Protein AF-0000000083252536 (afdb_homodimer)

Structure (mmCIF, N/CA/C/O backbone):
data_AF-0000000083252536-model_v1
#
loop_
_entity.id
_entity.type
_entity.pdbx_description
1 polymer 'Sigma-B regulation protein RsbU (Phosphoserine phosphatase)'
#
loop_
_atom_site.group_PDB
_atom_site.id
_atom_site.type_symbol
_atom_site.label_atom_id
_atom_site.label_alt_id
_atom_site.label_comp_id
_atom_site.label_asym_id
_atom_site.label_entity_id
_atom_site.label_seq_id
_atom_site.pdbx_PDB_ins_code
_atom_site.Cartn_x
_atom_site.Cartn_y
_atom_site.Cartn_z
_atom_site.occupancy
_atom_site.B_iso_or_equiv
_atom_site.auth_seq_id
_atom_site.auth_comp_id
_atom_site.auth_asym_id
_atom_site.auth_atom_id
_atom_site.pdbx_PDB_model_num
ATOM 1 N N . MET A 1 1 ? 3.584 30.172 -5.121 1 88.38 1 MET A N 1
ATOM 2 C CA . MET A 1 1 ? 2.586 30.203 -4.055 1 88.38 1 MET A CA 1
ATOM 3 C C . MET A 1 1 ? 1.544 31.281 -4.324 1 88.38 1 MET A C 1
ATOM 5 O O . MET A 1 1 ? 1.894 32.438 -4.602 1 88.38 1 MET A O 1
ATOM 9 N N . ARG A 1 2 ? 0.317 31.016 -4.352 1 92.56 2 ARG A N 1
ATOM 10 C CA . ARG A 1 2 ? -0.767 31.938 -4.652 1 92.56 2 ARG A CA 1
ATOM 11 C C . ARG A 1 2 ? -1.501 32.344 -3.379 1 92.56 2 ARG A C 1
ATOM 13 O O . ARG A 1 2 ? -2.043 31.516 -2.666 1 92.56 2 ARG A O 1
ATOM 20 N N . ILE A 1 3 ? -1.555 33.656 -3.156 1 97.25 3 ILE A N 1
ATOM 21 C CA . ILE A 1 3 ? -2.209 34.188 -1.968 1 97.25 3 ILE A CA 1
ATOM 22 C C . ILE A 1 3 ? -3.398 35.062 -2.379 1 97.25 3 ILE A C 1
ATOM 24 O O . ILE A 1 3 ? -3.279 35.906 -3.268 1 97.25 3 ILE A O 1
ATOM 28 N N . VAL A 1 4 ? -4.492 34.812 -1.782 1 97.56 4 VAL A N 1
ATOM 29 C CA . VAL A 1 4 ? -5.676 35.625 -2.074 1 97.56 4 VAL A CA 1
ATOM 30 C C . VAL A 1 4 ? -5.953 36.594 -0.918 1 97.56 4 VAL A C 1
ATOM 32 O O . VAL A 1 4 ? -6.031 36.156 0.239 1 97.56 4 VAL A O 1
ATOM 35 N N . VAL A 1 5 ? -6.043 37.844 -1.257 1 97.44 5 VAL A N 1
ATOM 36 C CA . VAL A 1 5 ? -6.375 38.875 -0.274 1 97.44 5 VAL A CA 1
ATOM 37 C C . VAL A 1 5 ? -7.82 39.312 -0.465 1 97.44 5 VAL A C 1
ATOM 39 O O . VAL A 1 5 ? -8.18 39.844 -1.524 1 97.44 5 VAL A O 1
ATOM 42 N N . VAL A 1 6 ? -8.586 39.125 0.565 1 96.94 6 VAL A N 1
ATOM 43 C CA . VAL A 1 6 ? -10.008 39.438 0.483 1 96.94 6 VAL A CA 1
ATOM 44 C C . VAL A 1 6 ? -10.328 40.594 1.454 1 96.94 6 VAL A C 1
ATOM 46 O O . VAL A 1 6 ? -10.289 40.406 2.672 1 96.94 6 VAL A O 1
ATOM 49 N N . ASP A 1 7 ? -10.648 41.688 0.951 1 95.06 7 ASP A N 1
ATOM 50 C CA . ASP A 1 7 ? -10.945 42.875 1.723 1 95.06 7 ASP A CA 1
ATOM 51 C C . ASP A 1 7 ? -11.766 43.875 0.902 1 95.06 7 ASP A C 1
ATOM 53 O O . ASP A 1 7 ? -11.5 44.094 -0.283 1 95.06 7 ASP A O 1
ATOM 57 N N . ASP A 1 8 ? -12.75 44.438 1.549 1 92.94 8 ASP A N 1
ATOM 58 C CA . ASP A 1 8 ? -13.602 45.375 0.808 1 92.94 8 ASP A CA 1
ATOM 59 C C . ASP A 1 8 ? -12.961 46.75 0.72 1 92.94 8 ASP A C 1
ATOM 61 O O . ASP A 1 8 ? -13.367 47.562 -0.098 1 92.94 8 ASP A O 1
ATOM 65 N N . ASN A 1 9 ? -11.984 47.062 1.563 1 93.38 9 ASN A N 1
ATOM 66 C CA . ASN A 1 9 ? -11.266 48.344 1.556 1 93.38 9 ASN A CA 1
ATOM 67 C C . ASN A 1 9 ? -10.031 48.281 0.662 1 93.38 9 ASN A C 1
ATOM 69 O O . ASN A 1 9 ? -9.039 47.625 1.008 1 93.38 9 ASN A O 1
ATOM 73 N N . PRO A 1 10 ? -10.062 48.969 -0.452 1 94.06 10 PRO A N 1
ATOM 74 C CA . PRO A 1 10 ? -8.953 48.906 -1.408 1 94.06 10 PRO A CA 1
ATOM 75 C C . PRO A 1 10 ? -7.617 49.312 -0.799 1 94.06 10 PRO A C 1
ATOM 77 O O . PRO A 1 10 ? -6.566 48.812 -1.201 1 94.06 10 PRO A O 1
ATOM 80 N N . MET A 1 11 ? -7.68 50.219 0.093 1 93.94 11 MET A N 1
ATOM 81 C CA . MET A 1 11 ? -6.445 50.656 0.736 1 93.94 11 MET A CA 1
ATOM 82 C C . MET A 1 11 ? -5.801 49.531 1.516 1 93.94 11 MET A C 1
ATOM 84 O O . MET A 1 11 ? -4.582 49.344 1.468 1 93.94 11 MET A O 1
ATOM 88 N N . ASN A 1 12 ? -6.609 48.844 2.229 1 93.19 12 ASN A N 1
ATOM 89 C CA . ASN A 1 12 ? -6.105 47.688 2.977 1 93.19 12 ASN A CA 1
ATOM 90 C C . ASN A 1 12 ? -5.496 46.656 2.051 1 93.19 12 ASN A C 1
ATOM 92 O O . ASN A 1 12 ? -4.449 46.062 2.359 1 93.19 12 ASN A O 1
ATOM 96 N N . VAL A 1 13 ? -6.137 46.406 0.947 1 94.75 13 VAL A N 1
ATOM 97 C CA . VAL A 1 13 ? -5.656 45.438 -0.033 1 94.75 13 VAL A CA 1
ATOM 98 C C . VAL A 1 13 ? -4.277 45.844 -0.538 1 94.75 13 VAL A C 1
ATOM 100 O O . VAL A 1 13 ? -3.359 45.031 -0.607 1 94.75 13 VAL A O 1
ATOM 103 N N . THR A 1 14 ? -4.18 47.094 -0.801 1 95.25 14 THR A N 1
ATOM 104 C CA . THR A 1 14 ? -2.93 47.625 -1.331 1 95.25 14 THR A CA 1
ATOM 105 C C . THR A 1 14 ? -1.801 47.469 -0.318 1 95.25 14 THR A C 1
ATOM 107 O O . THR A 1 14 ? -0.691 47.062 -0.673 1 95.25 14 THR A O 1
ATOM 110 N N . VAL A 1 15 ? -2.119 47.781 0.931 1 94.94 15 VAL A N 1
ATOM 111 C CA . VAL A 1 15 ? -1.122 47.688 1.992 1 94.94 15 VAL A CA 1
ATOM 112 C C . VAL A 1 15 ? -0.624 46.25 2.104 1 94.94 15 VAL A C 1
ATOM 114 O O . VAL A 1 15 ? 0.584 46 2.125 1 94.94 15 VAL A O 1
ATOM 117 N N . VAL A 1 16 ? -1.512 45.344 2.143 1 95.44 16 VAL A N 1
ATOM 118 C CA . VAL A 1 16 ? -1.164 43.906 2.293 1 95.44 16 VAL A CA 1
ATOM 119 C C . VAL A 1 16 ? -0.368 43.438 1.076 1 95.44 16 VAL A C 1
ATOM 121 O O . VAL A 1 16 ? 0.643 42.75 1.217 1 95.44 16 VAL A O 1
ATOM 124 N N . GLN A 1 17 ? -0.815 43.844 -0.063 1 95.81 17 GLN A N 1
ATOM 125 C CA . GLN A 1 17 ? -0.131 43.469 -1.298 1 95.81 17 GLN A CA 1
ATOM 126 C C . GLN A 1 17 ? 1.312 43.938 -1.295 1 95.81 17 GLN A C 1
ATOM 128 O O . GLN A 1 17 ? 2.223 43.219 -1.694 1 95.81 17 GLN A O 1
ATOM 133 N N . GLU A 1 18 ? 1.46 45.125 -0.86 1 95.62 18 GLU A N 1
ATOM 134 C CA . GLU A 1 18 ? 2.803 45.688 -0.828 1 95.62 18 GLU A CA 1
ATOM 135 C C . GLU A 1 18 ? 3.701 44.938 0.149 1 95.62 18 GLU A C 1
ATOM 137 O O . GLU A 1 18 ? 4.863 44.656 -0.156 1 95.62 18 GLU A O 1
ATOM 142 N N . ILE A 1 19 ? 3.141 44.688 1.289 1 96.06 19 ILE A N 1
ATOM 143 C CA . ILE A 1 19 ? 3.885 43.938 2.281 1 96.06 19 ILE A CA 1
ATOM 144 C C . ILE A 1 19 ? 4.309 42.594 1.687 1 96.06 19 ILE A C 1
ATOM 146 O O . ILE A 1 19 ? 5.469 42.188 1.806 1 96.06 19 ILE A O 1
ATOM 150 N N . LEU A 1 20 ? 3.41 41.906 0.987 1 96.69 20 LEU A N 1
ATOM 151 C CA . LEU A 1 20 ? 3.656 40.594 0.422 1 96.69 20 LEU A CA 1
ATOM 152 C C . LEU A 1 20 ? 4.66 40.656 -0.722 1 96.69 20 LEU A C 1
ATOM 154 O O . LEU A 1 20 ? 5.582 39.844 -0.801 1 96.69 20 LEU A O 1
ATOM 158 N N . LYS A 1 21 ? 4.516 41.625 -1.554 1 95.88 21 LYS A N 1
ATOM 159 C CA . LYS A 1 21 ? 5.422 41.812 -2.684 1 95.88 21 LYS A CA 1
ATOM 160 C C . LYS A 1 21 ? 6.855 42.031 -2.205 1 95.88 21 LYS A C 1
ATOM 162 O O . LYS A 1 21 ? 7.789 41.438 -2.738 1 95.88 21 LYS A O 1
ATOM 167 N N . ARG A 1 22 ? 6.961 42.781 -1.255 1 95.5 22 ARG A N 1
ATOM 168 C CA . ARG A 1 22 ? 8.281 43.094 -0.709 1 95.5 22 ARG A CA 1
ATOM 169 C C . ARG A 1 22 ? 8.906 41.844 -0.075 1 95.5 22 ARG A C 1
ATOM 171 O O . ARG A 1 22 ? 10.125 41.719 -0.012 1 95.5 22 ARG A O 1
ATOM 178 N N . ALA A 1 23 ? 8.094 41.062 0.418 1 95.06 23 ALA A N 1
ATOM 179 C CA . ALA A 1 23 ? 8.57 39.844 1.052 1 95.06 23 ALA A CA 1
ATOM 180 C C . ALA A 1 23 ? 8.859 38.75 0.013 1 95.06 23 ALA A C 1
ATOM 182 O O . ALA A 1 23 ? 9.312 37.656 0.354 1 95.06 23 ALA A O 1
ATOM 183 N N . GLY A 1 24 ? 8.523 39 -1.288 1 94.44 24 GLY A N 1
ATOM 184 C CA . GLY A 1 24 ? 8.898 38.094 -2.352 1 94.44 24 GLY A CA 1
ATOM 185 C C . GLY A 1 24 ? 7.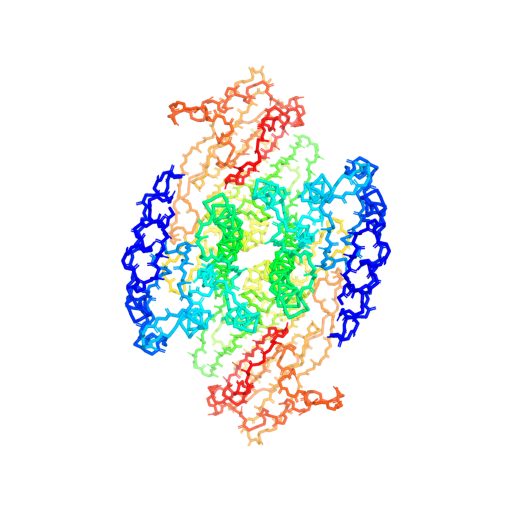727 37.281 -2.898 1 94.44 24 GLY A C 1
ATOM 186 O O . GLY A 1 24 ? 7.902 36.406 -3.748 1 94.44 24 GLY A O 1
ATOM 187 N N . TYR A 1 25 ? 6.531 37.562 -2.4 1 94.81 25 TYR A N 1
ATOM 188 C CA . TYR A 1 25 ? 5.359 36.906 -2.963 1 94.81 25 TYR A CA 1
ATOM 189 C C . TYR A 1 25 ? 4.875 37.625 -4.215 1 94.81 25 TYR A C 1
ATOM 191 O O . TYR A 1 25 ? 4.605 38.844 -4.18 1 94.81 25 TYR A O 1
ATOM 199 N N . THR A 1 26 ? 4.738 36.844 -5.277 1 92.19 26 THR A N 1
ATOM 200 C CA . THR A 1 26 ? 4.461 37.5 -6.543 1 92.19 26 THR A CA 1
ATOM 201 C C . THR A 1 26 ? 3.064 37.125 -7.047 1 92.19 26 THR A C 1
ATOM 203 O O . THR A 1 26 ? 2.473 37.875 -7.832 1 92.19 26 THR A O 1
ATOM 206 N N . ASP A 1 27 ? 2.605 36.062 -6.734 1 95.62 27 ASP A N 1
ATOM 207 C CA . ASP A 1 27 ? 1.292 35.656 -7.207 1 95.62 27 ASP A CA 1
ATOM 208 C C . ASP A 1 27 ? 0.207 35.969 -6.184 1 95.62 27 ASP A C 1
ATOM 210 O O . ASP A 1 27 ? -0.161 35.125 -5.367 1 95.62 27 ASP A O 1
ATOM 214 N N . ILE A 1 28 ? -0.292 37.219 -6.293 1 96.38 28 ILE A N 1
ATOM 215 C CA . ILE A 1 28 ? -1.276 37.719 -5.336 1 96.38 28 ILE A CA 1
ATOM 216 C C . ILE A 1 28 ? -2.568 38.094 -6.066 1 96.38 28 ILE A C 1
ATOM 218 O O . ILE A 1 28 ? -2.549 38.844 -7.043 1 96.38 28 ILE A O 1
ATOM 222 N N . LEU A 1 29 ? -3.639 37.5 -5.605 1 96.12 29 LEU A N 1
ATOM 223 C CA . LEU A 1 29 ? -4.961 37.844 -6.125 1 96.12 29 LEU A CA 1
ATOM 224 C C . LEU A 1 29 ? -5.766 38.625 -5.094 1 96.12 29 LEU A C 1
ATOM 226 O O . LEU A 1 29 ? -5.547 38.5 -3.889 1 96.12 29 LEU A O 1
ATOM 230 N N . ALA A 1 30 ? -6.621 39.438 -5.609 1 95.81 30 ALA A N 1
ATOM 231 C CA . ALA A 1 30 ? -7.441 40.25 -4.703 1 95.81 30 ALA A CA 1
ATOM 232 C C . ALA A 1 30 ? -8.93 40.031 -4.973 1 95.81 30 ALA A C 1
ATOM 234 O O . ALA A 1 30 ? -9.336 39.812 -6.117 1 95.81 30 ALA A O 1
ATOM 235 N N . ALA A 1 31 ? -9.633 39.969 -3.947 1 94.81 31 ALA A N 1
ATOM 236 C CA . ALA A 1 31 ? -11.094 39.938 -3.99 1 94.81 31 ALA A CA 1
ATOM 237 C C . ALA A 1 31 ? -11.68 41 -3.07 1 94.81 31 ALA A C 1
ATOM 239 O O . ALA A 1 31 ? -11.188 41.219 -1.962 1 94.81 31 ALA A O 1
ATOM 240 N N . SER A 1 32 ? -12.797 41.625 -3.488 1 93.56 32 SER A N 1
ATOM 241 C CA . SER A 1 32 ? -13.344 42.75 -2.725 1 93.56 32 SER A CA 1
ATOM 242 C C . SER A 1 32 ? -14.539 42.312 -1.89 1 93.56 32 SER A C 1
ATOM 244 O O . SER A 1 32 ? -15.141 43.125 -1.187 1 93.56 32 SER A O 1
ATOM 246 N N . SER A 1 33 ? -14.898 41.094 -2.074 1 92.5 33 SER A N 1
ATOM 247 C CA . SER A 1 33 ? -16.031 40.562 -1.32 1 92.5 33 SER A CA 1
ATOM 248 C C . SER A 1 33 ? -15.938 39.031 -1.202 1 92.5 33 SER A C 1
ATOM 250 O O . SER A 1 33 ? -15.156 38.406 -1.909 1 92.5 33 SER A O 1
ATOM 252 N N . GLY A 1 34 ? -16.75 38.5 -0.237 1 92.69 34 GLY A N 1
ATOM 253 C CA . GLY A 1 34 ? -16.844 37.062 -0.124 1 92.69 34 GLY A CA 1
ATOM 254 C C . GLY A 1 34 ? -17.328 36.375 -1.395 1 92.69 34 GLY A C 1
ATOM 255 O O . GLY A 1 34 ? -16.859 35.312 -1.758 1 92.69 34 GLY A O 1
ATOM 256 N N . MET A 1 35 ? -18.219 37.062 -2.055 1 92 35 MET A N 1
ATOM 257 C CA . MET A 1 35 ? -18.797 36.531 -3.291 1 92 35 MET A CA 1
ATOM 258 C C . MET A 1 35 ? -17.734 36.438 -4.383 1 92 35 MET A C 1
ATOM 260 O O . MET A 1 35 ? -17.703 35.469 -5.145 1 92 35 MET A O 1
ATOM 264 N N . GLU A 1 36 ? -16.938 37.438 -4.438 1 93.38 36 GLU A N 1
ATOM 265 C CA . GLU A 1 36 ? -15.859 37.406 -5.414 1 93.38 36 GLU A CA 1
ATOM 266 C C . GLU A 1 36 ? -14.875 36.281 -5.109 1 93.38 36 GLU A C 1
ATOM 268 O O . GLU A 1 36 ? -14.336 35.656 -6.023 1 93.38 36 GLU A O 1
ATOM 273 N N . LEU A 1 37 ? -14.648 36.062 -3.826 1 94.56 37 LEU A N 1
ATOM 274 C CA . LEU A 1 37 ? -13.805 34.938 -3.43 1 94.56 37 LEU A CA 1
ATOM 275 C C . LEU A 1 37 ? -14.398 33.625 -3.896 1 94.56 37 LEU A C 1
ATOM 277 O O . LEU A 1 37 ? -13.688 32.781 -4.441 1 94.56 37 LEU A O 1
ATOM 281 N N . PHE A 1 38 ? -15.688 33.438 -3.693 1 93.25 38 PHE A N 1
ATOM 282 C CA . PHE A 1 38 ? -16.375 32.25 -4.113 1 93.25 38 PHE A CA 1
ATOM 283 C C . PHE A 1 38 ? -16.203 32 -5.609 1 93.25 38 PHE A C 1
ATOM 285 O O . PHE A 1 38 ? -15.914 30.875 -6.035 1 93.25 38 PHE A O 1
ATOM 292 N N . LYS A 1 39 ? -16.344 33.062 -6.328 1 90.94 39 LYS A N 1
ATOM 293 C CA . LYS A 1 39 ? -16.172 32.969 -7.773 1 90.94 39 LYS A CA 1
ATOM 294 C C . LYS A 1 39 ? -14.758 32.531 -8.125 1 90.94 39 LYS A C 1
ATOM 296 O O . LYS A 1 39 ? -14.57 31.641 -8.977 1 90.94 39 LYS A O 1
ATOM 301 N N . LEU A 1 40 ? -13.852 33.125 -7.438 1 91.56 40 LEU A N 1
ATOM 302 C CA . LEU A 1 40 ? -12.445 32.781 -7.68 1 91.56 40 LEU A CA 1
ATOM 303 C C . LEU A 1 40 ? -12.172 31.328 -7.379 1 91.56 40 LEU A C 1
ATOM 305 O O . LEU A 1 40 ? -11.359 30.688 -8.055 1 91.56 40 LEU A O 1
ATOM 309 N N . LEU A 1 41 ? -12.836 30.75 -6.387 1 92.44 41 LEU A N 1
ATOM 310 C CA . LEU A 1 41 ? -12.586 29.391 -5.922 1 92.44 41 LEU A CA 1
ATOM 311 C C . LEU A 1 41 ? -13.5 28.391 -6.625 1 92.44 41 LEU A C 1
ATOM 313 O O . LEU A 1 41 ? -13.414 27.188 -6.391 1 92.44 41 LEU A O 1
ATOM 317 N N . GLY A 1 42 ? -14.367 28.859 -7.434 1 89 42 GLY A N 1
ATOM 318 C CA . GLY A 1 42 ? -15.281 28 -8.164 1 89 42 GLY A CA 1
ATOM 319 C C . GLY A 1 42 ? -1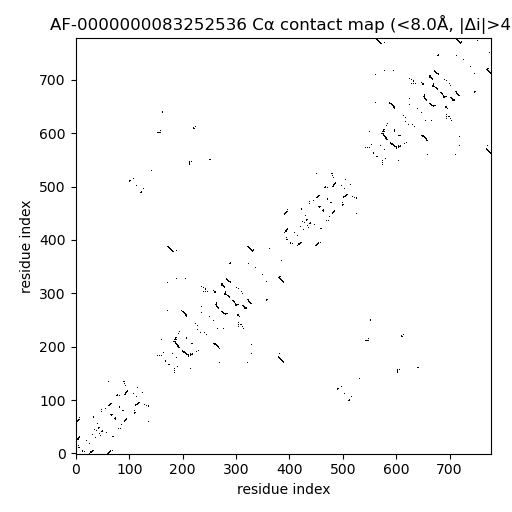6.453 27.5 -7.324 1 89 42 GLY A C 1
ATOM 320 O O . GLY A 1 42 ? -16.922 26.391 -7.512 1 89 42 GLY A O 1
ATOM 321 N N . LEU A 1 43 ? -16.766 28.266 -6.301 1 90.25 43 LEU A N 1
ATOM 322 C CA . LEU A 1 43 ? -17.938 27.969 -5.484 1 90.25 43 LEU A CA 1
ATOM 323 C C . LEU A 1 43 ? -19.172 28.734 -5.98 1 90.25 43 LEU A C 1
ATOM 325 O O . LEU A 1 43 ? -19.031 29.703 -6.738 1 90.25 43 LEU A O 1
ATOM 329 N N . GLU A 1 44 ? -20.297 28.281 -5.57 1 89.31 44 GLU A N 1
ATOM 330 C CA . GLU A 1 44 ? -21.516 29 -5.863 1 89.31 44 GLU A CA 1
ATOM 331 C C . GLU A 1 44 ? -21.625 30.266 -5.012 1 89.31 44 GLU A C 1
ATOM 333 O O . GLU A 1 44 ? -20.844 30.453 -4.074 1 89.31 44 GLU A O 1
ATOM 338 N N . ASN A 1 45 ? -22.672 31.094 -5.25 1 87.19 45 ASN A N 1
ATOM 339 C CA . ASN A 1 45 ? -22.828 32.375 -4.59 1 87.19 45 ASN A CA 1
ATOM 340 C C . ASN A 1 45 ? -23.1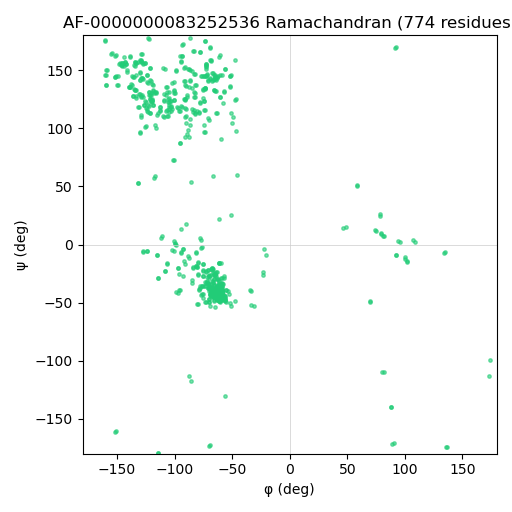09 32.219 -3.1 1 87.19 45 ASN A C 1
ATOM 342 O O . ASN A 1 45 ? -22.844 33.125 -2.312 1 87.19 45 ASN A O 1
ATOM 346 N N . ASP A 1 46 ? -23.562 30.984 -2.854 1 86.69 46 ASP A N 1
ATOM 347 C CA . ASP A 1 46 ? -23.875 30.75 -1.448 1 86.69 46 ASP A CA 1
ATOM 348 C C . ASP A 1 46 ? -22.75 30 -0.75 1 86.69 46 ASP A C 1
ATOM 350 O O . ASP A 1 46 ? -22.875 29.625 0.42 1 86.69 46 ASP A O 1
ATOM 354 N N . GLY A 1 47 ? -21.734 29.719 -1.443 1 87.94 47 GLY A N 1
ATOM 355 C CA . GLY A 1 47 ? -20.578 29.062 -0.853 1 87.94 47 GLY A CA 1
ATOM 356 C C . GLY A 1 47 ? -20.578 27.562 -1.021 1 87.94 47 GLY A C 1
ATOM 357 O O . GLY A 1 47 ? -19.656 26.875 -0.585 1 87.94 47 GLY A O 1
ATOM 358 N N . ARG A 1 48 ? -21.578 26.922 -1.711 1 87.06 48 ARG A N 1
ATOM 359 C CA . ARG A 1 48 ? -21.688 25.484 -1.886 1 87.06 48 ARG A CA 1
ATOM 360 C C . ARG A 1 48 ? -20.906 25.016 -3.117 1 87.06 48 ARG A C 1
ATOM 362 O O . ARG A 1 48 ? -20.672 25.812 -4.035 1 87.06 48 ARG A O 1
ATOM 369 N N . GLU A 1 49 ? -20.469 23.812 -3.016 1 85.75 49 GLU A N 1
ATOM 370 C CA . GLU A 1 49 ? -19.797 23.219 -4.168 1 85.75 49 GLU A CA 1
ATOM 371 C C . GLU A 1 49 ? -20.766 23.047 -5.332 1 85.75 49 GLU A C 1
ATOM 373 O O . GLU A 1 49 ? -21.922 22.641 -5.133 1 85.75 49 GLU A O 1
ATOM 378 N N . PRO A 1 50 ? -20.203 23.281 -6.496 1 81.12 50 PRO A N 1
ATOM 379 C CA . PRO A 1 50 ? -21.078 23.031 -7.641 1 81.12 50 PRO A CA 1
ATOM 380 C C . PRO A 1 50 ? -21.312 21.547 -7.898 1 81.12 50 PRO A C 1
ATOM 382 O O . PRO A 1 50 ? -20.531 20.703 -7.426 1 81.12 50 PRO A O 1
ATOM 385 N N . THR A 1 51 ? -22.391 21.141 -8.523 1 71.06 51 THR A N 1
ATOM 386 C CA . THR A 1 51 ? -22.766 19.766 -8.836 1 71.06 51 THR A CA 1
ATOM 387 C C . THR A 1 51 ? -21.703 19.094 -9.711 1 71.06 51 THR A C 1
ATOM 389 O O . THR A 1 51 ? -21.484 17.891 -9.617 1 71.06 51 THR A O 1
ATOM 392 N N . VAL A 1 52 ? -21.234 19.891 -10.609 1 62.78 52 VAL A N 1
ATOM 393 C CA . VAL A 1 52 ? -20.156 19.328 -11.43 1 62.78 52 VAL A CA 1
ATOM 394 C C . VAL A 1 52 ? -18.812 19.547 -10.742 1 62.78 52 VAL A C 1
ATOM 396 O O . VAL A 1 52 ? -18.438 20.688 -10.445 1 62.78 52 VAL A O 1
ATOM 399 N N . PRO A 1 53 ? -18.328 18.516 -10.273 1 58.03 53 PRO A N 1
ATOM 400 C CA . PRO A 1 53 ? -17.125 18.641 -9.445 1 58.03 53 PRO A CA 1
ATOM 401 C C . PRO A 1 53 ? -16.062 19.547 -10.078 1 58.03 53 PRO A C 1
ATOM 403 O O . PRO A 1 53 ? -15.797 19.438 -11.273 1 58.03 53 PRO A O 1
ATOM 406 N N . GLY A 1 54 ? -16.031 20.734 -9.68 1 58.62 54 GLY A N 1
ATOM 407 C CA . GLY A 1 54 ? -14.922 21.578 -10.109 1 58.62 54 GLY A CA 1
ATOM 408 C C . GLY A 1 54 ? -13.57 20.906 -9.953 1 58.62 54 GLY A C 1
ATOM 409 O O . GLY A 1 54 ? -13.477 19.797 -9.438 1 58.62 54 GLY A O 1
ATOM 410 N N . THR A 1 55 ? -12.617 21.453 -10.742 1 62.38 55 THR A N 1
ATOM 411 C CA . THR A 1 55 ? -11.258 20.922 -10.797 1 62.38 55 THR A CA 1
ATOM 412 C C . THR A 1 55 ? -10.633 20.891 -9.406 1 62.38 55 THR A C 1
ATOM 414 O O . THR A 1 55 ? -11.297 21.172 -8.414 1 62.38 55 THR A O 1
ATOM 417 N N . ASP A 1 56 ? -9.352 21.453 -9.242 1 70.5 56 ASP A N 1
ATOM 418 C CA . ASP A 1 56 ? -8.32 21.438 -8.211 1 70.5 56 ASP A CA 1
ATOM 419 C C . ASP A 1 56 ? -8.445 22.672 -7.309 1 70.5 56 ASP A C 1
ATOM 421 O O . ASP A 1 56 ? -9.352 23.484 -7.48 1 70.5 56 ASP A O 1
ATOM 425 N N . ASP A 1 57 ? -7.992 22.844 -6.246 1 71.44 57 ASP A N 1
ATOM 426 C CA . ASP A 1 57 ? -7.938 23.938 -5.285 1 71.44 57 ASP A CA 1
ATOM 427 C C . ASP A 1 57 ? -7.438 25.219 -5.945 1 71.44 57 ASP A C 1
ATOM 429 O O . ASP A 1 57 ? -7.074 26.172 -5.258 1 71.44 57 ASP A O 1
ATOM 433 N N . HIS A 1 58 ? -7.621 25.375 -7.375 1 75.62 58 HIS A N 1
ATOM 434 C CA . HIS A 1 58 ? -7.277 26.531 -8.188 1 75.62 58 HIS A CA 1
ATOM 435 C C . HIS A 1 58 ? -5.883 27.047 -7.852 1 75.62 58 HIS A C 1
ATOM 437 O O . HIS A 1 58 ? -5.605 28.234 -7.996 1 75.62 58 HIS A O 1
ATOM 443 N N . GLY A 1 59 ? -5.156 26.234 -7.156 1 85.88 59 GLY A N 1
ATOM 444 C CA . GLY A 1 59 ? -3.758 26.516 -6.863 1 85.88 59 GLY A CA 1
ATOM 445 C C . GLY A 1 59 ? -3.572 27.5 -5.723 1 85.88 59 GLY A C 1
ATOM 446 O O . GLY A 1 59 ? -2.48 28.031 -5.527 1 85.88 59 GLY A O 1
ATOM 447 N N . VAL A 1 60 ? -4.668 27.844 -4.996 1 93.56 60 VAL A N 1
ATOM 448 C CA . VAL A 1 60 ? -4.582 28.797 -3.896 1 93.56 60 VAL A CA 1
ATOM 449 C C . VAL A 1 60 ? -3.893 28.141 -2.699 1 93.56 60 VAL A C 1
ATOM 451 O O . VAL A 1 60 ? -4.266 27.047 -2.285 1 93.56 60 VAL A O 1
ATOM 454 N N . ASP A 1 61 ? -2.934 28.969 -2.127 1 94.81 61 ASP A N 1
ATOM 455 C CA . ASP A 1 61 ? -2.156 28.391 -1.031 1 94.81 61 ASP A CA 1
ATOM 456 C C . ASP A 1 61 ? -2.555 29.016 0.305 1 94.81 61 ASP A C 1
ATOM 458 O O . ASP A 1 61 ? -2.346 28.422 1.362 1 94.81 61 ASP A O 1
ATOM 462 N N . LEU A 1 62 ? -3.088 30.172 0.198 1 97.12 62 LEU A N 1
ATOM 463 C CA . LEU A 1 62 ? -3.414 30.906 1.414 1 97.12 62 LEU A CA 1
ATOM 464 C C . LEU A 1 62 ? -4.449 31.984 1.131 1 97.12 62 LEU A C 1
ATOM 466 O O . LEU A 1 62 ? -4.434 32.594 0.06 1 97.12 62 LEU A O 1
ATOM 470 N N . ILE A 1 63 ? -5.289 32.219 2.08 1 97.44 63 ILE A N 1
ATOM 471 C CA . ILE A 1 63 ? -6.281 33.281 1.96 1 97.44 63 ILE A CA 1
ATOM 472 C C . ILE A 1 63 ? -6.168 34.219 3.152 1 97.44 63 ILE A C 1
ATOM 474 O O . ILE A 1 63 ? -6.18 33.781 4.305 1 97.44 63 ILE A O 1
ATOM 478 N N . LEU A 1 64 ? -5.957 35.5 2.904 1 97.44 64 LEU A N 1
ATOM 479 C CA . LEU A 1 64 ? -6.094 36.562 3.891 1 97.44 64 LEU A CA 1
ATOM 480 C C . LEU A 1 64 ? -7.469 37.219 3.803 1 97.44 64 LEU A C 1
ATOM 482 O O . LEU A 1 64 ? -7.785 37.875 2.811 1 97.44 64 LEU A O 1
ATOM 486 N N . MET A 1 65 ? -8.195 37.031 4.871 1 95.75 65 MET A N 1
ATOM 487 C CA . MET A 1 65 ? -9.617 37.344 4.777 1 95.75 65 MET A CA 1
ATOM 488 C C . MET A 1 65 ? -10.016 38.406 5.812 1 95.75 65 MET A C 1
ATOM 490 O O . MET A 1 65 ? -9.812 38.188 7.012 1 95.75 65 MET A O 1
ATOM 494 N N . ASP A 1 66 ? -10.594 39.438 5.348 1 94.06 66 ASP A N 1
ATOM 495 C CA . ASP A 1 66 ? -11.195 40.406 6.27 1 94.06 66 ASP A CA 1
ATOM 496 C C . ASP A 1 66 ? -12.43 39.812 6.949 1 94.06 66 ASP A C 1
ATOM 498 O O . ASP A 1 66 ? -13.211 39.125 6.316 1 94.06 66 ASP A O 1
ATOM 502 N N . MET A 1 67 ? -12.586 40.156 8.164 1 89.31 67 MET A N 1
ATOM 503 C CA . MET A 1 67 ? -13.68 39.594 8.945 1 89.31 67 MET A CA 1
ATOM 504 C C . MET A 1 67 ? -15.008 40.25 8.578 1 89.31 67 MET A C 1
ATOM 506 O O . MET A 1 67 ? -16.031 39.562 8.453 1 89.31 67 MET A O 1
ATOM 510 N N . MET A 1 68 ? -14.961 41.531 8.445 1 87 68 MET A N 1
ATOM 511 C CA . MET A 1 68 ? -16.188 42.281 8.203 1 87 68 MET A CA 1
ATOM 512 C C . MET A 1 68 ? -16.234 42.781 6.758 1 87 68 MET A C 1
ATOM 514 O O . MET A 1 68 ? -15.43 43.625 6.355 1 87 68 MET A O 1
ATOM 518 N N . MET A 1 69 ? -17.141 42.312 5.992 1 87.94 69 MET A N 1
ATOM 519 C CA . MET A 1 69 ? -17.375 42.719 4.613 1 87.94 69 MET A CA 1
ATOM 520 C C . MET A 1 69 ? -18.859 42.781 4.309 1 87.94 69 MET A C 1
ATOM 522 O O . MET A 1 69 ? -19.672 42.125 4.957 1 87.94 69 MET A O 1
ATOM 526 N N . PRO A 1 70 ? -19.156 43.688 3.373 1 86.31 70 PRO A N 1
ATOM 527 C CA . PRO A 1 70 ? -20.578 43.781 2.984 1 86.31 70 PRO A CA 1
ATOM 528 C C . PRO A 1 70 ? -21.078 42.5 2.332 1 86.31 70 PRO A C 1
ATOM 530 O O . PRO A 1 70 ? -20.328 41.844 1.592 1 86.31 70 PRO A O 1
ATOM 533 N N . GLY A 1 71 ? -22.344 42.188 2.703 1 86 71 GLY A N 1
ATOM 534 C CA . GLY A 1 71 ? -22.906 40.969 2.148 1 86 71 GLY A CA 1
ATOM 535 C C . GLY A 1 71 ? -22.484 39.719 2.898 1 86 71 GLY A C 1
ATOM 536 O O . GLY A 1 71 ? -22.844 39.531 4.059 1 86 71 GLY A O 1
ATOM 537 N N . VAL A 1 72 ? -21.656 38.969 2.201 1 86.56 72 VAL A N 1
ATOM 538 C CA . VAL A 1 72 ? -21.078 37.781 2.816 1 86.56 72 VAL A CA 1
ATOM 539 C C . VAL A 1 72 ? -19.875 38.156 3.664 1 86.56 72 VAL A C 1
ATOM 541 O O . VAL A 1 72 ? -18.859 38.594 3.139 1 86.56 72 VAL A O 1
ATOM 544 N N . ASP A 1 73 ? -20.047 37.969 4.957 1 88.88 73 ASP A N 1
ATOM 545 C CA . ASP A 1 73 ? -18.938 38.375 5.82 1 88.88 73 ASP A CA 1
ATOM 546 C C . ASP A 1 73 ? -17.812 37.344 5.797 1 88.88 73 ASP A C 1
ATOM 548 O O . ASP A 1 73 ? -18 36.25 5.277 1 88.88 73 ASP A O 1
ATOM 552 N N . GLY A 1 74 ? -16.734 37.75 6.285 1 92.44 74 GLY A N 1
ATOM 553 C CA . GLY A 1 74 ? -15.531 36.938 6.234 1 92.44 74 GLY A CA 1
ATOM 554 C C . GLY A 1 74 ? -15.68 35.625 6.961 1 92.44 74 GLY A C 1
ATOM 555 O O . GLY A 1 74 ? -15.133 34.594 6.535 1 92.44 74 GLY A O 1
ATOM 556 N N . ILE A 1 75 ? -16.422 35.594 8.062 1 92.88 75 ILE A N 1
ATOM 557 C CA . ILE A 1 75 ? -16.594 34.375 8.844 1 92.88 75 ILE A CA 1
ATOM 558 C C . ILE A 1 75 ? -17.438 33.375 8.062 1 92.88 75 ILE A C 1
ATOM 560 O O . ILE A 1 75 ? -17.125 32.156 8.031 1 92.88 75 ILE A O 1
ATOM 564 N N . TYR A 1 76 ? -18.469 33.875 7.449 1 93.31 76 TYR A N 1
ATOM 565 C CA . TYR A 1 76 ? -19.297 33 6.602 1 93.31 76 TYR A CA 1
ATOM 566 C C . TYR A 1 76 ? -18.469 32.438 5.457 1 93.31 76 TYR A C 1
ATOM 568 O O . TYR A 1 76 ? -18.578 31.234 5.16 1 93.31 76 TYR A O 1
ATOM 576 N N . ALA A 1 77 ? -17.734 33.25 4.844 1 94.44 77 ALA A N 1
ATOM 577 C CA . ALA A 1 77 ? -16.875 32.812 3.744 1 94.44 77 ALA A CA 1
ATOM 578 C C . ALA A 1 77 ? -15.898 31.75 4.219 1 94.44 77 ALA A C 1
ATOM 580 O O . ALA A 1 77 ? -15.656 30.75 3.521 1 94.44 77 ALA A O 1
ATOM 581 N N . CYS A 1 78 ? -15.305 31.953 5.352 1 94.69 78 CYS A N 1
ATOM 582 C CA . CYS A 1 78 ? -14.367 31 5.945 1 94.69 78 CYS A CA 1
ATOM 583 C C . CYS A 1 78 ? -15.031 29.641 6.141 1 94.69 78 CYS A C 1
ATOM 585 O O . CYS A 1 78 ? -14.453 28.609 5.777 1 94.69 78 CYS A O 1
ATOM 587 N N . ARG A 1 79 ? -16.172 29.656 6.66 1 94.31 79 ARG A N 1
ATOM 588 C CA . ARG A 1 79 ? -16.922 28.422 6.898 1 94.31 79 ARG A CA 1
ATOM 589 C C . ARG A 1 79 ? -17.203 27.688 5.594 1 94.31 79 ARG A C 1
ATOM 591 O O . ARG A 1 79 ? -17.062 26.469 5.52 1 94.31 79 ARG A O 1
ATOM 598 N N . ALA A 1 80 ? -17.625 28.406 4.633 1 94 80 ALA A N 1
ATOM 599 C CA . ALA A 1 80 ? -17.938 27.828 3.326 1 94 80 ALA A CA 1
ATOM 600 C C . ALA A 1 80 ? -16.703 27.125 2.74 1 94 80 ALA A C 1
ATOM 602 O O . ALA A 1 80 ? -16.812 26 2.236 1 94 80 ALA A O 1
ATOM 603 N N . VAL A 1 81 ? -15.578 27.781 2.842 1 93.44 81 VAL A N 1
ATOM 604 C CA . VAL A 1 81 ? -14.336 27.219 2.309 1 93.44 81 VAL A CA 1
ATOM 605 C C . VAL A 1 81 ? -13.969 25.953 3.082 1 93.44 81 VAL A C 1
ATOM 607 O O . VAL A 1 81 ? -13.617 24.938 2.484 1 93.44 81 VAL A O 1
ATOM 610 N N . TYR A 1 82 ? -14.109 26.031 4.363 1 92.12 82 TYR A N 1
ATOM 611 C CA . TYR A 1 82 ? -13.727 24.922 5.234 1 92.12 82 TYR A CA 1
ATOM 612 C C . TYR A 1 82 ? -14.625 23.703 4.996 1 92.12 82 TYR A C 1
ATOM 614 O O . TYR A 1 82 ? -14.188 22.562 5.133 1 92.12 82 TYR A O 1
ATOM 622 N N . GLU A 1 83 ? -15.812 23.906 4.613 1 90.88 83 GLU A N 1
ATOM 623 C CA . GLU A 1 83 ? -16.781 22.828 4.418 1 90.88 83 GLU A CA 1
ATOM 624 C C . GLU A 1 83 ? -16.562 22.141 3.074 1 90.88 83 GLU A C 1
ATOM 626 O O . GLU A 1 83 ? -17.062 21.031 2.855 1 90.88 83 GLU A O 1
ATOM 631 N N . SER A 1 84 ? -15.891 22.844 2.268 1 89.38 84 SER A N 1
ATOM 632 C CA . SER A 1 84 ? -15.562 22.25 0.981 1 89.38 84 SER A CA 1
ATOM 633 C C . SER A 1 84 ? -14.406 21.266 1.111 1 89.38 84 SER A C 1
ATOM 635 O O . SER A 1 84 ? -13.312 21.625 1.528 1 89.38 84 SER A O 1
ATOM 637 N N . GLU A 1 85 ? -14.617 20.047 0.738 1 83.62 85 GLU A N 1
ATOM 638 C CA . GLU A 1 85 ? -13.57 19.031 0.814 1 83.62 85 GLU A CA 1
ATOM 639 C C . GLU A 1 85 ? -12.359 19.406 -0.031 1 83.62 85 GLU A C 1
ATOM 641 O O . GLU A 1 85 ? -11.219 19.141 0.352 1 83.62 85 GLU A O 1
ATOM 646 N N . ARG A 1 86 ? -12.672 20.062 -1.073 1 85.69 86 ARG A N 1
ATOM 647 C CA . ARG A 1 86 ? -11.617 20.438 -2.016 1 85.69 86 ARG A CA 1
ATOM 648 C C . ARG A 1 86 ? -10.789 21.594 -1.473 1 85.69 86 ARG A C 1
ATOM 650 O O . ARG A 1 86 ? -9.578 21.672 -1.724 1 85.69 86 ARG A O 1
ATOM 657 N N . LEU A 1 87 ? -11.406 22.406 -0.63 1 91.69 87 LEU A N 1
ATOM 658 C CA . LEU A 1 87 ? -10.789 23.688 -0.297 1 91.69 87 LEU A CA 1
ATOM 659 C C . LEU A 1 87 ? -10.406 23.734 1.177 1 91.69 87 LEU A C 1
ATOM 661 O O . LEU A 1 87 ? -9.664 24.625 1.601 1 91.69 87 LEU A O 1
ATOM 665 N N . ARG A 1 88 ? -10.82 22.797 1.903 1 89.06 88 ARG A N 1
ATOM 666 C CA . ARG A 1 88 ? -10.734 22.828 3.359 1 89.06 88 ARG A CA 1
ATOM 667 C C . ARG A 1 88 ? -9.289 22.906 3.826 1 89.06 88 ARG A C 1
ATOM 669 O O . ARG A 1 88 ? -9.016 23.312 4.957 1 89.06 88 ARG A O 1
ATOM 676 N N . ASP A 1 89 ? -8.391 22.625 2.979 1 89.5 89 ASP A N 1
ATOM 677 C CA . ASP A 1 89 ? -6.992 22.562 3.396 1 89.5 89 ASP A CA 1
ATOM 678 C C . ASP A 1 89 ? -6.289 23.891 3.141 1 89.5 89 ASP A C 1
ATOM 680 O O . ASP A 1 89 ? -5.133 24.078 3.527 1 89.5 89 ASP A O 1
ATOM 684 N N . ILE A 1 90 ? -6.938 24.781 2.508 1 93.88 90 ILE A N 1
ATOM 685 C CA . ILE A 1 90 ? -6.379 26.125 2.324 1 93.88 90 ILE A CA 1
ATOM 686 C C . ILE A 1 90 ? -6.445 26.891 3.641 1 93.88 90 ILE A C 1
ATOM 688 O O . ILE A 1 90 ? -7.535 27.156 4.156 1 93.88 90 ILE A O 1
ATOM 692 N N . PRO A 1 91 ? -5.281 27.203 4.129 1 96.19 91 PRO A N 1
ATOM 693 C CA . PRO A 1 91 ? -5.32 27.969 5.379 1 96.19 91 PRO A CA 1
ATOM 694 C C . PRO A 1 91 ? -5.895 29.375 5.191 1 96.19 91 PRO A C 1
ATOM 696 O O . PRO A 1 91 ? -5.621 30.031 4.176 1 96.19 91 PRO A O 1
ATOM 699 N N . ILE A 1 92 ? -6.672 29.812 6.141 1 96.69 92 ILE A N 1
ATOM 700 C CA . ILE A 1 92 ? -7.262 31.141 6.133 1 96.69 92 ILE A CA 1
ATOM 701 C C . ILE A 1 92 ? -6.789 31.922 7.355 1 96.69 92 ILE A C 1
ATOM 703 O O . ILE A 1 92 ? -6.938 31.453 8.492 1 96.69 92 ILE A O 1
ATOM 707 N N . ILE A 1 93 ? -6.207 33.062 7.129 1 96.12 93 ILE A N 1
ATOM 708 C CA . ILE A 1 93 ? -5.855 34 8.188 1 96.12 93 ILE A CA 1
ATOM 709 C C . ILE A 1 93 ? -6.82 35.188 8.164 1 96.12 93 ILE A C 1
ATOM 711 O O . ILE A 1 93 ? -6.902 35.906 7.168 1 96.12 93 ILE A O 1
ATOM 715 N N . MET A 1 94 ? -7.457 35.406 9.25 1 94.94 94 MET A N 1
ATOM 716 C CA . MET A 1 94 ? -8.406 36.5 9.336 1 94.94 94 MET A CA 1
ATOM 717 C C . MET A 1 94 ? -7.695 37.812 9.625 1 94.94 94 MET A C 1
ATOM 719 O O . MET A 1 94 ? -6.766 37.844 10.438 1 94.94 94 MET A O 1
ATOM 723 N N . VAL A 1 95 ? -8 38.781 8.883 1 91.19 95 VAL A N 1
ATOM 724 C CA . VAL A 1 95 ? -7.539 40.125 9.164 1 91.19 95 VAL A CA 1
ATOM 725 C C . VAL A 1 95 ? -8.672 40.969 9.781 1 91.19 95 VAL A C 1
ATOM 727 O O . VAL A 1 95 ? -9.711 41.156 9.148 1 91.19 95 VAL A O 1
ATOM 730 N N . THR A 1 96 ? -8.438 41.344 11.016 1 84.56 96 THR A N 1
ATOM 731 C CA . THR A 1 96 ? -9.578 41.938 11.719 1 84.56 96 THR A CA 1
ATOM 732 C C . THR A 1 96 ? -9.164 43.188 12.445 1 84.56 96 THR A C 1
ATOM 734 O O . THR A 1 96 ? -7.98 43.438 12.703 1 84.56 96 THR A O 1
ATOM 737 N N . ALA A 1 97 ? -10.148 44.031 12.688 1 78.69 97 ALA A N 1
ATOM 738 C CA . ALA A 1 97 ? -9.93 45.156 13.57 1 78.69 97 ALA A CA 1
ATOM 739 C C . ALA A 1 97 ? -9.828 44.719 15.023 1 78.69 97 ALA A C 1
ATOM 741 O O . ALA A 1 97 ? -10.242 43.625 15.375 1 78.69 97 ALA A O 1
ATOM 742 N N . ILE A 1 98 ? -8.906 45.469 15.836 1 64.25 98 ILE A N 1
ATOM 743 C CA . ILE A 1 98 ? -8.766 45.188 17.266 1 64.25 98 ILE A CA 1
ATOM 744 C C . ILE A 1 98 ? -10.141 45.094 17.906 1 64.25 98 ILE A C 1
ATOM 746 O O . ILE A 1 98 ? -11.023 45.906 17.641 1 64.25 98 ILE A O 1
ATOM 750 N N . GLY A 1 99 ? -10.477 43.906 18.625 1 68.56 99 GLY A N 1
ATOM 751 C CA . GLY A 1 99 ? -11.711 44.125 19.375 1 68.56 99 GLY A CA 1
ATOM 752 C C . GLY A 1 99 ? -12.211 42.875 20.047 1 68.56 99 GLY A C 1
ATOM 753 O O . GLY A 1 99 ? -11.5 42.281 20.859 1 68.56 99 GLY A O 1
ATOM 754 N N . ASP A 1 100 ? -13.234 42.219 19.359 1 78.44 100 ASP A N 1
ATOM 755 C CA . ASP A 1 100 ? -14.195 41.281 19.938 1 78.44 100 ASP A CA 1
ATOM 756 C C . ASP A 1 100 ? -13.625 39.844 19.938 1 78.44 100 ASP A C 1
ATOM 758 O O . ASP A 1 100 ? -13.594 39.188 18.906 1 78.44 100 ASP A O 1
ATOM 762 N N . SER A 1 101 ? -13.195 39.469 21.156 1 84.12 101 SER A N 1
ATOM 763 C CA . SER A 1 101 ? -12.648 38.125 21.344 1 84.12 101 SER A CA 1
ATOM 764 C C . SER A 1 101 ? -13.656 37.062 20.922 1 84.12 101 SER A C 1
ATOM 766 O O . SER A 1 101 ? -13.266 36 20.453 1 84.12 101 SER A O 1
ATOM 768 N N . LYS A 1 102 ? -14.859 37.375 21.031 1 87.38 102 LYS A N 1
ATOM 769 C CA . LYS A 1 102 ? -15.891 36.438 20.641 1 87.38 102 LYS A CA 1
ATOM 770 C C . LYS A 1 102 ? -15.914 36.219 19.125 1 87.38 102 LYS A C 1
ATOM 772 O O . LYS A 1 102 ? -16.047 35.094 18.656 1 87.38 102 LYS A O 1
ATOM 777 N N . LYS A 1 103 ? -15.742 37.312 18.453 1 87.38 103 LYS A N 1
ATOM 778 C CA . LYS A 1 103 ? -15.727 37.219 17 1 87.38 103 LYS A CA 1
ATOM 779 C C . LYS A 1 103 ? -14.484 36.469 16.5 1 87.38 103 LYS A C 1
ATOM 781 O O . LYS A 1 103 ? -14.547 35.719 15.539 1 87.38 103 LYS A O 1
ATOM 786 N N . LEU A 1 104 ? -13.406 36.781 17.172 1 87.19 104 LEU A N 1
ATOM 787 C CA . LEU A 1 104 ? -12.172 36.062 16.844 1 87.19 104 LEU A CA 1
ATOM 788 C C . LEU A 1 104 ? -12.32 34.562 17.031 1 87.19 104 LEU A C 1
ATOM 790 O O . LEU A 1 104 ? -11.945 33.781 16.156 1 87.19 104 LEU A O 1
ATOM 794 N N . ALA A 1 105 ? -12.906 34.219 18.141 1 90 105 ALA A N 1
ATOM 795 C CA . ALA A 1 105 ? -13.133 32.812 18.438 1 90 105 ALA A CA 1
ATOM 796 C C . ALA A 1 105 ? -14.062 32.156 17.406 1 90 105 ALA A C 1
ATOM 798 O O . ALA A 1 105 ? -13.852 31.016 17 1 90 105 ALA A O 1
ATOM 799 N N . GLU A 1 106 ? -15.047 32.906 17.062 1 91.06 106 GLU A N 1
ATOM 800 C CA . GLU A 1 106 ? -15.984 32.406 16.047 1 91.06 106 GLU A CA 1
ATOM 801 C C . GLU A 1 106 ? -15.281 32.125 14.727 1 91.06 106 GLU A C 1
ATOM 803 O O . GLU A 1 106 ? -15.562 31.141 14.055 1 91.06 106 GLU A O 1
ATOM 808 N N . ALA A 1 107 ? -14.414 33.031 14.328 1 91.69 107 ALA A N 1
ATOM 809 C CA . ALA A 1 107 ? -13.672 32.875 13.086 1 91.69 107 ALA A CA 1
ATOM 810 C C . ALA A 1 107 ? -12.797 31.625 13.117 1 91.69 107 ALA A C 1
ATOM 812 O O . ALA A 1 107 ? -12.75 30.875 12.141 1 91.69 107 ALA A O 1
ATOM 813 N N . LEU A 1 108 ? -12.125 31.422 14.211 1 92.5 108 LEU A N 1
ATOM 814 C CA . LEU A 1 108 ? -11.266 30.25 14.367 1 92.5 108 LEU A CA 1
ATOM 815 C C . LEU A 1 108 ? -12.078 28.969 14.336 1 92.5 108 LEU A C 1
ATOM 817 O O . LEU A 1 108 ? -11.672 27.984 13.719 1 92.5 108 LEU A O 1
ATOM 821 N N . ASP A 1 109 ? -13.227 29 14.922 1 90.75 109 ASP A N 1
ATOM 822 C CA . ASP A 1 109 ? -14.117 27.844 14.922 1 90.75 109 ASP A CA 1
ATOM 823 C C . ASP A 1 109 ? -14.695 27.594 13.523 1 90.75 109 ASP A C 1
ATOM 825 O O . ASP A 1 109 ? -15.039 26.469 13.188 1 90.75 109 ASP A O 1
ATOM 829 N N . ALA A 1 110 ? -14.773 28.656 12.773 1 91.88 110 ALA A N 1
ATOM 830 C CA . ALA A 1 110 ? -15.328 28.562 11.422 1 91.88 110 ALA A CA 1
ATOM 831 C C . ALA A 1 110 ? -14.328 27.922 10.469 1 91.88 110 ALA A C 1
ATOM 833 O O . ALA A 1 110 ? -14.688 27.5 9.367 1 91.88 110 ALA A O 1
ATOM 834 N N . GLY A 1 111 ? -13.086 27.891 10.875 1 92.62 111 GLY A N 1
ATOM 835 C CA . GLY A 1 111 ? -12.109 27.203 10.039 1 92.62 111 GLY A CA 1
ATOM 836 C C . GLY A 1 111 ? -10.828 28 9.859 1 92.62 111 GLY A C 1
ATOM 837 O O . GLY A 1 111 ? -9.867 27.5 9.266 1 92.62 111 GLY A O 1
ATOM 838 N N . ALA A 1 112 ? -10.812 29.25 10.352 1 94.62 112 ALA A N 1
ATOM 839 C CA . ALA A 1 112 ? -9.586 30.047 10.266 1 94.62 112 ALA A CA 1
ATOM 840 C C . ALA A 1 112 ? -8.477 29.422 11.117 1 94.62 112 ALA A C 1
ATOM 842 O O . ALA A 1 112 ? -8.734 28.922 12.211 1 94.62 112 ALA A O 1
ATOM 843 N N . ILE A 1 113 ? -7.27 29.531 10.625 1 93.19 113 ILE A N 1
ATOM 844 C CA . ILE A 1 113 ? -6.176 28.922 11.375 1 93.19 113 ILE A CA 1
ATOM 845 C C . ILE A 1 113 ? -5.484 29.969 12.234 1 93.19 113 ILE A C 1
ATOM 847 O O . ILE A 1 113 ? -4.711 29.641 13.133 1 93.19 113 ILE A O 1
ATOM 851 N N . ASP A 1 114 ? -5.711 31.219 11.82 1 92.31 114 ASP A N 1
ATOM 852 C CA . ASP A 1 114 ? -5.062 32.312 12.531 1 92.31 114 ASP A CA 1
ATOM 853 C C . ASP A 1 114 ? -5.773 33.656 12.258 1 92.31 114 ASP A C 1
ATOM 855 O O . ASP A 1 114 ? -6.746 33.688 11.508 1 92.31 114 ASP A O 1
ATOM 859 N N . TYR A 1 115 ? -5.262 34.656 12.969 1 90.38 115 TYR A N 1
ATOM 860 C CA . TYR A 1 115 ? -5.766 36 12.695 1 90.38 115 TYR A CA 1
ATOM 861 C C . TYR A 1 115 ? -4.684 37.062 12.914 1 90.38 115 TYR A C 1
ATOM 863 O O . TYR A 1 115 ? -3.709 36.812 13.633 1 90.38 115 TYR A O 1
ATOM 871 N N . VAL A 1 116 ? -4.824 38.188 12.258 1 89.19 116 VAL A N 1
ATOM 872 C CA . VAL A 1 116 ? -3.994 39.375 12.453 1 89.19 116 VAL A CA 1
ATOM 873 C C . VAL A 1 116 ? -4.879 40.594 12.641 1 89.19 116 VAL A C 1
ATOM 875 O O . VAL A 1 116 ? -5.969 40.688 12.07 1 89.19 116 VAL A O 1
ATOM 878 N N . THR A 1 117 ? -4.344 41.5 13.43 1 87.19 117 THR A N 1
ATOM 879 C CA . THR A 1 117 ? -5.148 42.688 13.734 1 87.19 117 THR A CA 1
ATOM 880 C C . THR A 1 117 ? -4.738 43.844 12.844 1 87.19 117 THR A C 1
ATOM 882 O O . THR A 1 117 ? -3.588 43.938 12.414 1 87.19 117 THR A O 1
ATOM 885 N N . LYS A 1 118 ? -5.699 44.688 12.57 1 86.81 118 LYS A N 1
ATOM 886 C CA . LYS A 1 118 ? -5.449 45.969 11.922 1 86.81 118 LYS A CA 1
ATOM 887 C C . LYS A 1 118 ? -5.109 47.062 12.945 1 86.81 118 LYS A C 1
ATOM 889 O O . LYS A 1 118 ? -5.742 47.125 14 1 86.81 118 LYS A O 1
ATOM 894 N N . PRO A 1 119 ? -4.125 47.969 12.859 1 88.5 119 PRO A N 1
ATOM 895 C CA . PRO A 1 119 ? -3.258 48.031 11.68 1 88.5 119 PRO A CA 1
ATOM 896 C C . PRO A 1 119 ? -2.293 46.875 11.594 1 88.5 119 PRO A C 1
ATOM 898 O O . PRO A 1 119 ? -1.748 46.438 12.609 1 88.5 119 PRO A O 1
ATOM 901 N N . ILE A 1 120 ? -2.02 46.469 10.406 1 90.19 120 ILE A N 1
ATOM 902 C CA . ILE A 1 120 ? -1.295 45.219 10.156 1 90.19 120 ILE A CA 1
ATOM 903 C C . ILE A 1 120 ? 0.183 45.406 10.492 1 90.19 120 ILE A C 1
ATOM 905 O O . ILE A 1 120 ? 0.808 46.375 10.047 1 90.19 120 ILE A O 1
ATOM 909 N N . ASN A 1 121 ? 0.689 44.625 11.328 1 90.12 121 ASN A N 1
ATOM 910 C CA . ASN A 1 121 ? 2.123 44.531 11.586 1 90.12 121 ASN A CA 1
ATOM 911 C C . ASN A 1 121 ? 2.814 43.625 10.586 1 90.12 121 ASN A C 1
ATOM 913 O O . ASN A 1 121 ? 2.562 42.406 10.57 1 90.12 121 ASN A O 1
ATOM 917 N N . ARG A 1 122 ? 3.639 44.219 9.859 1 93.62 122 ARG A N 1
ATOM 918 C CA . ARG A 1 122 ? 4.305 43.5 8.781 1 93.62 122 ARG A CA 1
ATOM 919 C C . ARG A 1 122 ? 5.016 42.25 9.305 1 93.62 122 ARG A C 1
ATOM 921 O O . ARG A 1 122 ? 4.871 41.188 8.742 1 93.62 122 ARG A O 1
ATOM 928 N N . ILE A 1 123 ? 5.789 42.375 10.344 1 92.81 123 ILE A N 1
ATOM 929 C CA . ILE A 1 123 ? 6.594 41.281 10.891 1 92.81 123 ILE A CA 1
ATOM 930 C C . ILE A 1 123 ? 5.684 40.156 11.359 1 92.81 123 ILE A C 1
ATOM 932 O O . ILE A 1 123 ? 5.926 38.969 11.047 1 92.81 123 ILE A O 1
ATOM 936 N N . GLU A 1 124 ? 4.652 40.531 12.016 1 89.06 124 GLU A N 1
ATOM 937 C CA . GLU A 1 124 ? 3.697 39.531 12.523 1 89.06 124 GLU A CA 1
ATOM 938 C C . GLU A 1 124 ? 2.982 38.812 11.383 1 89.06 124 GLU A C 1
ATOM 940 O O . GLU A 1 124 ? 2.869 37.594 11.391 1 89.06 124 GLU A O 1
ATOM 945 N N . LEU A 1 125 ? 2.492 39.594 10.438 1 94.06 125 LEU A N 1
ATOM 946 C CA . LEU A 1 125 ? 1.761 39.031 9.305 1 94.06 125 LEU A CA 1
ATOM 947 C C . LEU A 1 125 ? 2.613 38 8.57 1 94.06 125 LEU A C 1
ATOM 949 O O . LEU A 1 125 ? 2.168 36.875 8.328 1 94.06 125 LEU A O 1
ATOM 953 N N . LEU A 1 126 ? 3.85 38.375 8.305 1 95.62 126 LEU A N 1
ATOM 954 C CA . LEU A 1 126 ? 4.723 37.5 7.527 1 95.62 126 LEU A CA 1
ATOM 955 C C . LEU A 1 126 ? 5.055 36.219 8.305 1 95.62 126 LEU A C 1
ATOM 957 O O . LEU A 1 126 ? 5.156 35.125 7.727 1 95.62 126 LEU A O 1
ATOM 961 N N . ALA A 1 127 ? 5.258 36.312 9.586 1 93.44 127 ALA A N 1
ATOM 962 C CA . ALA A 1 127 ? 5.535 35.156 10.422 1 93.44 127 ALA A CA 1
ATOM 963 C C . ALA A 1 127 ? 4.359 34.188 10.406 1 93.44 127 ALA A C 1
ATOM 965 O O . ALA A 1 127 ? 4.551 32.969 10.305 1 93.44 127 ALA A O 1
ATOM 966 N N . ARG A 1 128 ? 3.164 34.688 10.508 1 93.5 128 ARG A N 1
ATOM 967 C CA . ARG A 1 128 ? 1.967 33.844 10.516 1 93.5 128 ARG A CA 1
ATOM 968 C C . ARG A 1 128 ? 1.748 33.188 9.164 1 93.5 128 ARG A C 1
ATOM 970 O O . ARG A 1 128 ? 1.302 32.031 9.094 1 93.5 128 ARG A O 1
ATOM 977 N N . ILE A 1 129 ? 2.064 33.938 8.133 1 95.5 129 ILE A N 1
ATOM 978 C CA . ILE A 1 129 ? 1.964 33.375 6.789 1 95.5 129 ILE A CA 1
ATOM 979 C C . ILE A 1 129 ? 2.924 32.188 6.645 1 95.5 129 ILE A C 1
ATOM 981 O O . ILE A 1 129 ? 2.557 31.141 6.102 1 95.5 129 ILE A O 1
ATOM 985 N N . ARG A 1 130 ? 4.102 32.375 7.152 1 94.38 130 ARG A N 1
ATOM 986 C CA . ARG A 1 130 ? 5.082 31.281 7.07 1 94.38 130 ARG A CA 1
ATOM 987 C C . ARG A 1 130 ? 4.582 30.031 7.801 1 94.38 130 ARG A C 1
ATOM 989 O O . ARG A 1 130 ? 4.723 28.922 7.301 1 94.38 130 ARG A O 1
ATOM 996 N N . VAL A 1 131 ? 4.023 30.219 8.977 1 93.31 131 VAL A N 1
ATOM 997 C CA . VAL A 1 131 ? 3.488 29.109 9.75 1 93.31 131 VAL A CA 1
ATOM 998 C C . VAL A 1 131 ? 2.363 28.422 8.969 1 93.31 131 VAL A C 1
ATOM 1000 O O . VAL A 1 131 ? 2.34 27.203 8.836 1 93.31 131 VAL A O 1
ATOM 1003 N N . ALA A 1 132 ? 1.459 29.219 8.477 1 94.5 132 ALA A N 1
ATOM 1004 C CA . ALA A 1 132 ? 0.317 28.703 7.727 1 94.5 132 ALA A CA 1
ATOM 1005 C C . ALA A 1 132 ? 0.774 27.906 6.508 1 94.5 132 ALA A C 1
ATOM 1007 O O . ALA A 1 132 ? 0.252 26.828 6.227 1 94.5 132 ALA A O 1
ATOM 1008 N N . LEU A 1 133 ? 1.726 28.453 5.848 1 93.75 133 LEU A N 1
ATOM 1009 C CA . LEU A 1 133 ? 2.207 27.812 4.629 1 93.75 133 LEU A CA 1
ATOM 1010 C C . LEU A 1 133 ? 2.969 26.531 4.957 1 93.75 133 LEU A C 1
ATOM 1012 O O . LEU A 1 133 ? 2.896 25.562 4.211 1 93.75 133 LEU A O 1
ATOM 1016 N N . ARG A 1 134 ? 3.705 26.562 6.016 1 90 134 ARG A N 1
ATOM 1017 C CA . ARG A 1 134 ? 4.387 25.359 6.469 1 90 134 ARG A CA 1
ATOM 1018 C C . ARG A 1 134 ? 3.387 24.25 6.781 1 90 134 ARG A C 1
ATOM 1020 O O . ARG A 1 134 ? 3.588 23.094 6.395 1 90 134 ARG A O 1
ATOM 1027 N N . LEU A 1 135 ? 2.398 24.641 7.445 1 89.12 135 LEU A N 1
ATOM 1028 C CA . LEU A 1 135 ? 1.359 23.672 7.789 1 89.12 135 LEU A CA 1
ATOM 1029 C C . LEU A 1 135 ? 0.661 23.156 6.535 1 89.12 135 LEU A C 1
ATOM 1031 O O . LEU A 1 135 ? 0.373 21.953 6.43 1 89.12 135 LEU A O 1
ATOM 1035 N N . LYS A 1 136 ? 0.426 24.016 5.621 1 91.69 136 LYS A N 1
ATOM 1036 C CA . LYS A 1 136 ? -0.19 23.641 4.355 1 91.69 136 LYS A CA 1
ATOM 1037 C C . LYS A 1 136 ? 0.699 22.672 3.582 1 91.69 136 LYS A C 1
ATOM 1039 O O . LYS A 1 136 ? 0.212 21.672 3.025 1 91.69 136 LYS A O 1
ATOM 1044 N N . GLU A 1 137 ? 1.916 22.984 3.555 1 90.44 137 GLU A N 1
ATOM 1045 C CA . GLU A 1 137 ? 2.867 22.125 2.85 1 90.44 137 GLU A CA 1
ATOM 1046 C C . GLU A 1 137 ? 2.891 20.719 3.441 1 90.44 137 GLU A C 1
ATOM 1048 O O . GLU A 1 137 ? 2.93 19.734 2.707 1 90.44 137 GLU A O 1
ATOM 1053 N N . GLN A 1 138 ? 2.941 20.641 4.715 1 87.12 138 GLN A N 1
ATOM 1054 C CA . GLN A 1 138 ? 2.916 19.344 5.379 1 87.12 138 GLN A CA 1
ATOM 1055 C C . GLN A 1 138 ? 1.636 18.578 5.047 1 87.12 138 GLN A C 1
ATOM 1057 O O . GLN A 1 138 ? 1.675 17.375 4.777 1 87.12 138 GLN A O 1
ATOM 1062 N N . LYS A 1 139 ? 0.587 19.297 5.098 1 87.75 139 LYS A N 1
ATOM 1063 C CA . LYS A 1 139 ? -0.695 18.672 4.777 1 87.75 139 LYS A CA 1
ATOM 1064 C C . LYS A 1 139 ? -0.729 18.203 3.328 1 87.75 139 LYS A C 1
ATOM 1066 O O . LYS A 1 139 ? -1.212 17.109 3.041 1 87.75 139 LYS A O 1
ATOM 1071 N N . ASP A 1 140 ? -0.279 19.078 2.451 1 88.94 140 ASP A N 1
ATOM 1072 C CA . ASP A 1 140 ? -0.237 18.719 1.035 1 88.94 140 ASP A CA 1
ATOM 1073 C C . ASP A 1 140 ? 0.63 17.484 0.802 1 88.94 140 ASP A C 1
ATOM 1075 O O . ASP A 1 140 ? 0.279 16.625 0.002 1 88.94 140 ASP A O 1
ATOM 1079 N N . TRP A 1 141 ? 1.689 17.453 1.465 1 88 141 TRP A N 1
ATOM 1080 C CA . TRP A 1 141 ? 2.594 16.328 1.34 1 88 141 TRP A CA 1
ATOM 1081 C C . TRP A 1 141 ? 1.899 15.031 1.752 1 88 141 TRP A C 1
ATOM 1083 O O . TRP A 1 141 ? 1.994 14.016 1.053 1 88 141 TRP A O 1
ATOM 1093 N N . HIS A 1 142 ? 1.251 15.023 2.82 1 87.56 142 HIS A N 1
ATOM 1094 C CA . HIS A 1 142 ? 0.548 13.836 3.301 1 87.56 142 HIS A CA 1
ATOM 1095 C C . HIS A 1 142 ? -0.562 13.43 2.34 1 87.56 142 HIS A C 1
ATOM 1097 O O . HIS A 1 142 ? -0.753 12.242 2.074 1 87.56 142 HIS A O 1
ATOM 1103 N N . LYS A 1 143 ? -1.19 14.398 1.847 1 87.31 143 LYS A N 1
ATOM 1104 C CA . LYS A 1 143 ? -2.277 14.109 0.916 1 87.31 143 LYS A CA 1
ATOM 1105 C C . LYS A 1 143 ? -1.746 13.477 -0.368 1 87.31 143 LYS A C 1
ATOM 1107 O O . LYS A 1 143 ? -2.348 12.539 -0.901 1 87.31 143 LYS A O 1
ATOM 1112 N N . GLU A 1 144 ? -0.719 14.07 -0.798 1 89.12 144 GLU A N 1
ATOM 1113 C CA . GLU A 1 144 ? -0.115 13.523 -2.01 1 89.12 144 GLU A CA 1
ATOM 1114 C C . GLU A 1 144 ? 0.376 12.094 -1.786 1 89.12 144 GLU A C 1
ATOM 1116 O O . GLU A 1 144 ? 0.201 11.227 -2.646 1 89.12 144 GLU A O 1
ATOM 1121 N N . ARG A 1 145 ? 0.977 11.867 -0.746 1 87.31 145 ARG A N 1
ATOM 1122 C CA . ARG A 1 145 ? 1.431 10.523 -0.404 1 87.31 145 ARG A CA 1
ATOM 1123 C C . ARG A 1 145 ? 0.258 9.555 -0.332 1 87.31 145 ARG A C 1
ATOM 1125 O O . ARG A 1 145 ? 0.324 8.453 -0.88 1 87.31 145 ARG A O 1
ATOM 1132 N N . ASP A 1 146 ? -0.753 9.938 0.326 1 88.06 146 ASP A N 1
ATOM 1133 C CA . ASP A 1 146 ? -1.949 9.109 0.43 1 88.06 146 ASP A CA 1
ATOM 1134 C C . ASP A 1 146 ? -2.533 8.812 -0.949 1 88.06 146 ASP A C 1
ATOM 1136 O O . ASP A 1 146 ? -2.961 7.688 -1.217 1 88.06 146 ASP A O 1
ATOM 1140 N N . ARG A 1 147 ? -2.555 9.852 -1.68 1 88.81 147 ARG A N 1
ATOM 1141 C CA . ARG A 1 147 ? -3.076 9.68 -3.033 1 88.81 147 ARG A CA 1
ATOM 1142 C C . ARG A 1 147 ? -2.242 8.68 -3.822 1 88.81 147 ARG A C 1
ATOM 1144 O O . ARG A 1 147 ? -2.787 7.816 -4.512 1 88.81 147 ARG A O 1
ATOM 1151 N N . ARG A 1 148 ? -0.967 8.773 -3.75 1 87.56 148 ARG A N 1
ATOM 1152 C CA . ARG A 1 148 ? -0.077 7.852 -4.453 1 87.56 148 ARG A CA 1
ATOM 1153 C C . ARG A 1 148 ? -0.309 6.414 -4.004 1 87.56 148 ARG A C 1
ATOM 1155 O O . ARG A 1 148 ? -0.381 5.504 -4.832 1 87.56 148 ARG A O 1
ATOM 1162 N N . VAL A 1 149 ? -0.39 6.242 -2.809 1 88.25 149 VAL A N 1
ATOM 1163 C CA . VAL A 1 149 ? -0.623 4.91 -2.262 1 88.25 149 VAL A CA 1
ATOM 1164 C C . VAL A 1 149 ? -1.966 4.375 -2.754 1 88.25 149 VAL A C 1
ATOM 1166 O O . VAL A 1 149 ? -2.072 3.213 -3.152 1 88.25 149 VAL A O 1
ATOM 1169 N N . ARG A 1 150 ? -2.943 5.191 -2.74 1 88.38 150 ARG A N 1
ATOM 1170 C CA . ARG A 1 150 ? -4.27 4.781 -3.195 1 88.38 150 ARG A CA 1
ATOM 1171 C C . ARG A 1 150 ? -4.242 4.387 -4.668 1 88.38 150 ARG A C 1
ATOM 1173 O O . ARG A 1 150 ? -4.879 3.41 -5.066 1 88.38 150 ARG A O 1
ATOM 1180 N N . GLU A 1 151 ? -3.609 5.156 -5.426 1 89 151 GLU A N 1
ATOM 1181 C CA . GLU A 1 151 ? -3.482 4.859 -6.848 1 89 151 GLU A CA 1
ATOM 1182 C C . GLU A 1 151 ? -2.764 3.533 -7.074 1 89 151 GLU A C 1
ATOM 1184 O O . GLU A 1 151 ? -3.18 2.73 -7.914 1 89 151 GLU A O 1
ATOM 1189 N N . GLU A 1 152 ? -1.729 3.365 -6.34 1 88.31 152 GLU A N 1
ATOM 1190 C CA . GLU A 1 152 ? -1.003 2.104 -6.43 1 88.31 152 GLU A CA 1
ATOM 1191 C C . GLU A 1 152 ? -1.894 0.925 -6.043 1 88.31 152 GLU A C 1
ATOM 1193 O O . GLU A 1 152 ? -1.854 -0.126 -6.688 1 88.31 152 GLU A O 1
ATOM 1198 N N . LEU A 1 153 ? -2.645 1.105 -5.09 1 90.38 153 LEU A N 1
ATOM 1199 C CA . LEU A 1 153 ? -3.527 0.049 -4.609 1 90.38 153 LEU A CA 1
ATOM 1200 C C . LEU A 1 153 ? -4.645 -0.226 -5.609 1 90.38 153 LEU A C 1
ATOM 1202 O O . LEU A 1 153 ? -5.059 -1.374 -5.785 1 90.38 153 LEU A O 1
ATOM 1206 N N . GLN A 1 154 ? -5.133 0.798 -6.23 1 88.75 154 GLN A N 1
ATOM 1207 C CA . GLN A 1 154 ? -6.152 0.621 -7.262 1 88.75 154 GLN A CA 1
ATOM 1208 C C . GLN A 1 154 ? -5.613 -0.19 -8.438 1 88.75 154 GLN A C 1
ATOM 1210 O O . GLN A 1 154 ? -6.305 -1.069 -8.953 1 88.75 154 GLN A O 1
ATOM 1215 N N . LEU A 1 155 ? -4.41 0.132 -8.812 1 86.31 155 LEU A N 1
ATOM 1216 C CA . LEU A 1 155 ? -3.77 -0.646 -9.867 1 86.31 155 LEU A CA 1
ATOM 1217 C C . LEU A 1 155 ? -3.578 -2.096 -9.438 1 86.31 155 LEU A C 1
ATOM 1219 O O . LEU A 1 155 ? -3.836 -3.02 -10.211 1 86.31 155 LEU A O 1
ATOM 1223 N N . ALA A 1 156 ? -3.125 -2.234 -8.266 1 89.31 156 ALA A N 1
ATOM 1224 C CA . ALA A 1 156 ? -2.92 -3.57 -7.715 1 89.31 156 ALA A CA 1
ATOM 1225 C C . ALA A 1 156 ? -4.227 -4.359 -7.691 1 89.31 156 ALA A C 1
ATOM 1227 O O . ALA A 1 156 ? -4.23 -5.566 -7.949 1 89.31 156 ALA A O 1
ATOM 1228 N N . ARG A 1 157 ? -5.262 -3.682 -7.363 1 89.62 157 ARG A N 1
ATOM 1229 C CA . ARG A 1 157 ? -6.574 -4.32 -7.355 1 89.62 157 ARG A CA 1
ATOM 1230 C C . ARG A 1 157 ? -6.945 -4.836 -8.742 1 89.62 157 ARG A C 1
ATOM 1232 O O . ARG A 1 157 ? -7.52 -5.918 -8.875 1 89.62 157 ARG A O 1
ATOM 1239 N N . GLU A 1 158 ? -6.66 -4.133 -9.688 1 86 158 GLU A N 1
ATOM 1240 C CA . GLU A 1 158 ? -6.922 -4.547 -11.062 1 86 158 GLU A CA 1
ATOM 1241 C C . GLU A 1 158 ? -6.121 -5.797 -11.422 1 86 158 GLU A C 1
ATOM 1243 O O . GLU A 1 158 ? -6.641 -6.703 -12.078 1 86 158 GLU A O 1
ATOM 1248 N N . VAL A 1 159 ? -4.918 -5.859 -11 1 85.25 159 VAL A N 1
ATOM 1249 C CA . VAL A 1 159 ? -4.066 -7.02 -11.25 1 85.25 159 VAL A CA 1
ATOM 1250 C C . VAL A 1 159 ? -4.664 -8.25 -10.578 1 85.25 159 VAL A C 1
ATOM 1252 O O . VAL A 1 159 ? -4.773 -9.312 -11.195 1 85.25 159 VAL A O 1
ATOM 1255 N N . GLN A 1 160 ? -4.992 -8.047 -9.406 1 88.56 160 GLN A N 1
ATOM 1256 C CA . GLN A 1 160 ? -5.539 -9.172 -8.656 1 88.56 160 GLN A CA 1
ATOM 1257 C C . GLN A 1 160 ? -6.855 -9.656 -9.258 1 88.56 160 GLN A C 1
ATOM 1259 O O . GLN A 1 160 ? -7.121 -10.852 -9.312 1 88.56 160 GLN A O 1
ATOM 1264 N N . SER A 1 161 ? -7.691 -8.742 -9.703 1 87.06 161 SER A N 1
ATOM 1265 C CA . SER A 1 161 ? -8.984 -9.086 -10.281 1 87.06 161 SER A CA 1
ATOM 1266 C C . SER A 1 161 ? -8.82 -9.828 -11.602 1 87.06 161 SER A C 1
ATOM 1268 O O . SER A 1 161 ? -9.719 -10.57 -12.023 1 87.06 161 SER A O 1
ATOM 1270 N N . ALA A 1 162 ? -7.684 -9.664 -12.188 1 84.12 162 ALA A N 1
ATOM 1271 C CA . ALA A 1 162 ? -7.426 -10.25 -13.5 1 84.12 162 ALA A CA 1
ATOM 1272 C C . ALA A 1 162 ? -7.289 -11.773 -13.398 1 84.12 162 ALA A C 1
ATOM 1274 O O . ALA A 1 162 ? -7.465 -12.484 -14.391 1 84.12 162 ALA A O 1
ATOM 1275 N N . VAL A 1 163 ? -6.977 -12.266 -12.266 1 86 163 VAL A N 1
ATOM 1276 C CA . VAL A 1 163 ? -6.766 -13.703 -12.133 1 86 163 VAL A CA 1
ATOM 1277 C C . VAL A 1 163 ? -8.094 -14.398 -11.844 1 86 163 VAL A C 1
ATOM 1279 O O . VAL A 1 163 ? -8.188 -15.625 -11.914 1 86 163 VAL A O 1
ATOM 1282 N N . LEU A 1 164 ? -9.125 -13.633 -11.531 1 89.06 164 LEU A N 1
ATOM 1283 C CA . LEU A 1 164 ? -10.438 -14.188 -11.203 1 89.06 164 LEU A CA 1
ATOM 1284 C C . LEU A 1 164 ? -11.219 -14.523 -12.469 1 89.06 164 LEU A C 1
ATOM 1286 O O . LEU A 1 164 ? -11.203 -13.758 -13.438 1 89.06 164 LEU A O 1
ATOM 1290 N N . PRO A 1 165 ? -11.852 -15.617 -12.492 1 89.12 165 PRO A N 1
ATOM 1291 C CA . PRO A 1 165 ? -12.57 -16.031 -13.695 1 89.12 165 PRO A CA 1
ATOM 1292 C C . PRO A 1 165 ? -13.844 -15.234 -13.938 1 89.12 165 PRO A C 1
ATOM 1294 O O . PRO A 1 165 ? -14.438 -14.711 -12.984 1 89.12 165 PRO A O 1
ATOM 1297 N N . HIS A 1 166 ? -14.172 -15.195 -15.148 1 87.19 166 HIS A N 1
ATOM 1298 C CA . HIS A 1 166 ? -15.445 -14.594 -15.523 1 87.19 166 HIS A CA 1
ATOM 1299 C C . HIS A 1 166 ? -16.594 -15.586 -15.383 1 87.19 166 HIS A C 1
ATOM 1301 O O . HIS A 1 166 ? -16.359 -16.797 -15.289 1 87.19 166 HIS A O 1
ATOM 1307 N N . HIS A 1 167 ? -17.781 -15 -15.43 1 89.81 167 HIS A N 1
ATOM 1308 C CA . HIS A 1 167 ? -19 -15.82 -15.344 1 89.81 167 HIS A CA 1
ATOM 1309 C C . HIS A 1 167 ? -18.953 -16.953 -16.375 1 89.81 167 HIS A C 1
ATOM 1311 O O . HIS A 1 167 ? -18.5 -16.766 -17.5 1 89.81 167 HIS A O 1
ATOM 1317 N N . LEU A 1 168 ? -19.328 -18.109 -15.961 1 91.19 168 LEU A N 1
ATOM 1318 C CA . LEU A 1 168 ? -19.406 -19.281 -16.828 1 91.19 168 LEU A CA 1
ATOM 1319 C C . LEU A 1 168 ? -20.859 -19.734 -17.016 1 91.19 168 LEU A C 1
ATOM 1321 O O . LEU A 1 168 ? -21.562 -19.969 -16.031 1 91.19 168 LEU A O 1
ATOM 1325 N N . GLY A 1 169 ? -21.359 -19.719 -18.25 1 91 169 GLY A N 1
ATOM 1326 C CA . GLY A 1 169 ? -22.672 -20.219 -18.609 1 91 169 GLY A CA 1
ATOM 1327 C C . GLY A 1 169 ? -22.641 -21.25 -19.719 1 91 169 GLY A C 1
ATOM 1328 O O . GLY A 1 169 ? -22.328 -20.922 -20.875 1 91 169 GLY A O 1
ATOM 1329 N N . GLU A 1 170 ? -22.734 -22.438 -19.422 1 90.5 170 GLU A N 1
ATOM 1330 C CA . GLU A 1 170 ? -22.75 -23.531 -20.375 1 90.5 170 GLU A CA 1
ATOM 1331 C C . GLU A 1 170 ? -24.016 -24.375 -20.234 1 90.5 170 GLU A C 1
ATOM 1333 O O . GLU A 1 170 ? -24.875 -24.078 -19.406 1 90.5 170 GLU A O 1
ATOM 1338 N N . ASP A 1 171 ? -24.047 -25.344 -21.172 1 88.69 171 ASP A N 1
ATOM 1339 C CA . ASP A 1 171 ? -25.219 -26.219 -21.094 1 88.69 171 ASP A CA 1
ATOM 1340 C C . ASP A 1 171 ? -25.234 -26.984 -19.766 1 88.69 171 ASP A C 1
ATOM 1342 O O . ASP A 1 171 ? -24.297 -27.719 -19.453 1 88.69 171 ASP A O 1
ATOM 1346 N N . GLY A 1 172 ? -26.219 -26.656 -18.938 1 91.5 172 GLY A N 1
ATOM 1347 C CA . GLY A 1 172 ? -26.453 -27.438 -17.734 1 91.5 172 GLY A CA 1
ATOM 1348 C C . GLY A 1 172 ? -25.891 -26.812 -16.484 1 91.5 172 GLY A C 1
ATOM 1349 O O . GLY A 1 172 ? -26.172 -27.266 -15.375 1 91.5 172 GLY A O 1
ATOM 1350 N N . ILE A 1 173 ? -25.078 -25.766 -16.719 1 94.56 173 ILE A N 1
ATOM 1351 C CA . ILE A 1 173 ? -24.469 -25.234 -15.5 1 94.56 173 ILE A CA 1
ATOM 1352 C C . ILE A 1 173 ? -24.203 -23.734 -15.68 1 94.56 173 ILE A C 1
ATOM 1354 O O . ILE A 1 173 ? -23.906 -23.281 -16.781 1 94.56 173 ILE A O 1
ATOM 1358 N N . ARG A 1 174 ? -24.344 -22.984 -14.641 1 94.88 174 ARG A N 1
ATOM 1359 C CA . ARG A 1 174 ? -23.969 -21.578 -14.57 1 94.88 174 ARG A CA 1
ATOM 1360 C C . ARG A 1 174 ? -23.188 -21.281 -13.297 1 94.88 174 ARG A C 1
ATOM 1362 O O . ARG A 1 174 ? -23.594 -21.688 -12.203 1 94.88 174 ARG A O 1
ATOM 1369 N N . ILE A 1 175 ? -22.031 -20.672 -13.414 1 95.25 175 ILE A N 1
ATOM 1370 C CA . ILE A 1 175 ? -21.203 -20.312 -12.266 1 95.25 175 ILE A CA 1
ATOM 1371 C C . ILE A 1 175 ? -20.953 -18.812 -12.258 1 95.25 175 ILE A C 1
ATOM 1373 O O . ILE A 1 175 ? -20.578 -18.234 -13.273 1 95.25 175 ILE A O 1
ATOM 1377 N N . GLU A 1 176 ? -21.203 -18.188 -11.156 1 93.88 176 GLU A N 1
ATOM 1378 C CA . GLU A 1 176 ? -20.984 -16.75 -10.969 1 93.88 176 GLU A CA 1
ATOM 1379 C C . GLU A 1 176 ? -20.484 -16.453 -9.562 1 93.88 176 GLU A C 1
ATOM 1381 O O . GLU A 1 176 ? -20.641 -17.266 -8.648 1 93.88 176 GLU A O 1
ATOM 1386 N N . ALA A 1 177 ? -19.844 -15.336 -9.484 1 93.75 177 ALA A N 1
ATOM 1387 C CA . ALA A 1 177 ? -19.328 -14.961 -8.172 1 93.75 177 ALA A CA 1
ATOM 1388 C C . ALA A 1 177 ? -19.641 -13.5 -7.852 1 93.75 177 ALA A C 1
ATOM 1390 O O . ALA A 1 177 ? -19.734 -12.672 -8.758 1 93.75 177 ALA A O 1
ATOM 1391 N N . ILE A 1 178 ? -19.891 -13.203 -6.609 1 90.62 178 ILE A N 1
ATOM 1392 C CA . ILE A 1 178 ? -19.938 -11.859 -6.043 1 90.62 178 ILE A CA 1
ATOM 1393 C C . ILE A 1 178 ? -18.703 -11.617 -5.184 1 90.62 178 ILE A C 1
ATOM 1395 O O . ILE A 1 178 ? -18.484 -12.32 -4.191 1 90.62 178 ILE A O 1
ATOM 1399 N N . TYR A 1 179 ? -17.953 -10.703 -5.621 1 88.12 179 TYR A N 1
ATOM 1400 C CA . TYR A 1 179 ? -16.672 -10.438 -4.969 1 88.12 179 TYR A CA 1
ATOM 1401 C C . TYR A 1 179 ? -16.578 -8.984 -4.52 1 88.12 179 TYR A C 1
ATOM 1403 O O . TYR A 1 179 ? -16.578 -8.07 -5.348 1 88.12 179 TYR A O 1
ATOM 1411 N N . ARG A 1 180 ? -16.516 -8.758 -3.127 1 85.88 180 ARG A N 1
ATOM 1412 C CA . ARG A 1 180 ? -16.453 -7.434 -2.525 1 85.88 180 ARG A CA 1
ATOM 1413 C C . ARG A 1 180 ? -15.32 -7.355 -1.497 1 85.88 180 ARG A C 1
ATOM 1415 O O . ARG A 1 180 ? -15.539 -7.637 -0.315 1 85.88 180 ARG A O 1
ATOM 1422 N N . PRO A 1 181 ? -14.195 -6.879 -1.893 1 84 181 PRO A N 1
ATOM 1423 C CA . PRO A 1 181 ? -13.086 -6.773 -0.947 1 84 181 PRO A CA 1
ATOM 1424 C C . PRO A 1 181 ? -13.305 -5.68 0.099 1 84 181 PRO A C 1
ATOM 1426 O O . PRO A 1 181 ? -13.898 -4.641 -0.202 1 84 181 PRO A O 1
ATOM 1429 N N . SER A 1 182 ? -12.891 -5.945 1.396 1 76.56 182 SER A N 1
ATOM 1430 C CA . SER A 1 182 ? -12.961 -4.957 2.469 1 76.56 182 SER A CA 1
ATOM 1431 C C . SER A 1 182 ? -11.945 -3.842 2.256 1 76.56 182 SER A C 1
ATOM 1433 O O . SER A 1 182 ? -12.172 -2.699 2.658 1 76.56 182 SER A O 1
ATOM 1435 N N . GLU A 1 183 ? -10.805 -4.242 1.749 1 78.12 183 GLU A N 1
ATOM 1436 C CA . GLU A 1 183 ? -9.742 -3.312 1.375 1 78.12 183 GLU A CA 1
ATOM 1437 C C . GLU A 1 183 ? -9.508 -3.314 -0.134 1 78.12 183 GLU A C 1
ATOM 1439 O O . GLU A 1 183 ? -10.242 -3.979 -0.876 1 78.12 183 GLU A O 1
ATOM 1444 N N . GLU A 1 184 ? -8.594 -2.525 -0.474 1 80.75 184 GLU A N 1
ATOM 1445 C CA . GLU A 1 184 ? -8.305 -2.463 -1.903 1 80.75 184 GLU A CA 1
ATOM 1446 C C . GLU A 1 184 ? -7.82 -3.812 -2.43 1 80.75 184 GLU A C 1
ATOM 1448 O O . GLU A 1 184 ? -8.125 -4.188 -3.562 1 80.75 184 GLU A O 1
ATOM 1453 N N . LEU A 1 185 ? -7.18 -4.492 -1.553 1 90.12 185 LEU A N 1
ATOM 1454 C CA . LEU A 1 185 ? -6.703 -5.824 -1.906 1 90.12 185 LEU A CA 1
ATOM 1455 C C . LEU A 1 185 ? -7.281 -6.875 -0.963 1 90.12 185 LEU A C 1
ATOM 1457 O O . LEU A 1 185 ? -7.656 -6.559 0.168 1 90.12 185 LEU A O 1
ATOM 1461 N N . SER A 1 186 ? -7.418 -8.062 -1.467 1 88.94 186 SER A N 1
ATOM 1462 C CA . SER A 1 186 ? -8.125 -9.102 -0.72 1 88.94 186 SER A CA 1
ATOM 1463 C C . SER A 1 186 ? -7.285 -10.367 -0.604 1 88.94 186 SER A C 1
ATOM 1465 O O . SER A 1 186 ? -6.387 -10.602 -1.415 1 88.94 186 SER A O 1
ATOM 1467 N N . GLY A 1 187 ? -7.637 -11.102 0.428 1 90.44 187 GLY A N 1
ATOM 1468 C CA . GLY A 1 187 ? -7.07 -12.43 0.588 1 90.44 187 GLY A CA 1
ATOM 1469 C C . GLY A 1 187 ? -7.996 -13.539 0.113 1 90.44 187 GLY A C 1
ATOM 1470 O O . GLY A 1 187 ? -7.645 -14.719 0.169 1 90.44 187 GLY A O 1
ATOM 1471 N N . ASP A 1 188 ? -9.133 -13.164 -0.363 1 92 188 ASP A N 1
ATOM 1472 C CA . ASP A 1 188 ? -10.078 -14.141 -0.894 1 92 188 ASP A CA 1
ATOM 1473 C C . ASP A 1 188 ? -9.797 -14.445 -2.363 1 92 188 ASP A C 1
ATOM 1475 O O . ASP A 1 188 ? -9.414 -13.555 -3.123 1 92 188 ASP A O 1
ATOM 1479 N N . LEU A 1 189 ? -9.953 -15.648 -2.695 1 93.5 189 LEU A N 1
ATOM 1480 C CA . LEU A 1 189 ? -9.734 -16.109 -4.066 1 93.5 189 LEU A CA 1
ATOM 1481 C C . LEU A 1 189 ? -10.789 -17.125 -4.473 1 93.5 189 LEU A C 1
ATOM 1483 O O . LEU A 1 189 ? -11.18 -17.984 -3.666 1 93.5 189 LEU A O 1
ATOM 1487 N N . TYR A 1 190 ? -11.328 -17.031 -5.625 1 95.19 190 TYR A N 1
ATOM 1488 C CA . TYR A 1 190 ? -12.18 -18.062 -6.199 1 95.19 190 TYR A CA 1
ATOM 1489 C C . TYR A 1 190 ? -11.727 -18.422 -7.609 1 95.19 190 TYR A C 1
ATOM 1491 O O . TYR A 1 190 ? -11.039 -17.641 -8.266 1 95.19 190 TYR A O 1
ATOM 1499 N N . ALA A 1 191 ? -12.094 -19.562 -8.008 1 94.56 191 ALA A N 1
ATOM 1500 C CA . ALA A 1 191 ? -11.711 -20.031 -9.336 1 94.56 191 ALA A CA 1
ATOM 1501 C C . ALA A 1 191 ? -12.625 -21.141 -9.82 1 94.56 191 ALA A C 1
ATOM 1503 O O . ALA A 1 191 ? -13.195 -21.891 -9.008 1 94.56 191 ALA A O 1
ATOM 1504 N N . TRP A 1 192 ? -12.805 -21.234 -11.031 1 95.5 192 TRP A N 1
ATOM 1505 C CA . TRP A 1 192 ? -13.438 -22.406 -11.641 1 95.5 192 TRP A CA 1
ATOM 1506 C C . TRP A 1 192 ? -12.844 -22.688 -13.016 1 95.5 192 TRP A C 1
ATOM 1508 O O . TRP A 1 192 ? -12.266 -21.797 -13.648 1 95.5 192 TRP A O 1
ATOM 1518 N N . HIS A 1 193 ? -12.922 -23.891 -13.391 1 92.44 193 HIS A N 1
ATOM 1519 C CA . HIS A 1 193 ? -12.32 -24.375 -14.625 1 92.44 193 HIS A CA 1
ATOM 1520 C C . HIS A 1 193 ? -13.125 -25.531 -15.219 1 92.44 193 HIS A C 1
ATOM 1522 O O . HIS A 1 193 ? -13.555 -26.438 -14.492 1 92.44 193 HIS A O 1
ATOM 1528 N N . ARG A 1 194 ? -13.25 -25.422 -16.516 1 93.94 194 ARG A N 1
ATOM 1529 C CA . ARG A 1 194 ? -13.852 -26.562 -17.219 1 93.94 194 ARG A CA 1
ATOM 1530 C C . ARG A 1 194 ? -12.852 -27.688 -17.406 1 93.94 194 ARG A C 1
ATOM 1532 O O . ARG A 1 194 ? -11.875 -27.547 -18.156 1 93.94 194 ARG A O 1
ATOM 1539 N N . ILE A 1 195 ? -13.094 -28.766 -16.766 1 93.25 195 ILE A N 1
ATOM 1540 C CA . ILE A 1 195 ? -12.18 -29.906 -16.828 1 93.25 195 ILE A CA 1
ATOM 1541 C C . ILE A 1 195 ? -12.43 -30.688 -18.125 1 93.25 195 ILE A C 1
ATOM 1543 O O . ILE A 1 195 ? -11.492 -31.031 -18.844 1 93.25 195 ILE A O 1
ATOM 1547 N N . ASP A 1 196 ? -13.594 -31 -18.359 1 92.5 196 ASP A N 1
ATOM 1548 C CA . ASP A 1 196 ? -14.016 -31.625 -19.609 1 92.5 196 ASP A CA 1
ATOM 1549 C C . ASP A 1 196 ? -15.469 -31.281 -19.938 1 92.5 196 ASP A C 1
ATOM 1551 O O . ASP A 1 196 ? -15.992 -30.281 -19.453 1 92.5 196 ASP A O 1
ATOM 1555 N N . ARG A 1 197 ? -16.109 -32.031 -20.797 1 90.69 197 ARG A N 1
ATOM 1556 C CA . ARG A 1 197 ? -17.438 -31.688 -21.297 1 90.69 197 ARG A CA 1
ATOM 1557 C C . ARG A 1 197 ? -18.469 -31.719 -20.188 1 90.69 197 ARG A C 1
ATOM 1559 O O . ARG A 1 197 ? -19.453 -30.969 -20.219 1 90.69 197 ARG A O 1
ATOM 1566 N N . ASN A 1 198 ? -18.25 -32.5 -19.141 1 93.81 198 ASN A N 1
ATOM 1567 C CA . ASN A 1 198 ? -19.297 -32.688 -18.141 1 93.81 198 ASN A CA 1
ATOM 1568 C C . ASN A 1 198 ? -18.812 -32.312 -16.734 1 93.81 198 ASN A C 1
ATOM 1570 O O . ASN A 1 198 ? -19.594 -32.312 -15.789 1 93.81 198 ASN A O 1
ATOM 1574 N N . ARG A 1 199 ? -17.578 -32 -16.594 1 95.56 199 ARG A N 1
ATOM 1575 C CA . ARG A 1 199 ? -17.031 -31.766 -15.25 1 95.56 199 ARG A CA 1
ATOM 1576 C C . ARG A 1 199 ? -16.469 -30.359 -15.125 1 95.56 199 ARG A C 1
ATOM 1578 O O . ARG A 1 199 ? -15.82 -29.859 -16.047 1 95.56 199 ARG A O 1
ATOM 1585 N N . TYR A 1 200 ? -16.719 -29.781 -13.953 1 96.44 200 TYR A N 1
ATOM 1586 C CA . TYR A 1 200 ? -16.266 -28.422 -13.656 1 96.44 200 TYR A CA 1
ATOM 1587 C C . TYR A 1 200 ? -15.672 -28.344 -12.25 1 96.44 200 TYR A C 1
ATOM 1589 O O . TYR A 1 200 ? -16.266 -28.859 -11.297 1 96.44 200 TYR A O 1
ATOM 1597 N N . GLY A 1 201 ? -14.516 -27.828 -12.219 1 96.81 201 GLY A N 1
ATOM 1598 C CA . GLY A 1 201 ? -13.922 -27.562 -10.914 1 96.81 201 GLY A CA 1
ATOM 1599 C C . GLY A 1 201 ? -14.242 -26.188 -10.383 1 96.81 201 GLY A C 1
ATOM 1600 O O . GLY A 1 201 ? -14.266 -25.203 -11.148 1 96.81 201 GLY A O 1
ATOM 1601 N N . VAL A 1 202 ? -14.586 -26.062 -9.102 1 97.44 202 VAL A N 1
ATOM 1602 C CA . VAL A 1 202 ? -14.883 -24.797 -8.453 1 97.44 202 VAL A CA 1
ATOM 1603 C C . VAL A 1 202 ? -14.164 -24.719 -7.109 1 97.44 202 VAL A C 1
ATOM 1605 O O . VAL A 1 202 ? -14.18 -25.688 -6.336 1 97.44 202 VAL A O 1
ATOM 1608 N N . ALA A 1 203 ? -13.555 -23.625 -6.887 1 97 203 ALA A N 1
ATOM 1609 C CA . ALA A 1 203 ? -12.812 -23.469 -5.641 1 97 203 ALA A CA 1
ATOM 1610 C C . ALA A 1 203 ? -13.055 -22.094 -5.023 1 97 203 ALA A C 1
ATOM 1612 O O . ALA A 1 203 ? -13.25 -21.109 -5.738 1 97 203 ALA A O 1
ATOM 1613 N N . VAL A 1 204 ? -13.086 -22.062 -3.723 1 96.31 204 VAL A N 1
ATOM 1614 C CA . VAL A 1 204 ? -13.047 -20.828 -2.941 1 96.31 204 VAL A CA 1
ATOM 1615 C C . VAL A 1 204 ? -11.961 -20.922 -1.875 1 96.31 204 VAL A C 1
ATOM 1617 O O . VAL A 1 204 ? -11.867 -21.922 -1.161 1 96.31 204 VAL A O 1
ATOM 1620 N N . ILE A 1 205 ? -11.133 -19.938 -1.868 1 94.81 205 ILE A N 1
ATOM 1621 C CA . ILE A 1 205 ? -9.992 -19.938 -0.958 1 94.81 205 ILE A CA 1
ATOM 1622 C C . ILE A 1 205 ? -9.969 -18.641 -0.157 1 94.81 205 ILE A C 1
ATOM 1624 O O . ILE A 1 205 ? -10.32 -17.578 -0.675 1 94.81 205 ILE A O 1
ATOM 1628 N N . ASP A 1 206 ? -9.602 -18.719 1.086 1 92.25 206 ASP A N 1
ATOM 1629 C CA . ASP A 1 206 ? -9.445 -17.578 1.994 1 92.25 206 ASP A CA 1
ATOM 1630 C C . ASP A 1 206 ? -8.086 -17.609 2.682 1 92.25 206 ASP A C 1
ATOM 1632 O O . ASP A 1 206 ? -7.82 -18.484 3.516 1 92.25 206 ASP A O 1
ATOM 1636 N N . ALA A 1 207 ? -7.273 -16.656 2.312 1 89.81 207 ALA A N 1
ATOM 1637 C CA . ALA A 1 207 ? -5.941 -16.594 2.906 1 89.81 207 ALA A CA 1
ATOM 1638 C C . ALA A 1 207 ? -5.98 -15.875 4.254 1 89.81 207 ALA A C 1
ATOM 1640 O O . ALA A 1 207 ? -6.762 -14.945 4.445 1 89.81 207 ALA A O 1
ATOM 1641 N N . MET A 1 208 ? -5.133 -16.297 5.148 1 82.38 208 MET A N 1
ATOM 1642 C CA . MET A 1 208 ? -5.02 -15.641 6.449 1 82.38 208 MET A CA 1
ATOM 1643 C C . MET A 1 208 ? -4.551 -14.203 6.301 1 82.38 208 MET A C 1
ATOM 1645 O O . MET A 1 208 ? -3.699 -13.906 5.457 1 82.38 208 MET A O 1
ATOM 1649 N N . GLY A 1 209 ? -5.082 -13.469 7.137 1 76.12 209 GLY A N 1
ATOM 1650 C CA . GLY A 1 209 ? -4.648 -12.078 7.16 1 76.12 209 GLY A CA 1
ATOM 1651 C C . GLY A 1 209 ? -5.469 -11.18 6.254 1 76.12 209 GLY A C 1
ATOM 1652 O O . GLY A 1 209 ? -6.59 -11.531 5.871 1 76.12 209 GLY A O 1
ATOM 1653 N N . HIS A 1 210 ? -5.074 -10.039 6.07 1 77.38 210 HIS A N 1
ATOM 1654 C CA . HIS A 1 210 ? -5.777 -9.109 5.195 1 77.38 210 HIS A CA 1
ATOM 1655 C C . HIS A 1 210 ? -4.816 -8.094 4.59 1 77.38 210 HIS A C 1
ATOM 1657 O O . HIS A 1 210 ? -3.664 -7.988 5.02 1 77.38 210 HIS A O 1
ATOM 1663 N N . GLY A 1 211 ? -5.289 -7.484 3.555 1 85.19 211 GLY A N 1
ATOM 1664 C CA . GLY A 1 211 ? -4.523 -6.406 2.951 1 85.19 211 GLY A CA 1
ATOM 1665 C C . GLY A 1 211 ? -3.533 -6.887 1.906 1 85.19 211 GLY A C 1
ATOM 1666 O O . GLY A 1 211 ? -3.82 -7.828 1.16 1 85.19 211 GLY A O 1
ATOM 1667 N N . ILE A 1 212 ? -2.363 -6.289 1.907 1 89.81 212 ILE A N 1
ATOM 1668 C CA . ILE A 1 212 ? -1.399 -6.457 0.826 1 89.81 212 ILE A CA 1
ATOM 1669 C C . ILE A 1 212 ? -0.726 -7.824 0.945 1 89.81 212 ILE A C 1
ATOM 1671 O O . ILE A 1 212 ? -0.614 -8.555 -0.041 1 89.81 212 ILE A O 1
ATOM 1675 N N . SER A 1 213 ? -0.372 -8.203 2.154 1 89.06 213 SER A N 1
ATOM 1676 C CA . SER A 1 213 ? 0.345 -9.461 2.371 1 89.06 213 SER A CA 1
ATOM 1677 C C . SER A 1 213 ? -0.487 -10.656 1.926 1 89.06 213 SER A C 1
ATOM 1679 O O . SER A 1 213 ? 0.014 -11.547 1.232 1 89.06 213 SER A O 1
ATOM 1681 N N . SER A 1 214 ? -1.742 -10.672 2.307 1 90.19 214 SER A N 1
ATOM 1682 C CA . SER A 1 214 ? -2.607 -11.789 1.948 1 90.19 214 SER A CA 1
ATOM 1683 C C . SER A 1 214 ? -2.846 -11.844 0.443 1 90.19 214 SER A C 1
ATOM 1685 O O . SER A 1 214 ? -2.986 -12.93 -0.13 1 90.19 214 SER A O 1
ATOM 1687 N N . SER A 1 215 ? -2.885 -10.688 -0.168 1 92.62 215 SER A N 1
ATOM 1688 C CA . SER A 1 215 ? -3.078 -10.641 -1.613 1 92.62 215 SER A CA 1
ATOM 1689 C C . SER A 1 215 ? -1.891 -11.25 -2.352 1 92.62 215 SER A C 1
ATOM 1691 O O . SER A 1 215 ? -2.055 -11.844 -3.418 1 92.62 215 SER A O 1
ATOM 1693 N N . LEU A 1 216 ? -0.697 -11.07 -1.81 1 91.31 216 LEU A N 1
ATOM 1694 C CA . LEU A 1 216 ? 0.493 -11.68 -2.393 1 91.31 216 LEU A CA 1
ATOM 1695 C C . LEU A 1 216 ? 0.392 -13.203 -2.361 1 91.31 216 LEU A C 1
ATOM 1697 O O . LEU A 1 216 ? 0.69 -13.867 -3.355 1 91.31 216 LEU A O 1
ATOM 1701 N N . VAL A 1 217 ? -0.07 -13.703 -1.305 1 90.31 217 VAL A N 1
ATOM 1702 C CA . VAL A 1 217 ? -0.222 -15.148 -1.147 1 90.31 217 VAL A CA 1
ATOM 1703 C C . VAL A 1 217 ? -1.308 -15.664 -2.092 1 90.31 217 VAL A C 1
ATOM 1705 O O . VAL A 1 217 ? -1.149 -16.703 -2.719 1 90.31 217 VAL A O 1
ATOM 1708 N N . CYS A 1 218 ? -2.324 -14.914 -2.184 1 91.62 218 CYS A N 1
ATOM 1709 C CA . CYS A 1 218 ? -3.42 -15.273 -3.076 1 91.62 218 CYS A CA 1
ATOM 1710 C C . CYS A 1 218 ? -2.939 -15.367 -4.52 1 91.62 218 CYS A C 1
ATOM 1712 O O . CYS A 1 218 ? -3.326 -16.281 -5.246 1 91.62 218 CYS A O 1
ATOM 1714 N N . MET A 1 219 ? -2.15 -14.414 -4.867 1 90.69 219 MET A N 1
ATOM 1715 C CA . MET A 1 219 ? -1.622 -14.422 -6.23 1 90.69 219 MET A CA 1
ATOM 1716 C C . MET A 1 219 ? -0.757 -15.648 -6.473 1 90.69 219 MET A C 1
ATOM 1718 O O . MET A 1 219 ? -0.826 -16.266 -7.543 1 90.69 219 MET A O 1
ATOM 1722 N N . PHE A 1 220 ? -0.015 -16.016 -5.484 1 89.94 220 PHE A N 1
ATOM 1723 C CA . PHE A 1 220 ? 0.83 -17.203 -5.562 1 89.94 220 PHE A CA 1
ATOM 1724 C C . PHE A 1 220 ? -0.014 -18.453 -5.746 1 89.94 220 PHE A C 1
ATOM 1726 O O . PHE A 1 220 ? 0.287 -19.297 -6.602 1 89.94 220 PHE A O 1
ATOM 1733 N N . ILE A 1 221 ? -1.05 -18.562 -5.047 1 90.5 221 ILE A N 1
ATOM 1734 C CA . ILE A 1 221 ? -1.896 -19.75 -5.031 1 90.5 221 ILE A CA 1
ATOM 1735 C C . ILE A 1 221 ? -2.746 -19.797 -6.301 1 90.5 221 ILE A C 1
ATOM 1737 O O . ILE A 1 221 ? -3.016 -20.875 -6.84 1 90.5 221 ILE A O 1
ATOM 1741 N N . ALA A 1 222 ? -3.158 -18.625 -6.762 1 90.5 222 ALA A N 1
ATOM 1742 C CA . ALA A 1 222 ? -4.008 -18.531 -7.949 1 90.5 222 ALA A CA 1
ATOM 1743 C C . ALA A 1 222 ? -3.361 -19.234 -9.141 1 90.5 222 ALA A C 1
ATOM 1745 O O . ALA A 1 222 ? -4.035 -19.953 -9.891 1 90.5 222 ALA A O 1
ATOM 1746 N N . SER A 1 223 ? -2.119 -19.094 -9.258 1 84.94 223 SER A N 1
ATOM 1747 C CA . SER A 1 223 ? -1.396 -19.688 -10.375 1 84.94 223 SER A CA 1
ATOM 1748 C C . SER A 1 223 ? -1.332 -21.219 -10.25 1 84.94 223 SER A C 1
ATOM 1750 O O . SER A 1 223 ? -1.422 -21.922 -11.25 1 84.94 223 SER A O 1
ATOM 1752 N N . VAL A 1 224 ? -1.257 -21.672 -9.086 1 87.62 224 VAL A N 1
ATOM 1753 C CA . VAL A 1 224 ? -1.131 -23.094 -8.812 1 87.62 224 VAL A CA 1
ATOM 1754 C C . VAL A 1 224 ? -2.496 -23.766 -8.938 1 87.62 224 VAL A C 1
ATOM 1756 O O . VAL A 1 224 ? -2.596 -24.891 -9.438 1 87.62 224 VAL A O 1
ATOM 1759 N N . LEU A 1 225 ? -3.441 -23.109 -8.508 1 91.56 225 LEU A N 1
ATOM 1760 C CA . LEU A 1 225 ? -4.797 -23.641 -8.43 1 91.56 225 LEU A CA 1
ATOM 1761 C C . LEU A 1 225 ? -5.312 -24.016 -9.812 1 91.56 225 L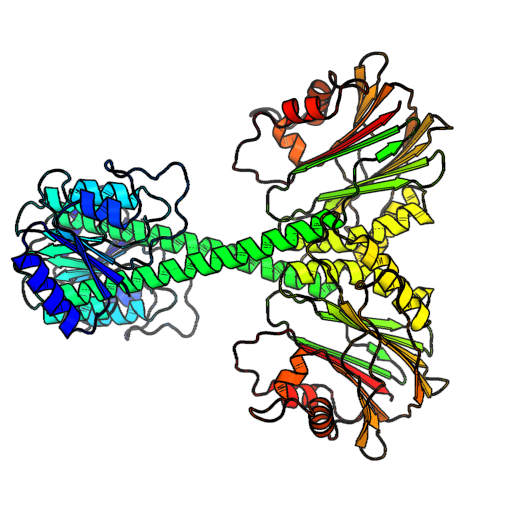EU A C 1
ATOM 1763 O O . LEU A 1 225 ? -5.809 -25.125 -10.023 1 91.56 225 LEU A O 1
ATOM 1767 N N . LYS A 1 226 ? -5.129 -23.125 -10.734 1 84 226 LYS A N 1
ATOM 1768 C CA . LYS A 1 226 ? -5.629 -23.375 -12.086 1 84 226 LYS A CA 1
ATOM 1769 C C . LYS A 1 226 ? -4.984 -24.609 -12.695 1 84 226 LYS A C 1
ATOM 1771 O O . LYS A 1 226 ? -5.672 -25.438 -13.289 1 84 226 LYS A O 1
ATOM 1776 N N . ASP A 1 227 ? -3.758 -24.766 -12.508 1 84.56 227 ASP A N 1
ATOM 1777 C CA . ASP A 1 227 ? -3.021 -25.906 -13.031 1 84.56 227 ASP A CA 1
ATOM 1778 C C . ASP A 1 227 ? -3.434 -27.203 -12.32 1 84.56 227 ASP A C 1
ATOM 1780 O O . ASP A 1 227 ? -3.59 -28.234 -12.953 1 84.56 227 ASP A O 1
ATOM 1784 N N . ALA A 1 228 ? -3.557 -27.094 -11.055 1 90.62 228 ALA A N 1
ATOM 1785 C CA . ALA A 1 228 ? -3.943 -28.25 -10.266 1 90.62 228 ALA A CA 1
ATOM 1786 C C . ALA A 1 228 ? -5.336 -28.75 -10.648 1 90.62 228 ALA A C 1
ATOM 1788 O O . ALA A 1 228 ? -5.559 -29.953 -10.781 1 90.62 228 ALA A O 1
ATOM 1789 N N . MET A 1 229 ? -6.246 -27.891 -10.914 1 92.19 229 MET A N 1
ATOM 1790 C CA . MET A 1 229 ? -7.613 -28.234 -11.297 1 92.19 229 MET A CA 1
ATOM 1791 C C . MET A 1 229 ? -7.633 -28.969 -12.641 1 92.19 229 MET A C 1
ATOM 1793 O O . MET A 1 229 ? -8.391 -29.922 -12.828 1 92.19 229 MET A O 1
ATOM 1797 N N . ALA A 1 230 ? -6.781 -28.516 -13.5 1 87.88 230 ALA A N 1
ATOM 1798 C CA . ALA A 1 230 ? -6.762 -29.047 -14.859 1 87.88 230 ALA A CA 1
ATOM 1799 C C . ALA A 1 230 ? -6.062 -30.391 -14.914 1 87.88 230 ALA A C 1
ATOM 1801 O O . ALA A 1 230 ? -6.516 -31.312 -15.602 1 87.88 230 ALA A O 1
ATOM 1802 N N . LYS A 1 231 ? -5.043 -30.578 -14.133 1 88.69 231 LYS A N 1
ATOM 1803 C CA . LYS A 1 231 ? -4.176 -31.734 -14.266 1 88.69 231 LYS A CA 1
ATOM 1804 C C . LYS A 1 231 ? -4.582 -32.844 -13.289 1 88.69 231 LYS A C 1
ATOM 1806 O O . LYS A 1 231 ? -4.562 -34.031 -13.633 1 88.69 231 LYS A O 1
ATOM 1811 N N . LEU A 1 232 ? -4.961 -32.469 -12.102 1 93.62 232 LEU A N 1
ATOM 1812 C CA . LEU A 1 232 ? -5.219 -33.469 -11.07 1 93.62 232 LEU A CA 1
ATOM 1813 C C . LEU A 1 232 ? -6.707 -33.75 -10.969 1 93.62 232 LEU A C 1
ATOM 1815 O O . LEU A 1 232 ? -7.098 -34.906 -10.766 1 93.62 232 LEU A O 1
ATOM 1819 N N . VAL A 1 233 ? -7.566 -32.781 -11.039 1 92.69 233 VAL A N 1
ATOM 1820 C CA . VAL A 1 233 ? -9.023 -32.844 -11.102 1 92.69 233 VAL A CA 1
ATOM 1821 C C . VAL A 1 233 ? -9.578 -33.312 -9.758 1 92.69 233 VAL A C 1
ATOM 1823 O O . VAL A 1 233 ? -10.445 -32.656 -9.18 1 92.69 233 VAL A O 1
ATOM 1826 N N . ASP A 1 234 ? -8.969 -34.469 -9.211 1 95.56 234 ASP A N 1
ATOM 1827 C CA . ASP A 1 234 ? -9.445 -35.031 -7.957 1 95.56 234 ASP A CA 1
ATOM 1828 C C . ASP A 1 234 ? -9.312 -34.031 -6.812 1 95.56 234 ASP A C 1
ATOM 1830 O O . ASP A 1 234 ? -8.227 -33.5 -6.562 1 95.56 234 ASP A O 1
ATOM 1834 N N . PRO A 1 235 ? -10.422 -33.781 -6.082 1 95.88 235 PRO A N 1
ATOM 1835 C CA . PRO A 1 235 ? -10.391 -32.75 -5.039 1 95.88 235 PRO A CA 1
ATOM 1836 C C . PRO A 1 235 ? -9.328 -33.031 -3.977 1 95.88 235 PRO A C 1
ATOM 1838 O O . PRO A 1 235 ? -8.68 -32.094 -3.494 1 95.88 235 PRO A O 1
ATOM 1841 N N . GLN A 1 236 ? -9.195 -34.219 -3.598 1 94.88 236 GLN A N 1
ATOM 1842 C CA . GLN A 1 236 ? -8.188 -34.562 -2.598 1 94.88 236 GLN A CA 1
ATOM 1843 C C . GLN A 1 236 ? -6.781 -34.25 -3.104 1 94.88 236 GLN A C 1
ATOM 1845 O O . GLN A 1 236 ? -5.973 -33.656 -2.383 1 94.88 236 GLN A O 1
ATOM 1850 N N . LEU A 1 237 ? -6.523 -34.625 -4.301 1 95.25 237 LEU A N 1
ATOM 1851 C CA . LEU A 1 237 ? -5.203 -34.406 -4.887 1 95.25 237 LEU A CA 1
ATOM 1852 C C . LEU A 1 237 ? -4.918 -32.938 -5.074 1 95.25 237 LEU A C 1
ATOM 1854 O O . LEU A 1 237 ? -3.789 -32.469 -4.879 1 95.25 237 LEU A O 1
ATOM 1858 N N . VAL A 1 238 ? -5.906 -32.219 -5.461 1 95.25 238 VAL A N 1
ATOM 1859 C CA . VAL A 1 238 ? -5.742 -30.797 -5.68 1 95.25 238 VAL A CA 1
ATOM 1860 C C . VAL A 1 238 ? -5.383 -30.109 -4.367 1 95.25 238 VAL A C 1
ATOM 1862 O O . VAL A 1 238 ? -4.43 -29.328 -4.305 1 95.25 238 VAL A O 1
ATOM 1865 N N . VAL A 1 239 ? -6.09 -30.422 -3.316 1 94.44 239 VAL A N 1
ATOM 1866 C CA . VAL A 1 239 ? -5.871 -29.797 -2.02 1 94.44 239 VAL A CA 1
ATOM 1867 C C . VAL A 1 239 ? -4.488 -30.172 -1.487 1 94.44 239 VAL A C 1
ATOM 1869 O O . VAL A 1 239 ? -3.785 -29.328 -0.918 1 94.44 239 VAL A O 1
ATOM 1872 N N . LEU A 1 240 ? -4.105 -31.375 -1.688 1 92.75 240 LEU A N 1
ATOM 1873 C CA . LEU A 1 240 ? -2.787 -31.828 -1.257 1 92.75 240 LEU A CA 1
ATOM 1874 C C . LEU A 1 240 ? -1.688 -31.094 -2.023 1 92.75 240 LEU A C 1
ATOM 1876 O O . LEU A 1 240 ? -0.651 -30.75 -1.451 1 92.75 240 LEU A O 1
ATOM 1880 N N . GLU A 1 241 ? -1.964 -30.906 -3.25 1 91.06 241 GLU A N 1
ATOM 1881 C CA . GLU A 1 241 ? -1.005 -30.156 -4.062 1 91.06 241 GLU A CA 1
ATOM 1882 C C . GLU A 1 241 ? -0.883 -28.719 -3.594 1 91.06 241 GLU A C 1
ATOM 1884 O O . GLU A 1 241 ? 0.22 -28.172 -3.527 1 91.06 241 GLU A O 1
ATOM 1889 N N . LEU A 1 242 ? -1.998 -28.125 -3.336 1 91.38 242 LEU A N 1
ATOM 1890 C CA . LEU A 1 242 ? -1.982 -26.766 -2.818 1 91.38 242 LEU A CA 1
ATOM 1891 C C . LEU A 1 242 ? -1.207 -26.688 -1.507 1 91.38 242 LEU A C 1
ATOM 1893 O O . LEU A 1 242 ? -0.454 -25.75 -1.279 1 91.38 242 LEU A O 1
ATOM 1897 N N . ASN A 1 243 ? -1.385 -27.641 -0.704 1 91.25 243 ASN A N 1
ATOM 1898 C CA . ASN A 1 243 ? -0.669 -27.688 0.566 1 91.25 243 ASN A CA 1
ATOM 1899 C C . ASN A 1 243 ? 0.838 -27.812 0.356 1 91.25 243 ASN A C 1
ATOM 1901 O O . ASN A 1 243 ? 1.619 -27.141 1.029 1 91.25 243 ASN A O 1
ATOM 1905 N N . ARG A 1 244 ? 1.16 -28.641 -0.499 1 86.88 244 ARG A N 1
ATOM 1906 C CA . ARG A 1 244 ? 2.572 -28.828 -0.818 1 86.88 244 ARG A CA 1
ATOM 1907 C C . ARG A 1 244 ? 3.205 -27.516 -1.29 1 86.88 244 ARG A C 1
ATOM 1909 O O . ARG A 1 244 ? 4.289 -27.141 -0.837 1 86.88 244 ARG A O 1
ATOM 1916 N N . ARG A 1 245 ? 2.574 -26.844 -2.143 1 84 245 ARG A N 1
ATOM 1917 C CA . ARG A 1 245 ? 3.086 -25.609 -2.717 1 84 245 ARG A CA 1
ATOM 1918 C C . ARG A 1 245 ? 3.148 -24.5 -1.669 1 84 245 ARG A C 1
ATOM 1920 O O . ARG A 1 245 ? 4.059 -23.672 -1.688 1 84 245 ARG A O 1
ATOM 1927 N N . SER A 1 246 ? 2.176 -24.516 -0.846 1 84 246 SER A N 1
ATOM 1928 C CA . SER A 1 246 ? 2.131 -23.516 0.209 1 84 246 SER A CA 1
ATOM 1929 C C . SER A 1 246 ? 3.32 -23.641 1.152 1 84 246 SER A C 1
ATOM 1931 O O . SER A 1 246 ? 3.77 -22.656 1.738 1 84 246 SER A O 1
ATOM 1933 N N . GLN A 1 247 ? 3.799 -24.797 1.299 1 78.5 247 GLN A N 1
ATOM 1934 C CA . GLN A 1 247 ? 4.938 -25.031 2.18 1 78.5 247 GLN A CA 1
ATOM 1935 C C . GLN A 1 247 ? 6.203 -24.391 1.629 1 78.5 247 GLN A C 1
ATOM 1937 O O . GLN A 1 247 ? 7.168 -24.172 2.367 1 78.5 247 GLN A O 1
ATOM 1942 N N . GLN A 1 248 ? 6.129 -24.172 0.403 1 70.62 248 GLN A N 1
ATOM 1943 C CA . GLN A 1 248 ? 7.27 -23.5 -0.214 1 70.62 248 GLN A CA 1
ATOM 1944 C C . GLN A 1 248 ? 7.359 -22.047 0.231 1 70.62 248 GLN A C 1
ATOM 1946 O O . GLN A 1 248 ? 8.414 -21.422 0.128 1 70.62 248 GLN A O 1
ATOM 1951 N N . LEU A 1 249 ? 6.18 -21.484 0.603 1 67.5 249 LEU A N 1
ATOM 1952 C CA . LEU A 1 249 ? 6.152 -20.109 1.095 1 67.5 249 LEU A CA 1
ATOM 1953 C C . LEU A 1 249 ? 6.645 -20.031 2.537 1 67.5 249 LEU A C 1
ATOM 1955 O O . LEU A 1 249 ? 6.578 -18.984 3.168 1 67.5 249 LEU A O 1
ATOM 1959 N N . GLN A 1 250 ? 7.09 -21.125 3.105 1 57.84 250 GLN A N 1
ATOM 1960 C CA . GLN A 1 250 ? 7.461 -21.156 4.516 1 57.84 250 GLN A CA 1
ATOM 1961 C C . GLN A 1 250 ? 8.75 -20.375 4.762 1 57.84 250 GLN A C 1
ATOM 1963 O O . GLN A 1 250 ? 9.703 -20.469 3.982 1 57.84 250 GLN A O 1
ATOM 1968 N N . PHE A 1 251 ? 8.477 -19.219 5.438 1 51.69 251 PHE A N 1
ATOM 1969 C CA . PHE A 1 251 ? 9.406 -18.203 5.891 1 51.69 251 PHE A CA 1
ATOM 1970 C C . PHE A 1 251 ? 10.555 -18.828 6.684 1 51.69 251 PHE A C 1
ATOM 1972 O O . PHE A 1 251 ? 10.352 -19.797 7.418 1 51.69 251 PHE A O 1
ATOM 1979 N N . ALA A 1 252 ? 11.766 -18.766 6.137 1 45.47 252 ALA A N 1
ATOM 1980 C CA . ALA A 1 252 ? 12.859 -19.188 7.008 1 45.47 252 ALA A CA 1
ATOM 1981 C C . ALA A 1 252 ? 12.578 -18.828 8.461 1 45.47 252 ALA A C 1
ATOM 1983 O O . ALA A 1 252 ? 12.883 -19.609 9.367 1 45.47 252 ALA A O 1
ATOM 1984 N N . ASP A 1 253 ? 12.227 -17.453 8.617 1 47.19 253 ASP A N 1
ATOM 1985 C CA . ASP A 1 253 ? 12.023 -17.062 10.008 1 47.19 253 ASP A CA 1
ATOM 1986 C C . ASP A 1 253 ? 10.57 -17.281 10.43 1 47.19 253 ASP A C 1
ATOM 1988 O O . ASP A 1 253 ? 9.648 -16.875 9.719 1 47.19 253 ASP A O 1
ATOM 1992 N N . GLN A 1 254 ? 10.234 -18.375 11.023 1 49.16 254 GLN A N 1
ATOM 1993 C CA . GLN A 1 254 ? 9.141 -19.125 11.625 1 49.16 254 GLN A CA 1
ATOM 1994 C C . GLN A 1 254 ? 8.008 -18.188 12.055 1 49.16 254 GLN A C 1
ATOM 1996 O O . GLN A 1 254 ? 6.965 -18.641 12.531 1 49.16 254 GLN A O 1
ATOM 2001 N N . LEU A 1 255 ? 8.148 -16.875 11.922 1 50.09 255 LEU A N 1
ATOM 2002 C CA . LEU A 1 255 ? 7.199 -16.219 12.805 1 50.09 255 LEU A CA 1
ATOM 2003 C C . LEU A 1 255 ? 5.832 -16.078 12.141 1 50.09 255 LEU A C 1
ATOM 2005 O O . LEU A 1 255 ? 4.805 -16.031 12.82 1 50.09 255 LEU A O 1
ATOM 2009 N N . ILE A 1 256 ? 5.824 -15.945 10.852 1 57.78 256 ILE A N 1
ATOM 2010 C CA . ILE A 1 256 ? 4.461 -15.773 10.367 1 57.78 256 ILE A CA 1
ATOM 2011 C C . ILE A 1 256 ? 4.09 -16.938 9.445 1 57.78 256 ILE A C 1
ATOM 2013 O O . ILE A 1 256 ? 4.754 -17.156 8.438 1 57.78 256 ILE A O 1
ATOM 2017 N N . GLN A 1 257 ? 3.324 -17.828 9.977 1 66.81 257 GLN A N 1
ATOM 2018 C CA . GLN A 1 257 ? 2.805 -18.922 9.164 1 66.81 257 GLN A CA 1
ATOM 2019 C C . GLN A 1 257 ? 1.549 -18.5 8.406 1 66.81 257 GLN A C 1
ATOM 2021 O O . GLN A 1 257 ? 0.566 -18.062 9.016 1 66.81 257 GLN A O 1
ATOM 2026 N N . TYR A 1 258 ? 1.735 -18.484 7.086 1 75.38 258 TYR A N 1
ATOM 2027 C CA . TYR A 1 258 ? 0.567 -18.141 6.281 1 75.38 258 TYR A CA 1
ATOM 2028 C C . TYR A 1 258 ? -0.205 -19.406 5.891 1 75.38 258 TYR A C 1
ATOM 2030 O O . TYR A 1 258 ? 0.392 -20.422 5.523 1 75.38 258 TYR A O 1
ATOM 2038 N N . TYR A 1 259 ? -1.469 -19.422 6.199 1 85 259 TYR A N 1
ATOM 2039 C CA . TYR A 1 259 ? -2.332 -20.531 5.809 1 85 259 TYR A CA 1
ATOM 2040 C C . TYR A 1 259 ? -3.594 -20.016 5.117 1 85 259 TYR A C 1
ATOM 2042 O O . TYR A 1 259 ? -3.908 -18.828 5.184 1 85 259 TYR A O 1
ATOM 2050 N N . PHE A 1 260 ? -4.238 -20.969 4.449 1 89.94 260 PHE A N 1
ATOM 2051 C CA . PHE A 1 260 ? -5.461 -20.641 3.732 1 89.94 260 PHE A CA 1
ATOM 2052 C C . PHE A 1 260 ? -6.523 -21.719 3.943 1 89.94 260 PHE A C 1
ATOM 2054 O O . PHE A 1 260 ? -6.207 -22.906 4.012 1 89.94 260 PHE A O 1
ATOM 2061 N N . THR A 1 261 ? -7.723 -21.281 4.152 1 92.75 261 THR A N 1
ATOM 2062 C CA . THR A 1 261 ? -8.836 -22.219 4.078 1 92.75 261 THR A CA 1
ATOM 2063 C C . THR A 1 261 ? -9.336 -22.359 2.641 1 92.75 261 THR A C 1
ATOM 2065 O O . THR A 1 261 ? -9.164 -21.438 1.828 1 92.75 261 THR A O 1
ATOM 2068 N N . ALA A 1 262 ? -9.828 -23.5 2.361 1 94.94 262 ALA A N 1
ATOM 2069 C CA . ALA A 1 262 ? -10.234 -23.719 0.976 1 94.94 262 ALA A CA 1
ATOM 2070 C C . ALA A 1 262 ? -11.367 -24.734 0.887 1 94.94 262 ALA A C 1
ATOM 2072 O O . ALA A 1 262 ? -11.453 -25.641 1.715 1 94.94 262 ALA A O 1
ATOM 2073 N N . LEU A 1 263 ? -12.211 -24.531 0.026 1 96.56 263 LEU A N 1
ATOM 2074 C CA . LEU A 1 263 ? -13.188 -25.531 -0.413 1 96.56 263 LEU A CA 1
ATOM 2075 C C . LEU A 1 263 ? -13.109 -25.734 -1.921 1 96.56 263 LEU A C 1
ATOM 2077 O O . LEU A 1 263 ? -13.25 -24.781 -2.695 1 96.56 263 LEU A O 1
ATOM 2081 N N . TYR A 1 264 ? -12.773 -26.938 -2.291 1 97 264 TYR A N 1
ATOM 2082 C CA . TYR A 1 264 ? -12.695 -27.281 -3.701 1 97 264 TYR A CA 1
ATOM 2083 C C . TYR A 1 264 ? -13.68 -28.406 -4.035 1 97 264 TYR A C 1
ATOM 2085 O O . TYR A 1 264 ? -13.781 -29.391 -3.303 1 97 264 TYR A O 1
ATOM 2093 N N . MET A 1 265 ? -14.328 -28.25 -5.145 1 97.62 265 MET A N 1
ATOM 2094 C CA . MET A 1 265 ? -15.289 -29.266 -5.527 1 97.62 265 MET A CA 1
ATOM 2095 C C . MET A 1 265 ? -15.266 -29.516 -7.035 1 97.62 265 MET A C 1
ATOM 2097 O O . MET A 1 265 ? -14.859 -28.641 -7.801 1 97.62 265 MET A O 1
ATOM 2101 N N . VAL A 1 266 ? -15.664 -30.656 -7.41 1 98.06 266 VAL A N 1
ATOM 2102 C CA . VAL A 1 266 ? -15.844 -31.031 -8.812 1 98.06 266 VAL A CA 1
ATOM 2103 C C . VAL A 1 266 ? -17.297 -31.391 -9.07 1 98.06 266 VAL A C 1
ATOM 2105 O O . VAL A 1 266 ? -17.844 -32.312 -8.445 1 98.06 266 VAL A O 1
ATOM 2108 N N . VAL A 1 267 ? -17.891 -30.656 -9.961 1 97.69 267 VAL A N 1
ATOM 2109 C CA . VAL A 1 267 ? -19.281 -30.891 -10.344 1 97.69 267 VAL A CA 1
ATOM 2110 C C . VAL A 1 267 ? -19.328 -31.797 -11.562 1 97.69 267 VAL A C 1
ATOM 2112 O O . VAL A 1 267 ? -18.781 -31.469 -12.617 1 97.69 267 VAL A O 1
ATOM 2115 N N . ASP A 1 268 ? -19.906 -32.906 -11.43 1 97.5 268 ASP A N 1
ATOM 2116 C CA . ASP A 1 268 ? -20.094 -33.844 -12.531 1 97.5 268 ASP A CA 1
ATOM 2117 C C . ASP A 1 268 ? -21.562 -33.844 -12.992 1 97.5 268 ASP A C 1
ATOM 2119 O O . ASP A 1 268 ? -22.422 -34.438 -12.328 1 97.5 268 ASP A O 1
ATOM 2123 N N . LEU A 1 269 ? -21.797 -33.344 -14.141 1 96 269 LEU A N 1
ATOM 2124 C CA . LEU A 1 269 ? -23.172 -33.219 -14.625 1 96 269 LEU A CA 1
ATOM 2125 C C . LEU A 1 269 ? -23.703 -34.531 -15.156 1 96 269 LEU A C 1
ATOM 2127 O O . LEU A 1 269 ? -24.906 -34.75 -15.242 1 96 269 LEU A O 1
ATOM 2131 N N . GLU A 1 270 ? -22.812 -35.344 -15.578 1 95.62 270 GLU A N 1
ATOM 2132 C CA . GLU A 1 270 ? -23.219 -36.656 -16.062 1 95.62 270 GLU A CA 1
ATOM 2133 C C . GLU A 1 270 ? -23.641 -37.562 -14.914 1 95.62 270 GLU A C 1
ATOM 2135 O O . GLU A 1 270 ? -24.719 -38.156 -14.945 1 95.62 270 GLU A O 1
ATOM 2140 N N . LYS A 1 271 ? -22.828 -37.625 -13.938 1 95.88 271 LYS A N 1
ATOM 2141 C CA . LYS A 1 271 ? -23.094 -38.469 -12.773 1 95.88 271 LYS A CA 1
ATOM 2142 C C . LYS A 1 271 ? -24.078 -37.781 -11.812 1 95.88 271 LYS A C 1
ATOM 2144 O O . LYS A 1 271 ? -24.609 -38.438 -10.906 1 95.88 271 LYS A O 1
ATOM 2149 N N . LYS A 1 272 ? -24.25 -36.5 -12.008 1 96.56 272 LYS A N 1
ATOM 2150 C CA . LYS A 1 272 ? -25.109 -35.688 -11.156 1 96.56 272 LYS A CA 1
ATOM 2151 C C . LYS A 1 272 ? -24.656 -35.75 -9.703 1 96.56 272 LYS A C 1
ATOM 2153 O O . LYS A 1 272 ? -25.469 -36 -8.805 1 96.56 272 LYS A O 1
ATOM 2158 N N . GLN A 1 273 ? -23.438 -35.5 -9.539 1 97.25 273 GLN A N 1
ATOM 2159 C CA . GLN A 1 273 ? -22.828 -35.531 -8.219 1 97.25 273 GLN A CA 1
ATOM 2160 C C . GLN A 1 273 ? -21.734 -34.469 -8.102 1 97.25 273 GLN A C 1
ATOM 2162 O O . GLN A 1 273 ? -21.156 -34.062 -9.109 1 97.25 273 GLN A O 1
ATOM 2167 N N . VAL A 1 274 ? -21.531 -34.062 -6.855 1 97.19 274 VAL A N 1
ATOM 2168 C CA . VAL A 1 274 ? -20.422 -33.156 -6.531 1 97.19 274 VAL A CA 1
ATOM 2169 C C . VAL A 1 274 ? -19.484 -33.844 -5.531 1 97.19 274 VAL A C 1
ATOM 2171 O O . VAL A 1 274 ? -19.922 -34.344 -4.496 1 97.19 274 VAL A O 1
ATOM 2174 N N . GLU A 1 275 ? -18.297 -33.938 -5.895 1 97.62 275 GLU A N 1
ATOM 2175 C CA . GLU A 1 275 ? -17.25 -34.344 -4.961 1 97.62 275 GLU A CA 1
ATOM 2176 C C . GLU A 1 275 ? -16.453 -33.156 -4.449 1 97.62 275 GLU A C 1
ATOM 2178 O O . GLU A 1 275 ? -16.078 -32.281 -5.227 1 97.62 275 GLU A O 1
ATOM 2183 N N . TYR A 1 276 ? -16.297 -33.094 -3.137 1 97.12 276 TYR A N 1
ATOM 2184 C CA . TYR A 1 276 ? -15.633 -31.906 -2.646 1 97.12 276 TYR A CA 1
ATOM 2185 C C . TYR A 1 276 ? -14.773 -32.219 -1.428 1 97.12 276 TYR A C 1
ATOM 2187 O O . TYR A 1 276 ? -14.938 -33.25 -0.797 1 97.12 276 TYR A O 1
ATOM 2195 N N . VAL A 1 277 ? -13.812 -31.391 -1.219 1 96.5 277 VAL A N 1
ATOM 2196 C CA . VAL A 1 277 ? -12.977 -31.375 -0.025 1 96.5 277 VAL A CA 1
ATOM 2197 C C . VAL A 1 277 ? -13.062 -30.016 0.646 1 96.5 277 VAL A C 1
ATOM 2199 O O . VAL A 1 277 ? -13 -28.984 -0.026 1 96.5 277 VAL A O 1
ATOM 2202 N N . ASN A 1 278 ? -13.281 -30 1.918 1 95.69 278 ASN A N 1
ATOM 2203 C CA . ASN A 1 278 ? -13.289 -28.781 2.721 1 95.69 278 ASN A CA 1
ATOM 2204 C C . ASN A 1 278 ? -12.086 -28.719 3.654 1 95.69 278 ASN A C 1
ATOM 2206 O O . ASN A 1 278 ? -11.984 -29.5 4.594 1 95.69 278 ASN A O 1
ATOM 2210 N N . ALA A 1 279 ? -11.234 -27.828 3.344 1 93.62 279 ALA A N 1
ATOM 2211 C CA . ALA A 1 279 ? -10.023 -27.656 4.148 1 93.62 279 ALA A CA 1
ATOM 2212 C C . ALA A 1 279 ? -10.156 -26.453 5.082 1 93.62 279 ALA A C 1
ATOM 2214 O O . ALA A 1 279 ? -9.461 -25.453 4.914 1 93.62 279 ALA A O 1
ATOM 2215 N N . GLY A 1 280 ? -10.961 -26.594 6.113 1 91.38 280 GLY A N 1
ATOM 2216 C CA . GLY A 1 280 ? -11.109 -25.562 7.129 1 91.38 280 GLY A CA 1
ATOM 2217 C C . GLY A 1 280 ? -11.922 -24.375 6.66 1 91.38 280 GLY A C 1
ATOM 2218 O O . GLY A 1 280 ? -11.875 -23.297 7.27 1 91.38 280 GLY A O 1
ATOM 2219 N N . HIS A 1 281 ? -12.578 -24.438 5.598 1 93.12 281 HIS A N 1
ATOM 2220 C CA . HIS A 1 281 ? -13.367 -23.359 5.023 1 93.12 281 HIS A CA 1
ATOM 2221 C C . HIS A 1 281 ? -14.812 -23.422 5.5 1 93.12 281 HIS A C 1
ATOM 2223 O O . HIS A 1 281 ? -15.289 -24.484 5.906 1 93.12 281 HIS A O 1
ATOM 2229 N N . PRO A 1 282 ? -15.5 -22.297 5.562 1 90.88 282 PRO A N 1
ATOM 2230 C CA . PRO A 1 282 ? -16.938 -22.344 5.871 1 90.88 282 PRO A CA 1
ATOM 2231 C C . PRO A 1 282 ? -17.688 -23.328 4.973 1 90.88 282 PRO A C 1
ATOM 2233 O O . PRO A 1 282 ? -17.375 -23.453 3.787 1 90.88 282 PRO A O 1
ATOM 2236 N N . ALA A 1 283 ? -18.672 -23.922 5.555 1 92.31 283 ALA A N 1
ATOM 2237 C CA . ALA A 1 283 ? -19.422 -24.938 4.816 1 92.31 283 ALA A CA 1
ATOM 2238 C C . ALA A 1 283 ? -20.156 -24.328 3.631 1 92.31 283 ALA A C 1
ATOM 2240 O O . ALA A 1 283 ? -20.797 -23.266 3.764 1 92.31 283 ALA A O 1
ATOM 2241 N N . GLY A 1 284 ? -20.031 -24.922 2.518 1 93.38 284 GLY A N 1
ATOM 2242 C CA . GLY A 1 284 ? -20.906 -24.578 1.415 1 93.38 284 GLY A CA 1
ATOM 2243 C C . GLY A 1 284 ? -22.344 -25.016 1.639 1 93.38 284 GLY A C 1
ATOM 2244 O O . GLY A 1 284 ? -22.625 -25.781 2.566 1 93.38 284 GLY A O 1
ATOM 2245 N N . MET A 1 285 ? -23.25 -24.547 0.765 1 94.62 285 MET A N 1
ATOM 2246 C CA . MET A 1 285 ? -24.656 -24.891 0.925 1 94.62 285 MET A CA 1
ATOM 2247 C C . MET A 1 285 ? -25.281 -25.281 -0.411 1 94.62 285 MET A C 1
ATOM 2249 O O . MET A 1 285 ? -25.031 -24.625 -1.43 1 94.62 285 MET A O 1
ATOM 2253 N N . LEU A 1 286 ? -25.984 -26.328 -0.356 1 96.19 286 LEU A N 1
ATOM 2254 C CA . LEU A 1 286 ? -26.781 -26.766 -1.508 1 96.19 286 LEU A CA 1
ATOM 2255 C C . LEU A 1 286 ? -28.25 -26.438 -1.311 1 96.19 286 LEU A C 1
ATOM 2257 O O . LEU A 1 286 ? -28.859 -26.875 -0.334 1 96.19 286 LEU A O 1
ATOM 2261 N N . ILE A 1 287 ? -28.75 -25.641 -2.154 1 95.12 287 ILE A N 1
ATOM 2262 C CA . ILE A 1 287 ? -30.172 -25.312 -2.146 1 95.12 287 ILE A CA 1
ATOM 2263 C C . ILE A 1 287 ? -30.906 -26.188 -3.17 1 95.12 287 ILE A C 1
ATOM 2265 O O . ILE A 1 287 ? -30.688 -26.062 -4.375 1 95.12 287 ILE A O 1
ATOM 2269 N N . ARG A 1 288 ? -31.797 -26.984 -2.697 1 94.5 288 ARG A N 1
ATOM 2270 C CA . ARG A 1 288 ? -32.531 -27.891 -3.572 1 94.5 288 ARG A CA 1
ATOM 2271 C C . ARG A 1 288 ? -33.594 -27.141 -4.375 1 94.5 288 ARG A C 1
ATOM 2273 O O . ARG A 1 288 ? -34.312 -26.328 -3.82 1 94.5 288 ARG A O 1
ATOM 2280 N N . GLY A 1 289 ? -33.625 -27.406 -5.598 1 89.5 289 GLY A N 1
ATOM 2281 C CA . GLY A 1 289 ? -34.625 -26.781 -6.453 1 89.5 289 GLY A CA 1
ATOM 2282 C C . GLY A 1 289 ? -36.031 -27.281 -6.195 1 89.5 289 GLY A C 1
ATOM 2283 O O . GLY A 1 289 ? -37 -26.562 -6.445 1 89.5 289 GLY A O 1
ATOM 2284 N N . THR A 1 290 ? -36.219 -28.484 -5.746 1 83.81 290 THR A N 1
ATOM 2285 C CA . THR A 1 290 ? -37.5 -29.141 -5.586 1 83.81 290 THR A CA 1
ATOM 2286 C C . THR A 1 290 ? -38.312 -28.516 -4.445 1 83.81 290 THR A C 1
ATOM 2288 O O . THR A 1 290 ? -39.469 -28.156 -4.613 1 83.81 290 THR A O 1
ATOM 2291 N N . ASP A 1 291 ? -37.656 -28.359 -3.283 1 84.94 291 ASP A N 1
ATOM 2292 C CA . ASP A 1 291 ? -38.406 -27.906 -2.109 1 84.94 291 ASP A CA 1
ATOM 2293 C C . ASP A 1 291 ? -37.75 -26.703 -1.465 1 84.94 291 ASP A C 1
ATOM 2295 O O . ASP A 1 291 ? -38.25 -26.156 -0.471 1 84.94 291 ASP A O 1
ATOM 2299 N N . GLY A 1 292 ? -36.594 -26.297 -1.939 1 87.5 292 GLY A N 1
ATOM 2300 C CA . GLY A 1 292 ? -35.906 -25.141 -1.386 1 87.5 292 GLY A CA 1
ATOM 2301 C C . GLY A 1 292 ? -35.125 -25.453 -0.116 1 87.5 292 GLY A C 1
ATOM 2302 O O . GLY A 1 292 ? -34.656 -24.547 0.565 1 87.5 292 GLY A O 1
ATOM 2303 N N . SER A 1 293 ? -35.062 -26.734 0.21 1 91.81 293 SER A N 1
ATOM 2304 C CA . SER A 1 293 ? -34.312 -27.125 1.395 1 91.81 293 SER A CA 1
ATOM 2305 C C . SER A 1 293 ? -32.812 -26.844 1.215 1 91.81 293 SER A C 1
ATOM 2307 O O . SER A 1 293 ? -32.281 -26.953 0.106 1 91.81 293 SER A O 1
ATOM 2309 N N . VAL A 1 294 ? -32.188 -26.484 2.32 1 93.88 294 VAL A N 1
ATOM 2310 C CA . VAL A 1 294 ? -30.766 -26.156 2.289 1 93.88 294 VAL A CA 1
ATOM 2311 C C . VAL A 1 294 ? -29.969 -27.25 2.998 1 93.88 294 VAL A C 1
ATOM 2313 O O . VAL A 1 294 ? -30.234 -27.562 4.16 1 93.88 294 VAL A O 1
ATOM 2316 N N . VAL A 1 295 ? -29.031 -27.812 2.305 1 93.19 295 VAL A N 1
ATOM 2317 C CA . VAL A 1 295 ? -28.156 -28.859 2.842 1 93.19 295 VAL A CA 1
ATOM 2318 C C . VAL A 1 295 ? -26.734 -28.328 2.945 1 93.19 295 VAL A C 1
ATOM 2320 O O . VAL A 1 295 ? -26.094 -28.031 1.929 1 93.19 295 VAL A O 1
ATOM 2323 N N . PRO A 1 296 ? -26.25 -28.234 4.137 1 93.56 296 PRO A N 1
ATOM 2324 C CA . PRO A 1 296 ? -24.859 -27.781 4.27 1 93.56 296 PRO A CA 1
ATOM 2325 C C . PRO A 1 296 ? -23.859 -28.859 3.873 1 93.56 296 PRO A C 1
ATOM 2327 O O . PRO A 1 296 ? -24.109 -30.047 4.082 1 93.56 296 PRO A O 1
ATOM 2330 N N . PHE A 1 297 ? -22.75 -28.406 3.277 1 93.88 297 PHE A N 1
ATOM 2331 C CA . PHE A 1 297 ? -21.609 -29.297 3.029 1 93.88 297 PHE A CA 1
ATOM 2332 C C . PHE A 1 297 ? -20.953 -29.703 4.34 1 93.88 297 PHE A C 1
ATOM 2334 O O . PHE A 1 297 ? -21.125 -29.047 5.363 1 93.88 297 PHE A O 1
ATOM 2341 N N . ALA A 1 298 ? -20.281 -30.766 4.238 1 88.19 298 ALA A N 1
ATOM 2342 C CA . ALA A 1 298 ? -19.531 -31.203 5.41 1 88.19 298 ALA A CA 1
ATOM 2343 C C . ALA A 1 298 ? -18.406 -30.203 5.73 1 88.19 298 ALA A C 1
ATOM 2345 O O . ALA A 1 298 ? -17.781 -29.656 4.82 1 88.19 298 ALA A O 1
ATOM 2346 N N . GLN A 1 299 ? -18.422 -29.922 7.035 1 78.19 299 GLN A N 1
ATOM 2347 C CA . GLN A 1 299 ? -17.344 -29.062 7.516 1 78.19 299 GLN A CA 1
ATOM 2348 C C . GLN A 1 299 ? -16.172 -29.891 8.062 1 78.19 299 GLN A C 1
ATOM 2350 O O . GLN A 1 299 ? -16.344 -31.078 8.352 1 78.19 299 GLN A O 1
ATOM 2355 N N . GLY A 1 300 ? -15.039 -29.219 8.055 1 73.88 300 GLY A N 1
ATOM 2356 C CA . GLY A 1 300 ? -13.883 -29.859 8.664 1 73.88 300 GLY A CA 1
ATOM 2357 C C . GLY A 1 300 ? -12.617 -29.703 7.844 1 73.88 300 GLY A C 1
ATOM 2358 O O . GLY A 1 300 ? -12.531 -28.844 6.973 1 73.88 300 GLY A O 1
ATOM 2359 N N . GLY A 1 301 ? -11.609 -30.359 8.289 1 78.25 301 GLY A N 1
ATOM 2360 C CA . GLY A 1 301 ? -10.289 -30.375 7.688 1 78.25 301 GLY A CA 1
ATOM 2361 C C . GLY A 1 301 ? -9.367 -29.312 8.25 1 78.25 301 GLY A C 1
ATOM 2362 O O . GLY A 1 301 ? -9.766 -28.531 9.125 1 78.25 301 GLY A O 1
ATOM 2363 N N . ILE A 1 302 ? -8.227 -29.453 7.918 1 85.12 302 ILE A N 1
ATOM 2364 C CA . ILE A 1 302 ? -7.191 -28.516 8.352 1 85.12 302 ILE A CA 1
ATOM 2365 C C . ILE A 1 302 ? -6.871 -27.531 7.219 1 85.12 302 ILE A C 1
ATOM 2367 O O . ILE A 1 302 ? -6.859 -27.922 6.047 1 85.12 302 ILE A O 1
ATOM 2371 N N . ALA A 1 303 ? -6.695 -26.328 7.637 1 88.19 303 ALA A N 1
ATOM 2372 C CA . ALA A 1 303 ? -6.34 -25.297 6.66 1 88.19 303 ALA A CA 1
ATOM 2373 C C . ALA A 1 303 ? -5.07 -25.688 5.902 1 88.19 303 ALA A C 1
ATOM 2375 O O . ALA A 1 303 ? -4.219 -26.406 6.43 1 88.19 303 ALA A O 1
ATOM 2376 N N . ILE A 1 304 ? -5 -25.234 4.746 1 88.38 304 ILE A N 1
ATOM 2377 C CA . ILE A 1 304 ? -3.875 -25.516 3.859 1 88.38 304 ILE A CA 1
ATOM 2378 C C . ILE A 1 304 ? -2.652 -24.719 4.316 1 88.38 304 ILE A C 1
ATOM 2380 O O . ILE A 1 304 ? -2.76 -23.531 4.637 1 88.38 304 ILE A O 1
ATOM 2384 N N . GLY A 1 305 ? -1.512 -25.328 4.391 1 82.38 305 GLY A N 1
ATOM 2385 C CA . GLY A 1 305 ? -0.262 -24.656 4.699 1 82.38 305 GLY A CA 1
ATOM 2386 C C . GLY A 1 305 ? 0.066 -24.656 6.184 1 82.38 305 GLY A C 1
ATOM 2387 O O . GLY A 1 305 ? 1.151 -24.234 6.582 1 82.38 305 GLY A O 1
ATOM 2388 N N . MET A 1 306 ? -0.846 -25.062 7.004 1 79.25 306 MET A N 1
ATOM 2389 C CA . MET A 1 306 ? -0.646 -25.031 8.453 1 79.25 306 MET A CA 1
ATOM 2390 C C . MET A 1 306 ? 0.314 -26.141 8.891 1 79.25 306 MET A C 1
ATOM 2392 O O . MET A 1 306 ? 1.073 -25.969 9.844 1 79.25 306 MET A O 1
ATOM 2396 N N . PHE A 1 307 ? 0.141 -27.266 8.133 1 78.31 307 PHE A N 1
ATOM 2397 C CA . PHE A 1 307 ? 0.998 -28.406 8.43 1 78.31 307 PHE A CA 1
ATOM 2398 C C . PHE A 1 307 ? 1.581 -29 7.148 1 78.31 307 PHE A C 1
ATOM 2400 O O . PHE A 1 307 ? 0.998 -28.844 6.074 1 78.31 307 PHE A O 1
ATOM 2407 N N . ASP A 1 308 ? 2.693 -29.672 7.297 1 80 308 ASP A N 1
ATOM 2408 C CA . ASP A 1 308 ? 3.34 -30.297 6.145 1 80 308 ASP A CA 1
ATOM 2409 C C . ASP A 1 308 ? 2.443 -31.359 5.52 1 80 308 ASP A C 1
ATOM 2411 O O . ASP A 1 308 ? 2.328 -31.453 4.297 1 80 308 ASP A O 1
ATOM 2415 N N . GLN A 1 309 ? 1.896 -32.062 6.48 1 82.69 309 GLN A N 1
ATOM 2416 C CA . GLN A 1 309 ? 0.963 -33.062 6.031 1 82.69 309 GLN A CA 1
ATOM 2417 C C . GLN A 1 309 ? -0.432 -32.844 6.605 1 82.69 309 GLN A C 1
ATOM 2419 O O . GLN A 1 309 ? -0.578 -32.531 7.789 1 82.69 309 GLN A O 1
ATOM 2424 N N . ILE A 1 310 ? -1.365 -32.875 5.648 1 83.69 310 ILE A N 1
ATOM 2425 C CA . ILE A 1 310 ? -2.734 -32.688 6.117 1 83.69 310 ILE A CA 1
ATOM 2426 C C . ILE A 1 310 ? -3.6 -33.875 5.668 1 83.69 310 ILE A C 1
ATOM 2428 O O . ILE A 1 310 ? -3.348 -34.469 4.621 1 83.69 310 ILE A O 1
ATOM 2432 N N . GLN A 1 311 ? -4.535 -34.219 6.516 1 85.56 311 GLN A N 1
ATOM 2433 C CA . GLN A 1 311 ? -5.531 -35.219 6.145 1 85.56 311 GLN A CA 1
ATOM 2434 C C . GLN A 1 311 ? -6.758 -34.562 5.52 1 85.56 311 GLN A C 1
ATOM 2436 O O . GLN A 1 311 ? -7.305 -33.594 6.07 1 85.56 311 GLN A O 1
ATOM 2441 N N . VAL A 1 312 ? -7 -35.062 4.363 1 88.75 312 VAL A N 1
ATOM 2442 C CA . VAL A 1 312 ? -8.141 -34.469 3.648 1 88.75 312 VAL A CA 1
ATOM 2443 C C . VAL A 1 312 ? -9.195 -35.562 3.412 1 88.75 312 VAL A C 1
ATOM 2445 O O . VAL A 1 312 ? -8.867 -36.719 3.096 1 88.75 312 VAL A O 1
ATOM 2448 N N . GLU A 1 313 ? -10.375 -35.25 3.693 1 91.69 313 GLU A N 1
ATOM 2449 C CA . GLU A 1 313 ? -11.5 -36.156 3.463 1 91.69 313 GLU A CA 1
ATOM 2450 C C . GLU A 1 313 ? -12.367 -35.656 2.307 1 91.69 313 GLU A C 1
ATOM 2452 O O . GLU A 1 313 ? -12.75 -34.5 2.26 1 91.69 313 GLU A O 1
ATOM 2457 N N . LYS A 1 314 ? -12.594 -36.531 1.463 1 94.88 314 LYS A N 1
ATOM 2458 C CA . LYS A 1 314 ? -13.453 -36.219 0.328 1 94.88 314 LYS A CA 1
ATOM 2459 C C . LYS A 1 314 ? -14.914 -36.562 0.636 1 94.88 314 LYS A C 1
ATOM 2461 O O . LYS A 1 314 ? -15.203 -37.594 1.239 1 94.88 314 LYS A O 1
ATOM 2466 N N . HIS A 1 315 ? -15.781 -35.781 0.223 1 95.94 315 HIS A N 1
ATOM 2467 C CA . HIS A 1 315 ? -17.219 -35.969 0.405 1 95.94 315 HIS A CA 1
ATOM 2468 C C . HIS A 1 315 ? -17.953 -35.906 -0.929 1 95.94 315 HIS A C 1
ATOM 2470 O O . HIS A 1 315 ? -17.438 -35.375 -1.907 1 95.94 315 HIS A O 1
ATOM 2476 N N . THR A 1 316 ? -19.109 -36.531 -0.945 1 96.38 316 THR A N 1
ATOM 2477 C CA . THR A 1 316 ? -19.922 -36.531 -2.152 1 96.38 316 THR A CA 1
ATOM 2478 C C . THR A 1 316 ? -21.359 -36.125 -1.839 1 96.38 316 THR A C 1
ATOM 2480 O O . THR A 1 316 ? -21.906 -36.5 -0.801 1 96.38 316 THR A O 1
ATOM 2483 N N . ILE A 1 317 ? -21.922 -35.375 -2.74 1 95.81 317 ILE A N 1
ATOM 2484 C CA . ILE A 1 317 ? -23.328 -34.969 -2.615 1 95.81 317 ILE A CA 1
ATOM 2485 C C . ILE A 1 317 ? -24.016 -35.062 -3.977 1 95.81 317 ILE A C 1
ATOM 2487 O O . ILE A 1 317 ? -23.422 -34.719 -5 1 95.81 317 ILE A O 1
ATOM 2491 N N . ASP A 1 318 ? -25.172 -35.594 -3.957 1 96.88 318 ASP A N 1
ATOM 2492 C CA . ASP A 1 318 ? -25.938 -35.688 -5.191 1 96.88 318 ASP A CA 1
ATOM 2493 C C . ASP A 1 318 ? -26.562 -34.344 -5.551 1 96.88 318 ASP A C 1
ATOM 2495 O O . ASP A 1 318 ? -26.953 -33.562 -4.668 1 96.88 318 ASP A O 1
ATOM 2499 N N . ILE A 1 319 ? -26.609 -34.125 -6.84 1 95.81 319 ILE A N 1
ATOM 2500 C CA . ILE A 1 319 ? -27.203 -32.875 -7.293 1 95.81 319 ILE A CA 1
ATOM 2501 C C . ILE A 1 319 ? -28.25 -33.156 -8.367 1 95.81 319 ILE A C 1
ATOM 2503 O O . ILE A 1 319 ? -28.25 -34.219 -8.984 1 95.81 319 ILE A O 1
ATOM 2507 N N . ALA A 1 320 ? -29.172 -32.219 -8.562 1 94.5 320 ALA A N 1
ATOM 2508 C CA . ALA A 1 320 ? -30.234 -32.312 -9.562 1 94.5 320 ALA A CA 1
ATOM 2509 C C . ALA A 1 320 ? -30.453 -30.969 -10.266 1 94.5 320 ALA A C 1
ATOM 2511 O O . ALA A 1 320 ? -30 -29.922 -9.781 1 94.5 320 ALA A O 1
ATOM 2512 N N . ALA A 1 321 ? -31.125 -31.125 -11.422 1 93.5 321 ALA A N 1
ATOM 2513 C CA . ALA A 1 321 ? -31.469 -29.906 -12.141 1 93.5 321 ALA A CA 1
ATOM 2514 C C . ALA A 1 321 ? -32.281 -28.969 -11.273 1 93.5 321 ALA A C 1
ATOM 2516 O O . ALA A 1 321 ? -33.219 -29.406 -10.602 1 93.5 321 ALA A O 1
ATOM 2517 N N . GLY A 1 322 ? -31.859 -27.688 -11.25 1 93.06 322 GLY A N 1
ATOM 2518 C CA . GLY A 1 322 ? -32.562 -26.703 -10.438 1 93.06 322 GLY A CA 1
ATOM 2519 C C . GLY A 1 322 ? -31.859 -26.391 -9.133 1 93.06 322 GLY A C 1
ATOM 2520 O O . GLY A 1 322 ? -32.188 -25.406 -8.461 1 93.06 322 GLY A O 1
ATOM 2521 N N . ASP A 1 323 ? -30.906 -27.234 -8.781 1 95.56 323 ASP A N 1
ATOM 2522 C CA . ASP A 1 323 ? -30.156 -27.031 -7.543 1 95.56 323 ASP A CA 1
ATOM 2523 C C . ASP A 1 323 ? -29.188 -25.859 -7.68 1 95.56 323 ASP A C 1
ATOM 2525 O O . ASP A 1 323 ? -28.734 -25.547 -8.781 1 95.56 323 ASP A O 1
ATOM 2529 N N . ARG A 1 324 ? -28.906 -25.188 -6.551 1 95.94 324 ARG A N 1
ATOM 2530 C CA . ARG A 1 324 ? -27.906 -24.125 -6.473 1 95.94 324 ARG A CA 1
ATOM 2531 C C . ARG A 1 324 ? -26.906 -24.391 -5.344 1 95.94 324 ARG A C 1
ATOM 2533 O O . ARG A 1 324 ? -27.312 -24.656 -4.207 1 95.94 324 ARG A O 1
ATOM 2540 N N . ILE A 1 325 ? -25.719 -24.359 -5.684 1 96.75 325 ILE A N 1
ATOM 2541 C CA . ILE A 1 325 ? -24.672 -24.453 -4.668 1 96.75 325 ILE A CA 1
ATOM 2542 C C . ILE A 1 325 ? -24.109 -23.062 -4.371 1 96.75 325 ILE A C 1
ATOM 2544 O O . ILE A 1 325 ? -23.844 -22.281 -5.289 1 96.75 325 ILE A O 1
ATOM 2548 N N . VAL A 1 326 ? -24 -22.75 -3.104 1 95.31 326 VAL A N 1
ATOM 2549 C CA . VAL A 1 326 ? -23.469 -21.453 -2.682 1 95.31 326 VAL A CA 1
ATOM 2550 C C . VAL A 1 326 ? -22.25 -21.656 -1.782 1 95.31 326 VAL A C 1
ATOM 2552 O O . VAL A 1 326 ? -22.328 -22.359 -0.766 1 95.31 326 VAL A O 1
ATOM 2555 N N . LEU A 1 327 ? -21.141 -21.156 -2.213 1 95.81 327 LEU A N 1
ATOM 2556 C CA . LEU A 1 327 ? -19.922 -21.125 -1.404 1 95.81 327 LEU A CA 1
ATOM 2557 C C . LEU A 1 327 ? -19.625 -19.703 -0.917 1 95.81 327 LEU A C 1
ATOM 2559 O O . LEU A 1 327 ? -19.734 -18.75 -1.684 1 95.81 327 LEU A O 1
ATOM 2563 N N . VAL A 1 328 ? -19.266 -19.562 0.345 1 92.06 328 VAL A N 1
ATOM 2564 C CA . VAL A 1 328 ? -19.078 -18.234 0.896 1 92.06 328 VAL A CA 1
ATOM 2565 C C . VAL A 1 328 ? -17.781 -18.188 1.712 1 92.06 328 VAL A C 1
ATOM 2567 O O . VAL A 1 328 ? -17.312 -19.219 2.191 1 92.06 328 VAL A O 1
ATOM 2570 N N . THR A 1 329 ? -17.234 -17.031 1.799 1 90.25 329 THR A N 1
ATOM 2571 C CA . THR A 1 329 ? -16.141 -16.797 2.742 1 90.25 329 THR A CA 1
ATOM 2572 C C . THR A 1 329 ? -16.688 -16.266 4.062 1 90.25 329 THR A C 1
ATOM 2574 O O . THR A 1 329 ? -17.859 -15.914 4.164 1 90.25 329 THR A O 1
ATOM 2577 N N . ASP A 1 330 ? -15.82 -16.156 5.059 1 85 330 ASP A N 1
ATOM 2578 C CA . ASP A 1 330 ? -16.234 -15.883 6.43 1 85 330 ASP A CA 1
ATOM 2579 C C . ASP A 1 330 ? -16.844 -14.484 6.547 1 85 330 ASP A C 1
ATOM 2581 O O . ASP A 1 330 ? -17.688 -14.234 7.406 1 85 330 ASP A O 1
ATOM 2585 N N . GLY A 1 331 ? -16.5 -13.586 5.727 1 83.06 331 GLY A N 1
ATOM 2586 C CA . GLY A 1 331 ? -17.031 -12.234 5.793 1 83.06 331 GLY A CA 1
ATOM 2587 C C . GLY A 1 331 ? -18.531 -12.172 5.559 1 83.06 331 GLY A C 1
ATOM 2588 O O . GLY A 1 331 ? -19.188 -11.227 5.996 1 83.06 331 GLY A O 1
ATOM 2589 N N . ILE A 1 332 ? -19.078 -13.102 4.914 1 83.31 332 ILE A N 1
ATOM 2590 C CA . ILE A 1 332 ? -20.5 -13.133 4.594 1 83.31 332 ILE A CA 1
ATOM 2591 C C . ILE A 1 332 ? -21.297 -13.414 5.859 1 83.31 332 ILE A C 1
ATOM 2593 O O . ILE A 1 332 ? -22.453 -12.977 5.984 1 83.31 332 ILE A O 1
ATOM 2597 N N . PHE A 1 333 ? -20.719 -14.156 6.711 1 81.75 333 PHE A N 1
ATOM 2598 C CA . PHE A 1 333 ? -21.422 -14.516 7.938 1 81.75 333 PHE A CA 1
ATOM 2599 C C . PHE A 1 333 ? -21.688 -13.273 8.789 1 81.75 333 PHE A C 1
ATOM 2601 O O . PHE A 1 333 ? -22.641 -13.234 9.555 1 81.75 333 PHE A O 1
ATOM 2608 N N . ASP A 1 334 ? -20.828 -12.305 8.617 1 76.5 334 ASP A N 1
ATOM 2609 C CA . ASP A 1 334 ? -21.016 -11.047 9.336 1 76.5 334 ASP A CA 1
ATOM 2610 C C . ASP A 1 334 ? -22.297 -10.344 8.891 1 76.5 334 ASP A C 1
ATOM 2612 O O . ASP A 1 334 ? -22.844 -9.516 9.617 1 76.5 334 ASP A O 1
ATOM 2616 N N . LEU A 1 335 ? -22.703 -10.617 7.734 1 75.88 335 LEU A N 1
ATOM 2617 C CA . LEU A 1 335 ? -23.891 -9.969 7.18 1 75.88 335 LEU A CA 1
ATOM 2618 C C . LEU A 1 335 ? -25.156 -10.547 7.797 1 75.88 335 LEU A C 1
ATOM 2620 O O . LEU A 1 335 ? -26.234 -9.938 7.715 1 75.88 335 LEU A O 1
ATOM 2624 N N . VAL A 1 336 ? -25 -11.781 8.312 1 73.38 336 VAL A N 1
ATOM 2625 C CA . VAL A 1 336 ? -26.203 -12.453 8.789 1 73.38 336 VAL A CA 1
ATOM 2626 C C . VAL A 1 336 ? -26.203 -12.477 10.32 1 73.38 336 VAL A C 1
ATOM 2628 O O . VAL A 1 336 ? -27.203 -12.867 10.938 1 73.38 336 VAL A O 1
ATOM 2631 N N . THR A 1 337 ? -24.969 -12.211 10.961 1 65.69 337 THR A N 1
ATOM 2632 C CA . THR A 1 337 ? -24.875 -12.281 12.414 1 65.69 337 THR A CA 1
ATOM 2633 C C . THR A 1 337 ? -25.547 -11.07 13.055 1 65.69 337 THR A C 1
ATOM 2635 O O . THR A 1 337 ? -25.281 -9.93 12.672 1 65.69 337 THR A O 1
ATOM 2638 N N . GLY A 1 338 ? -26.766 -11.133 13.484 1 55.59 338 GLY A N 1
ATOM 2639 C CA . GLY A 1 338 ? -27.297 -10.133 14.398 1 55.59 338 GLY A CA 1
ATOM 2640 C C . GLY A 1 338 ? -26.547 -10.055 15.711 1 55.59 338 GLY A C 1
ATOM 2641 O O . GLY A 1 338 ? -25.625 -10.844 15.945 1 55.59 338 GLY A O 1
ATOM 2642 N N . ALA A 1 339 ? -26.672 -8.922 16.578 1 50.31 339 ALA A N 1
ATOM 2643 C CA . ALA A 1 339 ? -26.094 -8.602 17.875 1 50.31 339 ALA A CA 1
ATOM 2644 C C . ALA A 1 339 ? -25.922 -9.859 18.734 1 50.31 339 ALA A C 1
ATOM 2646 O O . ALA A 1 339 ? -25.062 -9.914 19.609 1 50.31 339 ALA A O 1
ATOM 2647 N N . GLU A 1 340 ? -26.828 -10.82 18.75 1 52.06 340 GLU A N 1
ATOM 2648 C CA . GLU A 1 340 ? -26.906 -11.773 19.859 1 52.06 340 GLU A CA 1
ATOM 2649 C C . GLU A 1 340 ? -25.984 -12.961 19.625 1 52.06 340 GLU A C 1
ATOM 2651 O O . GLU A 1 340 ? -25.031 -13.164 20.375 1 52.06 340 GLU A O 1
ATOM 2656 N N . GLU A 1 341 ? -26.453 -14.453 19.375 1 52.44 341 GLU A N 1
ATOM 2657 C CA . GLU A 1 341 ? -25.844 -15.758 19.625 1 52.44 341 GLU A CA 1
ATOM 2658 C C . GLU A 1 341 ? -25.047 -16.234 18.422 1 52.44 341 GLU A C 1
ATOM 2660 O O . GLU A 1 341 ? -25.578 -16.391 17.328 1 52.44 341 GLU A O 1
ATOM 2665 N N . GLU A 1 342 ? -23.688 -15.992 18.25 1 55.34 342 GLU A N 1
ATOM 2666 C CA . GLU A 1 342 ? -22.625 -16.562 17.438 1 55.34 342 GLU A CA 1
ATOM 2667 C C . GLU A 1 342 ? -22.953 -18 17.016 1 55.34 342 GLU A C 1
ATOM 2669 O O . GLU A 1 342 ? -22.5 -18.469 15.977 1 55.34 342 GLU A O 1
ATOM 2674 N N . GLU A 1 343 ? -23.812 -18.781 17.797 1 58.72 343 GLU A N 1
ATOM 2675 C CA . GLU A 1 343 ? -23.828 -20.234 17.797 1 58.72 343 GLU A CA 1
ATOM 2676 C C . GLU A 1 343 ? -24.438 -20.766 16.5 1 58.72 343 GLU A C 1
ATOM 2678 O O . GLU A 1 343 ? -24.031 -21.828 16.016 1 58.72 343 GLU A O 1
ATOM 2683 N N . ASP A 1 344 ? -25.344 -19.984 15.688 1 75.5 344 ASP A N 1
ATOM 2684 C CA . ASP A 1 344 ? -25.875 -20.719 14.555 1 75.5 344 ASP A CA 1
ATOM 2685 C C . ASP A 1 344 ? -25.766 -19.906 13.266 1 75.5 344 ASP A C 1
ATOM 2687 O O . ASP A 1 344 ? -26.75 -19.656 12.586 1 75.5 344 ASP A O 1
ATOM 2691 N N . GLN A 1 345 ? -24.594 -19.422 12.969 1 80.5 345 GLN A N 1
ATOM 2692 C CA . GLN A 1 345 ? -24.375 -18.609 11.773 1 80.5 345 GLN A CA 1
ATOM 2693 C C . GLN A 1 345 ? -24.734 -19.375 10.508 1 80.5 345 GLN A C 1
ATOM 2695 O O . GLN A 1 345 ? -25.328 -18.828 9.578 1 80.5 345 GLN A O 1
ATOM 2700 N N . LEU A 1 346 ? -24.453 -20.578 10.492 1 84.19 346 LEU A N 1
ATOM 2701 C CA . LEU A 1 346 ? -24.75 -21.422 9.328 1 84.19 346 LEU A CA 1
ATOM 2702 C C . LEU A 1 346 ? -26.25 -21.547 9.125 1 84.19 346 LEU A C 1
ATOM 2704 O O . LEU A 1 346 ? -26.734 -21.5 7.988 1 84.19 346 LEU A O 1
ATOM 2708 N N . GLY A 1 347 ? -26.938 -21.781 10.219 1 85.75 347 GLY A N 1
ATOM 2709 C CA . GLY A 1 347 ? -28.391 -21.891 10.141 1 85.75 347 GLY A CA 1
ATOM 2710 C C . GLY A 1 347 ? -29.047 -20.625 9.641 1 85.75 347 GLY A C 1
ATOM 2711 O O . GLY A 1 347 ? -29.969 -20.672 8.812 1 85.75 347 GLY A O 1
ATOM 2712 N N . ARG A 1 348 ? -28.578 -19.562 10.07 1 87.19 348 ARG A N 1
ATOM 2713 C CA . ARG A 1 348 ? -29.125 -18.281 9.648 1 87.19 348 ARG A CA 1
ATOM 2714 C C . ARG A 1 348 ? -28.859 -18.031 8.164 1 87.19 348 ARG A C 1
ATOM 2716 O O . ARG A 1 348 ? -29.734 -17.531 7.449 1 87.19 348 ARG A O 1
ATOM 2723 N N . LEU A 1 349 ? -27.656 -18.312 7.812 1 87.94 349 LEU A N 1
ATOM 2724 C CA . LEU A 1 349 ? -27.328 -18.172 6.398 1 87.94 349 LEU A CA 1
ATOM 2725 C C . LEU A 1 349 ? -28.219 -19.062 5.543 1 87.94 349 LEU A C 1
ATOM 2727 O O . LEU A 1 349 ? -28.688 -18.656 4.484 1 87.94 349 LEU A O 1
ATOM 2731 N N . ALA A 1 350 ? -28.438 -20.25 6.023 1 89.38 350 ALA A N 1
ATOM 2732 C CA . ALA A 1 350 ? -29.328 -21.188 5.324 1 89.38 350 ALA A CA 1
ATOM 2733 C C . ALA A 1 350 ? -30.734 -20.594 5.18 1 89.38 350 ALA A C 1
ATOM 2735 O O . ALA A 1 350 ? -31.359 -20.719 4.121 1 89.38 350 ALA A O 1
ATOM 2736 N N . ASP A 1 351 ? -31.188 -19.984 6.207 1 88.31 351 ASP A N 1
ATOM 2737 C CA . ASP A 1 351 ? -32.5 -19.375 6.191 1 88.31 351 ASP A CA 1
ATOM 2738 C C . ASP A 1 351 ? -32.594 -18.25 5.164 1 88.31 351 ASP A C 1
ATOM 2740 O O . ASP A 1 351 ? -33.625 -18.109 4.48 1 88.31 351 ASP A O 1
ATOM 2744 N N . VAL A 1 352 ? -31.531 -17.547 5.098 1 87.5 352 VAL A N 1
ATOM 2745 C CA . VAL A 1 352 ? -31.5 -16.422 4.164 1 87.5 352 VAL A CA 1
ATOM 2746 C C . VAL A 1 352 ? -31.453 -16.938 2.73 1 87.5 352 VAL A C 1
ATOM 2748 O O . VAL A 1 352 ? -32.031 -16.328 1.825 1 87.5 352 VAL A O 1
ATOM 2751 N N . LEU A 1 353 ? -30.781 -18.094 2.533 1 88.56 353 LEU A N 1
ATOM 2752 C CA . LEU A 1 353 ? -30.531 -18.609 1.191 1 88.56 353 LEU A CA 1
ATOM 2753 C C . LEU A 1 353 ? -31.734 -19.391 0.683 1 88.56 353 LEU A C 1
ATOM 2755 O O . LEU A 1 353 ? -31.906 -19.562 -0.527 1 88.56 353 LEU A O 1
ATOM 2759 N N . ARG A 1 354 ? -32.562 -19.828 1.516 1 88.31 354 ARG A N 1
ATOM 2760 C CA . ARG A 1 354 ? -33.656 -20.75 1.216 1 88.31 354 ARG A CA 1
ATOM 2761 C C . ARG A 1 354 ? -34.5 -20.234 0.073 1 88.31 354 ARG A C 1
ATOM 2763 O O . ARG A 1 354 ? -34.844 -20.984 -0.852 1 88.31 354 ARG A O 1
ATOM 2770 N N . PRO A 1 355 ? -34.781 -18.906 0.112 1 87.06 355 PRO A N 1
ATOM 2771 C CA . PRO A 1 355 ? -35.656 -18.422 -0.948 1 87.06 355 PRO A CA 1
ATOM 2772 C C . PRO A 1 355 ? -34.938 -18.281 -2.293 1 87.06 355 PRO A C 1
ATOM 2774 O O . PRO A 1 355 ? -35.594 -17.984 -3.307 1 87.06 355 PRO A O 1
ATOM 2777 N N . PHE A 1 356 ? -33.719 -18.547 -2.322 1 85.31 356 PHE A N 1
ATOM 2778 C CA . PHE A 1 356 ? -32.938 -18.203 -3.514 1 85.31 356 PHE A CA 1
ATOM 2779 C C . PHE A 1 356 ? -32.375 -19.453 -4.176 1 85.31 356 PHE A C 1
ATOM 2781 O O . PHE A 1 356 ? -31.156 -19.562 -4.363 1 85.31 356 PHE A O 1
ATOM 2788 N N . GLY A 1 357 ? -33.156 -20.328 -4.562 1 80.31 357 GLY A N 1
ATOM 2789 C CA . GLY A 1 357 ? -32.75 -21.531 -5.281 1 80.31 357 GLY A CA 1
ATOM 2790 C C . GLY A 1 357 ? -32.281 -21.25 -6.695 1 80.31 357 GLY A C 1
ATOM 2791 O O . GLY A 1 357 ? -32.031 -20.094 -7.055 1 80.31 357 GLY A O 1
ATOM 2792 N N . GLY A 1 358 ? -32 -22.25 -7.516 1 74.19 358 GLY A N 1
ATOM 2793 C CA . GLY A 1 358 ? -31.359 -22.188 -8.828 1 74.19 358 GLY A CA 1
ATOM 2794 C C . GLY A 1 358 ? -32.156 -21.359 -9.828 1 74.19 358 GLY A C 1
ATOM 2795 O O . GLY A 1 358 ? -31.609 -20.906 -10.836 1 74.19 358 GLY A O 1
ATOM 2796 N N . SER A 1 359 ? -33.344 -21.078 -9.578 1 78.94 359 SER A N 1
ATOM 2797 C CA . SER A 1 359 ? -34.188 -20.359 -10.523 1 78.94 359 SER A CA 1
ATOM 2798 C C . SER A 1 359 ? -34.094 -18.859 -10.281 1 78.94 359 SER A C 1
ATOM 2800 O O . SER A 1 359 ? -34.5 -18.062 -11.141 1 78.94 359 SER A O 1
ATOM 2802 N N . VAL A 1 360 ? -33.625 -18.5 -9.211 1 84 360 VAL A N 1
ATOM 2803 C CA . VAL A 1 360 ? -33.562 -17.094 -8.859 1 84 360 VAL A CA 1
ATOM 2804 C C . VAL A 1 360 ? -32.219 -16.5 -9.359 1 84 360 VAL A C 1
ATOM 2806 O O . VAL A 1 360 ? -31.156 -17.047 -9.086 1 84 360 VAL A O 1
ATOM 2809 N N . PRO A 1 361 ? -32.344 -15.492 -10.047 1 85.94 361 PRO A N 1
ATOM 2810 C CA . PRO A 1 361 ? -31.109 -14.875 -10.555 1 85.94 361 PRO A CA 1
ATOM 2811 C C . PRO A 1 361 ? -30.156 -14.453 -9.438 1 85.94 361 PRO A C 1
ATOM 2813 O O . PRO A 1 361 ? -30.594 -14.008 -8.375 1 85.94 361 PRO A O 1
ATOM 2816 N N . PRO A 1 362 ? -28.891 -14.555 -9.695 1 84.38 362 PRO A N 1
ATOM 2817 C CA . PRO A 1 362 ? -27.875 -14.211 -8.695 1 84.38 362 PRO A CA 1
ATOM 2818 C C . PRO A 1 362 ? -27.984 -12.758 -8.227 1 84.38 362 PRO A C 1
ATOM 2820 O O . PRO A 1 362 ? -27.656 -12.453 -7.074 1 84.38 362 PRO A O 1
ATOM 2823 N N . GLU A 1 363 ? -28.453 -11.906 -9.039 1 86.25 363 GLU A N 1
ATOM 2824 C CA . GLU A 1 363 ? -28.562 -10.492 -8.719 1 86.25 363 GLU A CA 1
ATOM 2825 C C . GLU A 1 363 ? -29.516 -10.266 -7.547 1 86.25 363 GLU A C 1
ATOM 2827 O O . GLU A 1 363 ? -29.312 -9.352 -6.742 1 86.25 363 GLU A O 1
ATOM 2832 N N . GLU A 1 364 ? -30.484 -11.016 -7.508 1 87.38 364 GLU A N 1
ATOM 2833 C CA . GLU A 1 364 ? -31.453 -10.891 -6.426 1 87.38 364 GLU A CA 1
ATOM 2834 C C . GLU A 1 364 ? -30.828 -11.266 -5.082 1 87.38 364 GLU A C 1
ATOM 2836 O O . GLU A 1 364 ? -31.078 -10.602 -4.07 1 87.38 364 GLU A O 1
ATOM 2841 N N . LEU A 1 365 ? -30.109 -12.32 -5.184 1 85.44 365 LEU A N 1
ATOM 2842 C CA . LEU A 1 365 ? -29.406 -12.719 -3.971 1 85.44 365 LEU A CA 1
ATOM 2843 C C . LEU A 1 365 ? -28.422 -11.648 -3.537 1 85.44 365 LEU A C 1
ATOM 2845 O O . LEU A 1 365 ? -28.312 -11.344 -2.35 1 85.44 365 LEU A O 1
ATOM 2849 N N . GLU A 1 366 ? -27.703 -11.125 -4.469 1 85.88 366 GLU A N 1
ATOM 2850 C CA . GLU A 1 366 ? -26.75 -10.062 -4.18 1 85.88 366 GLU A CA 1
ATOM 2851 C C . GLU A 1 366 ? -27.422 -8.875 -3.512 1 85.88 366 GLU A C 1
ATOM 2853 O O . GLU A 1 366 ? -26.922 -8.344 -2.514 1 85.88 366 GLU A O 1
ATOM 2858 N N . ARG A 1 367 ? -28.5 -8.43 -4.027 1 85.75 367 ARG A N 1
ATOM 2859 C CA . ARG A 1 367 ? -29.234 -7.293 -3.49 1 85.75 367 ARG A CA 1
ATOM 2860 C C . ARG A 1 367 ? -29.703 -7.57 -2.068 1 85.75 367 ARG A C 1
ATOM 2862 O O . ARG A 1 367 ? -29.672 -6.684 -1.213 1 85.75 367 ARG A O 1
ATOM 2869 N N . HIS A 1 368 ? -30.125 -8.734 -1.916 1 84.62 368 HIS A N 1
ATOM 2870 C CA . HIS A 1 368 ? -30.656 -9.102 -0.607 1 84.62 368 HIS A CA 1
ATOM 2871 C C . HIS A 1 368 ? -29.547 -9.18 0.435 1 84.62 368 HIS A C 1
ATOM 2873 O O . HIS A 1 368 ? -29.688 -8.672 1.549 1 84.62 368 HIS A O 1
ATOM 2879 N N . LEU A 1 369 ? -28.484 -9.844 0.074 1 82.5 369 LEU A N 1
ATOM 2880 C CA . LEU A 1 369 ? -27.391 -10.07 1.021 1 82.5 369 LEU A CA 1
ATOM 2881 C C . LEU A 1 369 ? -26.609 -8.781 1.256 1 82.5 369 LEU A C 1
ATOM 2883 O O . LEU A 1 369 ? -26.125 -8.539 2.363 1 82.5 369 LEU A O 1
ATOM 2887 N N . PHE A 1 370 ? -26.5 -7.938 0.254 1 78.81 370 PHE A N 1
ATOM 2888 C CA . PHE A 1 370 ? -25.578 -6.805 0.365 1 78.81 370 PHE A CA 1
ATOM 2889 C C . PHE A 1 370 ? -26.359 -5.492 0.438 1 78.81 370 PHE A C 1
ATOM 2891 O O . PHE A 1 370 ? -25.781 -4.418 0.241 1 78.81 370 PHE A O 1
ATOM 2898 N N . HIS A 1 371 ? -27.672 -5.359 0.507 1 67.88 371 HIS A N 1
ATOM 2899 C CA . HIS A 1 371 ? -28.5 -4.164 0.518 1 67.88 371 HIS A CA 1
ATOM 2900 C C . HIS A 1 371 ? -28.031 -3.168 1.567 1 67.88 371 HIS A C 1
ATOM 2902 O O . HIS A 1 371 ? -28.047 -1.957 1.333 1 67.88 371 HIS A O 1
ATOM 2908 N N . GLN A 1 372 ? -27.891 -3.566 2.75 1 59.56 372 GLN A N 1
ATOM 2909 C CA . GLN A 1 372 ? -27.562 -2.619 3.811 1 59.56 372 GLN A CA 1
ATOM 2910 C C . GLN A 1 372 ? -26.047 -2.482 3.988 1 59.56 372 GLN A C 1
ATOM 2912 O O . GLN A 1 372 ? -25.578 -2.053 5.043 1 59.56 372 GLN A O 1
ATOM 2917 N N . ASP A 1 373 ? -25.406 -2.9 3.004 1 58.09 373 ASP A N 1
ATOM 2918 C CA . ASP A 1 373 ? -23.969 -2.949 3.195 1 58.09 373 ASP A CA 1
ATOM 2919 C C . ASP A 1 373 ? -23.375 -1.546 3.332 1 58.09 373 ASP A C 1
ATOM 2921 O O . ASP A 1 373 ? -23.203 -0.843 2.336 1 58.09 373 ASP A O 1
ATOM 2925 N N . ASP A 1 374 ? -23.75 -0.779 4.242 1 54.12 374 ASP A N 1
ATOM 2926 C CA . ASP A 1 374 ? -23.297 0.576 4.539 1 54.12 374 ASP A CA 1
ATOM 2927 C C . ASP A 1 374 ? -21.828 0.583 4.973 1 54.12 374 ASP A C 1
ATOM 2929 O O . ASP A 1 374 ? -21.188 1.63 4.961 1 54.12 374 ASP A O 1
ATOM 2933 N N . SER A 1 375 ? -21.312 -0.285 6.117 1 52.94 375 SER A N 1
ATOM 2934 C CA . SER A 1 375 ? -20.422 -0.01 7.242 1 52.94 375 SER A CA 1
ATOM 2935 C C . SER A 1 375 ? -18.953 -0.21 6.855 1 52.94 375 SER A C 1
ATOM 2937 O O . SER A 1 375 ? -18.656 -0.762 5.793 1 52.94 375 SER A O 1
ATOM 2939 N N . ASN A 1 376 ? -18.094 0.104 7.91 1 55.72 376 ASN A N 1
ATOM 2940 C CA . ASN A 1 376 ? -16.719 -0.094 8.32 1 55.72 376 ASN A CA 1
ATOM 2941 C C . ASN A 1 376 ? -16.266 -1.539 8.117 1 55.72 376 ASN A C 1
ATOM 2943 O O . ASN A 1 376 ? -16.266 -2.332 9.062 1 55.72 376 ASN A O 1
ATOM 2947 N N . ARG A 1 377 ? -16.297 -1.991 7.027 1 59.84 377 ARG A N 1
ATOM 2948 C CA . ARG A 1 377 ? -16.078 -3.383 6.641 1 59.84 377 ARG A CA 1
ATOM 2949 C C . ARG A 1 377 ? -14.703 -3.867 7.098 1 59.84 377 ARG A C 1
ATOM 2951 O O . ARG A 1 377 ? -13.688 -3.25 6.781 1 59.84 377 ARG A O 1
ATOM 2958 N N . GLN A 1 378 ? -14.711 -4.891 7.875 1 63.19 378 GLN A N 1
ATOM 2959 C CA . GLN A 1 378 ? -13.453 -5.387 8.414 1 63.19 378 GLN A CA 1
ATOM 2960 C C . GLN A 1 378 ? -12.898 -6.531 7.57 1 63.19 378 GLN A C 1
ATOM 2962 O O . GLN A 1 378 ? -11.688 -6.727 7.492 1 63.19 378 GLN A O 1
ATOM 2967 N N . ASP A 1 379 ? -13.977 -7.328 6.762 1 75.31 379 ASP A N 1
ATOM 2968 C CA . ASP A 1 379 ? -13.438 -8.516 6.098 1 75.31 379 ASP A CA 1
ATOM 2969 C C . ASP A 1 379 ? -13.875 -8.57 4.637 1 75.31 379 ASP A C 1
ATOM 2971 O O . ASP A 1 379 ? -14.898 -7.988 4.266 1 75.31 379 ASP A O 1
ATOM 2975 N N . ASP A 1 380 ? -13.188 -9.234 3.854 1 79.31 380 ASP A N 1
ATOM 2976 C CA . ASP A 1 380 ? -13.523 -9.484 2.455 1 79.31 380 ASP A CA 1
ATOM 2977 C C . ASP A 1 380 ? -14.766 -10.359 2.338 1 79.31 380 ASP A C 1
ATOM 2979 O O . ASP A 1 380 ? -15.023 -11.195 3.205 1 79.31 380 ASP A O 1
ATOM 2983 N N . ARG A 1 381 ? -15.555 -10.195 1.336 1 85.31 381 ARG A N 1
ATOM 2984 C CA . ARG A 1 381 ? -16.75 -10.992 1.115 1 85.31 381 ARG A CA 1
ATOM 2985 C C . ARG A 1 381 ? -16.766 -11.602 -0.282 1 85.31 381 ARG A C 1
ATOM 2987 O O . ARG A 1 381 ? -16.703 -10.875 -1.28 1 85.31 381 ARG A O 1
ATOM 2994 N N . CYS A 1 382 ? -16.797 -12.859 -0.302 1 91 382 CYS A N 1
ATOM 2995 C CA . CYS A 1 382 ? -16.844 -13.594 -1.56 1 91 382 CYS A CA 1
ATOM 2996 C C . CYS A 1 382 ? -17.969 -14.641 -1.535 1 91 382 CYS A C 1
ATOM 2998 O O . CYS A 1 382 ? -18.125 -15.352 -0.545 1 91 382 CYS A O 1
ATOM 3000 N N . LEU A 1 383 ? -18.797 -14.68 -2.52 1 93.31 383 LEU A N 1
ATOM 3001 C CA . LEU A 1 383 ? -19.891 -15.633 -2.688 1 93.31 383 LEU A CA 1
ATOM 3002 C C . LEU A 1 383 ? -19.875 -16.219 -4.094 1 93.31 383 LEU A C 1
ATOM 3004 O O . LEU A 1 383 ? -19.938 -15.492 -5.082 1 93.31 383 LEU A O 1
ATOM 3008 N N . VAL A 1 384 ? -19.703 -17.484 -4.168 1 95.94 384 VAL A N 1
ATOM 3009 C CA . VAL A 1 384 ? -19.719 -18.188 -5.445 1 95.94 384 VAL A CA 1
ATOM 3010 C C . VAL A 1 384 ? -21.031 -18.984 -5.586 1 95.94 384 VAL A C 1
ATOM 3012 O O . VAL A 1 384 ? -21.422 -19.703 -4.668 1 95.94 384 VAL A O 1
ATOM 3015 N N . MET A 1 385 ? -21.656 -18.828 -6.695 1 95.75 385 MET A N 1
ATOM 3016 C CA . MET A 1 385 ? -22.906 -19.531 -6.973 1 95.75 385 MET A CA 1
ATOM 3017 C C . MET A 1 385 ? -22.75 -20.484 -8.156 1 95.75 385 MET A C 1
ATOM 3019 O O . MET A 1 385 ? -22.234 -20.094 -9.211 1 95.75 385 MET A O 1
ATOM 3023 N N . VAL A 1 386 ? -23.188 -21.688 -7.961 1 96.81 386 VAL A N 1
ATOM 3024 C CA . VAL A 1 386 ? -23.203 -22.703 -9.016 1 96.81 386 VAL A CA 1
ATOM 3025 C C . VAL A 1 386 ? -24.625 -23.188 -9.234 1 96.81 386 VAL A C 1
ATOM 3027 O O . VAL A 1 386 ? -25.188 -23.891 -8.391 1 96.81 386 VAL A O 1
ATOM 3030 N N . ASP A 1 387 ? -25.172 -22.891 -10.383 1 95.44 387 ASP A N 1
ATOM 3031 C CA . ASP A 1 387 ? -26.531 -23.312 -10.727 1 95.44 387 ASP A CA 1
ATOM 3032 C C . ASP A 1 387 ? -26.5 -24.547 -11.641 1 95.44 387 ASP A C 1
ATOM 3034 O O . ASP A 1 387 ? -25.891 -24.516 -12.703 1 95.44 387 ASP A O 1
ATOM 3038 N N . ILE A 1 388 ? -27.156 -25.5 -11.172 1 95.06 388 ILE A N 1
ATOM 3039 C CA . ILE A 1 388 ? -27.359 -26.688 -12.008 1 95.06 388 ILE A CA 1
ATOM 3040 C C . ILE A 1 388 ? -28.641 -26.531 -12.82 1 95.06 388 ILE A C 1
ATOM 3042 O O . ILE A 1 388 ? -29.719 -26.422 -12.258 1 95.06 388 ILE A O 1
ATOM 3046 N N . LEU A 1 389 ? -28.469 -26.5 -14.094 1 91.12 389 LEU A N 1
ATOM 3047 C CA . LEU A 1 389 ? -29.594 -26.203 -14.953 1 91.12 389 LEU A CA 1
ATOM 3048 C C . LEU A 1 389 ? -30.234 -27.484 -15.492 1 91.12 389 LEU A C 1
ATOM 3050 O O . LEU A 1 389 ? -29.547 -28.5 -15.656 1 91.12 389 LEU A O 1
ATOM 3054 N N . MET B 1 1 ? -6.711 14.094 26.734 1 88.5 1 MET B N 1
ATOM 3055 C CA . MET B 1 1 ? -5.789 15.07 26.156 1 88.5 1 MET B CA 1
ATOM 3056 C C . MET B 1 1 ? -4.879 15.664 27.234 1 88.5 1 MET B C 1
ATOM 3058 O O . MET B 1 1 ? -5.355 16.109 28.266 1 88.5 1 MET B O 1
ATOM 3062 N N . ARG B 1 2 ? -3.625 15.617 27.109 1 92.56 2 ARG B N 1
ATOM 3063 C CA . ARG B 1 2 ? -2.652 16.109 28.078 1 92.56 2 ARG B CA 1
ATOM 3064 C C . ARG B 1 2 ? -2.061 17.438 27.641 1 92.56 2 ARG B C 1
ATOM 3066 O O . ARG B 1 2 ? -1.46 17.531 26.578 1 92.56 2 ARG B O 1
ATOM 3073 N N . ILE B 1 3 ? -2.195 18.422 28.5 1 97.25 3 ILE B N 1
ATOM 3074 C CA . ILE B 1 3 ? -1.69 19.75 28.219 1 97.25 3 ILE B CA 1
ATOM 3075 C C . ILE B 1 3 ? -0.598 20.125 29.219 1 97.25 3 ILE B C 1
ATOM 3077 O O . ILE B 1 3 ? -0.77 19.938 30.422 1 97.25 3 ILE B O 1
ATOM 3081 N N . VAL B 1 4 ? 0.474 20.578 28.734 1 97.56 4 VAL B N 1
ATOM 3082 C CA . VAL B 1 4 ? 1.565 21 29.609 1 97.56 4 VAL B CA 1
ATOM 3083 C C . VAL B 1 4 ? 1.647 22.531 29.641 1 97.56 4 VAL B C 1
ATOM 3085 O O . VAL B 1 4 ? 1.712 23.172 28.594 1 97.56 4 VAL B O 1
ATOM 3088 N N . VAL B 1 5 ? 1.593 23.062 30.844 1 97.44 5 VAL B N 1
ATOM 3089 C CA . VAL B 1 5 ? 1.731 24.5 31.047 1 97.44 5 VAL B CA 1
ATOM 3090 C C . VAL B 1 5 ? 3.117 24.812 31.609 1 97.44 5 VAL B C 1
ATOM 3092 O O . VAL B 1 5 ? 3.477 24.344 32.688 1 97.44 5 VAL B O 1
ATOM 3095 N N . VAL B 1 6 ? 3.838 25.578 30.828 1 97 6 VAL B N 1
ATOM 3096 C CA . VAL B 1 6 ? 5.207 25.906 31.234 1 97 6 VAL B CA 1
ATOM 3097 C C . VAL B 1 6 ? 5.32 27.406 31.516 1 97 6 VAL B C 1
ATOM 3099 O O . VAL B 1 6 ? 5.234 28.219 30.609 1 97 6 VAL B O 1
ATOM 3102 N N . ASP B 1 7 ? 5.535 27.734 32.719 1 95.12 7 ASP B N 1
ATOM 3103 C CA . ASP B 1 7 ? 5.621 29.109 33.188 1 95.12 7 ASP B CA 1
ATOM 3104 C C . ASP B 1 7 ? 6.363 29.188 34.5 1 95.12 7 ASP B C 1
ATOM 3106 O O . ASP B 1 7 ? 6.145 28.359 35.406 1 95.12 7 ASP B O 1
ATOM 3110 N N . ASP B 1 8 ? 7.23 30.172 34.594 1 93 8 ASP B N 1
ATOM 3111 C CA . ASP B 1 8 ? 8 30.281 35.844 1 93 8 ASP B CA 1
ATOM 3112 C C . ASP B 1 8 ? 7.199 30.984 36.938 1 93 8 ASP B C 1
ATOM 3114 O O . ASP B 1 8 ? 7.551 30.922 38.094 1 93 8 ASP B O 1
ATOM 3118 N N . ASN B 1 9 ? 6.133 31.719 36.594 1 93.44 9 ASN B N 1
ATOM 3119 C CA . ASN B 1 9 ? 5.262 32.406 37.531 1 93.44 9 ASN B CA 1
ATOM 3120 C C . ASN B 1 9 ? 4.098 31.516 37.969 1 93.44 9 ASN B C 1
ATOM 3122 O O . ASN B 1 9 ? 3.182 31.266 37.188 1 93.44 9 ASN B O 1
ATOM 3126 N N . PRO B 1 10 ? 4.105 31.094 39.219 1 94.06 10 PRO B N 1
ATOM 3127 C CA . PRO B 1 10 ? 3.078 30.156 39.688 1 94.06 10 PRO B CA 1
ATOM 3128 C C . PRO B 1 10 ? 1.665 30.719 39.531 1 94.06 10 PRO B C 1
ATOM 3130 O O . PRO B 1 10 ? 0.714 29.969 39.344 1 94.06 10 PRO B O 1
ATOM 3133 N N . MET B 1 11 ? 1.559 31.984 39.688 1 93.94 11 MET B N 1
ATOM 3134 C CA . MET B 1 11 ? 0.241 32.594 39.562 1 93.94 11 MET B CA 1
ATOM 3135 C C . MET B 1 11 ? -0.298 32.406 38.125 1 93.94 11 MET B C 1
ATOM 3137 O O . MET B 1 11 ? -1.479 32.094 37.938 1 93.94 11 MET B O 1
ATOM 3141 N N . ASN B 1 12 ? 0.54 32.625 37.219 1 93.19 12 ASN B N 1
ATOM 3142 C CA . ASN B 1 12 ? 0.143 32.438 35.812 1 93.19 12 ASN B CA 1
ATOM 3143 C C . ASN B 1 12 ? -0.272 31 35.562 1 93.19 12 ASN B C 1
ATOM 3145 O O . ASN B 1 12 ? -1.253 30.75 34.844 1 93.19 12 ASN B O 1
ATOM 3149 N N . VAL B 1 13 ? 0.472 30.078 36.094 1 94.81 13 VAL B N 1
ATOM 3150 C CA . VAL B 1 13 ? 0.178 28.656 35.938 1 94.81 13 VAL B CA 1
ATOM 3151 C C . VAL B 1 13 ? -1.21 28.344 36.5 1 94.81 13 VAL B C 1
ATOM 3153 O O . VAL B 1 13 ? -2.01 27.672 35.844 1 94.81 13 VAL B O 1
ATOM 3156 N N . THR B 1 14 ? -1.449 28.906 37.625 1 95.25 14 THR B N 1
ATOM 3157 C CA . THR B 1 14 ? -2.723 28.672 38.281 1 95.25 14 THR B CA 1
ATOM 3158 C C . THR B 1 14 ? -3.881 29.219 37.469 1 95.25 14 THR B C 1
ATOM 3160 O O . THR B 1 14 ? -4.906 28.547 37.312 1 95.25 14 THR B O 1
ATOM 3163 N N . VAL B 1 15 ? -3.682 30.406 36.938 1 94.94 15 VAL B N 1
ATOM 3164 C CA . VAL B 1 15 ? -4.719 31.047 36.125 1 94.94 15 VAL B CA 1
ATOM 3165 C C . VAL B 1 15 ? -5.035 30.188 34.938 1 94.94 15 VAL B C 1
ATOM 3167 O O . VAL B 1 15 ? -6.203 29.891 34.656 1 94.94 15 VAL B O 1
ATOM 3170 N N . VAL B 1 16 ? -4.043 29.766 34.25 1 95.5 16 VAL B N 1
ATOM 3171 C CA . VAL B 1 16 ? -4.219 28.953 33.031 1 95.5 16 VAL B CA 1
ATOM 3172 C C . VAL B 1 16 ? -4.871 27.625 33.375 1 95.5 16 VAL B C 1
ATOM 3174 O O . VAL B 1 16 ? -5.793 27.172 32.688 1 95.5 16 VAL B O 1
ATOM 3177 N N . GLN B 1 17 ? -4.406 27.031 34.438 1 95.81 17 GLN B N 1
ATOM 3178 C CA . GLN B 1 17 ? -4.965 25.766 34.875 1 95.81 17 GLN B CA 1
ATOM 3179 C C . GLN B 1 17 ? -6.457 25.891 35.156 1 95.81 17 GLN B C 1
ATOM 3181 O O . GLN B 1 17 ? -7.242 25.016 34.781 1 95.81 17 GLN B O 1
ATOM 3186 N N . GLU B 1 18 ? -6.773 26.938 35.781 1 95.69 18 GLU B N 1
ATOM 3187 C CA . GLU B 1 18 ? -8.18 27.141 36.125 1 95.69 18 GLU B CA 1
ATOM 3188 C C . GLU B 1 18 ? -9.023 27.312 34.875 1 95.69 18 GLU B C 1
ATOM 3190 O O . GLU B 1 18 ? -10.125 26.766 34.781 1 95.69 18 GLU B O 1
ATOM 3195 N N . ILE B 1 19 ? -8.508 28.109 34 1 96.06 19 ILE B N 1
ATOM 3196 C CA . ILE B 1 19 ? -9.211 28.312 32.719 1 96.06 19 ILE B CA 1
ATOM 3197 C C . ILE B 1 19 ? -9.422 26.969 32.031 1 96.06 19 ILE B C 1
ATOM 3199 O O . ILE B 1 19 ? -10.531 26.656 31.578 1 96.06 19 ILE B O 1
ATOM 3203 N N . LEU B 1 20 ? -8.398 26.125 32 1 96.69 20 LEU B N 1
ATOM 3204 C CA . LEU B 1 20 ? -8.445 24.828 31.328 1 96.69 20 LEU B CA 1
ATOM 3205 C C . LEU B 1 20 ? -9.383 23.875 32.031 1 96.69 20 LEU B C 1
ATOM 3207 O O . LEU B 1 20 ? -10.188 23.188 31.406 1 96.69 20 LEU B O 1
ATOM 3211 N N . LYS B 1 21 ? -9.305 23.844 33.344 1 95.94 21 LYS B N 1
ATOM 3212 C CA . LYS B 1 21 ? -10.164 22.969 34.125 1 95.94 21 LYS B CA 1
ATOM 3213 C C . LYS B 1 21 ? -11.641 23.297 33.906 1 95.94 21 LYS B C 1
ATOM 3215 O O . LYS B 1 21 ? -12.453 22.391 33.719 1 95.94 21 LYS B O 1
ATOM 3220 N N . ARG B 1 22 ? -11.898 24.484 33.875 1 95.56 22 ARG B N 1
ATOM 3221 C CA . ARG B 1 22 ? -13.273 24.922 33.688 1 95.56 22 ARG B CA 1
ATOM 3222 C C . ARG B 1 22 ? -13.773 24.562 32.281 1 95.56 22 ARG B C 1
ATOM 3224 O O . ARG B 1 22 ? -14.969 24.391 32.094 1 95.56 22 ARG B O 1
ATOM 3231 N N . ALA B 1 23 ? -12.906 24.562 31.438 1 95.06 23 ALA B N 1
ATOM 3232 C CA . ALA B 1 23 ? -13.258 24.234 30.062 1 95.06 23 ALA B CA 1
ATOM 3233 C C . ALA B 1 23 ? -13.344 22.734 29.859 1 95.06 23 ALA B C 1
ATOM 3235 O O . ALA B 1 23 ? -13.68 22.25 28.766 1 95.06 23 ALA B O 1
ATOM 3236 N N . GLY B 1 24 ? -12.961 21.906 30.875 1 94.38 24 GLY B N 1
ATOM 3237 C CA . GLY B 1 24 ? -13.156 20.469 30.812 1 94.38 24 GLY B CA 1
ATOM 3238 C C . GLY B 1 24 ? -11.867 19.703 30.625 1 94.38 24 GLY B C 1
ATOM 3239 O O . GLY B 1 24 ? -11.883 18.484 30.484 1 94.38 24 GLY B O 1
ATOM 3240 N N . TYR B 1 25 ? -10.75 20.406 30.594 1 94.81 25 TYR B N 1
ATOM 3241 C CA . TYR B 1 25 ? -9.469 19.719 30.5 1 94.81 25 TYR B CA 1
ATOM 3242 C C . TYR B 1 25 ? -9.008 19.25 31.875 1 94.81 25 TYR B C 1
ATOM 3244 O O . TYR B 1 25 ? -8.906 20.062 32.812 1 94.81 25 TYR B O 1
ATOM 3252 N N . THR B 1 26 ? -8.703 17.953 31.938 1 92.19 26 THR B N 1
ATOM 3253 C CA . THR B 1 26 ? -8.43 17.422 33.281 1 92.19 26 THR B CA 1
ATOM 3254 C C . THR B 1 26 ? -6.969 16.984 33.375 1 92.19 26 THR B C 1
ATOM 3256 O O . THR B 1 26 ? -6.426 16.906 34.5 1 92.19 26 THR B O 1
ATOM 3259 N N . ASP B 1 27 ? -6.398 16.609 32.375 1 95.69 27 ASP B N 1
ATOM 3260 C CA . ASP B 1 27 ? -5.016 16.141 32.438 1 95.69 27 ASP B CA 1
ATOM 3261 C C . ASP B 1 27 ? -4.047 17.281 32.094 1 95.69 27 ASP B C 1
ATOM 3263 O O . ASP B 1 27 ? -3.627 17.453 30.953 1 95.69 27 ASP B O 1
ATOM 3267 N N . ILE B 1 28 ? -3.711 18.031 33.188 1 96.38 28 ILE B N 1
ATOM 3268 C CA . ILE B 1 28 ? -2.859 19.219 33.031 1 96.38 28 ILE B CA 1
ATOM 3269 C C . ILE B 1 28 ? -1.58 19.031 33.844 1 96.38 28 ILE B C 1
ATOM 3271 O O . ILE B 1 28 ? -1.634 18.734 35.031 1 96.38 28 ILE B O 1
ATOM 3275 N N . LEU B 1 29 ? -0.476 19.172 33.156 1 96.12 29 LEU B N 1
ATOM 3276 C CA . LEU B 1 29 ? 0.823 19.141 33.844 1 96.12 29 LEU B CA 1
ATOM 3277 C C . LEU B 1 29 ? 1.458 20.531 33.844 1 96.12 29 LEU B C 1
ATOM 3279 O O . LEU B 1 29 ? 1.186 21.344 32.969 1 96.12 29 LEU B O 1
ATOM 3283 N N . ALA B 1 30 ? 2.227 20.734 34.844 1 95.81 30 ALA B N 1
ATOM 3284 C CA . ALA B 1 30 ? 2.881 22.047 34.969 1 95.81 30 ALA B CA 1
ATOM 3285 C C . ALA B 1 30 ? 4.398 21.891 35.031 1 95.81 30 ALA B C 1
ATOM 3287 O O . ALA B 1 30 ? 4.898 20.922 35.625 1 95.81 30 ALA B O 1
ATOM 3288 N N . ALA B 1 31 ? 5.035 22.734 34.375 1 94.88 31 ALA B N 1
ATOM 3289 C CA . ALA B 1 31 ? 6.484 22.875 34.5 1 94.88 31 ALA B CA 1
ATOM 3290 C C . ALA B 1 31 ? 6.879 24.312 34.75 1 94.88 31 ALA B C 1
ATOM 3292 O O . ALA B 1 31 ? 6.285 25.25 34.219 1 94.88 31 ALA B O 1
ATOM 3293 N N . SER B 1 32 ? 7.93 24.531 35.594 1 93.56 32 SER B N 1
ATOM 3294 C CA . SER B 1 32 ? 8.281 25.891 36 1 93.56 32 SER B CA 1
ATOM 3295 C C . SER B 1 32 ? 9.469 26.422 35.188 1 93.56 32 SER B C 1
ATOM 3297 O O . SER B 1 32 ? 9.922 27.531 35.438 1 93.56 32 SER B O 1
ATOM 3299 N N . SER B 1 33 ? 9.992 25.578 34.406 1 92.5 33 SER B N 1
ATOM 3300 C CA . SER B 1 33 ? 11.125 25.969 33.562 1 92.5 33 SER B CA 1
ATOM 3301 C C . SER B 1 33 ? 11.227 25.109 32.312 1 92.5 33 SER B C 1
ATOM 3303 O O . SER B 1 33 ? 10.578 24.062 32.219 1 92.5 33 SER B O 1
ATOM 3305 N N . GLY B 1 34 ? 12.031 25.625 31.359 1 92.75 34 GLY B N 1
ATOM 3306 C CA . GLY B 1 34 ? 12.305 24.828 30.172 1 92.75 34 GLY B CA 1
ATOM 3307 C C . GLY B 1 34 ? 12.953 23.484 30.484 1 92.75 34 GLY B C 1
ATOM 3308 O O . GLY B 1 34 ? 12.648 22.484 29.844 1 92.75 34 GLY B O 1
ATOM 3309 N N . MET B 1 35 ? 13.789 23.516 31.469 1 92.12 35 MET B N 1
ATOM 3310 C CA . MET B 1 35 ? 14.492 22.297 31.875 1 92.12 35 MET B CA 1
ATOM 3311 C C . MET B 1 35 ? 13.516 21.266 32.438 1 92.12 35 MET B C 1
ATOM 3313 O O . MET B 1 35 ? 13.656 20.078 32.156 1 92.12 35 MET B O 1
ATOM 3317 N N . GLU B 1 36 ? 12.625 21.734 33.188 1 93.44 36 GLU B N 1
ATOM 3318 C CA . GLU B 1 36 ? 11.617 20.812 33.688 1 93.44 36 GLU B CA 1
ATOM 3319 C C . GLU B 1 36 ? 10.766 20.234 32.562 1 93.44 36 GLU B C 1
ATOM 3321 O O . GLU B 1 36 ? 10.367 19.062 32.625 1 93.44 36 GLU B O 1
ATOM 3326 N N . LEU B 1 37 ? 10.484 21.062 31.594 1 94.62 37 LEU B N 1
ATOM 3327 C CA . LEU B 1 37 ? 9.766 20.562 30.422 1 94.62 37 LEU B CA 1
ATOM 3328 C C . LEU B 1 37 ? 10.555 19.453 29.734 1 94.62 37 LEU B C 1
ATOM 3330 O O . LEU B 1 37 ? 9.992 18.422 29.375 1 94.62 37 LEU B O 1
ATOM 3334 N N . PHE B 1 38 ? 11.844 19.688 29.547 1 93.25 38 PHE B N 1
ATOM 3335 C CA . PHE B 1 38 ? 12.703 18.688 28.906 1 93.25 38 PHE B CA 1
ATOM 3336 C C . PHE B 1 38 ? 12.648 17.375 29.656 1 93.25 38 PHE B C 1
ATOM 3338 O O . PHE B 1 38 ? 12.531 16.312 29.047 1 93.25 38 PHE B O 1
ATOM 3345 N N . LYS B 1 39 ? 12.703 17.5 30.953 1 90.94 39 LYS B N 1
ATOM 3346 C CA . LYS B 1 39 ? 12.633 16.297 31.766 1 90.94 39 LYS B CA 1
ATOM 3347 C C . LYS B 1 39 ? 11.312 15.562 31.562 1 90.94 39 LYS B C 1
ATOM 3349 O O . LYS B 1 39 ? 11.289 14.336 31.406 1 90.94 39 LYS B O 1
ATOM 3354 N N . LEU B 1 40 ? 10.297 16.344 31.531 1 91.62 40 LEU B N 1
ATOM 3355 C CA . LEU B 1 40 ? 8.961 15.773 31.344 1 91.62 40 LEU B CA 1
ATOM 3356 C C . LEU B 1 40 ? 8.852 15.062 30 1 91.62 40 LEU B C 1
ATOM 3358 O O . LEU B 1 40 ? 8.172 14.039 29.891 1 91.62 40 LEU B O 1
ATOM 3362 N N . LEU B 1 41 ? 9.523 15.555 28.969 1 92.44 41 LEU B N 1
ATOM 3363 C CA . LEU B 1 41 ? 9.422 15.039 27.609 1 92.44 41 LEU B CA 1
ATOM 3364 C C . LEU B 1 41 ? 10.5 14 27.344 1 92.44 41 LEU B C 1
ATOM 3366 O O . LEU B 1 41 ? 10.547 13.422 26.25 1 92.44 41 LEU B O 1
ATOM 3370 N N . GLY B 1 42 ? 11.352 13.773 28.25 1 89 42 GLY B N 1
ATOM 3371 C CA . GLY B 1 42 ? 12.414 12.789 28.109 1 89 42 GLY B CA 1
ATOM 3372 C C . GLY B 1 42 ? 13.57 13.289 27.266 1 89 42 GLY B C 1
ATOM 3373 O O . GLY B 1 42 ? 14.203 12.516 26.547 1 89 42 GLY B O 1
ATOM 3374 N N . LEU B 1 43 ? 13.734 14.594 27.234 1 90.25 43 LEU B N 1
ATOM 3375 C CA . LEU B 1 43 ? 14.875 15.195 26.562 1 90.25 43 LEU B CA 1
ATOM 3376 C C . LEU B 1 43 ? 16.016 15.438 27.531 1 90.25 43 LEU B C 1
ATOM 3378 O O . LEU B 1 43 ? 15.812 15.43 28.75 1 90.25 43 LEU B O 1
ATOM 3382 N N . GLU B 1 44 ? 17.172 15.617 26.984 1 89.38 44 GLU B N 1
ATOM 3383 C CA . GLU B 1 44 ? 18.312 16 27.812 1 89.38 44 GLU B CA 1
ATOM 3384 C C . GLU B 1 44 ? 18.203 17.453 28.25 1 89.38 44 GLU B C 1
ATOM 3386 O O . GLU B 1 44 ? 17.359 18.203 27.766 1 89.38 44 GLU B O 1
ATOM 3391 N N . ASN B 1 45 ? 19.156 17.922 29.109 1 87.25 45 ASN B N 1
ATOM 3392 C CA . ASN B 1 45 ? 19.109 19.25 29.703 1 87.25 45 ASN B CA 1
ATOM 3393 C C . ASN B 1 45 ? 19.312 20.328 28.656 1 87.25 45 ASN B C 1
ATOM 3395 O O . ASN B 1 45 ? 18.891 21.484 28.844 1 87.25 45 ASN B O 1
ATOM 3399 N N . ASP B 1 46 ? 19.906 19.812 27.578 1 86.56 46 ASP B N 1
ATOM 3400 C CA . ASP B 1 46 ? 20.172 20.797 26.531 1 86.56 46 ASP B CA 1
ATOM 3401 C C . ASP B 1 46 ? 19.109 20.719 25.422 1 86.56 46 ASP B C 1
ATOM 3403 O O . ASP B 1 46 ? 19.203 21.422 24.422 1 86.56 46 ASP B O 1
ATOM 3407 N N . GLY B 1 47 ? 18.172 19.891 25.594 1 88.06 47 GLY B N 1
ATOM 3408 C CA . GLY B 1 47 ? 17.062 19.797 24.656 1 88.06 47 GLY B CA 1
ATOM 3409 C C . GLY B 1 47 ? 17.266 18.734 23.578 1 88.06 47 GLY B C 1
ATOM 3410 O O . GLY B 1 47 ? 16.406 18.531 22.734 1 88.06 47 GLY B O 1
ATOM 3411 N N . ARG B 1 48 ? 18.375 17.938 23.594 1 87.12 48 ARG B N 1
ATOM 3412 C CA . ARG B 1 48 ? 18.672 16.906 22.578 1 87.12 48 ARG B CA 1
ATOM 3413 C C . ARG B 1 48 ? 18.031 15.578 22.969 1 87.12 48 ARG B C 1
ATOM 3415 O O . ARG B 1 48 ? 17.766 15.32 24.141 1 87.12 48 ARG B O 1
ATOM 3422 N N . GLU B 1 49 ? 17.734 14.859 21.938 1 85.81 49 GLU B N 1
ATOM 3423 C CA . GLU B 1 49 ? 17.219 13.508 22.156 1 85.81 49 GLU B CA 1
ATOM 3424 C C . GLU B 1 49 ? 18.281 12.625 22.812 1 85.81 49 GLU B C 1
ATOM 3426 O O . GLU B 1 49 ? 19.453 12.68 22.438 1 85.81 49 GLU B O 1
ATOM 3431 N N . PRO B 1 50 ? 17.766 11.805 23.688 1 81.19 50 PRO B N 1
ATOM 3432 C CA . PRO B 1 50 ? 18.75 10.875 24.266 1 81.19 50 PRO B CA 1
ATOM 3433 C C . PRO B 1 50 ? 19.188 9.797 23.281 1 81.19 50 PRO B C 1
ATOM 3435 O O . PRO B 1 50 ? 18.5 9.555 22.281 1 81.19 50 PRO B O 1
ATOM 3438 N N . THR B 1 51 ? 20.328 9.219 23.422 1 71 51 THR B N 1
ATOM 3439 C CA . THR B 1 51 ? 20.906 8.18 22.562 1 71 51 THR B CA 1
ATOM 3440 C C . THR B 1 51 ? 20 6.961 22.5 1 71 51 THR B C 1
ATOM 3442 O O . THR B 1 51 ? 19.938 6.281 21.469 1 71 51 THR B O 1
ATOM 3445 N N . VAL B 1 52 ? 19.438 6.695 23.656 1 62.41 52 VAL B N 1
ATOM 3446 C CA . VAL B 1 52 ? 18.484 5.59 23.641 1 62.41 52 VAL B CA 1
ATOM 3447 C C . VAL B 1 52 ? 17.078 6.117 23.328 1 62.41 52 VAL B C 1
ATOM 3449 O O . VAL B 1 52 ? 16.547 6.961 24.062 1 62.41 52 VAL B O 1
ATOM 3452 N N . PRO B 1 53 ? 16.688 5.883 22.188 1 57.91 53 PRO B N 1
ATOM 3453 C CA . PRO B 1 53 ? 15.445 6.512 21.719 1 57.91 53 PRO B CA 1
ATOM 3454 C C . PRO B 1 53 ? 14.289 6.332 22.688 1 57.91 53 PRO B C 1
ATOM 3456 O O . PRO B 1 53 ? 14.102 5.242 23.234 1 57.91 53 PRO B O 1
ATOM 3459 N N . GLY B 1 54 ? 13.961 7.289 23.359 1 58.84 54 GLY B N 1
ATOM 3460 C CA . GLY B 1 54 ? 12.727 7.223 24.125 1 58.84 54 GLY B CA 1
ATOM 3461 C C . GLY B 1 54 ? 11.531 6.797 23.281 1 58.84 54 GLY B C 1
ATOM 3462 O O . GLY B 1 54 ? 11.633 6.711 22.062 1 58.84 54 GLY B O 1
ATOM 3463 N N . THR B 1 55 ? 10.586 6.059 23.766 1 60.28 55 THR B N 1
ATOM 3464 C CA . THR B 1 55 ? 9.555 5.309 23.062 1 60.28 55 THR B CA 1
ATOM 3465 C C . THR B 1 55 ? 8.547 6.25 22.406 1 60.28 55 THR B C 1
ATOM 3467 O O . THR B 1 55 ? 8.023 5.961 21.328 1 60.28 55 THR B O 1
ATOM 3470 N N . ASP B 1 56 ? 7.863 7.348 23.312 1 70.44 56 ASP B N 1
ATOM 3471 C CA . ASP B 1 56 ? 6.656 7.957 22.766 1 70.44 56 ASP B CA 1
ATOM 3472 C C . ASP B 1 56 ? 6.574 9.438 23.141 1 70.44 56 ASP B C 1
ATOM 3474 O O . ASP B 1 56 ? 7.465 9.969 23.797 1 70.44 56 ASP B O 1
ATOM 3478 N N . ASP B 1 57 ? 5.848 10.195 22.531 1 71.69 57 ASP B N 1
ATOM 3479 C CA . ASP B 1 57 ? 5.59 11.609 22.766 1 71.69 57 ASP B CA 1
ATOM 3480 C C . ASP B 1 57 ? 4.965 11.82 24.156 1 71.69 57 ASP B C 1
ATOM 3482 O O . ASP B 1 57 ? 4.445 12.898 24.438 1 71.69 57 ASP B O 1
ATOM 3486 N N . HIS B 1 58 ? 5.145 10.828 25.156 1 75.81 58 HIS B N 1
ATOM 3487 C CA . HIS B 1 58 ? 4.695 10.867 26.531 1 75.81 58 HIS B CA 1
ATOM 3488 C C . HIS B 1 58 ? 3.227 11.266 26.625 1 75.81 58 HIS B C 1
ATOM 3490 O O . HIS B 1 58 ? 2.799 11.852 27.625 1 75.81 58 HIS B O 1
ATOM 3496 N N . GLY B 1 59 ? 2.572 11.203 25.516 1 85.75 59 GLY B N 1
ATOM 3497 C CA . GLY B 1 59 ? 1.137 11.422 25.453 1 85.75 59 GLY B CA 1
ATOM 3498 C C . GLY B 1 59 ? 0.755 12.891 25.484 1 85.75 5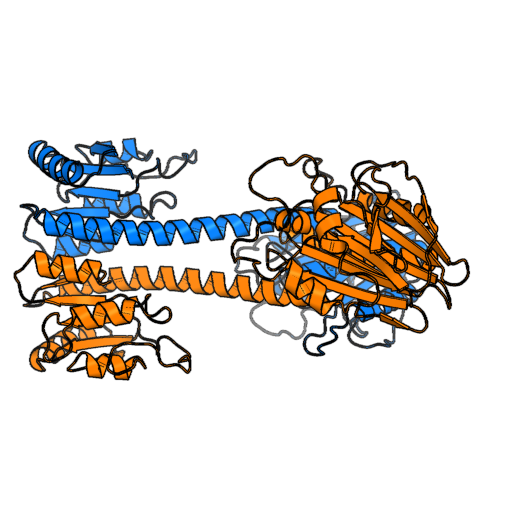9 GLY B C 1
ATOM 3499 O O . GLY B 1 59 ? -0.408 13.227 25.703 1 85.75 59 GLY B O 1
ATOM 3500 N N . VAL B 1 60 ? 1.743 13.805 25.359 1 93.5 60 VAL B N 1
ATOM 3501 C CA . VAL B 1 60 ? 1.472 15.234 25.406 1 93.5 60 VAL B CA 1
ATOM 3502 C C . VAL B 1 60 ? 0.802 15.672 24.109 1 93.5 60 VAL B C 1
ATOM 3504 O O . VAL B 1 60 ? 1.286 15.359 23.016 1 93.5 60 VAL B O 1
ATOM 3507 N N . ASP B 1 61 ? -0.285 16.5 24.312 1 94.81 61 ASP B N 1
ATOM 3508 C CA . ASP B 1 61 ? -1.051 16.891 23.141 1 94.81 61 ASP B CA 1
ATOM 3509 C C . ASP B 1 61 ? -0.82 18.375 22.812 1 94.81 61 ASP B C 1
ATOM 3511 O O . ASP B 1 61 ? -1.021 18.797 21.672 1 94.81 61 ASP B O 1
ATOM 3515 N N . LEU B 1 62 ? -0.435 19.062 23.781 1 97.19 62 LEU B N 1
ATOM 3516 C CA . LEU B 1 62 ? -0.282 20.5 23.625 1 97.19 62 LEU B CA 1
ATOM 3517 C C . LEU B 1 62 ? 0.621 21.078 24.703 1 97.19 62 LEU B C 1
ATOM 3519 O O . LEU B 1 62 ? 0.598 20.625 25.844 1 97.19 62 LEU B O 1
ATOM 3523 N N . ILE B 1 63 ? 1.355 22.062 24.328 1 97.5 63 ILE B N 1
ATOM 3524 C CA . ILE B 1 63 ? 2.209 22.766 25.297 1 97.5 63 ILE B CA 1
ATOM 3525 C C . ILE B 1 63 ? 1.907 24.25 25.281 1 97.5 63 ILE B C 1
ATOM 3527 O O . ILE B 1 63 ? 1.904 24.875 24.219 1 97.5 63 ILE B O 1
ATOM 3531 N N . LEU B 1 64 ? 1.549 24.812 26.391 1 97.5 64 LEU B N 1
ATOM 3532 C CA . LEU B 1 64 ? 1.485 26.25 26.609 1 97.5 64 LEU B CA 1
ATOM 3533 C C . LEU B 1 64 ? 2.77 26.766 27.25 1 97.5 64 LEU B C 1
ATOM 3535 O O . LEU B 1 64 ? 3.064 26.438 28.406 1 97.5 64 LEU B O 1
ATOM 3539 N N . MET B 1 65 ? 3.443 27.578 26.484 1 95.88 65 MET B N 1
ATOM 3540 C CA . MET B 1 65 ? 4.82 27.891 26.875 1 95.88 65 MET B CA 1
ATOM 3541 C C . MET B 1 65 ? 5.012 29.391 27.078 1 95.88 65 MET B C 1
ATOM 3543 O O . MET B 1 65 ? 4.762 30.172 26.156 1 95.88 65 MET B O 1
ATOM 3547 N N . ASP B 1 66 ? 5.48 29.75 28.219 1 94.25 66 ASP B N 1
ATOM 3548 C CA . ASP B 1 66 ? 5.898 31.141 28.422 1 94.25 66 ASP B CA 1
ATOM 3549 C C . ASP B 1 66 ? 7.152 31.469 27.609 1 94.25 66 ASP B C 1
ATOM 3551 O O . ASP B 1 66 ? 8.055 30.625 27.5 1 94.25 66 ASP B O 1
ATOM 3555 N N . MET B 1 67 ? 7.199 32.625 27.109 1 89.5 67 MET B N 1
ATOM 3556 C CA . MET B 1 67 ? 8.305 33.031 26.25 1 89.5 67 MET B CA 1
ATOM 3557 C C . MET B 1 67 ? 9.555 33.312 27.078 1 89.5 67 MET B C 1
ATOM 3559 O O . MET B 1 67 ? 10.664 32.938 26.688 1 89.5 67 MET B O 1
ATOM 3563 N N . MET B 1 68 ? 9.352 34.031 28.141 1 87.06 68 MET B N 1
ATOM 3564 C CA . MET B 1 68 ? 10.477 34.469 28.953 1 87.06 68 MET B CA 1
ATOM 3565 C C . MET B 1 68 ? 10.562 33.656 30.25 1 87.06 68 MET B C 1
ATOM 3567 O O . MET B 1 68 ? 9.688 33.781 31.109 1 87.06 68 MET B O 1
ATOM 3571 N N . MET B 1 69 ? 11.555 32.906 30.422 1 88.19 69 MET B N 1
ATOM 3572 C CA . MET B 1 69 ? 11.82 32.094 31.609 1 88.19 69 MET B CA 1
ATOM 3573 C C . MET B 1 69 ? 13.312 32.094 31.938 1 88.19 69 MET B C 1
ATOM 3575 O O . MET B 1 69 ? 14.148 32.281 31.047 1 88.19 69 MET B O 1
ATOM 3579 N N . PRO B 1 70 ? 13.555 31.984 33.25 1 86.38 70 PRO B N 1
ATOM 3580 C CA . PRO B 1 70 ? 14.969 31.906 33.625 1 86.38 70 PRO B CA 1
ATOM 3581 C C . PRO B 1 70 ? 15.664 30.672 33.062 1 86.38 70 PRO B C 1
ATOM 3583 O O . PRO B 1 70 ? 15.062 29.594 33 1 86.38 70 PRO B O 1
ATOM 3586 N N . GLY B 1 71 ? 16.953 30.938 32.688 1 85.75 71 GLY B N 1
ATOM 3587 C CA . GLY B 1 71 ? 17.703 29.812 32.125 1 85.75 71 GLY B CA 1
ATOM 3588 C C . GLY B 1 71 ? 17.375 29.562 30.656 1 85.75 71 GLY B C 1
ATOM 3589 O O . GLY B 1 71 ? 17.703 30.375 29.797 1 85.75 71 GLY B O 1
ATOM 3590 N N . VAL B 1 72 ? 16.688 28.438 30.484 1 86.75 72 VAL B N 1
ATOM 3591 C CA . VAL B 1 72 ? 16.234 28.094 29.141 1 86.75 72 VAL B CA 1
ATOM 3592 C C . VAL B 1 72 ? 14.938 28.828 28.828 1 86.75 72 VAL B C 1
ATOM 3594 O O . VAL B 1 72 ? 13.906 28.578 29.438 1 86.75 72 VAL B O 1
ATOM 3597 N N . ASP B 1 73 ? 15.062 29.75 27.875 1 88.88 73 ASP B N 1
ATOM 3598 C CA . ASP B 1 73 ? 13.859 30.531 27.578 1 88.88 73 ASP B CA 1
ATOM 3599 C C . ASP B 1 73 ? 12.883 29.719 26.719 1 88.88 73 ASP B C 1
ATOM 3601 O O . ASP B 1 73 ? 13.227 28.656 26.203 1 88.88 73 ASP B O 1
ATOM 3605 N N . GLY B 1 74 ? 11.727 30.219 26.672 1 92.44 74 GLY B N 1
ATOM 3606 C CA . GLY B 1 74 ? 10.641 29.516 26 1 92.44 74 GLY B CA 1
ATOM 3607 C C . GLY B 1 74 ? 10.914 29.297 24.531 1 92.44 74 GLY B C 1
ATOM 3608 O O . GLY B 1 74 ? 10.516 28.266 23.969 1 92.44 74 GLY B O 1
ATOM 3609 N N . ILE B 1 75 ? 11.578 30.219 23.859 1 93 75 ILE B N 1
ATOM 3610 C CA . ILE B 1 75 ? 11.859 30.094 22.422 1 93 75 ILE B CA 1
ATOM 3611 C C . ILE B 1 75 ? 12.859 28.969 22.188 1 93 75 ILE B C 1
ATOM 3613 O O . ILE B 1 75 ? 12.703 28.172 21.266 1 93 75 ILE B O 1
ATOM 3617 N N . TYR B 1 76 ? 13.867 28.938 23.031 1 93.31 76 TYR B N 1
ATOM 3618 C CA . TYR B 1 76 ? 14.836 27.859 22.953 1 93.31 76 TYR B CA 1
ATOM 3619 C C . TYR B 1 76 ? 14.172 26.5 23.172 1 93.31 76 TYR B C 1
ATOM 3621 O O . TYR B 1 76 ? 14.445 25.547 22.438 1 93.31 76 TYR B O 1
ATOM 3629 N N . ALA B 1 77 ? 13.359 26.453 24.156 1 94.5 77 ALA B N 1
ATOM 3630 C CA . ALA B 1 77 ? 12.648 25.203 24.438 1 94.5 77 ALA B CA 1
ATOM 3631 C C . ALA B 1 77 ? 11.781 24.797 23.266 1 94.5 77 ALA B C 1
ATOM 3633 O O . ALA B 1 77 ? 11.711 23.609 22.906 1 94.5 77 ALA B O 1
ATOM 3634 N N . CYS B 1 78 ? 11.102 25.734 22.688 1 94.75 78 CYS B N 1
ATOM 3635 C CA . CYS B 1 78 ? 10.258 25.484 21.516 1 94.75 78 CYS B CA 1
ATOM 3636 C C . CYS B 1 78 ? 11.07 24.875 20.375 1 94.75 78 CYS B C 1
ATOM 3638 O O . CYS B 1 78 ? 10.656 23.891 19.766 1 94.75 78 CYS B O 1
ATOM 3640 N N . ARG B 1 79 ? 12.156 25.422 20.125 1 94.44 79 ARG B N 1
ATOM 3641 C CA . ARG B 1 79 ? 13.039 24.953 19.062 1 94.44 79 ARG B CA 1
ATOM 3642 C C . ARG B 1 79 ? 13.5 23.516 19.328 1 94.44 79 ARG B C 1
ATOM 3644 O O . ARG B 1 79 ? 13.523 22.688 18.422 1 94.44 79 ARG B O 1
ATOM 3651 N N . ALA B 1 80 ? 13.883 23.266 20.516 1 94.06 80 ALA B N 1
ATOM 3652 C CA . ALA B 1 80 ? 14.336 21.938 20.906 1 94.06 80 ALA B CA 1
ATOM 3653 C C . ALA B 1 80 ? 13.258 20.891 20.656 1 94.06 80 ALA B C 1
ATOM 3655 O O . ALA B 1 80 ? 13.531 19.828 20.094 1 94.06 80 ALA B O 1
ATOM 3656 N N . VAL B 1 81 ? 12.055 21.219 21.031 1 93.5 81 VAL B N 1
ATOM 3657 C CA . VAL B 1 81 ? 10.93 20.297 20.859 1 93.5 81 VAL B CA 1
ATOM 3658 C C . VAL B 1 81 ? 10.672 20.078 19.359 1 93.5 81 VAL B C 1
ATOM 3660 O O . VAL B 1 81 ? 10.492 18.938 18.922 1 93.5 81 VAL B O 1
ATOM 3663 N N . TYR B 1 82 ? 10.719 21.141 18.641 1 92.31 82 TYR B N 1
ATOM 3664 C CA . TYR B 1 82 ? 10.43 21.078 17.203 1 92.31 82 TYR B CA 1
ATOM 3665 C C . TYR B 1 82 ? 11.484 20.266 16.469 1 92.31 82 TYR B C 1
ATOM 3667 O O . TYR B 1 82 ? 11.188 19.609 15.477 1 92.31 82 TYR B O 1
ATOM 3675 N N . GLU B 1 83 ? 12.664 20.234 16.922 1 90.94 83 GLU B N 1
ATOM 3676 C CA . GLU B 1 83 ? 13.766 19.547 16.266 1 90.94 83 GLU B CA 1
ATOM 3677 C C . GLU B 1 83 ? 13.734 18.047 16.562 1 90.94 83 GLU B C 1
ATOM 3679 O O . GLU B 1 83 ? 14.375 17.266 15.867 1 90.94 83 GLU B O 1
ATOM 3684 N N . SER B 1 84 ? 13.023 17.781 17.594 1 89.5 84 SER B N 1
ATOM 3685 C CA . SER B 1 84 ? 12.859 16.359 17.906 1 89.5 84 SER B CA 1
ATOM 3686 C C . SER B 1 84 ? 11.828 15.703 17 1 89.5 84 SER B C 1
ATOM 3688 O O . SER B 1 84 ? 10.672 16.109 16.969 1 89.5 84 SER B O 1
ATOM 3690 N N . GLU B 1 85 ? 12.211 14.695 16.297 1 83.69 85 GLU B N 1
ATOM 3691 C CA . GLU B 1 85 ? 11.297 13.992 15.406 1 83.69 85 GLU B CA 1
ATOM 3692 C C . GLU B 1 85 ? 10.102 13.422 16.172 1 83.69 85 GLU B C 1
ATOM 3694 O O . GLU B 1 85 ? 8.984 13.406 15.656 1 83.69 85 GLU B O 1
ATOM 3699 N N . ARG B 1 86 ? 10.398 13.055 17.344 1 85.88 86 ARG B N 1
ATOM 3700 C CA . ARG B 1 86 ? 9.375 12.422 18.156 1 85.88 86 ARG B CA 1
ATOM 3701 C C . ARG B 1 86 ? 8.367 13.445 18.672 1 85.88 86 ARG B C 1
ATOM 3703 O O . ARG B 1 86 ? 7.18 13.141 18.812 1 85.88 86 ARG B O 1
ATOM 3710 N N . LEU B 1 87 ? 8.828 14.688 18.812 1 91.75 87 LEU B N 1
ATOM 3711 C CA . LEU B 1 87 ? 8.031 15.656 19.547 1 91.75 87 LEU B CA 1
ATOM 3712 C C . LEU B 1 87 ? 7.555 16.781 18.641 1 91.75 87 LEU B C 1
ATOM 3714 O O . LEU B 1 87 ? 6.688 17.562 19.031 1 91.75 87 LEU B O 1
ATOM 3718 N N . ARG B 1 88 ? 8.047 16.812 17.469 1 89.19 88 ARG B N 1
ATOM 3719 C CA . ARG B 1 88 ? 7.875 17.938 16.578 1 89.19 88 ARG B CA 1
ATOM 3720 C C . ARG B 1 88 ? 6.402 18.172 16.25 1 89.19 88 ARG B C 1
ATOM 3722 O O . ARG B 1 88 ? 6.012 19.266 15.844 1 89.19 88 ARG B O 1
ATOM 3729 N N . ASP B 1 89 ? 5.59 17.219 16.516 1 89.5 89 ASP B N 1
ATOM 3730 C CA . ASP B 1 89 ? 4.188 17.328 16.125 1 89.5 89 ASP B CA 1
ATOM 3731 C C . ASP B 1 89 ? 3.344 17.875 17.281 1 89.5 89 ASP B C 1
ATOM 3733 O O . ASP B 1 89 ? 2.152 18.141 17.109 1 89.5 89 ASP B O 1
ATOM 3737 N N . ILE B 1 90 ? 3.912 18.016 18.406 1 93.88 90 ILE B N 1
ATOM 3738 C CA . ILE B 1 90 ? 3.201 18.625 19.516 1 93.88 90 ILE B CA 1
ATOM 3739 C C . ILE B 1 90 ? 3.088 20.141 19.297 1 93.88 90 ILE B C 1
ATOM 3741 O O . ILE B 1 90 ? 4.098 20.844 19.25 1 93.88 90 ILE B O 1
ATOM 3745 N N . PRO B 1 91 ? 1.868 20.562 19.156 1 96.25 91 PRO B N 1
ATOM 3746 C CA . PRO B 1 91 ? 1.733 22.016 18.969 1 96.25 91 PRO B CA 1
ATOM 3747 C C . PRO B 1 91 ? 2.133 22.797 20.219 1 96.25 91 PRO B C 1
ATOM 3749 O O . PRO B 1 91 ? 1.845 22.391 21.344 1 96.25 91 PRO B O 1
ATOM 3752 N N . ILE B 1 92 ? 2.779 23.906 20 1 96.75 92 ILE B N 1
ATOM 3753 C CA . ILE B 1 92 ? 3.195 24.797 21.078 1 96.75 92 ILE B CA 1
ATOM 3754 C C . ILE B 1 92 ? 2.555 26.172 20.875 1 96.75 92 ILE B C 1
ATOM 3756 O O . ILE B 1 92 ? 2.691 26.781 19.812 1 96.75 92 ILE B O 1
ATOM 3760 N N . ILE B 1 93 ? 1.844 26.625 21.859 1 96.19 93 ILE B N 1
ATOM 3761 C CA . ILE B 1 93 ? 1.312 27.969 21.906 1 96.19 93 ILE B CA 1
ATOM 3762 C C . ILE B 1 93 ? 2.117 28.812 22.891 1 96.19 93 ILE B C 1
ATOM 3764 O O . ILE B 1 93 ? 2.168 28.5 24.078 1 96.19 93 ILE B O 1
ATOM 3768 N N . MET B 1 94 ? 2.65 29.875 22.422 1 95.06 94 MET B N 1
ATOM 3769 C CA . MET B 1 94 ? 3.449 30.734 23.281 1 95.06 94 MET B CA 1
ATOM 3770 C C . MET B 1 94 ? 2.561 31.688 24.078 1 95.06 94 MET B C 1
ATOM 3772 O O . MET B 1 94 ? 1.586 32.219 23.547 1 95.06 94 MET B O 1
ATOM 3776 N N . VAL B 1 95 ? 2.799 31.75 25.312 1 91.25 95 VAL B N 1
ATOM 3777 C CA . VAL B 1 95 ? 2.156 32.75 26.156 1 91.25 95 VAL B CA 1
ATOM 3778 C C . VAL B 1 95 ? 3.141 33.875 26.453 1 91.25 95 VAL B C 1
ATOM 3780 O O . VAL B 1 95 ? 4.184 33.656 27.078 1 91.25 95 VAL B O 1
ATOM 3783 N N . THR B 1 96 ? 2.781 35.062 25.969 1 84.56 96 THR B N 1
ATOM 3784 C CA . THR B 1 96 ? 3.789 36.094 26.047 1 84.56 96 THR B CA 1
ATOM 3785 C C . THR B 1 96 ? 3.182 37.406 26.562 1 84.56 96 THR B C 1
ATOM 3787 O O . THR B 1 96 ? 1.964 37.594 26.516 1 84.56 96 THR B O 1
ATOM 3790 N N . ALA B 1 97 ? 4.035 38.219 27.109 1 78.75 97 ALA B N 1
ATOM 3791 C CA . ALA B 1 97 ? 3.621 39.562 27.438 1 78.75 97 ALA B CA 1
ATOM 3792 C C . ALA B 1 97 ? 3.467 40.406 26.172 1 78.75 97 ALA B C 1
ATOM 3794 O O . ALA B 1 97 ? 3.982 40.062 25.109 1 78.75 97 ALA B O 1
ATOM 3795 N N . ILE B 1 98 ? 2.398 41.375 26.203 1 64.56 98 ILE B N 1
ATOM 3796 C CA . ILE B 1 98 ? 2.199 42.281 25.094 1 64.56 98 ILE B CA 1
ATOM 3797 C C . ILE B 1 98 ? 3.535 42.906 24.672 1 64.56 98 ILE B C 1
ATOM 3799 O O . ILE B 1 98 ? 4.324 43.312 25.531 1 64.56 98 ILE B O 1
ATOM 3803 N N . GLY B 1 99 ? 3.926 42.781 23.312 1 68.94 99 GLY B N 1
ATOM 3804 C CA . GLY B 1 99 ? 5.109 43.594 23.047 1 68.94 99 GLY B CA 1
ATOM 3805 C C . GLY B 1 99 ? 5.672 43.375 21.656 1 68.94 99 GLY B C 1
ATOM 3806 O O . GLY B 1 99 ? 4.949 43.531 20.672 1 68.94 99 GLY B O 1
ATOM 3807 N N . ASP B 1 100 ? 6.938 42.75 21.688 1 78.38 100 ASP B N 1
ATOM 3808 C CA . ASP B 1 100 ? 7.953 42.719 20.625 1 78.38 100 ASP B CA 1
ATOM 3809 C C . ASP B 1 100 ? 7.566 41.781 19.5 1 78.38 100 ASP B C 1
ATOM 3811 O O . ASP B 1 100 ? 7.691 40.562 19.641 1 78.38 100 ASP B O 1
ATOM 3815 N N . SER B 1 101 ? 7.109 42.406 18.438 1 84.19 101 SER B N 1
ATOM 3816 C CA . SER B 1 101 ? 6.73 41.625 17.25 1 84.19 101 SER B CA 1
ATOM 3817 C C . SER B 1 101 ? 7.887 40.781 16.75 1 84.19 101 SER B C 1
ATOM 3819 O O . SER B 1 101 ? 7.668 39.688 16.188 1 84.19 101 SER B O 1
ATOM 3821 N N . LYS B 1 102 ? 9.039 41.188 17 1 87.44 102 LYS B N 1
ATOM 3822 C CA . LYS B 1 102 ? 10.211 40.438 16.562 1 87.44 102 LYS B CA 1
ATOM 3823 C C . LYS B 1 102 ? 10.344 39.125 17.359 1 87.44 102 LYS B C 1
ATOM 3825 O O . LYS B 1 102 ? 10.648 38.094 16.797 1 87.44 102 LYS B O 1
ATOM 3830 N N . LYS B 1 103 ? 10.062 39.25 18.625 1 87.5 103 LYS B N 1
ATOM 3831 C CA . LYS B 1 103 ? 10.141 38.062 19.469 1 87.5 103 LYS B CA 1
ATOM 3832 C C . LYS B 1 103 ? 9.039 37.094 19.125 1 87.5 103 LYS B C 1
ATOM 3834 O O . LYS B 1 103 ? 9.266 35.875 19.156 1 87.5 103 LYS B O 1
ATOM 3839 N N . LEU B 1 104 ? 7.91 37.656 18.859 1 87.31 104 LEU B N 1
ATOM 3840 C CA . LEU B 1 104 ? 6.789 36.812 18.453 1 87.31 104 LEU B CA 1
ATOM 3841 C C . LEU B 1 104 ? 7.125 36.031 17.172 1 87.31 104 LEU B C 1
ATOM 3843 O O . LEU B 1 104 ? 6.898 34.812 17.109 1 87.31 104 LEU B O 1
ATOM 3847 N N . ALA B 1 105 ? 7.68 36.75 16.234 1 90.06 105 ALA B N 1
ATOM 3848 C CA . ALA B 1 105 ? 8.062 36.125 14.969 1 90.06 105 ALA B CA 1
ATOM 3849 C C . ALA B 1 105 ? 9.133 35.062 15.18 1 90.06 105 ALA B C 1
ATOM 3851 O O . ALA B 1 105 ? 9.086 34 14.547 1 90.06 105 ALA B O 1
ATOM 3852 N N . GLU B 1 106 ? 10.031 35.344 16.031 1 91.12 106 GLU B N 1
ATOM 3853 C CA . GLU B 1 106 ? 11.078 34.406 16.344 1 91.12 106 GLU B CA 1
ATOM 3854 C C . GLU B 1 106 ? 10.492 33.125 16.938 1 91.12 106 GLU B C 1
ATOM 3856 O O . GLU B 1 106 ? 10.938 32 16.594 1 91.12 106 GLU B O 1
ATOM 3861 N N . ALA B 1 107 ? 9.547 33.25 17.812 1 91.81 107 ALA B N 1
ATOM 3862 C CA . ALA B 1 107 ? 8.906 32.094 18.438 1 91.81 107 ALA B CA 1
ATOM 3863 C C . ALA B 1 107 ? 8.195 31.219 17.391 1 91.81 107 ALA B C 1
ATOM 3865 O O . ALA B 1 107 ? 8.305 30 17.422 1 91.81 107 ALA B O 1
ATOM 3866 N N . LEU B 1 108 ? 7.492 31.859 16.5 1 92.5 108 LEU B N 1
ATOM 3867 C CA . LEU B 1 108 ? 6.777 31.156 15.445 1 92.5 108 LEU B CA 1
ATOM 3868 C C . LEU B 1 108 ? 7.746 30.438 14.516 1 92.5 108 LEU B C 1
ATOM 3870 O O . LEU B 1 108 ? 7.504 29.297 14.117 1 92.5 108 LEU B O 1
ATOM 3874 N N . ASP B 1 109 ? 8.852 31.062 14.25 1 90.81 109 ASP B N 1
ATOM 3875 C CA . ASP B 1 109 ? 9.875 30.453 13.406 1 90.81 109 ASP B CA 1
ATOM 3876 C C . ASP B 1 109 ? 10.555 29.281 14.125 1 90.81 109 ASP B C 1
ATOM 3878 O O . ASP B 1 109 ? 11.062 28.359 13.484 1 90.81 109 ASP B O 1
ATOM 3882 N N . ALA B 1 110 ? 10.547 29.375 15.422 1 92.12 110 ALA B N 1
ATOM 3883 C CA . ALA B 1 110 ? 11.188 28.328 16.234 1 92.12 110 ALA B CA 1
ATOM 3884 C C . ALA B 1 110 ? 10.328 27.078 16.266 1 92.12 110 ALA B C 1
ATOM 3886 O O . ALA B 1 110 ? 10.805 26 16.672 1 92.12 110 ALA B O 1
ATOM 3887 N N . GLY B 1 111 ? 9.086 27.203 15.906 1 92.75 111 GLY B N 1
ATOM 3888 C CA . GLY B 1 111 ? 8.258 26.016 15.844 1 92.75 111 GLY B CA 1
ATOM 3889 C C . GLY B 1 111 ? 6.898 26.203 16.484 1 92.75 111 GLY B C 1
ATOM 3890 O O . GLY B 1 111 ? 6.047 25.312 16.422 1 92.75 111 GLY B O 1
ATOM 3891 N N . ALA B 1 112 ? 6.691 27.359 17.156 1 94.69 112 ALA B N 1
ATOM 3892 C CA . ALA B 1 112 ? 5.387 27.625 17.75 1 94.69 112 ALA B CA 1
ATOM 3893 C C . ALA B 1 112 ? 4.309 27.766 16.672 1 94.69 112 ALA B C 1
ATOM 3895 O O . ALA B 1 112 ? 4.559 28.328 15.609 1 94.69 112 ALA B O 1
ATOM 3896 N N . ILE B 1 113 ? 3.135 27.297 16.984 1 93.31 113 ILE B N 1
ATOM 3897 C CA . ILE B 1 113 ? 2.082 27.359 15.977 1 93.31 113 ILE B CA 1
ATOM 3898 C C . ILE B 1 113 ? 1.211 28.578 16.219 1 93.31 113 ILE B C 1
ATOM 3900 O O . ILE B 1 113 ? 0.429 28.969 15.344 1 93.31 113 ILE B O 1
ATOM 3904 N N . ASP B 1 114 ? 1.293 29.062 17.469 1 92.38 114 ASP B N 1
ATOM 3905 C CA . ASP B 1 114 ? 0.467 30.219 17.828 1 92.38 114 ASP B CA 1
ATOM 3906 C C . ASP B 1 114 ? 1.019 30.906 19.062 1 92.38 114 ASP B C 1
ATOM 3908 O O . ASP B 1 114 ? 2.02 30.484 19.641 1 92.38 114 ASP B O 1
ATOM 3912 N N . TYR B 1 115 ? 0.337 32.031 19.391 1 90.5 115 TYR B N 1
ATOM 3913 C CA . TYR B 1 115 ? 0.688 32.719 20.641 1 90.5 115 TYR B CA 1
ATOM 3914 C C . TYR B 1 115 ? -0.53 33.375 21.25 1 90.5 115 TYR B C 1
ATOM 3916 O O . TYR B 1 115 ? -1.51 33.656 20.547 1 90.5 115 TYR B O 1
ATOM 3924 N N . VAL B 1 116 ? -0.483 33.594 22.562 1 89.31 116 VAL B N 1
ATOM 3925 C CA . VAL B 1 116 ? -1.466 34.375 23.312 1 89.31 116 VAL B CA 1
ATOM 3926 C C . VAL B 1 116 ? -0.753 35.406 24.188 1 89.31 116 VAL B C 1
ATOM 3928 O O . VAL B 1 116 ? 0.352 35.156 24.672 1 89.31 116 VAL B O 1
ATOM 3931 N N . THR B 1 117 ? -1.44 36.5 24.344 1 87.25 117 THR B N 1
ATOM 3932 C CA . THR B 1 117 ? -0.81 37.562 25.125 1 87.25 117 THR B CA 1
ATOM 3933 C C . THR B 1 117 ? -1.305 37.562 26.562 1 87.25 117 THR B C 1
ATOM 3935 O O . THR B 1 117 ? -2.428 37.125 26.844 1 87.25 117 THR B O 1
ATOM 3938 N N . LYS B 1 118 ? -0.447 37.969 27.438 1 87 118 LYS B N 1
ATOM 3939 C CA . LYS B 1 118 ? -0.814 38.25 28.828 1 87 118 LYS B CA 1
ATOM 3940 C C . LYS B 1 118 ? -1.351 39.656 29 1 87 118 LYS B C 1
ATOM 3942 O O . LYS B 1 118 ? -0.805 40.594 28.438 1 87 118 LYS B O 1
ATOM 3947 N N . PRO B 1 119 ? -2.441 40.031 29.703 1 88.62 119 PRO B N 1
ATOM 3948 C CA . PRO B 1 119 ? -3.236 39.031 30.438 1 88.62 119 PRO B CA 1
ATOM 3949 C C . PRO B 1 119 ? -4.035 38.125 29.531 1 88.62 119 PRO B C 1
ATOM 3951 O O . PRO B 1 119 ? -4.59 38.562 28.516 1 88.62 119 PRO B O 1
ATOM 3954 N N . ILE B 1 120 ? -4.184 36.938 29.938 1 90.31 120 ILE B N 1
ATOM 3955 C CA . ILE B 1 120 ? -4.73 35.875 29.094 1 90.31 120 ILE B CA 1
ATOM 3956 C C . ILE B 1 120 ? -6.238 36.062 28.938 1 90.31 120 ILE B C 1
ATOM 3958 O O . ILE B 1 120 ? -6.953 36.25 29.938 1 90.31 120 ILE B O 1
ATOM 3962 N N . ASN B 1 121 ? -6.68 36.156 27.766 1 90.19 121 ASN B N 1
ATOM 3963 C CA . ASN B 1 121 ? -8.102 36.125 27.453 1 90.19 121 ASN B CA 1
ATOM 3964 C C . ASN B 1 121 ? -8.609 34.688 27.328 1 90.19 121 ASN B C 1
ATOM 3966 O O . ASN B 1 121 ? -8.211 33.969 26.422 1 90.19 121 ASN B O 1
ATOM 3970 N N . ARG B 1 122 ? -9.469 34.406 28.203 1 93.62 122 ARG B N 1
ATOM 3971 C CA . ARG B 1 122 ? -9.969 33.031 28.281 1 93.62 122 ARG B CA 1
ATOM 3972 C C . ARG B 1 122 ? -10.547 32.594 26.953 1 93.62 122 ARG B C 1
ATOM 3974 O O . ARG B 1 122 ? -10.227 31.5 26.469 1 93.62 122 ARG B O 1
ATOM 3981 N N . ILE B 1 123 ? -11.383 33.344 26.328 1 92.75 123 ILE B N 1
ATOM 3982 C CA . ILE B 1 123 ? -12.078 33 25.094 1 92.75 123 ILE B CA 1
ATOM 3983 C C . ILE B 1 123 ? -11.062 32.781 23.969 1 92.75 123 ILE B C 1
ATOM 3985 O O . ILE B 1 123 ? -11.141 31.781 23.25 1 92.75 123 ILE B O 1
ATOM 3989 N N . GLU B 1 124 ? -10.133 33.656 23.922 1 89.06 124 GLU B N 1
ATOM 3990 C CA . GLU B 1 124 ? -9.094 33.562 22.891 1 89.06 124 GLU B CA 1
ATOM 3991 C C . GLU B 1 124 ? -8.227 32.312 23.094 1 89.06 124 GLU B C 1
ATOM 3993 O O . GLU B 1 124 ? -7.961 31.578 22.141 1 89.06 124 GLU B O 1
ATOM 3998 N N . LEU B 1 125 ? -7.781 32.125 24.328 1 94.06 125 LEU B N 1
ATOM 3999 C CA . LEU B 1 125 ? -6.918 31 24.641 1 94.06 125 LEU B CA 1
ATOM 4000 C C . LEU B 1 125 ? -7.586 29.688 24.25 1 94.06 125 LEU B C 1
ATOM 4002 O O . LEU B 1 125 ? -6.992 28.859 23.562 1 94.06 125 LEU B O 1
ATOM 4006 N N . LEU B 1 126 ? -8.836 29.547 24.625 1 95.62 126 LEU B N 1
ATOM 4007 C CA . LEU B 1 126 ? -9.547 28.297 24.391 1 95.62 126 LEU B CA 1
ATOM 4008 C C . LEU B 1 126 ? -9.766 28.078 22.891 1 95.62 126 LEU B C 1
ATOM 4010 O O . LEU B 1 126 ? -9.688 26.938 22.422 1 95.62 126 LEU B O 1
ATOM 4014 N N . ALA B 1 127 ? -10.055 29.109 22.156 1 93.44 127 ALA B N 1
ATOM 4015 C CA . ALA B 1 127 ? -10.234 28.984 20.703 1 93.44 127 ALA B CA 1
ATOM 4016 C C . ALA B 1 127 ? -8.945 28.531 20.031 1 93.44 127 ALA B C 1
ATOM 4018 O O . ALA B 1 127 ? -8.977 27.672 19.156 1 93.44 127 ALA B O 1
ATOM 4019 N N . ARG B 1 128 ? -7.828 29.062 20.438 1 93.56 128 ARG B N 1
ATOM 4020 C CA . ARG B 1 128 ? -6.539 28.703 19.859 1 93.56 128 ARG B CA 1
ATOM 4021 C C . ARG B 1 128 ? -6.16 27.266 20.203 1 93.56 128 ARG B C 1
ATOM 4023 O O . ARG B 1 128 ? -5.57 26.562 19.391 1 93.56 128 ARG B O 1
ATOM 4030 N N . ILE B 1 129 ? -6.512 26.891 21.406 1 95.56 129 ILE B N 1
ATOM 4031 C CA . ILE B 1 129 ? -6.262 25.516 21.828 1 95.56 129 ILE B CA 1
ATOM 4032 C C . ILE B 1 129 ? -7.055 24.547 20.938 1 95.56 129 ILE B C 1
ATOM 4034 O O . ILE B 1 129 ? -6.527 23.531 20.5 1 95.56 129 ILE B O 1
ATOM 4038 N N . ARG B 1 130 ? -8.266 24.906 20.672 1 94.44 130 ARG B N 1
ATOM 4039 C CA . ARG B 1 130 ? -9.094 24.047 19.828 1 94.44 130 ARG B CA 1
ATOM 4040 C C . ARG B 1 130 ? -8.484 23.906 18.438 1 94.44 130 ARG B C 1
ATOM 4042 O O . ARG B 1 130 ? -8.445 22.797 17.875 1 94.44 130 ARG B O 1
ATOM 4049 N N . VAL B 1 131 ? -8.031 25 17.875 1 93.25 131 VAL B N 1
ATOM 4050 C CA . VAL B 1 131 ? -7.398 24.969 16.562 1 93.25 131 VAL B CA 1
ATOM 4051 C C . VAL B 1 131 ? -6.152 24.094 16.594 1 93.25 131 VAL B C 1
ATOM 4053 O O . VAL B 1 131 ? -5.965 23.234 15.734 1 93.25 131 VAL B O 1
ATOM 4056 N N . ALA B 1 132 ? -5.324 24.312 17.578 1 94.5 132 ALA B N 1
ATOM 4057 C CA . ALA B 1 132 ? -4.082 23.547 17.719 1 94.5 132 ALA B CA 1
ATOM 4058 C C . ALA B 1 132 ? -4.367 22.062 17.859 1 94.5 132 ALA B C 1
ATOM 4060 O O . ALA B 1 132 ? -3.693 21.234 17.219 1 94.5 132 ALA B O 1
ATOM 4061 N N . LEU B 1 133 ? -5.336 21.766 18.625 1 93.69 133 LEU B N 1
ATOM 4062 C CA . LEU B 1 133 ? -5.66 20.375 18.875 1 93.69 133 LEU B CA 1
ATOM 4063 C C . LEU B 1 133 ? -6.27 19.734 17.625 1 93.69 133 LEU B C 1
ATOM 4065 O O . LEU B 1 133 ? -6.027 18.562 17.344 1 93.69 133 LEU B O 1
ATOM 4069 N N . ARG B 1 134 ? -7.059 20.484 16.938 1 90 134 ARG B N 1
ATOM 4070 C CA . ARG B 1 134 ? -7.602 20 15.672 1 90 134 ARG B CA 1
ATOM 4071 C C . ARG B 1 134 ? -6.488 19.672 14.688 1 90 134 ARG B C 1
ATOM 4073 O O . ARG B 1 134 ? -6.516 18.625 14.031 1 90 134 ARG B O 1
ATOM 4080 N N . LEU B 1 135 ? -5.598 20.547 14.617 1 89.12 135 LEU B N 1
ATOM 4081 C CA . LEU B 1 135 ? -4.461 20.344 13.727 1 89.12 135 LEU B CA 1
ATOM 4082 C C . LEU B 1 135 ? -3.637 19.141 14.164 1 89.12 135 LEU B C 1
ATOM 4084 O O . LEU B 1 135 ? -3.193 18.359 13.32 1 89.12 135 LEU B O 1
ATOM 4088 N N . LYS B 1 136 ? -3.465 19 15.422 1 91.69 136 LYS B N 1
ATOM 4089 C CA . LYS B 1 136 ? -2.736 17.859 15.969 1 91.69 136 LYS B CA 1
ATOM 4090 C C . LYS B 1 136 ? -3.449 16.547 15.648 1 91.69 136 LYS B C 1
ATOM 4092 O O . LYS B 1 136 ? -2.811 15.562 15.266 1 91.69 136 LYS B O 1
ATOM 4097 N N . GLU B 1 137 ? -4.688 16.578 15.836 1 90.44 137 GLU B N 1
ATOM 4098 C CA . GLU B 1 137 ? -5.48 15.383 15.562 1 90.44 137 GLU B CA 1
ATOM 4099 C C . GLU B 1 137 ? -5.355 14.961 14.094 1 90.44 137 GLU B C 1
ATOM 4101 O O . GLU B 1 137 ? -5.227 13.773 13.789 1 90.44 137 GLU B O 1
ATOM 4106 N N . GLN B 1 138 ? -5.473 15.906 13.234 1 87.19 138 GLN B N 1
ATOM 4107 C CA . GLN B 1 138 ? -5.316 15.617 11.812 1 87.19 138 GLN B CA 1
ATOM 4108 C C . GLN B 1 138 ? -3.934 15.039 11.516 1 87.19 138 GLN B C 1
ATOM 4110 O O . GLN B 1 138 ? -3.805 14.086 10.75 1 87.19 138 GLN B O 1
ATOM 4115 N N . LYS B 1 139 ? -2.986 15.656 12.094 1 87.81 139 LYS B N 1
ATOM 4116 C CA . LYS B 1 139 ? -1.619 15.18 11.898 1 87.81 139 LYS B CA 1
ATOM 4117 C C . LYS B 1 139 ? -1.442 13.766 12.445 1 87.81 139 LYS B C 1
ATOM 4119 O O . LYS B 1 139 ? -0.808 12.922 11.812 1 87.81 139 LYS B O 1
ATOM 4124 N N . ASP B 1 140 ? -1.955 13.57 13.648 1 89 140 ASP B N 1
ATOM 4125 C CA . ASP B 1 140 ? -1.871 12.25 14.266 1 89 140 ASP B CA 1
ATOM 4126 C C . ASP B 1 140 ? -2.559 11.195 13.406 1 89 140 ASP B C 1
ATOM 4128 O O . ASP B 1 140 ? -2.055 10.086 13.258 1 89 140 ASP B O 1
ATOM 4132 N N . TRP B 1 141 ? -3.641 11.555 12.891 1 88.06 141 TRP B N 1
ATOM 4133 C CA . TRP B 1 141 ? -4.383 10.641 12.031 1 88.06 141 TRP B CA 1
ATOM 4134 C C . TRP B 1 141 ? -3.557 10.242 10.812 1 88.06 141 TRP B C 1
ATOM 4136 O O . TRP B 1 141 ? -3.479 9.062 10.469 1 88.06 141 TRP B O 1
ATOM 4146 N N . HIS B 1 142 ? -2.98 11.148 10.18 1 87.69 142 HIS B N 1
ATOM 4147 C CA . HIS B 1 142 ? -2.16 10.875 9.008 1 87.69 142 HIS B CA 1
ATOM 4148 C C . HIS B 1 142 ? -0.951 10.016 9.367 1 87.69 142 HIS B C 1
ATOM 4150 O O . HIS B 1 142 ? -0.594 9.102 8.625 1 87.69 142 HIS B O 1
ATOM 4156 N N . LYS B 1 143 ? -0.415 10.312 10.469 1 87.31 143 LYS B N 1
ATOM 4157 C CA . LYS B 1 143 ? 0.751 9.547 10.898 1 87.31 143 LYS B CA 1
ATOM 4158 C C . LYS B 1 143 ? 0.382 8.094 11.18 1 87.31 143 LYS B C 1
ATOM 4160 O O . LYS B 1 143 ? 1.13 7.18 10.828 1 87.31 143 LYS B O 1
ATOM 4165 N N . GLU B 1 144 ? -0.693 7.992 11.836 1 89.19 144 GLU B N 1
ATOM 4166 C CA . GLU B 1 144 ? -1.149 6.637 12.133 1 89.19 144 GLU B CA 1
ATOM 4167 C C . GLU B 1 144 ? -1.464 5.867 10.859 1 89.19 144 GLU B C 1
ATOM 4169 O O . GLU B 1 144 ? -1.126 4.688 10.734 1 89.19 144 GLU B O 1
ATOM 4174 N N . ARG B 1 145 ? -2.082 6.465 9.992 1 87.25 145 ARG B N 1
ATOM 4175 C CA . ARG B 1 145 ? -2.377 5.844 8.711 1 87.25 145 ARG B CA 1
ATOM 4176 C C . ARG B 1 145 ? -1.096 5.445 7.984 1 87.25 145 ARG B C 1
ATOM 4178 O O . ARG B 1 145 ? -0.986 4.332 7.469 1 87.25 145 ARG B O 1
ATOM 4185 N N . ASP B 1 146 ? -0.188 6.316 7.934 1 88.06 146 ASP B N 1
ATOM 4186 C CA . ASP B 1 146 ? 1.099 6.039 7.301 1 88.06 146 ASP B CA 1
ATOM 4187 C C . ASP B 1 146 ? 1.797 4.859 7.977 1 88.06 146 ASP B C 1
ATOM 4189 O O . ASP B 1 146 ? 2.383 4.012 7.301 1 88.06 146 ASP B O 1
ATOM 4193 N N . ARG B 1 147 ? 1.731 4.934 9.234 1 88.88 147 ARG B N 1
ATOM 4194 C CA . ARG B 1 147 ? 2.35 3.85 9.992 1 88.88 147 ARG B CA 1
ATOM 4195 C C . ARG B 1 147 ? 1.702 2.51 9.656 1 88.88 147 ARG B C 1
ATOM 4197 O O . ARG B 1 147 ? 2.398 1.512 9.453 1 88.88 147 ARG B O 1
ATOM 4204 N N . ARG B 1 148 ? 0.425 2.455 9.609 1 87.56 148 ARG B N 1
ATOM 4205 C CA . ARG B 1 148 ? -0.293 1.227 9.281 1 87.56 148 ARG B CA 1
ATOM 4206 C C . ARG B 1 148 ? 0.099 0.716 7.895 1 87.56 148 ARG B C 1
ATOM 4208 O O . ARG B 1 148 ? 0.342 -0.479 7.715 1 87.56 148 ARG B O 1
ATOM 4215 N N . VAL B 1 149 ? 0.123 1.557 7.02 1 88.25 149 VAL B N 1
ATOM 4216 C CA . VAL B 1 149 ? 0.495 1.188 5.656 1 88.25 149 VAL B CA 1
ATOM 4217 C C . VAL B 1 149 ? 1.925 0.651 5.641 1 88.25 149 VAL B C 1
ATOM 4219 O O . VAL B 1 149 ? 2.205 -0.362 4.996 1 88.25 149 VAL B O 1
ATOM 4222 N N . ARG B 1 150 ? 2.785 1.297 6.328 1 88.38 150 ARG B N 1
ATOM 4223 C CA . ARG B 1 150 ? 4.176 0.862 6.379 1 88.38 150 ARG B CA 1
ATOM 4224 C C . ARG B 1 150 ? 4.297 -0.526 6.996 1 88.38 150 ARG B C 1
ATOM 4226 O O . ARG B 1 150 ? 5.078 -1.355 6.531 1 88.38 150 ARG B O 1
ATOM 4233 N N . GLU B 1 151 ? 3.611 -0.729 8.023 1 88.94 151 GLU B N 1
ATOM 4234 C CA . GLU B 1 151 ? 3.613 -2.033 8.68 1 88.94 151 GLU B CA 1
ATOM 4235 C C . GLU B 1 151 ? 3.092 -3.121 7.742 1 88.94 151 GLU B C 1
ATOM 4237 O O . GLU B 1 151 ? 3.664 -4.211 7.672 1 88.94 151 GLU B O 1
ATOM 4242 N N . GLU B 1 152 ? 2.049 -2.793 7.09 1 88.25 152 GLU B N 1
ATOM 4243 C CA . GLU B 1 152 ? 1.504 -3.736 6.117 1 88.25 152 GLU B CA 1
ATOM 4244 C C . GLU B 1 152 ? 2.518 -4.047 5.02 1 88.25 152 GLU B C 1
ATOM 4246 O O . GLU B 1 152 ? 2.658 -5.199 4.609 1 88.25 152 GLU B O 1
ATOM 4251 N N . LEU B 1 153 ? 3.178 -3.092 4.605 1 90.38 153 LEU B N 1
ATOM 4252 C CA . LEU B 1 153 ? 4.16 -3.256 3.541 1 90.38 153 LEU B CA 1
ATOM 4253 C C . LEU B 1 153 ? 5.363 -4.059 4.027 1 90.38 153 LEU B C 1
ATOM 4255 O O . LEU B 1 153 ? 5.934 -4.848 3.275 1 90.38 153 LEU B O 1
ATOM 4259 N N . GLN B 1 154 ? 5.746 -3.846 5.242 1 88.62 154 GLN B N 1
ATOM 4260 C CA . GLN B 1 154 ? 6.84 -4.617 5.816 1 88.62 154 GLN B CA 1
ATOM 4261 C C . GLN B 1 154 ? 6.488 -6.102 5.891 1 88.62 154 GLN B C 1
ATOM 4263 O O . GLN B 1 154 ? 7.316 -6.957 5.578 1 88.62 154 GLN B O 1
ATOM 4268 N N . LEU B 1 155 ? 5.277 -6.359 6.301 1 86.19 155 LEU B N 1
ATOM 4269 C CA . LEU B 1 155 ? 4.809 -7.742 6.32 1 86.19 155 LEU B CA 1
ATOM 4270 C C . LEU B 1 155 ? 4.781 -8.32 4.91 1 86.19 155 LEU B C 1
ATOM 4272 O O . LEU B 1 155 ? 5.207 -9.461 4.695 1 86.19 155 LEU B O 1
ATOM 4276 N N . ALA B 1 156 ? 4.277 -7.562 4.035 1 89.31 156 ALA B N 1
ATOM 4277 C CA . ALA B 1 156 ? 4.211 -7.984 2.641 1 89.31 156 ALA B CA 1
ATOM 4278 C C . ALA B 1 156 ? 5.605 -8.281 2.094 1 89.31 156 ALA B C 1
ATOM 4280 O O . ALA B 1 156 ? 5.785 -9.227 1.317 1 89.31 156 ALA B O 1
ATOM 4281 N N . ARG B 1 157 ? 6.527 -7.473 2.486 1 89.69 157 ARG B N 1
ATOM 4282 C CA . ARG B 1 157 ? 7.906 -7.688 2.068 1 89.69 157 ARG B CA 1
ATOM 4283 C C . ARG B 1 157 ? 8.43 -9.031 2.561 1 89.69 157 ARG B C 1
ATOM 4285 O O . ARG B 1 157 ? 9.148 -9.727 1.841 1 89.69 157 ARG B O 1
ATOM 4292 N N . GLU B 1 158 ? 8.109 -9.367 3.682 1 85.94 158 GLU B N 1
ATOM 4293 C CA . GLU B 1 158 ? 8.508 -10.656 4.238 1 85.94 158 GLU B CA 1
ATOM 4294 C C . GLU B 1 158 ? 7.902 -11.812 3.441 1 85.94 158 GLU B C 1
ATOM 4296 O O . GLU B 1 158 ? 8.578 -12.812 3.18 1 85.94 158 GLU B O 1
ATOM 4301 N N . VAL B 1 159 ? 6.695 -11.695 3.053 1 85.25 159 VAL B N 1
ATOM 4302 C CA . VAL B 1 159 ? 6.016 -12.711 2.256 1 85.25 159 VAL B CA 1
ATOM 4303 C C . VAL B 1 159 ? 6.727 -12.867 0.913 1 85.25 159 VAL B C 1
ATOM 4305 O O . VAL B 1 159 ? 7.008 -13.992 0.484 1 85.25 159 VAL B O 1
ATOM 4308 N N . GLN B 1 160 ? 6.957 -11.781 0.356 1 88.62 160 GLN B N 1
ATOM 4309 C CA . GLN B 1 160 ? 7.598 -11.82 -0.954 1 88.62 160 GLN B CA 1
ATOM 4310 C C . GLN B 1 160 ? 9 -12.414 -0.863 1 88.62 160 GLN B C 1
ATOM 4312 O O . GLN B 1 160 ? 9.414 -13.164 -1.749 1 88.62 160 GLN B O 1
ATOM 4317 N N . SER B 1 161 ? 9.727 -12.094 0.182 1 86.94 161 SER B N 1
ATOM 4318 C CA . SER B 1 161 ? 11.086 -12.586 0.359 1 86.94 161 SER B CA 1
ATOM 4319 C C . SER B 1 161 ? 11.102 -14.094 0.595 1 86.94 161 SER B C 1
ATOM 4321 O O . SER B 1 161 ? 12.109 -14.758 0.346 1 86.94 161 SER B O 1
ATOM 4323 N N . ALA B 1 162 ? 10 -14.602 1.011 1 84.06 162 ALA B N 1
ATOM 4324 C CA . ALA B 1 162 ? 9.898 -16.016 1.362 1 84.06 162 ALA B CA 1
ATOM 4325 C C . ALA B 1 162 ? 9.953 -16.891 0.117 1 84.06 162 ALA B C 1
ATOM 4327 O O . ALA B 1 162 ? 10.289 -18.078 0.2 1 84.06 162 ALA B O 1
ATOM 4328 N N . VAL B 1 163 ? 9.641 -16.359 -1 1 86 163 VAL B N 1
ATOM 4329 C CA . VAL B 1 163 ? 9.609 -17.188 -2.209 1 86 163 VAL B CA 1
ATOM 4330 C C . VAL B 1 163 ? 11 -17.203 -2.846 1 86 163 VAL B C 1
ATOM 4332 O O . VAL B 1 163 ? 11.258 -18.016 -3.746 1 86 163 VAL B O 1
ATOM 4335 N N . LEU B 1 164 ? 11.906 -16.359 -2.381 1 89.06 164 LEU B N 1
ATOM 4336 C CA . LEU B 1 164 ? 13.25 -16.281 -2.936 1 89.06 164 LEU B CA 1
ATOM 4337 C C . LEU B 1 164 ? 14.141 -17.359 -2.354 1 89.06 164 LEU B C 1
ATOM 4339 O O . LEU B 1 164 ? 14.094 -17.641 -1.152 1 89.06 164 LEU B O 1
ATOM 4343 N N . PRO B 1 165 ? 14.914 -17.984 -3.148 1 89.12 165 PRO B N 1
ATOM 4344 C CA . PRO B 1 165 ? 15.75 -19.094 -2.67 1 89.12 165 PRO B CA 1
ATOM 4345 C C . PRO B 1 165 ? 16.922 -18.609 -1.817 1 89.12 165 PRO B C 1
ATOM 4347 O O . PRO B 1 165 ? 17.375 -17.469 -1.975 1 89.12 165 PRO B O 1
ATOM 4350 N N . HIS B 1 166 ? 17.312 -19.484 -1.012 1 87.06 166 HIS B N 1
ATOM 4351 C CA . HIS B 1 166 ? 18.531 -19.234 -0.23 1 87.06 166 HIS B CA 1
ATOM 4352 C C . HIS B 1 166 ? 19.781 -19.594 -1.02 1 87.06 166 HIS B C 1
ATOM 4354 O O . HIS B 1 166 ? 19.703 -20.297 -2.029 1 87.06 166 HIS B O 1
ATOM 4360 N N . HIS B 1 167 ? 20.891 -19.109 -0.461 1 89.69 167 HIS B N 1
ATOM 4361 C CA . HIS B 1 167 ? 22.188 -19.391 -1.072 1 89.69 167 HIS B CA 1
ATOM 4362 C C . HIS B 1 167 ? 22.359 -20.891 -1.309 1 89.69 167 HIS B C 1
ATOM 4364 O O . HIS B 1 167 ? 21.938 -21.703 -0.482 1 89.69 167 HIS B O 1
ATOM 4370 N N . LEU B 1 168 ? 22.844 -21.25 -2.439 1 91.12 168 LEU B N 1
ATOM 4371 C CA . LEU B 1 168 ? 23.125 -22.641 -2.797 1 91.12 168 LEU B CA 1
ATOM 4372 C C . LEU B 1 168 ? 24.625 -22.875 -2.947 1 91.12 168 LEU B C 1
ATOM 4374 O O . LEU B 1 168 ? 25.297 -22.156 -3.703 1 91.12 168 LEU B O 1
ATOM 4378 N N . GLY B 1 169 ? 25.203 -23.75 -2.131 1 91.06 169 GLY B N 1
ATOM 4379 C CA . GLY B 1 169 ? 26.594 -24.172 -2.221 1 91.06 169 GLY B CA 1
ATOM 4380 C C . GLY B 1 169 ? 26.75 -25.672 -2.324 1 91.06 169 GLY B C 1
ATOM 4381 O O . GLY B 1 169 ? 26.484 -26.406 -1.366 1 91.06 169 GLY B O 1
ATOM 4382 N N . GLU B 1 170 ? 26.984 -26.156 -3.434 1 90.56 170 GLU B N 1
ATOM 4383 C CA . GLU B 1 170 ? 27.188 -27.578 -3.68 1 90.56 170 GLU B CA 1
ATOM 4384 C C . GLU B 1 170 ? 28.547 -27.828 -4.348 1 90.56 170 GLU B C 1
ATOM 4386 O O . GLU B 1 170 ? 29.297 -26.891 -4.594 1 90.56 170 GLU B O 1
ATOM 4391 N N . ASP B 1 171 ? 28.75 -29.141 -4.516 1 88.81 171 ASP B N 1
ATOM 4392 C CA . ASP B 1 171 ? 30.016 -29.469 -5.176 1 88.81 171 ASP B CA 1
ATOM 4393 C C . ASP B 1 171 ? 30.047 -28.922 -6.594 1 88.81 171 ASP B C 1
ATOM 4395 O O . ASP B 1 171 ? 29.203 -29.25 -7.422 1 88.81 171 ASP B O 1
ATOM 4399 N N . GLY B 1 172 ? 30.938 -27.953 -6.801 1 91.5 172 GLY B N 1
ATOM 4400 C CA . GLY B 1 172 ? 31.203 -27.469 -8.148 1 91.5 172 GLY B CA 1
ATOM 4401 C C . GLY B 1 172 ? 30.5 -26.172 -8.477 1 91.5 172 GLY B C 1
ATOM 4402 O O . GLY B 1 172 ? 30.75 -25.562 -9.516 1 91.5 172 GLY B O 1
ATOM 4403 N N . ILE B 1 173 ? 29.562 -25.828 -7.578 1 94.5 173 ILE B N 1
ATOM 4404 C CA . ILE B 1 173 ? 28.812 -24.625 -7.957 1 94.5 173 ILE B CA 1
ATOM 4405 C C . ILE B 1 173 ? 28.375 -23.875 -6.699 1 94.5 173 ILE B C 1
ATOM 4407 O O . ILE B 1 173 ? 28.094 -24.5 -5.672 1 94.5 173 ILE B O 1
ATOM 4411 N N . ARG B 1 174 ? 28.344 -22.594 -6.758 1 94.69 174 ARG B N 1
ATOM 4412 C CA . ARG B 1 174 ? 27.797 -21.703 -5.73 1 94.69 174 ARG B CA 1
ATOM 4413 C C . ARG B 1 174 ? 26.906 -20.641 -6.348 1 94.69 174 ARG B C 1
ATOM 4415 O O . ARG B 1 174 ? 27.297 -19.984 -7.324 1 94.69 174 ARG B O 1
ATOM 4422 N N . ILE B 1 175 ? 25.688 -20.516 -5.879 1 95.12 175 ILE B N 1
ATOM 4423 C CA . ILE B 1 175 ? 24.75 -19.516 -6.375 1 95.12 175 ILE B CA 1
ATOM 4424 C C . ILE B 1 175 ? 24.312 -18.609 -5.227 1 95.12 175 ILE B C 1
ATOM 4426 O O . ILE B 1 175 ? 23.906 -19.078 -4.164 1 95.12 175 ILE B O 1
ATOM 4430 N N . GLU B 1 176 ? 24.406 -17.328 -5.422 1 93.56 176 GLU B N 1
ATOM 4431 C CA . GLU B 1 176 ? 24 -16.328 -4.445 1 93.56 176 GLU B CA 1
ATOM 4432 C C . GLU B 1 176 ? 23.375 -15.117 -5.129 1 93.56 176 GLU B C 1
ATOM 4434 O O . GLU B 1 176 ? 23.594 -14.891 -6.32 1 93.56 176 GLU B O 1
ATOM 4439 N N . ALA B 1 177 ? 22.594 -14.453 -4.34 1 93.5 177 ALA B N 1
ATOM 4440 C CA . ALA B 1 177 ? 21.953 -13.273 -4.914 1 93.5 177 ALA B CA 1
ATOM 4441 C C . ALA B 1 177 ? 22.031 -12.086 -3.961 1 93.5 177 ALA B C 1
ATOM 4443 O O . ALA B 1 177 ? 22.062 -12.266 -2.74 1 93.5 177 ALA B O 1
ATOM 4444 N N . ILE B 1 178 ? 22.188 -10.906 -4.5 1 90.25 178 ILE B N 1
ATOM 4445 C CA . ILE B 1 178 ? 22.016 -9.633 -3.805 1 90.25 178 ILE B CA 1
ATOM 4446 C C . ILE B 1 178 ? 20.703 -8.984 -4.23 1 90.25 178 ILE B C 1
ATOM 4448 O O . ILE B 1 178 ? 20.5 -8.695 -5.414 1 90.25 178 ILE B O 1
ATOM 4452 N N . TYR B 1 179 ? 19.859 -8.852 -3.281 1 88.19 179 TYR B N 1
ATOM 4453 C CA . TYR B 1 179 ? 18.516 -8.344 -3.553 1 88.19 179 TYR B CA 1
ATOM 4454 C C . TYR B 1 179 ? 18.219 -7.109 -2.711 1 88.19 179 TYR B C 1
ATOM 4456 O O . TYR B 1 179 ? 18.156 -7.188 -1.482 1 88.19 179 TYR B O 1
ATOM 4464 N N . ARG B 1 180 ? 18.047 -5.902 -3.43 1 85.56 180 ARG B N 1
ATOM 4465 C CA . ARG B 1 180 ? 17.766 -4.625 -2.777 1 85.56 180 ARG B CA 1
ATOM 4466 C C . ARG B 1 180 ? 16.578 -3.926 -3.434 1 85.56 180 ARG B C 1
ATOM 4468 O O . ARG B 1 180 ? 16.75 -3.162 -4.387 1 85.56 180 ARG B O 1
ATOM 4475 N N . PRO B 1 181 ? 15.422 -4.082 -2.863 1 84 181 PRO B N 1
ATOM 4476 C CA . PRO B 1 181 ? 14.25 -3.416 -3.439 1 84 181 PRO B CA 1
ATOM 4477 C C . PRO B 1 181 ? 14.273 -1.903 -3.24 1 84 181 PRO B C 1
ATOM 4479 O O . PRO B 1 181 ? 14.773 -1.418 -2.221 1 84 181 PRO B O 1
ATOM 4482 N N . SER B 1 182 ? 13.828 -1.104 -4.289 1 76.5 182 SER B N 1
ATOM 4483 C CA . SER B 1 182 ? 13.703 0.347 -4.195 1 76.5 182 SER B CA 1
ATOM 4484 C C . SER B 1 182 ? 12.57 0.746 -3.256 1 76.5 182 SER B C 1
ATOM 4486 O O . SER B 1 182 ? 12.633 1.794 -2.609 1 76.5 182 SER B O 1
ATOM 4488 N N . GLU B 1 183 ? 11.516 -0.042 -3.311 1 78.12 183 GLU B N 1
ATOM 4489 C CA . GLU B 1 183 ? 10.367 0.109 -2.418 1 78.12 183 GLU B CA 1
ATOM 4490 C C . GLU B 1 183 ? 10.234 -1.093 -1.488 1 78.12 183 GLU B C 1
ATOM 4492 O O . GLU B 1 183 ? 11.078 -1.988 -1.493 1 78.12 183 GLU B O 1
ATOM 4497 N N . GLU B 1 184 ? 9.25 -0.974 -0.723 1 80.69 184 GLU B N 1
ATOM 4498 C CA . GLU B 1 184 ? 9.039 -2.082 0.204 1 80.69 184 GLU B CA 1
ATOM 4499 C C . GLU B 1 184 ? 8.773 -3.385 -0.544 1 80.69 184 GLU B C 1
ATOM 4501 O O . GLU B 1 184 ? 9.188 -4.457 -0.102 1 80.69 184 GLU B O 1
ATOM 4506 N N . LEU B 1 185 ? 8.172 -3.201 -1.666 1 90.12 185 LEU B N 1
ATOM 4507 C CA . LEU B 1 185 ? 7.895 -4.359 -2.508 1 90.12 185 LEU B CA 1
ATOM 4508 C C . LEU B 1 185 ? 8.547 -4.203 -3.877 1 90.12 185 LEU B C 1
ATOM 4510 O O . LEU B 1 185 ? 8.812 -3.084 -4.316 1 90.12 185 LEU B O 1
ATOM 4514 N N . SER B 1 186 ? 8.867 -5.32 -4.477 1 89.12 186 SER B N 1
ATOM 4515 C CA . SER B 1 186 ? 9.656 -5.293 -5.703 1 89.12 186 SER B CA 1
ATOM 4516 C C . SER B 1 186 ? 8.977 -6.094 -6.812 1 89.12 186 SER B C 1
ATOM 4518 O O . SER B 1 186 ? 8.164 -6.977 -6.539 1 89.12 186 SER B O 1
ATOM 4520 N N . GLY B 1 187 ? 9.352 -5.691 -8.008 1 90.5 187 GLY B N 1
ATOM 4521 C CA . GLY B 1 187 ? 8.953 -6.465 -9.18 1 90.5 187 GLY B CA 1
ATOM 4522 C C . GLY B 1 187 ? 10.039 -7.398 -9.672 1 90.5 187 GLY B C 1
ATOM 4523 O O . GLY B 1 187 ? 9.836 -8.141 -10.641 1 90.5 187 GLY B O 1
ATOM 4524 N N . ASP B 1 188 ? 11.148 -7.395 -9.023 1 92.12 188 ASP B N 1
ATOM 4525 C CA . ASP B 1 188 ? 12.25 -8.289 -9.391 1 92.12 188 ASP B CA 1
ATOM 4526 C C . ASP B 1 188 ? 12.102 -9.648 -8.711 1 92.12 188 ASP B C 1
ATOM 4528 O O . ASP B 1 188 ? 11.664 -9.734 -7.562 1 92.12 188 ASP B O 1
ATOM 4532 N N . LEU B 1 189 ? 12.414 -10.633 -9.438 1 93.5 189 LEU B N 1
ATOM 4533 C CA . LEU B 1 189 ? 12.344 -12.008 -8.945 1 93.5 189 LEU B CA 1
ATOM 4534 C C . LEU B 1 189 ? 13.539 -12.82 -9.422 1 93.5 189 LEU B C 1
ATOM 4536 O O . LEU B 1 189 ? 13.984 -12.664 -10.562 1 93.5 189 LEU B O 1
ATOM 4540 N N . TYR B 1 190 ? 14.141 -13.586 -8.586 1 95.19 190 TYR B N 1
ATOM 4541 C CA . TYR B 1 190 ? 15.156 -14.562 -8.977 1 95.19 190 TYR B CA 1
ATOM 4542 C C . TYR B 1 190 ? 14.844 -15.938 -8.398 1 95.19 190 TYR B C 1
ATOM 4544 O O . TYR B 1 190 ? 14.094 -16.047 -7.426 1 95.19 190 TYR B O 1
ATOM 4552 N N . ALA B 1 191 ? 15.375 -16.906 -9.016 1 94.56 191 ALA B N 1
ATOM 4553 C CA . ALA B 1 191 ? 15.141 -18.266 -8.562 1 94.56 191 ALA B CA 1
ATOM 4554 C C . ALA B 1 191 ? 16.234 -19.219 -9.07 1 94.56 191 ALA B C 1
ATOM 4556 O O . ALA B 1 191 ? 16.828 -18.969 -10.125 1 94.56 191 ALA B O 1
ATOM 4557 N N . TRP B 1 192 ? 16.5 -20.188 -8.359 1 95.5 192 TRP B N 1
ATOM 4558 C CA . TRP B 1 192 ? 17.312 -21.297 -8.844 1 95.5 192 TRP B CA 1
ATOM 4559 C C . TRP B 1 192 ? 16.844 -22.625 -8.242 1 95.5 192 TRP B C 1
ATOM 4561 O O . TRP B 1 192 ? 16.188 -22.641 -7.195 1 95.5 192 TRP B O 1
ATOM 4571 N N . HIS B 1 193 ? 17.109 -23.656 -8.938 1 92.38 193 HIS B N 1
ATOM 4572 C CA . HIS B 1 193 ? 16.641 -24.984 -8.57 1 92.38 193 HIS B CA 1
ATOM 4573 C C . HIS B 1 193 ? 17.625 -26.062 -9.055 1 92.38 193 HIS B C 1
ATOM 4575 O O . HIS B 1 193 ? 18.109 -26 -10.18 1 92.38 193 HIS B O 1
ATOM 4581 N N . ARG B 1 194 ? 17.812 -26.984 -8.133 1 93.88 194 ARG B N 1
ATOM 4582 C CA . ARG B 1 194 ? 18.609 -28.141 -8.547 1 93.88 194 ARG B CA 1
ATOM 4583 C C . ARG B 1 194 ? 17.766 -29.109 -9.359 1 93.88 194 ARG B C 1
ATOM 4585 O O . ARG B 1 194 ? 16.828 -29.719 -8.836 1 93.88 194 ARG B O 1
ATOM 4592 N N . ILE B 1 195 ? 18.094 -29.25 -10.586 1 93.19 195 ILE B N 1
ATOM 4593 C CA . ILE B 1 195 ? 17.344 -30.125 -11.484 1 93.19 195 ILE B CA 1
ATOM 4594 C C . ILE B 1 195 ? 17.766 -31.578 -11.266 1 93.19 195 ILE B C 1
ATOM 4596 O O . ILE B 1 195 ? 16.922 -32.469 -11.117 1 93.19 195 ILE B O 1
ATOM 4600 N N . ASP B 1 196 ? 18.969 -31.812 -11.297 1 92.44 196 ASP B N 1
ATOM 4601 C CA . ASP B 1 196 ? 19.547 -33.125 -10.969 1 92.44 196 ASP B CA 1
ATOM 4602 C C . ASP B 1 196 ? 20.969 -32.969 -10.406 1 92.44 196 ASP B C 1
ATOM 4604 O O . ASP B 1 196 ? 21.328 -31.891 -9.906 1 92.44 196 ASP B O 1
ATOM 4608 N N . ARG B 1 197 ? 21.75 -34 -10.43 1 90.69 197 ARG B N 1
ATOM 4609 C CA . ARG B 1 197 ? 23.047 -34 -9.758 1 90.69 197 ARG B CA 1
ATOM 4610 C C . ARG B 1 197 ? 24.016 -33.031 -10.414 1 90.69 197 ARG B C 1
ATOM 4612 O O . ARG B 1 197 ? 24.891 -32.469 -9.75 1 90.69 197 ARG B O 1
ATOM 4619 N N . ASN B 1 198 ? 23.828 -32.719 -11.695 1 93.81 198 ASN B N 1
ATOM 4620 C CA . ASN B 1 198 ? 24.812 -31.938 -12.414 1 93.81 198 ASN B CA 1
ATOM 4621 C C . ASN B 1 198 ? 24.203 -30.688 -13.023 1 93.81 198 ASN B C 1
ATOM 4623 O O . ASN B 1 198 ? 24.906 -29.844 -13.578 1 93.81 198 ASN B O 1
ATOM 4627 N N . ARG B 1 199 ? 22.922 -30.516 -12.945 1 95.56 199 ARG B N 1
ATOM 4628 C CA . ARG B 1 199 ? 22.281 -29.406 -13.641 1 95.56 199 ARG B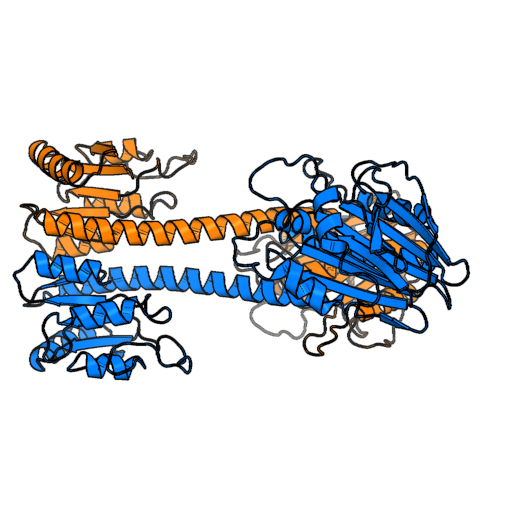 CA 1
ATOM 4629 C C . ARG B 1 199 ? 21.531 -28.516 -12.656 1 95.56 199 ARG B C 1
ATOM 4631 O O . ARG B 1 199 ? 20.875 -29.016 -11.734 1 95.56 199 ARG B O 1
ATOM 4638 N N . TYR B 1 200 ? 21.625 -27.234 -12.93 1 96.44 200 TYR B N 1
ATOM 4639 C CA . TYR B 1 200 ? 20.984 -26.219 -12.094 1 96.44 200 TYR B CA 1
ATOM 4640 C C . TYR B 1 200 ? 20.297 -25.156 -12.945 1 96.44 200 TYR B C 1
ATOM 4642 O O . TYR B 1 200 ? 20.891 -24.641 -13.898 1 96.44 200 TYR B O 1
ATOM 4650 N N . GLY B 1 201 ? 19.094 -24.953 -12.633 1 96.81 201 GLY B N 1
ATOM 4651 C CA . GLY B 1 201 ? 18.391 -23.859 -13.281 1 96.81 201 GLY B CA 1
ATOM 4652 C C . GLY B 1 201 ? 18.5 -22.562 -12.523 1 96.81 201 GLY B C 1
ATOM 4653 O O . GLY B 1 201 ? 18.453 -22.547 -11.289 1 96.81 201 GLY B O 1
ATOM 4654 N N . VAL B 1 202 ? 18.734 -21.453 -13.219 1 97.44 202 VAL B N 1
ATOM 4655 C CA . VAL B 1 202 ? 18.828 -20.125 -12.625 1 97.44 202 VAL B CA 1
ATOM 4656 C C . VAL B 1 202 ? 18.031 -19.125 -13.453 1 97.44 202 VAL B C 1
ATOM 4658 O O . VAL B 1 202 ? 18.109 -19.125 -14.68 1 97.44 202 VAL B O 1
ATOM 4661 N N . ALA B 1 203 ? 17.266 -18.359 -12.773 1 96.94 203 ALA B N 1
ATOM 4662 C CA . ALA B 1 203 ? 16.422 -17.391 -13.484 1 96.94 203 ALA B CA 1
ATOM 4663 C C . ALA B 1 203 ? 16.453 -16.031 -12.797 1 96.94 203 ALA B C 1
ATOM 4665 O O . ALA B 1 203 ? 16.578 -15.945 -11.57 1 96.94 203 ALA B O 1
ATOM 4666 N N . VAL B 1 204 ? 16.406 -14.992 -13.578 1 96.31 204 VAL B N 1
ATOM 4667 C CA . VAL B 1 204 ? 16.156 -13.625 -13.117 1 96.31 204 VAL B CA 1
ATOM 4668 C C . VAL B 1 204 ? 15.031 -13 -13.93 1 96.31 204 VAL B C 1
ATOM 4670 O O . VAL B 1 204 ? 15.023 -13.078 -15.156 1 96.31 204 VAL B O 1
ATOM 4673 N N . ILE B 1 205 ? 14.094 -12.484 -13.211 1 94.81 205 ILE B N 1
ATOM 4674 C CA . ILE B 1 205 ? 12.906 -11.93 -13.852 1 94.81 205 ILE B CA 1
ATOM 4675 C C . ILE B 1 205 ? 12.672 -10.508 -13.344 1 94.81 205 ILE B C 1
ATOM 4677 O O . ILE B 1 205 ? 12.922 -10.203 -12.172 1 94.81 205 ILE B O 1
ATOM 4681 N N . ASP B 1 206 ? 12.227 -9.641 -14.211 1 92.12 206 ASP B N 1
ATOM 4682 C CA . ASP B 1 206 ? 11.875 -8.25 -13.914 1 92.12 206 ASP B CA 1
ATOM 4683 C C . ASP B 1 206 ? 10.492 -7.91 -14.445 1 92.12 206 ASP B C 1
ATOM 4685 O O . ASP B 1 206 ? 10.289 -7.816 -15.664 1 92.12 206 ASP B O 1
ATOM 4689 N N . ALA B 1 207 ? 9.578 -7.727 -13.523 1 89.75 207 ALA B N 1
ATOM 4690 C CA . ALA B 1 207 ? 8.219 -7.391 -13.922 1 89.75 207 ALA B CA 1
ATOM 4691 C C . ALA B 1 207 ? 8.086 -5.898 -14.211 1 89.75 207 ALA B C 1
ATOM 4693 O O . ALA B 1 207 ? 8.734 -5.07 -13.562 1 89.75 207 ALA B O 1
ATOM 4694 N N . MET B 1 208 ? 7.25 -5.574 -15.156 1 82.25 208 MET B N 1
ATOM 4695 C CA . MET B 1 208 ? 6.973 -4.176 -15.477 1 82.25 208 MET B CA 1
ATOM 4696 C C . MET B 1 208 ? 6.336 -3.459 -14.289 1 82.25 208 MET B C 1
ATOM 4698 O O . MET B 1 208 ? 5.508 -4.035 -13.586 1 82.25 208 MET B O 1
ATOM 4702 N N . GLY B 1 209 ? 6.711 -2.283 -14.219 1 76.06 209 GLY B N 1
ATOM 4703 C CA . GLY B 1 209 ? 6.105 -1.463 -13.18 1 76.06 209 GLY B CA 1
ATOM 4704 C C . GLY B 1 209 ? 6.855 -1.519 -11.859 1 76.06 209 GLY B C 1
ATOM 4705 O O . GLY B 1 209 ? 8.023 -1.91 -11.82 1 76.06 209 GLY B O 1
ATOM 4706 N N . HIS B 1 210 ? 6.344 -0.992 -10.891 1 77.31 210 HIS B N 1
ATOM 4707 C CA . HIS B 1 210 ? 6.969 -1.02 -9.57 1 77.31 210 HIS B CA 1
ATOM 4708 C C . HIS B 1 210 ? 5.922 -0.975 -8.461 1 77.31 210 HIS B C 1
ATOM 4710 O O . HIS B 1 210 ? 4.742 -0.725 -8.727 1 77.31 210 HIS B O 1
ATOM 4716 N N . GLY B 1 211 ? 6.367 -1.336 -7.312 1 85 211 GLY B N 1
ATOM 4717 C CA . GLY B 1 211 ? 5.504 -1.234 -6.145 1 85 211 GLY B CA 1
ATOM 4718 C C . GLY B 1 211 ? 4.66 -2.473 -5.922 1 85 211 GLY B C 1
ATOM 4719 O O . GLY B 1 211 ? 5.113 -3.594 -6.16 1 85 211 GLY B O 1
ATOM 4720 N N . ILE B 1 212 ? 3.42 -2.254 -5.535 1 89.81 212 ILE B N 1
ATOM 4721 C CA . ILE B 1 212 ? 2.557 -3.326 -5.047 1 89.81 212 ILE B CA 1
ATOM 4722 C C . ILE B 1 212 ? 2.062 -4.164 -6.223 1 89.81 212 ILE B C 1
ATOM 4724 O O . ILE B 1 212 ? 2.107 -5.395 -6.18 1 89.81 212 ILE B O 1
ATOM 4728 N N . SER B 1 213 ? 1.687 -3.51 -7.301 1 89.12 213 SER B N 1
ATOM 4729 C CA . SER B 1 213 ? 1.127 -4.207 -8.453 1 89.12 213 SER B CA 1
ATOM 4730 C C . SER B 1 213 ? 2.133 -5.188 -9.047 1 89.12 213 SER B C 1
ATOM 4732 O O . SER B 1 213 ? 1.794 -6.336 -9.336 1 89.12 213 SER B O 1
ATOM 4734 N N . SER B 1 214 ? 3.357 -4.742 -9.219 1 90.19 214 SER B N 1
ATOM 4735 C CA . SER B 1 214 ? 4.379 -5.598 -9.805 1 90.19 214 SER B CA 1
ATOM 4736 C C . SER B 1 214 ? 4.711 -6.77 -8.883 1 90.19 214 SER B C 1
ATOM 4738 O O . SER B 1 214 ? 5.023 -7.867 -9.359 1 90.19 214 SER B O 1
ATOM 4740 N N . SER B 1 215 ? 4.637 -6.523 -7.605 1 92.62 215 SER B N 1
ATOM 4741 C CA . SER B 1 215 ? 4.91 -7.59 -6.645 1 92.62 215 SER B CA 1
ATOM 4742 C C . SER B 1 215 ? 3.857 -8.688 -6.727 1 92.62 215 SER B C 1
ATOM 4744 O O . SER B 1 215 ? 4.16 -9.867 -6.508 1 92.62 215 SER B O 1
ATOM 4746 N N . LEU B 1 216 ? 2.623 -8.312 -7.008 1 91.38 216 LEU B N 1
ATOM 4747 C CA . LEU B 1 216 ? 1.559 -9.297 -7.188 1 91.38 216 LEU B CA 1
ATOM 4748 C C . LEU B 1 216 ? 1.852 -10.203 -8.375 1 91.38 216 LEU B C 1
ATOM 4750 O O . LEU B 1 216 ? 1.701 -11.422 -8.289 1 91.38 216 LEU B O 1
ATOM 4754 N N . VAL B 1 217 ? 2.309 -9.641 -9.406 1 90.31 217 VAL B N 1
ATOM 4755 C CA . VAL B 1 217 ? 2.635 -10.391 -10.617 1 90.31 217 VAL B CA 1
ATOM 4756 C C . VAL B 1 217 ? 3.834 -11.297 -10.352 1 90.31 217 VAL B C 1
ATOM 4758 O O . VAL B 1 217 ? 3.852 -12.453 -10.773 1 90.31 217 VAL B O 1
ATOM 4761 N N . CYS B 1 218 ? 4.754 -10.773 -9.656 1 91.62 218 CYS B N 1
ATOM 4762 C CA . CYS B 1 218 ? 5.941 -11.547 -9.305 1 91.62 218 CYS B CA 1
ATOM 4763 C C . CYS B 1 218 ? 5.566 -12.781 -8.5 1 91.62 218 CYS B C 1
ATOM 4765 O O . CYS B 1 218 ? 6.113 -13.867 -8.727 1 91.62 218 CYS B O 1
ATOM 4767 N N . MET B 1 219 ? 4.676 -12.57 -7.586 1 90.75 219 MET B N 1
ATOM 4768 C CA . MET B 1 219 ? 4.238 -13.695 -6.766 1 90.75 219 MET B CA 1
ATOM 4769 C C . MET B 1 219 ? 3.559 -14.758 -7.621 1 90.75 219 MET B C 1
ATOM 4771 O O . MET B 1 219 ? 3.775 -15.953 -7.422 1 90.75 219 MET B O 1
ATOM 4775 N N . PHE B 1 220 ? 2.807 -14.32 -8.578 1 90 220 PHE B N 1
ATOM 4776 C CA . PHE B 1 220 ? 2.131 -15.219 -9.5 1 90 220 PHE B CA 1
ATOM 4777 C C . PHE B 1 220 ? 3.143 -16.031 -10.305 1 90 220 PHE B C 1
ATOM 4779 O O . PHE B 1 220 ? 3.012 -17.25 -10.43 1 90 220 PHE B O 1
ATOM 4786 N N . ILE B 1 221 ? 4.133 -15.414 -10.758 1 90.56 221 ILE B N 1
ATOM 4787 C CA . ILE B 1 221 ? 5.121 -16.016 -11.633 1 90.56 221 ILE B CA 1
ATOM 4788 C C . ILE B 1 221 ? 6.047 -16.922 -10.82 1 90.56 221 ILE B C 1
ATOM 4790 O O . ILE B 1 221 ? 6.484 -17.969 -11.305 1 90.56 221 ILE B O 1
ATOM 4794 N N . ALA B 1 222 ? 6.336 -16.5 -9.602 1 90.56 222 ALA B N 1
ATOM 4795 C CA . ALA B 1 222 ? 7.238 -17.266 -8.734 1 90.56 222 ALA B CA 1
ATOM 4796 C C . ALA B 1 222 ? 6.758 -18.703 -8.57 1 90.56 222 ALA B C 1
ATOM 4798 O O . ALA B 1 222 ? 7.562 -19.641 -8.609 1 90.56 222 ALA B O 1
ATOM 4799 N N . SER B 1 223 ? 5.516 -18.859 -8.469 1 84.75 223 SER B N 1
ATOM 4800 C CA . SER B 1 223 ? 4.941 -20.188 -8.273 1 84.75 223 SER B CA 1
ATOM 4801 C C . SER B 1 223 ? 5.062 -21.047 -9.531 1 84.75 223 SER B C 1
ATOM 4803 O O . SER B 1 223 ? 5.312 -22.25 -9.453 1 84.75 223 SER B O 1
ATOM 4805 N N . VAL B 1 224 ? 4.973 -20.438 -10.625 1 87.81 224 VAL B N 1
ATOM 4806 C CA . VAL B 1 224 ? 5.012 -21.125 -11.914 1 87.81 224 VAL B CA 1
ATOM 4807 C C . VAL B 1 224 ? 6.457 -21.469 -12.266 1 87.81 224 VAL B C 1
ATOM 4809 O O . VAL B 1 224 ? 6.73 -22.531 -12.812 1 87.81 224 VAL B O 1
ATOM 4812 N N . LEU B 1 225 ? 7.285 -20.594 -11.969 1 91.56 225 LEU B N 1
ATOM 4813 C CA . LEU B 1 225 ? 8.688 -20.688 -12.352 1 91.56 225 LEU B CA 1
ATOM 4814 C C . LEU B 1 225 ? 9.336 -21.922 -11.734 1 91.56 225 LEU B C 1
ATOM 4816 O O . LEU B 1 225 ? 9.984 -22.703 -12.438 1 91.56 225 LEU B O 1
ATOM 4820 N N . LYS B 1 226 ? 9.094 -22.125 -10.477 1 83.94 226 LYS B N 1
ATOM 4821 C CA . LYS B 1 226 ? 9.695 -23.266 -9.789 1 83.94 226 LYS B CA 1
ATOM 4822 C C . LYS B 1 226 ? 9.266 -24.578 -10.414 1 83.94 226 LYS B C 1
ATOM 4824 O O . LYS B 1 226 ? 10.086 -25.469 -10.641 1 83.94 226 LYS B O 1
ATOM 4829 N N . ASP B 1 227 ? 8.062 -24.688 -10.719 1 84.62 227 ASP B N 1
ATOM 4830 C CA . ASP B 1 227 ? 7.516 -25.891 -11.32 1 84.62 227 ASP B CA 1
ATOM 4831 C C . ASP B 1 227 ? 8.047 -26.078 -12.742 1 84.62 227 ASP B C 1
ATOM 4833 O O . ASP B 1 227 ? 8.375 -27.203 -13.141 1 84.62 227 ASP B O 1
ATOM 4837 N N . ALA B 1 228 ? 8.078 -25.031 -13.445 1 90.69 228 ALA B N 1
ATOM 4838 C CA . ALA B 1 228 ? 8.562 -25.078 -14.82 1 90.69 228 ALA B CA 1
ATOM 4839 C C . ALA B 1 228 ? 10.023 -25.5 -14.875 1 90.69 228 ALA B C 1
ATOM 4841 O O . ALA B 1 228 ? 10.414 -26.312 -15.719 1 90.69 228 ALA B O 1
ATOM 4842 N N . MET B 1 229 ? 10.828 -25.047 -14 1 92.25 229 MET B N 1
ATOM 4843 C CA . MET B 1 229 ? 12.25 -25.391 -13.938 1 92.25 229 MET B CA 1
ATOM 4844 C C . MET B 1 229 ? 12.445 -26.875 -13.656 1 92.25 229 MET B C 1
ATOM 4846 O O . MET B 1 229 ? 13.336 -27.5 -14.234 1 92.25 229 MET B O 1
ATOM 4850 N N . ALA B 1 230 ? 11.602 -27.359 -12.82 1 87.88 230 ALA B N 1
ATOM 4851 C CA . ALA B 1 230 ? 11.742 -28.75 -12.375 1 87.88 230 ALA B CA 1
ATOM 4852 C C . ALA B 1 230 ? 11.227 -29.719 -13.438 1 87.88 230 ALA B C 1
ATOM 4854 O O . ALA B 1 230 ? 11.836 -30.766 -13.688 1 87.88 230 ALA B O 1
ATOM 4855 N N . LYS B 1 231 ? 10.188 -29.375 -14.117 1 88.88 231 LYS B N 1
ATOM 4856 C CA . LYS B 1 231 ? 9.492 -30.312 -14.992 1 88.88 231 LYS B CA 1
ATOM 4857 C C . LYS B 1 231 ? 9.977 -30.172 -16.438 1 88.88 231 LYS B C 1
ATOM 4859 O O . LYS B 1 231 ? 10.133 -31.188 -17.141 1 88.88 231 LYS B O 1
ATOM 4864 N N . LEU B 1 232 ? 10.219 -28.969 -16.859 1 93.69 232 LEU B N 1
ATOM 4865 C CA . LEU B 1 232 ? 10.531 -28.734 -18.266 1 93.69 232 LEU B CA 1
ATOM 4866 C C . LEU B 1 232 ? 12.039 -28.656 -18.484 1 93.69 232 LEU B C 1
ATOM 4868 O O . LEU B 1 232 ? 12.562 -29.156 -19.484 1 93.69 232 LEU B O 1
ATOM 4872 N N . VAL B 1 233 ? 12.773 -28 -17.625 1 92.75 233 VAL B N 1
ATOM 4873 C CA . VAL B 1 233 ? 14.227 -27.906 -17.547 1 92.75 233 VAL B CA 1
ATOM 4874 C C . VAL B 1 233 ? 14.75 -27.078 -18.719 1 92.75 233 VAL B C 1
ATOM 4876 O O . VAL B 1 233 ? 15.5 -26.109 -18.531 1 92.75 233 VAL B O 1
ATOM 4879 N N . ASP B 1 234 ? 14.266 -27.438 -20 1 95.56 234 ASP B N 1
ATOM 4880 C CA . ASP B 1 234 ? 14.734 -26.75 -21.203 1 95.56 234 ASP B CA 1
ATOM 4881 C C . ASP B 1 234 ? 14.398 -25.266 -21.141 1 95.56 234 ASP B C 1
ATOM 4883 O O . ASP B 1 234 ? 13.242 -24.891 -20.969 1 95.56 234 ASP B O 1
ATOM 4887 N N . PRO B 1 235 ? 15.414 -24.406 -21.344 1 95.88 235 PRO B N 1
ATOM 4888 C CA . PRO B 1 235 ? 15.188 -22.969 -21.203 1 95.88 235 PRO B CA 1
ATOM 4889 C C . PRO B 1 235 ? 14.102 -22.453 -22.141 1 95.88 235 PRO B C 1
ATOM 4891 O O . PRO B 1 235 ? 13.305 -21.578 -21.766 1 95.88 235 PRO B O 1
ATOM 4894 N N . GLN B 1 236 ? 14.094 -22.922 -23.328 1 94.81 236 GLN B N 1
ATOM 4895 C CA . GLN B 1 236 ? 13.078 -22.484 -24.281 1 94.81 236 GLN B CA 1
ATOM 4896 C C . GLN B 1 236 ? 11.68 -22.859 -23.812 1 94.81 236 GLN B C 1
ATOM 4898 O O . GLN B 1 236 ? 10.758 -22.047 -23.859 1 94.81 236 GLN B O 1
ATOM 4903 N N . LEU B 1 237 ? 11.555 -24.047 -23.359 1 95.19 237 LEU B N 1
ATOM 4904 C CA . LEU B 1 237 ? 10.258 -24.547 -22.906 1 95.19 237 LEU B CA 1
ATOM 4905 C C . LEU B 1 237 ? 9.797 -23.812 -21.656 1 95.19 237 LEU B C 1
ATOM 4907 O O . LEU B 1 237 ? 8.609 -23.531 -21.484 1 95.19 237 LEU B O 1
ATOM 4911 N N . VAL B 1 238 ? 10.703 -23.547 -20.797 1 95.19 238 VAL B N 1
ATOM 4912 C CA . VAL B 1 238 ? 10.367 -22.859 -19.562 1 95.19 238 VAL B CA 1
ATOM 4913 C C . VAL B 1 238 ? 9.844 -21.453 -19.875 1 95.19 238 VAL B C 1
ATOM 4915 O O . VAL B 1 238 ? 8.797 -21.047 -19.359 1 95.19 238 VAL B O 1
ATOM 4918 N N . VAL B 1 239 ? 10.523 -20.75 -20.75 1 94.44 239 VAL B N 1
ATOM 4919 C CA . VAL B 1 239 ? 10.148 -19.375 -21.078 1 94.44 239 VAL B CA 1
ATOM 4920 C C . VAL B 1 239 ? 8.797 -19.375 -21.797 1 94.44 239 VAL B C 1
ATOM 4922 O O . VAL B 1 239 ? 7.957 -18.516 -21.547 1 94.44 239 VAL B O 1
ATOM 4925 N N . LEU B 1 240 ? 8.586 -20.328 -22.625 1 92.75 240 LEU B N 1
ATOM 4926 C CA . LEU B 1 240 ? 7.309 -20.438 -23.328 1 92.75 240 LEU B CA 1
ATOM 4927 C C . LEU B 1 240 ? 6.176 -20.719 -22.344 1 92.75 240 LEU B C 1
ATOM 4929 O O . LEU B 1 240 ? 5.066 -20.203 -22.5 1 92.75 240 LEU B O 1
ATOM 4933 N N . GLU B 1 241 ? 6.5 -21.531 -21.406 1 91.06 241 GLU B N 1
ATOM 4934 C CA . GLU B 1 241 ? 5.504 -21.828 -20.375 1 91.06 241 GLU B CA 1
ATOM 4935 C C . GLU B 1 241 ? 5.172 -20.578 -19.547 1 91.06 241 GLU B C 1
ATOM 4937 O O . GLU B 1 241 ? 4.004 -20.344 -19.234 1 91.06 241 GLU B O 1
ATOM 4942 N N . LEU B 1 242 ? 6.18 -19.875 -19.188 1 91.38 242 LEU B N 1
ATOM 4943 C CA . LEU B 1 242 ? 5.957 -18.641 -18.453 1 91.38 242 LEU B CA 1
ATOM 4944 C C . LEU B 1 242 ? 5.094 -17.672 -19.266 1 91.38 242 LEU B C 1
ATOM 4946 O O . LEU B 1 242 ? 4.215 -17.016 -18.719 1 91.38 242 LEU B O 1
ATOM 4950 N N . ASN B 1 243 ? 5.34 -17.609 -20.5 1 91.12 243 ASN B N 1
ATOM 4951 C CA . ASN B 1 243 ? 4.559 -16.75 -21.391 1 91.12 243 ASN B CA 1
ATOM 4952 C C . ASN B 1 243 ? 3.098 -17.188 -21.438 1 91.12 243 ASN B C 1
ATOM 4954 O O . ASN B 1 243 ? 2.193 -16.359 -21.391 1 91.12 243 ASN B O 1
ATOM 4958 N N . ARG B 1 244 ? 2.938 -18.406 -21.562 1 86.88 244 ARG B N 1
ATOM 4959 C CA . ARG B 1 244 ? 1.585 -18.938 -21.594 1 86.88 244 ARG B CA 1
ATOM 4960 C C . ARG B 1 244 ? 0.82 -18.594 -20.328 1 86.88 244 ARG B C 1
ATOM 4962 O O . ARG B 1 244 ? -0.33 -18.156 -20.391 1 86.88 244 ARG B O 1
ATOM 4969 N N . ARG B 1 245 ? 1.408 -18.766 -19.234 1 84 245 ARG B N 1
ATOM 4970 C CA . ARG B 1 245 ? 0.775 -18.516 -17.938 1 84 245 ARG B CA 1
ATOM 4971 C C . ARG B 1 245 ? 0.507 -17.031 -17.734 1 84 245 ARG B C 1
ATOM 4973 O O . ARG B 1 245 ? -0.5 -16.641 -17.141 1 84 245 ARG B O 1
ATOM 4980 N N . SER B 1 246 ? 1.42 -16.266 -18.203 1 84 246 SER B N 1
ATOM 4981 C CA . SER B 1 246 ? 1.269 -14.82 -18.078 1 84 246 SER B CA 1
ATOM 4982 C C . SER B 1 246 ? 0.05 -14.32 -18.844 1 84 246 SER B C 1
ATOM 4984 O O . SER B 1 246 ? -0.558 -13.312 -18.469 1 84 246 SER B O 1
ATOM 4986 N N . GLN B 1 247 ? -0.273 -14.977 -19.859 1 78.5 247 GLN B N 1
ATOM 4987 C CA . GLN B 1 247 ? -1.422 -14.586 -20.672 1 78.5 247 GLN B CA 1
ATOM 4988 C C . GLN B 1 247 ? -2.729 -14.781 -19.906 1 78.5 247 GLN B C 1
ATOM 4990 O O . GLN B 1 247 ? -3.756 -14.203 -20.266 1 78.5 247 GLN B O 1
ATOM 4995 N N . GLN B 1 248 ? -2.615 -15.609 -18.969 1 70.69 248 GLN B N 1
ATOM 4996 C CA . GLN B 1 248 ? -3.791 -15.82 -18.141 1 70.69 248 GLN B CA 1
ATOM 4997 C C . GLN B 1 248 ? -4.102 -14.586 -17.297 1 70.69 248 GLN B C 1
ATOM 4999 O O . GLN B 1 248 ? -5.227 -14.414 -16.828 1 70.69 248 GLN B O 1
ATOM 5004 N N . LEU B 1 249 ? -3.033 -13.789 -17.016 1 67.25 249 LEU B N 1
ATOM 5005 C CA . LEU B 1 249 ? -3.219 -12.555 -16.25 1 67.25 249 LEU B CA 1
ATOM 5006 C C . LEU B 1 249 ? -3.801 -11.461 -17.141 1 67.25 249 LEU B C 1
ATOM 5008 O O . LEU B 1 249 ? -3.893 -10.305 -16.734 1 67.25 249 LEU B O 1
ATOM 5012 N N . GLN B 1 250 ? -4.145 -11.773 -18.359 1 57.72 250 GLN B N 1
ATOM 5013 C CA . GLN B 1 250 ? -4.598 -10.75 -19.297 1 57.72 250 GLN B CA 1
ATOM 5014 C C . GLN B 1 250 ? -5.969 -10.211 -18.906 1 57.72 250 GLN B C 1
ATOM 5016 O O . GLN B 1 250 ? -6.867 -10.984 -18.562 1 57.72 250 GLN B O 1
ATOM 5021 N N . PHE B 1 251 ? -5.84 -8.977 -18.406 1 51.34 251 PHE B N 1
ATOM 5022 C CA . PHE B 1 251 ? -6.891 -8.078 -17.938 1 51.34 251 PHE B CA 1
ATOM 5023 C C . PHE B 1 251 ? -8.016 -7.98 -18.969 1 51.34 251 PHE B C 1
ATOM 5025 O O . PHE B 1 251 ? -7.758 -7.988 -20.172 1 51.34 251 PHE B O 1
ATOM 5032 N N . ALA B 1 252 ? -9.172 -8.547 -18.656 1 45.38 252 ALA B N 1
ATOM 5033 C CA . ALA B 1 252 ? -10.266 -8.289 -19.578 1 45.38 252 ALA B CA 1
ATOM 5034 C C . ALA B 1 252 ? -10.133 -6.918 -20.219 1 45.38 252 ALA B C 1
ATOM 5036 O O . ALA B 1 252 ? -10.406 -6.75 -21.422 1 45.38 252 ALA B O 1
ATOM 5037 N N . ASP B 1 253 ? -9.984 -5.879 -19.281 1 46.94 253 ASP B N 1
ATOM 5038 C CA . ASP B 1 253 ? -9.938 -4.535 -19.859 1 46.94 253 ASP B CA 1
ATOM 5039 C C . ASP B 1 253 ? -8.508 -4.141 -20.234 1 46.94 253 ASP B C 1
ATOM 5041 O O . ASP B 1 253 ? -7.578 -4.371 -19.453 1 46.94 253 ASP B O 1
ATOM 5045 N N . GLN B 1 254 ? -8.094 -4.238 -21.422 1 48.25 254 GLN B N 1
ATOM 5046 C CA . GLN B 1 254 ? -6.969 -4.051 -22.328 1 48.25 254 GLN B CA 1
ATOM 5047 C C . GLN B 1 254 ? -5.949 -3.068 -21.75 1 48.25 254 GLN B C 1
ATOM 5049 O O . GLN B 1 254 ? -4.887 -2.855 -22.344 1 48.25 254 GLN B O 1
ATOM 5054 N N . LEU B 1 255 ? -6.219 -2.371 -20.672 1 48.84 255 LEU B N 1
ATOM 5055 C CA . LEU B 1 255 ? -5.402 -1.164 -20.656 1 48.84 255 LEU B CA 1
ATOM 5056 C C . LEU B 1 255 ? -4.027 -1.448 -20.047 1 48.84 255 LEU B C 1
ATOM 5058 O O . LEU B 1 255 ? -3.055 -0.754 -20.359 1 48.84 255 LEU B O 1
ATOM 5062 N N . ILE B 1 256 ? -3.979 -2.318 -19.141 1 57.16 256 ILE B N 1
ATOM 5063 C CA . ILE B 1 256 ? -2.619 -2.41 -18.609 1 57.16 256 ILE B CA 1
ATOM 5064 C C . ILE B 1 256 ? -2.049 -3.799 -18.891 1 57.16 256 ILE B C 1
ATOM 5066 O O . ILE B 1 256 ? -2.607 -4.809 -18.469 1 57.16 256 ILE B O 1
ATOM 5070 N N . GLN B 1 257 ? -1.236 -3.867 -19.906 1 65.94 257 GLN B N 1
ATOM 5071 C CA . GLN B 1 257 ? -0.531 -5.109 -20.203 1 65.94 257 GLN B CA 1
ATOM 5072 C C . GLN B 1 257 ? 0.702 -5.27 -19.312 1 65.94 257 GLN B C 1
ATOM 5074 O O . GLN B 1 257 ? 1.58 -4.402 -19.312 1 65.94 257 GLN B O 1
ATOM 5079 N N . TYR B 1 258 ? 0.599 -6.297 -18.484 1 75.31 258 TYR B N 1
ATOM 5080 C CA . TYR B 1 258 ? 1.762 -6.559 -17.641 1 75.31 258 TYR B CA 1
ATOM 5081 C C . TYR B 1 258 ? 2.711 -7.543 -18.312 1 75.31 258 TYR B C 1
ATOM 5083 O O . TYR B 1 258 ? 2.271 -8.539 -18.891 1 75.31 258 TYR B O 1
ATOM 5091 N N . TYR B 1 259 ? 3.936 -7.16 -18.469 1 84.94 259 TYR B N 1
ATOM 5092 C CA . TYR B 1 259 ? 4.961 -8.039 -19.016 1 84.94 259 TYR B CA 1
ATOM 5093 C C . TYR B 1 259 ? 6.188 -8.086 -18.109 1 84.94 259 TYR B C 1
ATOM 5095 O O . TYR B 1 259 ? 6.34 -7.25 -17.219 1 84.94 259 TYR B O 1
ATOM 5103 N N . PHE B 1 260 ? 6.984 -9.109 -18.375 1 89.81 260 PHE B N 1
ATOM 5104 C CA . PHE B 1 260 ? 8.203 -9.266 -17.594 1 89.81 260 PHE B CA 1
ATOM 5105 C C . PHE B 1 260 ? 9.367 -9.664 -18.484 1 89.81 260 PHE B C 1
ATOM 5107 O O . PHE B 1 260 ? 9.195 -10.422 -19.438 1 89.81 260 PHE B O 1
ATOM 5114 N N . THR B 1 261 ? 10.5 -9.078 -18.234 1 92.69 261 THR B N 1
ATOM 5115 C CA . THR B 1 261 ? 11.727 -9.578 -18.844 1 92.69 261 THR B CA 1
ATOM 5116 C C . THR B 1 261 ? 12.328 -10.711 -18.031 1 92.69 261 THR B C 1
ATOM 5118 O O . THR B 1 261 ? 12.086 -10.805 -16.828 1 92.69 261 THR B O 1
ATOM 5121 N N . ALA B 1 262 ? 12.977 -11.57 -18.719 1 94.94 262 ALA B N 1
ATOM 5122 C CA . ALA B 1 262 ? 13.492 -12.727 -17.984 1 94.94 262 ALA B CA 1
ATOM 5123 C C . ALA B 1 262 ? 14.75 -13.281 -18.656 1 94.94 262 ALA B C 1
ATOM 5125 O O . ALA B 1 262 ? 14.906 -13.18 -19.875 1 94.94 262 ALA B O 1
ATOM 5126 N N . LEU B 1 263 ? 15.617 -13.711 -17.906 1 96.5 263 LEU B N 1
ATOM 5127 C CA . LEU B 1 263 ? 16.75 -14.539 -18.344 1 96.5 263 LEU B CA 1
ATOM 5128 C C . LEU B 1 263 ? 16.781 -15.852 -17.562 1 96.5 263 LEU B C 1
ATOM 5130 O O . LEU B 1 263 ? 16.844 -15.844 -16.328 1 96.5 263 LEU B O 1
ATOM 5134 N N . TYR B 1 264 ? 16.609 -16.922 -18.281 1 97 264 TYR B N 1
ATOM 5135 C CA . TYR B 1 264 ? 16.672 -18.25 -17.672 1 97 264 TYR B CA 1
ATOM 5136 C C . TYR B 1 264 ? 17.812 -19.078 -18.281 1 97 264 TYR B C 1
ATOM 5138 O O . TYR B 1 264 ? 17.984 -19.109 -19.5 1 97 264 TYR B O 1
ATOM 5146 N N . MET B 1 265 ? 18.5 -19.75 -17.406 1 97.56 265 MET B N 1
ATOM 5147 C CA . MET B 1 265 ? 19.609 -20.562 -17.906 1 97.56 265 MET B CA 1
ATOM 5148 C C . MET B 1 265 ? 19.719 -21.875 -17.141 1 97.56 265 MET B C 1
ATOM 5150 O O . MET B 1 265 ? 19.234 -21.984 -16.016 1 97.56 265 MET B O 1
ATOM 5154 N N . VAL B 1 266 ? 20.281 -22.812 -17.766 1 98.06 266 VAL B N 1
ATOM 5155 C CA . VAL B 1 266 ? 20.594 -24.109 -17.172 1 98.06 266 VAL B CA 1
ATOM 5156 C C . VAL B 1 266 ? 22.109 -24.344 -17.203 1 98.06 266 VAL B C 1
ATOM 5158 O O . VAL B 1 266 ? 22.719 -24.359 -18.266 1 98.06 266 VAL B O 1
ATOM 5161 N N . VAL B 1 267 ? 22.641 -24.516 -16.031 1 97.69 267 VAL B N 1
ATOM 5162 C CA . VAL B 1 267 ? 24.078 -24.781 -15.898 1 97.69 267 VAL B CA 1
ATOM 5163 C C . VAL B 1 267 ? 24.312 -26.281 -15.836 1 97.69 267 VAL B C 1
ATOM 5165 O O . VAL B 1 267 ? 23.812 -26.969 -14.945 1 97.69 267 VAL B O 1
ATOM 5168 N N . ASP B 1 268 ? 25.016 -26.781 -16.734 1 97.44 268 ASP B N 1
ATOM 5169 C CA . ASP B 1 268 ? 25.406 -28.188 -16.75 1 97.44 268 ASP B CA 1
ATOM 5170 C C . ASP B 1 268 ? 26.875 -28.375 -16.391 1 97.44 268 ASP B C 1
ATOM 5172 O O . ASP B 1 268 ? 27.75 -28.109 -17.219 1 97.44 268 ASP B O 1
ATOM 5176 N N . LEU B 1 269 ? 27.125 -28.922 -15.281 1 95.94 269 LEU B N 1
ATOM 5177 C CA . LEU B 1 269 ? 28.5 -29.031 -14.781 1 95.94 269 LEU B CA 1
ATOM 5178 C C . LEU B 1 269 ? 29.219 -30.203 -15.453 1 95.94 269 LEU B C 1
ATOM 5180 O O . LEU B 1 269 ? 30.453 -30.219 -15.484 1 95.94 269 LEU B O 1
ATOM 5184 N N . GLU B 1 270 ? 28.484 -31.125 -15.859 1 95.56 270 GLU B N 1
ATOM 5185 C CA . GLU B 1 270 ? 29.094 -32.281 -16.547 1 95.56 270 GLU B CA 1
ATOM 5186 C C . GLU B 1 270 ? 29.547 -31.891 -17.953 1 95.56 270 GLU B C 1
ATOM 5188 O O . GLU B 1 270 ? 30.688 -32.125 -18.328 1 95.56 270 GLU B O 1
ATOM 5193 N N . LYS B 1 271 ? 28.672 -31.266 -18.672 1 95.81 271 LYS B N 1
ATOM 5194 C CA . LYS B 1 271 ? 28.984 -30.844 -20.031 1 95.81 271 LYS B CA 1
ATOM 5195 C C . LYS B 1 271 ? 29.797 -29.562 -20.047 1 95.81 271 LYS B C 1
ATOM 5197 O O . LYS B 1 271 ? 30.359 -29.172 -21.078 1 95.81 271 LYS B O 1
ATOM 5202 N N . LYS B 1 272 ? 29.828 -28.891 -18.922 1 96.5 272 LYS B N 1
ATOM 5203 C CA . LYS B 1 272 ? 30.531 -27.609 -18.766 1 96.5 272 LYS B CA 1
ATOM 5204 C C . LYS B 1 272 ? 29.984 -26.578 -19.75 1 96.5 272 LYS B C 1
ATOM 5206 O O . LYS B 1 272 ? 30.766 -25.938 -20.469 1 96.5 272 LYS B O 1
ATOM 5211 N N . GLN B 1 273 ? 28.75 -26.469 -19.75 1 97.19 273 GLN B N 1
ATOM 5212 C CA . GLN B 1 273 ? 28.047 -25.547 -20.625 1 97.19 273 GLN B CA 1
ATOM 5213 C C . GLN B 1 273 ? 26.828 -24.938 -19.938 1 97.19 273 GLN B C 1
ATOM 5215 O O . GLN B 1 273 ? 26.266 -25.547 -19.031 1 97.19 273 GLN B O 1
ATOM 5220 N N . VAL B 1 274 ? 26.484 -23.75 -20.422 1 97.19 274 VAL B N 1
ATOM 5221 C CA . VAL B 1 274 ? 25.266 -23.094 -20 1 97.19 274 VAL B CA 1
ATOM 5222 C C . VAL B 1 274 ? 24.359 -22.844 -21.203 1 97.19 274 VAL B C 1
ATOM 5224 O O . VAL B 1 274 ? 24.797 -22.297 -22.203 1 97.19 274 VAL B O 1
ATOM 5227 N N . GLU B 1 275 ? 23.219 -23.344 -21.125 1 97.62 275 GLU B N 1
ATOM 5228 C CA . GLU B 1 275 ? 22.172 -23.016 -22.078 1 97.62 275 GLU B CA 1
ATOM 5229 C C . GLU B 1 275 ? 21.203 -21.969 -21.516 1 97.62 275 GLU B C 1
ATOM 5231 O O . GLU B 1 275 ? 20.766 -22.078 -20.375 1 97.62 275 GLU B O 1
ATOM 5236 N N . TYR B 1 276 ? 20.953 -20.938 -22.312 1 97.06 276 TYR B N 1
ATOM 5237 C CA . TYR B 1 276 ? 20.109 -19.906 -21.734 1 97.06 276 TYR B CA 1
ATOM 5238 C C . TYR B 1 276 ? 19.219 -19.266 -22.797 1 97.06 276 TYR B C 1
ATOM 5240 O O . TYR B 1 276 ? 19.484 -19.406 -24 1 97.06 276 TYR B O 1
ATOM 5248 N N . VAL B 1 277 ? 18.156 -18.719 -22.344 1 96.44 277 VAL B N 1
ATOM 5249 C CA . VAL B 1 277 ? 17.25 -17.891 -23.141 1 96.44 277 VAL B CA 1
ATOM 5250 C C . VAL B 1 277 ? 17.125 -16.516 -22.5 1 96.44 277 VAL B C 1
ATOM 5252 O O . VAL B 1 277 ? 16.969 -16.406 -21.281 1 96.44 277 VAL B O 1
ATOM 5255 N N . ASN B 1 278 ? 17.266 -15.484 -23.266 1 95.69 278 ASN B N 1
ATOM 5256 C CA . ASN B 1 278 ? 17.062 -14.109 -22.828 1 95.69 278 ASN B CA 1
ATOM 5257 C C . ASN B 1 278 ? 15.805 -13.5 -23.438 1 95.69 278 ASN B C 1
ATOM 5259 O O . ASN B 1 278 ? 15.75 -13.273 -24.641 1 95.69 278 ASN B O 1
ATOM 5263 N N . ALA B 1 279 ? 14.867 -13.312 -22.609 1 93.5 279 ALA B N 1
ATOM 5264 C CA . ALA B 1 279 ? 13.602 -12.734 -23.047 1 93.5 279 ALA B CA 1
ATOM 5265 C C . ALA B 1 279 ? 13.523 -11.25 -22.703 1 93.5 279 ALA B C 1
ATOM 5267 O O . ALA B 1 279 ? 12.727 -10.852 -21.844 1 93.5 279 ALA B O 1
ATOM 5268 N N . GLY B 1 280 ? 14.266 -10.43 -23.406 1 91.31 280 GLY B N 1
ATOM 5269 C CA . GLY B 1 280 ? 14.211 -8.992 -23.234 1 91.31 280 GLY B CA 1
ATOM 5270 C C . GLY B 1 280 ? 14.898 -8.516 -21.969 1 91.31 280 GLY B C 1
ATOM 5271 O O . GLY B 1 280 ? 14.672 -7.391 -21.516 1 91.31 280 GLY B O 1
ATOM 5272 N N . HIS B 1 281 ? 15.617 -9.305 -21.312 1 93.06 281 HIS B N 1
ATOM 5273 C CA . HIS B 1 281 ? 16.297 -8.977 -20.062 1 93.06 281 HIS B CA 1
ATOM 5274 C C . HIS B 1 281 ? 17.719 -8.453 -20.328 1 93.06 281 HIS B C 1
ATOM 5276 O O . HIS B 1 281 ? 18.297 -8.727 -21.375 1 93.06 281 HIS B O 1
ATOM 5282 N N . PRO B 1 282 ? 18.25 -7.617 -19.438 1 90.75 282 PRO B N 1
ATOM 5283 C CA . PRO B 1 282 ? 19.656 -7.23 -19.594 1 90.75 282 PRO B CA 1
ATOM 5284 C C . PRO B 1 282 ? 20.594 -8.43 -19.734 1 90.75 282 PRO B C 1
ATOM 5286 O O . PRO B 1 282 ? 20.375 -9.469 -19.109 1 90.75 282 PRO B O 1
ATOM 5289 N N . ALA B 1 283 ? 21.594 -8.234 -20.516 1 92.19 283 ALA B N 1
ATOM 5290 C CA . ALA B 1 283 ? 22.516 -9.336 -20.797 1 92.19 283 ALA B CA 1
ATOM 5291 C C . ALA B 1 283 ? 23.234 -9.781 -19.531 1 92.19 283 ALA B C 1
ATOM 5293 O O . ALA B 1 283 ? 23.719 -8.945 -18.75 1 92.19 283 ALA B O 1
ATOM 5294 N N . GLY B 1 284 ? 23.266 -11.023 -19.297 1 93.25 284 GLY B N 1
ATOM 5295 C CA . GLY B 1 284 ? 24.156 -11.555 -18.281 1 93.25 284 GLY B CA 1
ATOM 5296 C C . GLY B 1 284 ? 25.625 -11.469 -18.672 1 93.25 284 GLY B C 1
ATOM 5297 O O . GLY B 1 284 ? 25.938 -11.172 -19.828 1 93.25 284 GLY B O 1
ATOM 5298 N N . MET B 1 285 ? 26.5 -11.727 -17.703 1 94.44 285 MET B N 1
ATOM 5299 C CA . MET B 1 285 ? 27.938 -11.625 -17.969 1 94.44 285 MET B CA 1
ATOM 5300 C C . MET B 1 285 ? 28.688 -12.828 -17.406 1 94.44 285 MET B C 1
ATOM 5302 O O . MET B 1 285 ? 28.422 -13.258 -16.281 1 94.44 285 MET B O 1
ATOM 5306 N N . LEU B 1 286 ? 29.516 -13.344 -18.219 1 96 286 LEU B N 1
ATOM 5307 C CA . LEU B 1 286 ? 30.422 -14.406 -17.781 1 96 286 LEU B CA 1
ATOM 5308 C C . LEU B 1 286 ? 31.828 -13.859 -17.562 1 96 286 LEU B C 1
ATOM 5310 O O . LEU B 1 286 ? 32.438 -13.297 -18.484 1 96 286 LEU B O 1
ATOM 5314 N N . ILE B 1 287 ? 32.281 -13.961 -16.391 1 94.94 287 ILE B N 1
ATOM 5315 C CA . ILE B 1 287 ? 33.656 -13.57 -16.062 1 94.94 287 ILE B CA 1
ATOM 5316 C C . ILE B 1 287 ? 34.531 -14.805 -16.047 1 94.94 287 ILE B C 1
ATOM 5318 O O . ILE B 1 287 ? 34.375 -15.688 -15.195 1 94.94 287 ILE B O 1
ATOM 5322 N N . ARG B 1 288 ? 35.5 -14.82 -16.906 1 94.19 288 ARG B N 1
ATOM 5323 C CA . ARG B 1 288 ? 36.406 -15.961 -17.016 1 94.19 288 ARG B CA 1
ATOM 5324 C C . ARG B 1 288 ? 37.406 -15.977 -15.859 1 94.19 288 ARG B C 1
ATOM 5326 O O . ARG B 1 288 ? 38 -14.945 -15.531 1 94.19 288 ARG B O 1
ATOM 5333 N N . GLY B 1 289 ? 37.562 -17.094 -15.305 1 89.12 289 GLY B N 1
ATOM 5334 C CA . GLY B 1 289 ? 38.5 -17.234 -14.219 1 89.12 289 GLY B CA 1
ATOM 5335 C C . GLY B 1 289 ? 39.969 -17.156 -14.68 1 89.12 289 GLY B C 1
ATOM 5336 O O . GLY B 1 289 ? 40.844 -16.781 -13.906 1 89.12 289 GLY B O 1
ATOM 5337 N N . THR B 1 290 ? 40.25 -17.531 -15.891 1 83.44 290 THR B N 1
ATOM 5338 C CA . THR B 1 290 ? 41.625 -17.641 -16.422 1 83.44 290 THR B CA 1
ATOM 5339 C C . THR B 1 290 ? 42.25 -16.266 -16.594 1 83.44 290 THR B C 1
ATOM 5341 O O . THR B 1 290 ? 43.375 -16.031 -16.141 1 83.44 290 THR B O 1
ATOM 5344 N N . ASP B 1 291 ? 41.531 -15.344 -17.234 1 84.5 291 ASP B N 1
ATOM 5345 C CA . ASP B 1 291 ? 42.125 -14.062 -17.578 1 84.5 291 ASP B CA 1
ATOM 5346 C C . ASP B 1 291 ? 41.25 -12.906 -17.078 1 84.5 291 ASP B C 1
ATOM 5348 O O . ASP B 1 291 ? 41.625 -11.734 -17.25 1 84.5 291 ASP B O 1
ATOM 5352 N N . GLY B 1 292 ? 40.094 -13.18 -16.562 1 87 292 GLY B N 1
ATOM 5353 C CA . GLY B 1 292 ? 39.219 -12.133 -16.062 1 87 292 GLY B CA 1
ATOM 5354 C C . GLY B 1 292 ? 38.406 -11.438 -17.141 1 87 292 GLY B C 1
ATOM 5355 O O . GLY B 1 292 ? 37.781 -10.414 -16.906 1 87 292 GLY B O 1
ATOM 5356 N N . SER B 1 293 ? 38.5 -11.977 -18.328 1 91.25 293 SER B N 1
ATOM 5357 C CA . SER B 1 293 ? 37.719 -11.398 -19.422 1 91.25 293 SER B CA 1
ATOM 5358 C C . SER B 1 293 ? 36.219 -11.562 -19.188 1 91.25 293 SER B C 1
ATOM 5360 O O . SER B 1 293 ? 35.781 -12.555 -18.594 1 91.25 293 SER B O 1
ATOM 5362 N N . VAL B 1 294 ? 35.5 -10.562 -19.641 1 93.56 294 VAL B N 1
ATOM 5363 C CA . VAL B 1 294 ? 34.031 -10.57 -19.453 1 93.56 294 VAL B CA 1
ATOM 5364 C C . VAL B 1 294 ? 33.344 -10.797 -20.797 1 93.56 294 VAL B C 1
ATOM 5366 O O . VAL B 1 294 ? 33.594 -10.055 -21.75 1 93.56 294 VAL B O 1
ATOM 5369 N N . VAL B 1 295 ? 32.531 -11.805 -20.859 1 92.94 295 VAL B N 1
ATOM 5370 C CA . VAL B 1 295 ? 31.781 -12.141 -22.047 1 92.94 295 VAL B CA 1
ATOM 5371 C C . VAL B 1 295 ? 30.297 -11.922 -21.797 1 92.94 295 VAL B C 1
ATOM 5373 O O . VAL B 1 295 ? 29.688 -12.609 -20.969 1 92.94 295 VAL B O 1
ATOM 5376 N N . PRO B 1 296 ? 29.734 -11 -22.5 1 93.38 296 PRO B N 1
ATOM 5377 C CA . PRO B 1 296 ? 28.281 -10.805 -22.312 1 93.38 296 PRO B CA 1
ATOM 5378 C C . PRO B 1 296 ? 27.453 -11.906 -22.969 1 93.38 296 PRO B C 1
ATOM 5380 O O . PRO B 1 296 ? 27.828 -12.438 -24 1 93.38 296 PRO B O 1
ATOM 5383 N N . PHE B 1 297 ? 26.328 -12.242 -22.312 1 93.56 297 PHE B N 1
ATOM 5384 C CA . PHE B 1 297 ? 25.344 -13.125 -22.922 1 93.56 297 PHE B CA 1
ATOM 5385 C C . PHE B 1 297 ? 24.656 -12.445 -24.094 1 93.56 297 PHE B C 1
ATOM 5387 O O . PHE B 1 297 ? 24.672 -11.219 -24.203 1 93.56 297 PHE B O 1
ATOM 5394 N N . ALA B 1 298 ? 24.141 -13.266 -24.906 1 87.62 298 ALA B N 1
ATOM 5395 C CA . ALA B 1 298 ? 23.375 -12.711 -26.016 1 87.62 298 ALA B CA 1
ATOM 5396 C C . ALA B 1 298 ? 22.125 -12 -25.516 1 87.62 298 ALA B C 1
ATOM 5398 O O . ALA B 1 298 ? 21.484 -12.453 -24.578 1 87.62 298 ALA B O 1
ATOM 5399 N N . GLN B 1 299 ? 22.016 -10.797 -26.109 1 77.62 299 GLN B N 1
ATOM 5400 C CA . GLN B 1 299 ? 20.812 -10.039 -25.812 1 77.62 299 GLN B CA 1
ATOM 5401 C C . GLN B 1 299 ? 19.734 -10.273 -26.859 1 77.62 299 GLN B C 1
ATOM 5403 O O . GLN B 1 299 ? 20.031 -10.766 -27.953 1 77.62 299 GLN B O 1
ATOM 5408 N N . GLY B 1 300 ? 18.516 -10.008 -26.406 1 73.75 300 GLY B N 1
ATOM 5409 C CA . GLY B 1 300 ? 17.422 -10.07 -27.359 1 73.75 300 GLY B CA 1
ATOM 5410 C C . GLY B 1 300 ? 16.203 -10.789 -26.812 1 73.75 300 GLY B C 1
ATOM 5411 O O . GLY B 1 300 ? 16.062 -10.961 -25.594 1 73.75 300 GLY B O 1
ATOM 5412 N N . GLY B 1 301 ? 15.242 -10.969 -27.656 1 77.56 301 GLY B N 1
ATOM 5413 C CA . GLY B 1 301 ? 13.969 -11.617 -27.375 1 77.56 301 GLY B CA 1
ATOM 5414 C C . GLY B 1 301 ? 12.891 -10.648 -26.953 1 77.56 301 GLY B C 1
ATOM 5415 O O . GLY B 1 301 ? 13.125 -9.438 -26.875 1 77.56 301 GLY B O 1
ATOM 5416 N N . ILE B 1 302 ? 11.805 -11.141 -26.906 1 84.94 302 ILE B N 1
ATOM 5417 C CA . ILE B 1 302 ? 10.633 -10.367 -26.516 1 84.94 302 ILE B CA 1
ATOM 5418 C C . ILE B 1 302 ? 10.266 -10.688 -25.062 1 84.94 302 ILE B C 1
ATOM 5420 O O . ILE B 1 302 ? 10.398 -11.828 -24.625 1 84.94 302 ILE B O 1
ATOM 5424 N N . ALA B 1 303 ? 9.914 -9.633 -24.391 1 87.88 303 ALA B N 1
ATOM 5425 C CA . ALA B 1 303 ? 9.492 -9.805 -23 1 87.88 303 ALA B CA 1
ATOM 5426 C C . ALA B 1 303 ? 8.336 -10.797 -22.906 1 87.88 303 ALA B C 1
ATOM 5428 O O . ALA B 1 303 ? 7.559 -10.953 -23.844 1 87.88 303 ALA B O 1
ATOM 5429 N N . ILE B 1 304 ? 8.281 -11.43 -21.828 1 88.06 304 ILE B N 1
ATOM 5430 C CA . ILE B 1 304 ? 7.254 -12.43 -21.562 1 88.06 304 ILE B CA 1
ATOM 5431 C C . ILE B 1 304 ? 5.914 -11.742 -21.312 1 88.06 304 ILE B C 1
ATOM 5433 O O . ILE B 1 304 ? 5.848 -10.75 -20.578 1 88.06 304 ILE B O 1
ATOM 5437 N N . GLY B 1 305 ? 4.859 -12.219 -21.906 1 82.12 305 GLY B N 1
ATOM 5438 C CA . GLY B 1 305 ? 3.516 -11.727 -21.656 1 82.12 305 GLY B CA 1
ATOM 5439 C C . GLY B 1 305 ? 3.096 -10.617 -22.609 1 82.12 305 GLY B C 1
ATOM 5440 O O . GLY B 1 305 ? 1.942 -10.188 -22.594 1 82.12 305 GLY B O 1
ATOM 5441 N N . MET B 1 306 ? 4 -10.117 -23.391 1 79 306 MET B N 1
ATOM 5442 C CA . MET B 1 306 ? 3.705 -9 -24.281 1 79 306 MET B CA 1
ATOM 5443 C C . MET B 1 306 ? 2.865 -9.469 -25.469 1 79 306 MET B C 1
ATOM 5445 O O . MET B 1 306 ? 2.025 -8.719 -25.969 1 79 306 MET B O 1
ATOM 5449 N N . PHE B 1 307 ? 3.221 -10.734 -25.859 1 78.12 307 PHE B N 1
ATOM 5450 C CA . PHE B 1 307 ? 2.496 -11.32 -26.984 1 78.12 307 PHE B CA 1
ATOM 5451 C C . PHE B 1 307 ? 2.076 -12.75 -26.672 1 78.12 307 PHE B C 1
ATOM 5453 O O . PHE B 1 307 ? 2.707 -13.422 -25.859 1 78.12 307 PHE B O 1
ATOM 5460 N N . ASP B 1 308 ? 1.057 -13.203 -27.344 1 79.81 308 ASP B N 1
ATOM 5461 C CA . ASP B 1 308 ? 0.571 -14.57 -27.141 1 79.81 308 ASP B CA 1
ATOM 5462 C C . ASP B 1 308 ? 1.635 -15.594 -27.531 1 79.81 308 ASP B C 1
ATOM 5464 O O . ASP B 1 308 ? 1.84 -16.578 -26.828 1 79.81 308 ASP B O 1
ATOM 5468 N N . GLN B 1 309 ? 2.201 -15.195 -28.641 1 82.56 309 GLN B N 1
ATOM 5469 C CA . GLN B 1 309 ? 3.283 -16.047 -29.109 1 82.56 309 GLN B CA 1
ATOM 5470 C C . GLN B 1 309 ? 4.598 -15.281 -29.203 1 82.56 309 GLN B C 1
ATOM 5472 O O . GLN B 1 309 ? 4.629 -14.156 -29.688 1 82.56 309 GLN B O 1
ATOM 5477 N N . ILE B 1 310 ? 5.582 -15.922 -28.562 1 83.44 310 ILE B N 1
ATOM 5478 C CA . ILE B 1 310 ? 6.883 -15.273 -28.641 1 83.44 310 ILE B CA 1
ATOM 5479 C C . ILE B 1 310 ? 7.918 -16.234 -29.219 1 83.44 310 ILE B C 1
ATOM 5481 O O . ILE B 1 310 ? 7.809 -17.453 -29.047 1 83.44 310 ILE B O 1
ATOM 5485 N N . GLN B 1 311 ? 8.82 -15.664 -29.953 1 85.31 311 GLN B N 1
ATOM 5486 C CA . GLN B 1 311 ? 9.961 -16.453 -30.438 1 85.31 311 GLN B CA 1
ATOM 5487 C C . GLN B 1 311 ? 11.133 -16.359 -29.453 1 85.31 311 GLN B C 1
ATOM 5489 O O . GLN B 1 311 ? 11.508 -15.273 -29.031 1 85.31 311 GLN B O 1
ATOM 5494 N N . VAL B 1 312 ? 11.508 -17.547 -29.109 1 88.62 312 VAL B N 1
ATOM 5495 C CA . VAL B 1 312 ? 12.594 -17.594 -28.141 1 88.62 312 VAL B CA 1
ATOM 5496 C C . VAL B 1 312 ? 13.797 -18.312 -28.75 1 88.62 312 VAL B C 1
ATOM 5498 O O . VAL B 1 312 ? 13.641 -19.312 -29.453 1 88.62 312 VAL B O 1
ATOM 5501 N N . GLU B 1 313 ? 14.922 -17.734 -28.625 1 91.56 313 GLU B N 1
ATOM 5502 C CA . GLU B 1 313 ? 16.172 -18.312 -29.109 1 91.56 313 GLU B CA 1
ATOM 5503 C C . GLU B 1 313 ? 17.031 -18.797 -27.953 1 91.56 313 GLU B C 1
ATOM 5505 O O . GLU B 1 313 ? 17.266 -18.062 -27 1 91.56 313 GLU B O 1
ATOM 5510 N N . LYS B 1 314 ? 17.422 -19.969 -28.078 1 94.81 314 LYS B N 1
ATOM 5511 C CA . LYS B 1 314 ? 18.297 -20.547 -27.078 1 94.81 314 LYS B CA 1
ATOM 5512 C C . LYS B 1 314 ? 19.766 -20.328 -27.438 1 94.81 314 LYS B C 1
ATOM 5514 O O . LYS B 1 314 ? 20.156 -20.469 -28.609 1 94.81 314 LYS B O 1
ATOM 5519 N N . HIS B 1 315 ? 20.562 -20.047 -26.531 1 95.81 315 HIS B N 1
ATOM 5520 C CA . HIS B 1 315 ? 22 -19.844 -26.703 1 95.81 315 HIS B CA 1
ATOM 5521 C C . HIS B 1 315 ? 22.812 -20.734 -25.781 1 95.81 315 HIS B C 1
ATOM 5523 O O . HIS B 1 315 ? 22.281 -21.234 -24.781 1 95.81 315 HIS B O 1
ATOM 5529 N N . THR B 1 316 ? 24.031 -20.984 -26.172 1 96.31 316 THR B N 1
ATOM 5530 C CA . THR B 1 316 ? 24.922 -21.828 -25.375 1 96.31 316 THR B CA 1
ATOM 5531 C C . THR B 1 316 ? 26.266 -21.141 -25.156 1 96.31 316 THR B C 1
ATOM 5533 O O . THR B 1 316 ? 26.797 -20.5 -26.078 1 96.31 316 THR B O 1
ATOM 5536 N N . ILE B 1 317 ? 26.781 -21.297 -24 1 95.69 317 ILE B N 1
ATOM 5537 C CA . ILE B 1 317 ? 28.109 -20.781 -23.688 1 95.69 317 ILE B CA 1
ATOM 5538 C C . ILE B 1 317 ? 28.891 -21.797 -22.859 1 95.69 317 ILE B C 1
ATOM 5540 O O . ILE B 1 317 ? 28.328 -22.453 -21.969 1 95.69 317 ILE B O 1
ATOM 5544 N N . ASP B 1 318 ? 30.109 -21.969 -23.219 1 96.81 318 ASP B N 1
ATOM 5545 C CA . ASP B 1 318 ? 30.969 -22.875 -22.453 1 96.81 318 ASP B CA 1
ATOM 5546 C C . ASP B 1 318 ? 31.422 -22.25 -21.156 1 96.81 318 ASP B C 1
ATOM 5548 O O . ASP B 1 318 ? 31.656 -21.031 -21.094 1 96.81 318 ASP B O 1
ATOM 5552 N N . ILE B 1 319 ? 31.531 -23.109 -20.156 1 95.69 319 ILE B N 1
ATOM 5553 C CA . ILE B 1 319 ? 31.984 -22.609 -18.875 1 95.69 319 ILE B CA 1
ATOM 5554 C C . ILE B 1 319 ? 33.125 -23.484 -18.359 1 95.69 319 ILE B C 1
ATOM 5556 O O . ILE B 1 319 ? 33.281 -24.625 -18.797 1 95.69 319 ILE B O 1
ATOM 5560 N N . ALA B 1 320 ? 33.938 -22.938 -17.453 1 94.38 320 ALA B N 1
ATOM 5561 C CA . ALA B 1 320 ? 35.062 -23.641 -16.844 1 94.38 320 ALA B CA 1
ATOM 5562 C C . ALA B 1 320 ? 35.156 -23.328 -15.344 1 94.38 320 ALA B C 1
ATOM 5564 O O . ALA B 1 320 ? 34.531 -22.375 -14.867 1 94.38 320 ALA B O 1
ATOM 5565 N N . ALA B 1 321 ? 35.906 -24.25 -14.695 1 93.25 321 ALA B N 1
ATOM 5566 C CA . ALA B 1 321 ? 36.125 -24.016 -13.273 1 93.25 321 ALA B CA 1
ATOM 5567 C C . ALA B 1 321 ? 36.781 -22.641 -13.047 1 93.25 321 ALA B C 1
ATOM 5569 O O . ALA B 1 321 ? 37.719 -22.281 -13.75 1 93.25 321 ALA B O 1
ATOM 5570 N N . GLY B 1 322 ? 36.188 -21.891 -12.086 1 92.94 322 GLY B N 1
ATOM 5571 C CA . GLY B 1 322 ? 36.719 -20.562 -11.781 1 92.94 322 GLY B CA 1
ATOM 5572 C C . GLY B 1 322 ? 35.875 -19.453 -12.406 1 92.94 322 GLY B C 1
ATOM 5573 O O . GLY B 1 322 ? 36.031 -18.281 -12.047 1 92.94 322 GLY B O 1
ATOM 5574 N N . ASP B 1 323 ? 35.031 -19.828 -13.336 1 95.25 323 ASP B N 1
ATOM 5575 C CA . ASP B 1 323 ? 34.188 -18.828 -13.992 1 95.25 323 ASP B CA 1
ATOM 5576 C C . ASP B 1 323 ? 33.094 -18.328 -13.062 1 95.25 323 ASP B C 1
ATOM 5578 O O . ASP B 1 323 ? 32.656 -19.062 -12.156 1 95.25 323 ASP B O 1
ATOM 5582 N N . ARG B 1 324 ? 32.625 -17.094 -13.281 1 95.75 324 ARG B N 1
ATOM 5583 C CA . ARG B 1 324 ? 31.5 -16.5 -12.562 1 95.75 324 ARG B CA 1
ATOM 5584 C C . ARG B 1 324 ? 30.484 -15.914 -13.539 1 95.75 324 ARG B C 1
ATOM 5586 O O . ARG B 1 324 ? 30.844 -15.148 -14.43 1 95.75 324 ARG B O 1
ATOM 5593 N N . ILE B 1 325 ? 29.328 -16.312 -13.359 1 96.56 325 ILE B N 1
ATOM 5594 C CA . ILE B 1 325 ? 28.234 -15.711 -14.133 1 96.56 325 ILE B CA 1
ATOM 5595 C C . ILE B 1 325 ? 27.5 -14.688 -13.273 1 96.56 325 ILE B C 1
ATOM 5597 O O . ILE B 1 325 ? 27.172 -14.961 -12.109 1 96.56 325 ILE B O 1
ATOM 5601 N N . VAL B 1 326 ? 27.25 -13.523 -13.836 1 95.06 326 VAL B N 1
ATOM 5602 C CA . VAL B 1 326 ? 26.531 -12.469 -13.133 1 95.06 326 VAL B CA 1
ATOM 5603 C C . VAL B 1 326 ? 25.297 -12.055 -13.938 1 95.06 326 VAL B C 1
ATOM 5605 O O . VAL B 1 326 ? 25.406 -11.68 -15.102 1 95.06 326 VAL B O 1
ATOM 5608 N N . LEU B 1 327 ? 24.172 -12.219 -13.336 1 95.69 327 LEU B N 1
ATOM 5609 C CA . LEU B 1 327 ? 22.906 -11.727 -13.891 1 95.69 327 LEU B CA 1
ATOM 5610 C C . LEU B 1 327 ? 22.406 -10.516 -13.117 1 95.69 327 LEU B C 1
ATOM 5612 O O . LEU B 1 327 ? 22.438 -10.508 -11.883 1 95.69 327 LEU B O 1
ATOM 5616 N N . VAL B 1 328 ? 21.953 -9.5 -13.828 1 91.81 328 VAL B N 1
ATOM 5617 C CA . VAL B 1 328 ? 21.547 -8.273 -13.141 1 91.81 328 VAL B CA 1
ATOM 5618 C C . VAL B 1 328 ? 20.219 -7.777 -13.695 1 91.81 328 VAL B C 1
ATOM 5620 O O . VAL B 1 328 ? 19.844 -8.109 -14.828 1 91.81 328 VAL B O 1
ATOM 5623 N N . THR B 1 329 ? 19.516 -7.066 -12.891 1 90.12 329 THR B N 1
ATOM 5624 C CA . THR B 1 329 ? 18.359 -6.332 -13.367 1 90.12 329 THR B CA 1
ATOM 5625 C C . THR B 1 329 ? 18.734 -4.902 -13.742 1 90.12 329 THR B C 1
ATOM 5627 O O . THR B 1 329 ? 19.844 -4.453 -13.453 1 90.12 329 THR B O 1
ATOM 5630 N N . ASP B 1 330 ? 17.812 -4.18 -14.352 1 84.81 330 ASP B N 1
ATOM 5631 C CA . ASP B 1 330 ? 18.109 -2.889 -14.969 1 84.81 330 ASP B CA 1
ATOM 5632 C C . ASP B 1 330 ? 18.516 -1.858 -13.922 1 84.81 330 ASP B C 1
ATOM 5634 O O . ASP B 1 330 ? 19.266 -0.929 -14.211 1 84.81 330 ASP B O 1
ATOM 5638 N N . GLY B 1 331 ? 18.109 -1.992 -12.727 1 82.94 331 GLY B N 1
ATOM 5639 C CA . GLY B 1 331 ? 18.453 -1.036 -11.688 1 82.94 331 GLY B CA 1
ATOM 5640 C C . GLY B 1 331 ? 19.938 -0.981 -11.398 1 82.94 331 GLY B C 1
ATOM 5641 O O . GLY B 1 331 ? 20.438 0.028 -10.898 1 82.94 331 GLY B O 1
ATOM 5642 N N . ILE B 1 332 ? 20.625 -1.984 -11.68 1 83.25 332 ILE B N 1
ATOM 5643 C CA . ILE B 1 332 ? 22.062 -2.066 -11.406 1 83.25 332 ILE B CA 1
ATOM 5644 C C . ILE B 1 332 ? 22.828 -1.15 -12.359 1 83.25 332 ILE B C 1
ATOM 5646 O O . ILE B 1 332 ? 23.891 -0.636 -12.023 1 83.25 332 ILE B O 1
ATOM 5650 N N . PHE B 1 333 ? 22.281 -1.006 -13.516 1 81.5 333 PHE B N 1
ATOM 5651 C CA . PHE B 1 333 ? 22.953 -0.177 -14.508 1 81.5 333 PHE B CA 1
ATOM 5652 C C . PHE B 1 333 ? 23 1.278 -14.055 1 81.5 333 PHE B C 1
ATOM 5654 O O . PHE B 1 333 ? 23.906 2.027 -14.445 1 81.5 333 PHE B O 1
ATOM 5661 N N . ASP B 1 334 ? 22.047 1.617 -13.234 1 76.69 334 ASP B N 1
ATOM 5662 C CA . ASP B 1 334 ? 22.031 2.973 -12.695 1 76.69 334 ASP B CA 1
ATOM 5663 C C . ASP B 1 334 ? 23.234 3.225 -11.805 1 76.69 334 ASP B C 1
ATOM 5665 O O . ASP B 1 334 ? 23.625 4.371 -11.586 1 76.69 334 ASP B O 1
ATOM 5669 N N . LEU B 1 335 ? 23.75 2.209 -11.281 1 75.69 335 LEU B N 1
ATOM 5670 C CA . LEU B 1 335 ? 24.891 2.33 -10.375 1 75.69 335 LEU B CA 1
ATOM 5671 C C . LEU B 1 335 ? 26.172 2.617 -11.141 1 75.69 335 LEU B C 1
ATOM 5673 O O . LEU B 1 335 ? 27.156 3.072 -10.562 1 75.69 335 LEU B O 1
ATOM 5677 N N . VAL B 1 336 ? 26.125 2.244 -12.422 1 73 336 VAL B N 1
ATOM 5678 C CA . VAL B 1 336 ? 27.375 2.354 -13.188 1 73 336 VAL B CA 1
ATOM 5679 C C . VAL B 1 336 ? 27.281 3.525 -14.156 1 73 336 VAL B C 1
ATOM 5681 O O . VAL B 1 336 ? 28.266 3.887 -14.797 1 73 336 VAL B O 1
ATOM 5684 N N . THR B 1 337 ? 25.984 4.035 -14.414 1 65.38 337 THR B N 1
ATOM 5685 C CA . THR B 1 337 ? 25.828 5.102 -15.391 1 65.38 337 THR B CA 1
ATOM 5686 C C . THR B 1 337 ? 26.328 6.43 -14.836 1 65.38 337 THR B C 1
ATOM 5688 O O . THR B 1 337 ? 25.953 6.82 -13.727 1 65.38 337 THR B O 1
ATOM 5691 N N . GLY B 1 338 ? 27.5 6.863 -15.086 1 55.59 338 GLY B N 1
ATOM 5692 C CA . GLY B 1 338 ? 27.875 8.25 -14.867 1 55.59 338 GLY B CA 1
ATOM 5693 C C . GLY B 1 338 ? 27.062 9.227 -15.695 1 55.59 338 GLY B C 1
ATOM 5694 O O . GLY B 1 338 ? 26.234 8.812 -16.516 1 55.59 338 GLY B O 1
ATOM 5695 N N . ALA B 1 339 ? 27 10.617 -15.344 1 50 339 ALA B N 1
ATOM 5696 C CA . ALA B 1 339 ? 26.312 11.758 -15.961 1 50 339 ALA B CA 1
ATOM 5697 C C . ALA B 1 339 ? 26.266 11.609 -17.484 1 50 339 ALA B C 1
ATOM 5699 O O . ALA B 1 339 ? 25.375 12.156 -18.125 1 50 339 ALA B O 1
ATOM 5700 N N . GLU B 1 340 ? 27.281 11.141 -18.172 1 52.09 340 GLU B N 1
ATOM 5701 C CA . GLU B 1 340 ? 27.391 11.398 -19.609 1 52.09 340 GLU B CA 1
ATOM 5702 C C . GLU B 1 340 ? 26.625 10.367 -20.406 1 52.09 340 GLU B C 1
ATOM 5704 O O . GLU B 1 340 ? 25.547 10.656 -20.938 1 52.09 340 GLU B O 1
ATOM 5709 N N . GLU B 1 341 ? 27.297 9.352 -21.453 1 51.94 341 GLU B N 1
ATOM 5710 C CA . GLU B 1 341 ? 26.812 8.672 -22.656 1 51.94 341 GLU B CA 1
ATOM 5711 C C . GLU B 1 341 ? 26.156 7.34 -22.312 1 51.94 341 GLU B C 1
ATOM 5713 O O . GLU B 1 341 ? 26.781 6.473 -21.688 1 51.94 341 GLU B O 1
ATOM 5718 N N . GLU B 1 342 ? 24.812 7.188 -22.078 1 54.97 342 GLU B N 1
ATOM 5719 C CA . GLU B 1 342 ? 23.875 6.066 -22.047 1 54.97 342 GLU B CA 1
ATOM 5720 C C . GLU B 1 342 ? 24.391 4.895 -22.875 1 54.97 342 GLU B C 1
ATOM 5722 O O . GLU B 1 342 ? 24.078 3.736 -22.594 1 54.97 342 GLU B O 1
ATOM 5727 N N . GLU B 1 343 ? 25.297 5.105 -23.906 1 58.97 343 GLU B N 1
ATOM 5728 C CA . GLU B 1 343 ? 25.484 4.195 -25.031 1 58.97 343 GLU B CA 1
ATOM 5729 C C . GLU B 1 343 ? 26.219 2.926 -24.609 1 58.97 343 GLU B C 1
ATOM 5731 O O . GLU B 1 343 ? 25.953 1.847 -25.141 1 58.97 343 GLU B O 1
ATOM 5736 N N .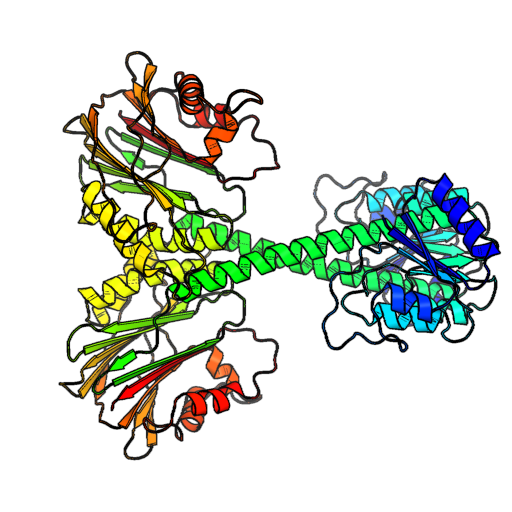 ASP B 1 344 ? 27.062 2.902 -23.438 1 75.19 344 ASP B N 1
ATOM 5737 C CA . ASP B 1 344 ? 27.75 1.626 -23.25 1 75.19 344 ASP B CA 1
ATOM 5738 C C . ASP B 1 344 ? 27.609 1.124 -21.812 1 75.19 344 ASP B C 1
ATOM 5740 O O . ASP B 1 344 ? 28.609 0.876 -21.141 1 75.19 344 ASP B O 1
ATOM 5744 N N . GLN B 1 345 ? 26.406 1.044 -21.312 1 80.12 345 GLN B N 1
ATOM 5745 C CA . GLN B 1 345 ? 26.156 0.601 -19.953 1 80.12 345 GLN B CA 1
ATOM 5746 C C . GLN B 1 345 ? 26.688 -0.811 -19.734 1 80.12 345 GLN B C 1
ATOM 5748 O O . GLN B 1 345 ? 27.266 -1.104 -18.672 1 80.12 345 GLN B O 1
ATOM 5753 N N . LEU B 1 346 ? 26.578 -1.608 -20.656 1 83.69 346 LEU B N 1
ATOM 5754 C CA . LEU B 1 346 ? 27.047 -2.984 -20.547 1 83.69 346 LEU B CA 1
ATOM 5755 C C . LEU B 1 346 ? 28.578 -3.031 -20.438 1 83.69 346 LEU B C 1
ATOM 5757 O O . LEU B 1 346 ? 29.109 -3.809 -19.641 1 83.69 346 LEU B O 1
ATOM 5761 N N . GLY B 1 347 ? 29.219 -2.232 -21.25 1 85.25 347 GLY B N 1
ATOM 5762 C CA . GLY B 1 347 ? 30.672 -2.168 -21.203 1 85.25 347 GLY B CA 1
ATOM 5763 C C . GLY B 1 347 ? 31.188 -1.685 -19.859 1 85.25 347 GLY B C 1
ATOM 5764 O O . GLY B 1 347 ? 32.156 -2.236 -19.328 1 85.25 347 GLY B O 1
ATOM 5765 N N . ARG B 1 348 ? 30.547 -0.759 -19.344 1 86.75 348 ARG B N 1
ATOM 5766 C CA . ARG B 1 348 ? 30.953 -0.221 -18.047 1 86.75 348 ARG B CA 1
ATOM 5767 C C . ARG B 1 348 ? 30.75 -1.252 -16.953 1 86.75 348 ARG B C 1
ATOM 5769 O O . ARG B 1 348 ? 31.594 -1.38 -16.062 1 86.75 348 ARG B O 1
ATOM 5776 N N . LEU B 1 349 ? 29.609 -1.854 -17.016 1 87.5 349 LEU B N 1
ATOM 5777 C CA . LEU B 1 349 ? 29.375 -2.898 -16.031 1 87.5 349 LEU B CA 1
ATOM 5778 C C . LEU B 1 349 ? 30.422 -4 -16.125 1 87.5 349 LEU B C 1
ATOM 5780 O O . LEU B 1 349 ? 30.906 -4.5 -15.117 1 87.5 349 LEU B O 1
ATOM 5784 N N . ALA B 1 350 ? 30.781 -4.324 -17.344 1 88.88 350 ALA B N 1
ATOM 5785 C CA . ALA B 1 350 ? 31.812 -5.328 -17.562 1 88.88 350 ALA B CA 1
ATOM 5786 C C . ALA B 1 350 ? 33.125 -4.895 -16.938 1 88.88 350 ALA B C 1
ATOM 5788 O O . ALA B 1 350 ? 33.844 -5.707 -16.328 1 88.88 350 ALA B O 1
ATOM 5789 N N . ASP B 1 351 ? 33.438 -3.652 -17.078 1 87.88 351 ASP B N 1
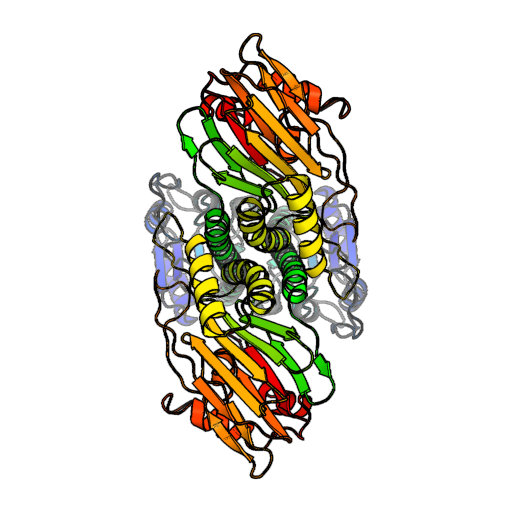ATOM 5790 C CA . ASP B 1 351 ? 34.688 -3.117 -16.516 1 87.88 351 ASP B CA 1
ATOM 5791 C C . ASP B 1 351 ? 34.688 -3.207 -14.992 1 87.88 351 ASP B C 1
ATOM 5793 O O . ASP B 1 351 ? 35.719 -3.506 -14.383 1 87.88 351 ASP B O 1
ATOM 5797 N N . VAL B 1 352 ? 33.531 -2.963 -14.477 1 87.12 352 VAL B N 1
ATOM 5798 C CA . VAL B 1 352 ? 33.406 -2.994 -13.031 1 87.12 352 VAL B CA 1
ATOM 5799 C C . VAL B 1 352 ? 33.531 -4.434 -12.531 1 87.12 352 VAL B C 1
ATOM 5801 O O . VAL B 1 352 ? 34.062 -4.68 -11.453 1 87.12 352 VAL B O 1
ATOM 5804 N N . LEU B 1 353 ? 33.031 -5.383 -13.328 1 88.06 353 LEU B N 1
ATOM 5805 C CA . LEU B 1 353 ? 32.938 -6.773 -12.891 1 88.06 353 LEU B CA 1
ATOM 5806 C C . LEU B 1 353 ? 34.25 -7.504 -13.117 1 88.06 353 LEU B C 1
ATOM 5808 O O . LEU B 1 353 ? 34.531 -8.516 -12.469 1 88.06 353 LEU B O 1
ATOM 5812 N N . ARG B 1 354 ? 35.062 -7.02 -13.93 1 87.75 354 ARG B N 1
ATOM 5813 C CA . ARG B 1 354 ? 36.281 -7.68 -14.391 1 87.75 354 ARG B CA 1
ATOM 5814 C C . ARG B 1 354 ? 37.156 -8.133 -13.211 1 87.75 354 ARG B C 1
ATOM 5816 O O . ARG B 1 354 ? 37.625 -9.266 -13.188 1 87.75 354 ARG B O 1
ATOM 5823 N N . PRO B 1 355 ? 37.219 -7.258 -12.195 1 86.38 355 PRO B N 1
ATOM 5824 C CA . PRO B 1 355 ? 38.094 -7.656 -11.086 1 86.38 355 PRO B CA 1
ATOM 5825 C C . PRO B 1 355 ? 37.469 -8.703 -10.18 1 86.38 355 PRO B C 1
ATOM 5827 O O . PRO B 1 355 ? 38.125 -9.219 -9.273 1 86.38 355 PRO B O 1
ATOM 5830 N N . PHE B 1 356 ? 36.281 -9.055 -10.445 1 84.75 356 PHE B N 1
ATOM 5831 C CA . PHE B 1 356 ? 35.562 -9.867 -9.484 1 84.75 356 PHE B CA 1
ATOM 5832 C C . PHE B 1 356 ? 35.188 -11.227 -10.07 1 84.75 356 PHE B C 1
ATOM 5834 O O . PHE B 1 356 ? 34.031 -11.625 -10.086 1 84.75 356 PHE B O 1
ATOM 5841 N N . GLY B 1 357 ? 36.125 -11.945 -10.5 1 79 357 GLY B N 1
ATOM 5842 C CA . GLY B 1 357 ? 35.906 -13.297 -11.016 1 79 357 GLY B CA 1
ATOM 5843 C C . GLY B 1 357 ? 35.5 -14.289 -9.938 1 79 357 GLY B C 1
ATOM 5844 O O . GLY B 1 357 ? 35.156 -13.891 -8.828 1 79 357 GLY B O 1
ATOM 5845 N N . GLY B 1 358 ? 35.406 -15.578 -10.227 1 73.44 358 GLY B N 1
ATOM 5846 C CA . GLY B 1 358 ? 34.875 -16.641 -9.398 1 73.44 358 GLY B CA 1
ATOM 5847 C C . GLY B 1 358 ? 35.594 -16.812 -8.086 1 73.44 358 GLY B C 1
ATOM 5848 O O . GLY B 1 358 ? 35.062 -17.406 -7.145 1 73.44 358 GLY B O 1
ATOM 5849 N N . SER B 1 359 ? 36.719 -16.281 -7.934 1 78.12 359 SER B N 1
ATOM 5850 C CA . SER B 1 359 ? 37.5 -16.469 -6.727 1 78.12 359 SER B CA 1
ATOM 5851 C C . SER B 1 359 ? 37.219 -15.367 -5.707 1 78.12 359 SER B C 1
ATOM 5853 O O . SER B 1 359 ? 37.562 -15.5 -4.531 1 78.12 359 SER B O 1
ATOM 5855 N N . VAL B 1 360 ? 36.625 -14.391 -6.141 1 83.06 360 VAL B N 1
ATOM 5856 C CA . VAL B 1 360 ? 36.344 -13.273 -5.25 1 83.06 360 VAL B CA 1
ATOM 5857 C C . VAL B 1 360 ? 35 -13.477 -4.566 1 83.06 360 VAL B C 1
ATOM 5859 O O . VAL B 1 360 ? 33.969 -13.734 -5.227 1 83.06 360 VAL B O 1
ATOM 5862 N N . PRO B 1 361 ? 35 -13.367 -3.336 1 85.25 361 PRO B N 1
ATOM 5863 C CA . PRO B 1 361 ? 33.719 -13.547 -2.615 1 85.25 361 PRO B CA 1
ATOM 5864 C C . PRO B 1 361 ? 32.656 -12.539 -3.039 1 85.25 361 PRO B C 1
ATOM 5866 O O . PRO B 1 361 ? 32.969 -11.383 -3.33 1 85.25 361 PRO B O 1
ATOM 5869 N N . PRO B 1 362 ? 31.453 -12.969 -3.031 1 83.94 362 PRO B N 1
ATOM 5870 C CA . PRO B 1 362 ? 30.344 -12.102 -3.451 1 83.94 362 PRO B CA 1
ATOM 5871 C C . PRO B 1 362 ? 30.234 -10.836 -2.607 1 83.94 362 PRO B C 1
ATOM 5873 O O . PRO B 1 362 ? 29.797 -9.797 -3.105 1 83.94 362 PRO B O 1
ATOM 5876 N N . GLU B 1 363 ? 30.625 -10.891 -1.413 1 85.81 363 GLU B N 1
ATOM 5877 C CA . GLU B 1 363 ? 30.531 -9.75 -0.506 1 85.81 363 GLU B CA 1
ATOM 5878 C C . GLU B 1 363 ? 31.375 -8.578 -0.999 1 85.81 363 GLU B C 1
ATOM 5880 O O . GLU B 1 363 ? 31 -7.418 -0.807 1 85.81 363 GLU B O 1
ATOM 5885 N N . GLU B 1 364 ? 32.406 -8.891 -1.544 1 86.75 364 GLU B N 1
ATOM 5886 C CA . GLU B 1 364 ? 33.281 -7.84 -2.062 1 86.75 364 GLU B CA 1
ATOM 5887 C C . GLU B 1 364 ? 32.656 -7.105 -3.23 1 86.75 364 GLU B C 1
ATOM 5889 O O . GLU B 1 364 ? 32.75 -5.883 -3.332 1 86.75 364 GLU B O 1
ATOM 5894 N N . LEU B 1 365 ? 32.094 -7.926 -4.027 1 84.94 365 LEU B N 1
ATOM 5895 C CA . LEU B 1 365 ? 31.375 -7.32 -5.148 1 84.94 365 LEU B CA 1
ATOM 5896 C C . LEU B 1 365 ? 30.219 -6.457 -4.652 1 84.94 365 LEU B C 1
ATOM 5898 O O . LEU B 1 365 ? 30 -5.355 -5.164 1 84.94 365 LEU B O 1
ATOM 5902 N N . GLU B 1 366 ? 29.516 -6.949 -3.705 1 85.44 366 GLU B N 1
ATOM 5903 C CA . GLU B 1 366 ? 28.406 -6.195 -3.119 1 85.44 366 GLU B CA 1
ATOM 5904 C C . GLU B 1 366 ? 28.875 -4.852 -2.57 1 85.44 366 GLU B C 1
ATOM 5906 O O . GLU B 1 366 ? 28.266 -3.82 -2.822 1 85.44 366 GLU B O 1
ATOM 5911 N N . ARG B 1 367 ? 29.906 -4.832 -1.833 1 85.38 367 ARG B N 1
ATOM 5912 C CA . ARG B 1 367 ? 30.453 -3.621 -1.239 1 85.38 367 ARG B CA 1
ATOM 5913 C C . ARG B 1 367 ? 30.875 -2.625 -2.316 1 85.38 367 ARG B C 1
ATOM 5915 O O . ARG B 1 367 ? 30.672 -1.419 -2.17 1 85.38 367 ARG B O 1
ATOM 5922 N N . HIS B 1 368 ? 31.438 -3.182 -3.295 1 83.94 368 HIS B N 1
ATOM 5923 C CA . HIS B 1 368 ? 31.938 -2.322 -4.363 1 83.94 368 HIS B CA 1
ATOM 5924 C C . HIS B 1 368 ? 30.781 -1.71 -5.156 1 83.94 368 HIS B C 1
ATOM 5926 O O . HIS B 1 368 ? 30.797 -0.514 -5.453 1 83.94 368 HIS B O 1
ATOM 5932 N N . LEU B 1 369 ? 29.844 -2.533 -5.516 1 81.94 369 LEU B N 1
ATOM 5933 C CA . LEU B 1 369 ? 28.75 -2.08 -6.359 1 81.94 369 LEU B CA 1
ATOM 5934 C C . LEU B 1 369 ? 27.781 -1.203 -5.566 1 81.94 369 LEU B C 1
ATOM 5936 O O . LEU B 1 369 ? 27.203 -0.256 -6.109 1 81.94 369 LEU B O 1
ATOM 5940 N N . PHE B 1 370 ? 27.625 -1.477 -4.309 1 78.31 370 PHE B N 1
ATOM 5941 C CA . PHE B 1 370 ? 26.578 -0.802 -3.564 1 78.31 370 PHE B CA 1
ATOM 5942 C C . PHE B 1 370 ? 27.156 0.168 -2.547 1 78.31 370 PHE B C 1
ATOM 5944 O O . PHE B 1 370 ? 26.469 0.598 -1.62 1 78.31 370 PHE B O 1
ATOM 5951 N N . HIS B 1 371 ? 28.453 0.469 -2.463 1 67.62 371 HIS B N 1
ATOM 5952 C CA . HIS B 1 371 ? 29.125 1.338 -1.506 1 67.62 371 HIS B CA 1
ATOM 5953 C C . HIS B 1 371 ? 28.453 2.711 -1.445 1 67.62 371 HIS B C 1
ATOM 5955 O O . HIS B 1 371 ? 28.344 3.297 -0.368 1 67.62 371 HIS B O 1
ATOM 5961 N N . GLN B 1 372 ? 28.25 3.314 -2.631 1 60.5 372 GLN B N 1
ATOM 5962 C CA . GLN B 1 372 ? 27.734 4.676 -2.623 1 60.5 372 GLN B CA 1
ATOM 5963 C C . GLN B 1 372 ? 26.203 4.68 -2.75 1 60.5 372 GLN B C 1
ATOM 5965 O O . GLN B 1 372 ? 25.625 5.688 -3.148 1 60.5 372 GLN B O 1
ATOM 5970 N N . ASP B 1 373 ? 25.688 3.551 -2.562 1 58.56 373 ASP B N 1
ATOM 5971 C CA . ASP B 1 373 ? 24.25 3.439 -2.832 1 58.56 373 ASP B CA 1
ATOM 5972 C C . ASP B 1 373 ? 23.453 4.395 -1.951 1 58.56 373 ASP B C 1
ATOM 5974 O O . ASP B 1 373 ? 23.438 4.254 -0.727 1 58.56 373 ASP B O 1
ATOM 5978 N N . ASP B 1 374 ? 23.219 5.641 -2.457 1 56.28 374 ASP B N 1
ATOM 5979 C CA . ASP B 1 374 ? 22.453 6.707 -1.835 1 56.28 374 ASP B CA 1
ATOM 5980 C C . ASP B 1 374 ? 20.969 6.352 -1.794 1 56.28 374 ASP B C 1
ATOM 5982 O O . ASP B 1 374 ? 20.5 5.508 -2.564 1 56.28 374 ASP B O 1
ATOM 5986 N N . SER B 1 375 ? 20.062 7.02 -0.817 1 55.56 375 SER B N 1
ATOM 5987 C CA . SER B 1 375 ? 18.703 6.992 -0.299 1 55.56 375 SER B CA 1
ATOM 5988 C C . SER B 1 375 ? 17.688 6.941 -1.432 1 55.56 375 SER B C 1
ATOM 5990 O O . SER B 1 375 ? 16.562 6.461 -1.243 1 55.56 375 SER B O 1
ATOM 5992 N N . ASN B 1 376 ? 17.797 7.824 -2.492 1 53.97 376 ASN B N 1
ATOM 5993 C CA . ASN B 1 376 ? 16.641 8.133 -3.324 1 53.97 376 ASN B CA 1
ATOM 5994 C C . ASN B 1 376 ? 16.469 7.113 -4.441 1 53.97 376 ASN B C 1
ATOM 5996 O O . ASN B 1 376 ? 16.578 7.449 -5.621 1 53.97 376 ASN B O 1
ATOM 6000 N N . ARG B 1 377 ? 16.406 5.906 -4.184 1 59.03 377 ARG B N 1
ATOM 6001 C CA . ARG B 1 377 ? 16.438 4.84 -5.18 1 59.03 377 ARG B CA 1
ATOM 6002 C C . ARG B 1 377 ? 15.102 4.742 -5.91 1 59.03 377 ARG B C 1
ATOM 6004 O O . ARG B 1 377 ? 14.039 4.691 -5.281 1 59.03 377 ARG B O 1
ATOM 6011 N N . GLN B 1 378 ? 15.18 4.797 -7.27 1 62.56 378 GLN B N 1
ATOM 6012 C CA . GLN B 1 378 ? 13.961 4.762 -8.07 1 62.56 378 GLN B CA 1
ATOM 6013 C C . GLN B 1 378 ? 13.617 3.332 -8.477 1 62.56 378 GLN B C 1
ATOM 6015 O O . GLN B 1 378 ? 12.445 3.004 -8.664 1 62.56 378 GLN B O 1
ATOM 6020 N N . ASP B 1 379 ? 14.766 2.373 -8.586 1 74.75 379 ASP B N 1
ATOM 6021 C CA . ASP B 1 379 ? 14.43 1.063 -9.133 1 74.75 379 ASP B CA 1
ATOM 6022 C C . ASP B 1 379 ? 14.953 -0.057 -8.234 1 74.75 379 ASP B C 1
ATOM 6024 O O . ASP B 1 379 ? 15.914 0.136 -7.488 1 74.75 379 ASP B O 1
ATOM 6028 N N . ASP B 1 380 ? 14.391 -1.172 -8.328 1 79.25 380 ASP B N 1
ATOM 6029 C CA . ASP B 1 380 ? 14.836 -2.375 -7.637 1 79.25 380 ASP B CA 1
ATOM 6030 C C . ASP B 1 380 ? 16.188 -2.848 -8.172 1 79.25 380 ASP B C 1
ATOM 6032 O O . ASP B 1 380 ? 16.5 -2.648 -9.344 1 79.25 380 ASP B O 1
ATOM 6036 N N . ARG B 1 381 ? 17.016 -3.424 -7.375 1 85 381 ARG B N 1
ATOM 6037 C CA . ARG B 1 381 ? 18.312 -3.932 -7.785 1 85 381 ARG B CA 1
ATOM 6038 C C . ARG B 1 381 ? 18.484 -5.395 -7.383 1 85 381 ARG B C 1
ATOM 6040 O O . ARG B 1 381 ? 18.375 -5.734 -6.203 1 85 381 ARG B O 1
ATOM 6047 N N . CYS B 1 382 ? 18.688 -6.18 -8.359 1 90.81 382 CYS B N 1
ATOM 6048 C CA . CYS B 1 382 ? 18.906 -7.605 -8.141 1 90.81 382 CYS B CA 1
ATOM 6049 C C . CYS B 1 382 ? 20.141 -8.086 -8.898 1 90.81 382 CYS B C 1
ATOM 6051 O O . CYS B 1 382 ? 20.344 -7.734 -10.062 1 90.81 382 CYS B O 1
ATOM 6053 N N . LEU B 1 383 ? 21.047 -8.773 -8.258 1 93.06 383 LEU B N 1
ATOM 6054 C CA . LEU B 1 383 ? 22.25 -9.359 -8.828 1 93.06 383 LEU B CA 1
ATOM 6055 C C . LEU B 1 383 ? 22.406 -10.812 -8.406 1 93.06 383 LEU B C 1
ATOM 6057 O O . LEU B 1 383 ? 22.438 -11.117 -7.215 1 93.06 383 LEU B O 1
ATOM 6061 N N . VAL B 1 384 ? 22.391 -11.672 -9.352 1 95.75 384 VAL B N 1
ATOM 6062 C CA . VAL B 1 384 ? 22.578 -13.094 -9.102 1 95.75 384 VAL B CA 1
ATOM 6063 C C . VAL B 1 384 ? 23.984 -13.516 -9.547 1 95.75 384 VAL B C 1
ATOM 6065 O O . VAL B 1 384 ? 24.406 -13.203 -10.664 1 95.75 384 VAL B O 1
ATOM 6068 N N . MET B 1 385 ? 24.656 -14.203 -8.695 1 95.56 385 MET B N 1
ATOM 6069 C CA . MET B 1 385 ? 26 -14.688 -8.984 1 95.56 385 MET B CA 1
ATOM 6070 C C . MET B 1 385 ? 26.047 -16.219 -8.984 1 95.56 385 MET B C 1
ATOM 6072 O O . MET B 1 385 ? 25.562 -16.859 -8.047 1 95.56 385 MET B O 1
ATOM 6076 N N . VAL B 1 386 ? 26.625 -16.75 -10.016 1 96.69 386 VAL B N 1
ATOM 6077 C CA . VAL B 1 386 ? 26.844 -18.188 -10.133 1 96.69 386 VAL B CA 1
ATOM 6078 C C . VAL B 1 386 ? 28.328 -18.484 -10.297 1 96.69 386 VAL B C 1
ATOM 6080 O O . VAL B 1 386 ? 28.922 -18.203 -11.336 1 96.69 386 VAL B O 1
ATOM 6083 N N . ASP B 1 387 ? 28.906 -19.125 -9.312 1 95.31 387 ASP B N 1
ATOM 6084 C CA . ASP B 1 387 ? 30.312 -19.469 -9.336 1 95.31 387 ASP B CA 1
ATOM 6085 C C . ASP B 1 387 ? 30.5 -20.938 -9.727 1 95.31 387 ASP B C 1
ATOM 6087 O O . ASP B 1 387 ? 29.969 -21.828 -9.078 1 95.31 387 ASP B O 1
ATOM 6091 N N . ILE B 1 388 ? 31.25 -21.078 -10.719 1 95 388 ILE B N 1
ATOM 6092 C CA . ILE B 1 388 ? 31.641 -22.438 -11.102 1 95 388 ILE B CA 1
ATOM 6093 C C . ILE B 1 388 ? 32.938 -22.812 -10.398 1 95 388 ILE B C 1
ATOM 6095 O O . ILE B 1 388 ? 33.969 -22.156 -10.594 1 95 388 ILE B O 1
ATOM 6099 N N . LEU B 1 389 ? 32.844 -23.797 -9.609 1 91.06 389 LEU B N 1
ATOM 6100 C CA . LEU B 1 389 ? 34 -24.141 -8.766 1 91.06 389 LEU B CA 1
ATOM 6101 C C . LEU B 1 389 ? 34.812 -25.266 -9.383 1 91.06 389 LEU B C 1
ATOM 6103 O O . LEU B 1 389 ? 34.281 -26.109 -10.109 1 91.06 389 LEU B O 1
#

pLDDT: mean 87.48, std 10.4, range [45.38, 98.06]

InterPro domains:
  IPR001789 Signal transduction response regulator, receiver domain [PF00072] (3-130)
  IPR001789 Signal transduction response regulator, receiver domain [PS50110] (2-133)
  IPR001789 Signal transduction response regulator, receiver domain [SM00448] (1-129)
  IPR001932 PPM-type phosphatase-like domain [PF07228] (197-387)
  IPR001932 PPM-type phosphatase-like domain [SM00331] (170-388)
  IPR011006 CheY-like superfamily [SSF52172] (1-164)
  IPR036457 PPM-type phosphatase-like domain superfamily [G3DSA:3.60.40.10] (141-387)
  IPR036457 PPM-type phosphatase-like domain superfamily [SSF81606] (184-342)
  IPR052016 Bacterial Sigma Factor Regulator [PTHR43156] (123-387)

Secondary structure (DSSP, 8-state):
-EEEEE-S-HHHHHHHHHHHHHTT--EEEEESSHHHHHHHHT--TTSPPPSS---S-TTEEEEEEES--SSS-HHHHHHHHHH-TTTTTS-EEEEEES--HHHHHHHHHHT--EEEEESP-HHHHHHHHHHHHHHHHHHHHHHHHHHHHHHHHHHHHHHHHHTSPPPEEETTEEEEEEEE-SSSS-SEEEEEEE-SSSEEEEEEEEESS-SHHHHHHHHHHHHHHHHHHHHT--HHHHHHHHHHHHGGG--SSTT----EEEEEEEEETTTTEEEEEEEBPPPPEEEPTTT--EEEPPP--PPBTSSSS----EEEEE--TT-EEEEE-GGGGGGT--SS-GGGHHHHHHHHHTT--TTS-HHHHHHHHHTT--S---S-EEEEEEEE-/-EEEEE-S-HHHHHHHHHHHHHTT--EEEEESSHHHHHHHHT--TTSPPPSS--SS-TTEEEEEEES--SSS-HHHHHHHHHH-TTTTTS-EEEEEES--HHHHHHHHHHT--EEEEESPPHHHHHHHHHHHHHHHHHHHHHHHHHHHHHHHHHHHHHHHHHTSPPPEEETTEEEEEEEE-SSSS-SEEEEEEE-SSSEEEEEEEEESS-SHHHHHHHHHHHHHHHHHHHHT--HHHHHHHHHHHHGGG--SSTT----EEEEEEEEETTTTEEEEEEEBPPPPEEEPTTT--EEEPPP--PPBTSSSS----EEEEE--TT-EEEEE-GGGGGGT--SS-GGGHHHHHHHHHTT--TTS-HHHHHHHHHTT--S---S-EEEEEEEE-

Nearest PDB structures (foldseek):
  3f79-assembly3_E  TM=8.457E-01  e=1.227E-16  Pseudomonas aeruginosa
  3eq2-assembly1_B  TM=5.205E-01  e=9.440E-23  Pseudomonas aeruginosa
  5mqh-assembly1_A  TM=6.709E-01  e=1.104E-13  Bacillus subtilis
  8twd-assembly1_C  TM=4.359E-01  e=6.820E-16  Escherichia coli
  8wiw-assembly1_h  TM=9.587E-01  e=2.592E-07  Salmonella enterica subsp. enterica serovar Typhimurium str. LT2

Radius of gyration: 33.16 Å; Cα contacts (8 Å, |Δi|>4): 1585; chains: 2; bounding box: 80×89×70 Å

Solvent-accessible surface area (backbone atoms only — not comparable to full-atom values): 40333 Å² total; per-residue (Å²): 119,27,35,36,40,32,35,62,49,66,66,60,47,50,52,53,49,50,56,38,42,75,74,67,51,76,48,70,45,79,26,58,33,38,54,50,43,22,54,73,70,59,30,36,88,84,39,45,77,50,90,65,75,64,84,72,57,78,68,52,49,34,35,41,31,27,43,78,37,75,86,46,26,28,43,60,44,37,28,31,40,41,70,31,83,75,39,41,68,44,40,28,33,33,38,33,69,75,76,61,50,64,57,54,29,49,32,39,72,31,52,26,76,47,72,46,47,52,82,74,47,67,60,46,53,54,38,51,48,50,51,45,43,50,53,37,49,54,51,49,49,51,50,50,51,51,48,51,52,49,52,44,37,53,53,25,31,52,58,60,55,21,67,43,66,72,74,42,79,52,94,50,35,35,39,44,72,48,81,47,57,44,43,68,36,37,17,66,44,53,44,63,46,77,63,54,99,49,33,35,36,41,37,42,35,41,33,51,73,60,35,64,38,13,27,33,51,39,31,26,45,53,53,49,47,58,52,32,46,65,74,55,53,43,39,59,56,31,53,51,49,50,20,54,55,41,51,55,52,53,35,88,68,75,79,67,80,68,32,27,23,26,36,33,32,33,41,30,65,79,80,29,34,33,39,30,24,34,22,47,28,67,53,31,35,36,23,33,46,88,79,28,51,66,44,71,44,74,69,42,53,54,40,35,32,73,45,91,72,76,72,74,63,73,46,74,45,79,53,52,69,29,18,20,36,41,40,48,41,76,37,50,50,63,70,64,56,67,96,75,80,83,85,49,53,66,60,49,46,41,63,68,46,32,85,56,24,37,82,47,60,66,66,58,53,48,48,66,69,50,62,78,70,75,74,90,55,84,49,43,29,41,36,37,38,40,28,29,81,118,28,36,37,40,31,38,63,49,65,68,58,48,50,52,52,48,50,56,38,43,74,72,66,50,76,48,72,45,78,26,58,32,38,54,49,44,23,54,72,67,60,30,36,88,84,39,45,77,49,92,66,72,73,91,66,57,78,70,53,50,33,34,40,32,29,44,80,37,75,88,46,26,28,45,58,44,38,30,30,40,42,70,30,83,74,40,41,69,44,41,29,33,32,38,33,69,76,76,61,50,65,57,52,29,49,32,39,73,31,52,27,77,46,70,45,46,52,81,74,48,66,62,46,53,53,39,51,49,50,51,45,45,51,52,36,48,53,51,49,50,52,50,50,51,50,49,50,53,50,51,45,37,54,53,25,29,53,57,60,54,22,66,44,67,71,76,43,78,53,95,49,35,36,38,43,71,49,81,47,56,42,46,69,35,35,16,66,45,54,45,66,45,77,62,54,98,48,33,35,35,40,36,42,35,39,33,51,73,60,36,64,38,12,26,33,51,39,29,25,47,54,54,50,48,58,53,31,46,65,74,55,54,44,38,60,57,32,53,51,49,52,21,52,57,42,51,56,51,52,37,86,68,74,78,67,82,68,33,27,22,27,35,34,32,32,41,29,65,81,79,31,32,33,39,32,26,35,22,48,28,65,53,31,35,36,23,34,47,88,80,28,49,64,45,69,44,73,67,43,54,54,41,36,33,73,44,90,73,76,73,76,64,75,45,75,45,78,53,53,69,29,19,19,37,40,39,47,39,76,37,50,50,62,69,62,57,66,96,74,81,82,85,49,55,66,59,48,47,40,62,68,45,32,84,55,22,38,83,46,59,67,65,57,53,49,49,66,67,50,63,76,67,69,89,83,49,86,49,43,30,41,37,38,38,37,28,30,82

Organism: NCBI:txid582686

Sequence (778 aa):
MRIVVVDDNPMNVTVVQEILKRAGYTDILAASSGMELFKLLGLENDGREPTVPGTDDHGVDLILMDMMMPGVDGIYACRAVYESERLRDIPIIMVTAIGDSKKLAEALDAGAIDYVTKPINRIELLARIRVALRLKEQKDWHKERDRRVREELQLAREVQSAVLPHHLGEDGIRIEAIYRPSEELSGDLYAWHRIDRNRYGVAVIDAMGHGISSSLVCMFIASVLKDAMAKLVDPQLVVLELNRRSQQLQFADQLIQYYFTALYMVVDLEKKQVEYVNAGHPAGMLIRGTDGSVVPFAQGGIAIGMFDQIQVEKHTIDIAAGDRIVLVTDGIFDLVTGAEEEEDQLGRLADVLRPFGGSVPPEELERHLFHQDDSNRQDDRCLVMVDILMRIVVVDDNPMNVTVVQEILKRAGYTDILAASSGMELFKLLGLENDGREPTVPGTDDHGVDLILMDMMMPGVDGIYACRAVYESERLRDIPIIMVTAIGDSKKLAEALDAGAIDYVTKPINRIELLARIRVALRLKEQKDWHKERDRRVREELQLAREVQSAVLPHHLGEDGIRIEAIYRPSEELSGDLYAWHRIDRNRYGVAVIDAMGHGISSSLVCMFIASVLKDAMAKLVDPQLVVLELNRRSQQLQFADQLIQYYFTALYMVVDLEKKQVEYVNAGHPAGMLIRGTDGSVVPFAQGGIAIGMFDQIQVEKHTIDIAAGDRIVLVTDGIFDLVTGAEEEEDQLGRLADVLRPFGGSVPPEELERHLFHQDDSNRQDDRCLVMVDIL

Foldseek 3Di:
DAEEEEALDVVLVVVVVVLCVVVPDDHYHYHNDLQRVCVLQCHDSQLHHDPPHDDASNPYQEYEAEQQHPDQGRLSSLLSQCPDPRRVLRAYEYEYAPDDPVSVVSSVVSRHPYYAHPVGDSVVVVVVVVVSNVSSVVVVVVVVVVVVVVVVLLVVLVVLVVLADQWDDDVFKTKDKDWFFLDSAALKGWYKDDQDDFKMKIKIKGKPDTDDVSRVVSVQLSVLQVVLCNPVVAQVSSLLSSLQSLLVVCDPVNPDQMWMWMKMWMQGRVVQKIKIKTAQFAWKWKQAQPQLQIDTHDHDWHTRRPDSDTDIDMDMDGHDAFMKIKGKGPLLLVLQDDPDDPPPSVVSVSVLCSVPTLVHDVVVSCCSSCVPVPDSRDHIIMMMMMHGD/DAEEEEALDVVLVVVVVVLCVVVPHDHYHYHNDLQRVCVLQCHDSQLHADPPHDDASNPYQEYEAEQQHPDQGRLSSLLSQCPDPRRVLRAYEYEYAPDDPVSVVSSVVSRHPYYAHPVGDSVVVVVVVVVSNVSSVVVVVVVVVVVVVVVVLLVVLVVLVVLEDQWDDDVFKTKDKDWFFLDSAALKGWYKDDQDDFKMKIKIKGKPDTDDVSRVVSVQLSVLQVVLCNPVVAQVSSLLSSLQSLLVVCDPPNDDQMWMWMKMWMQGRVVQKIKIKTAQFAWKWKQAQPQLAIDTHDDDWHTRRPDSDTDIDMDMDGHDAFMKIKGKGPLLLVLQDDPDDPPPSVVSVSVLCSVPTLVHDVVVSCCSSCVPVDNNRDHIIMMMMMHGD